Protein 2QLZ (pdb70)

CATH classification: 1.10.10.10 (+2 more: 6.10.250.2960, 1.10.10.10)

Organism: Pyrococcus furiosus (strain ATCC 43587 / DSM 3638 / JCM 8422 / Vc1) (NCBI:txid186497)

Foldseek 3Di:
DQDVCVQVVDPLSVQQVLQLLAVLAPDSHFDVDDDDPVVVVVSQVNVVSQQWDWDADDCGDIDIHGRAQWDKDWDDDPVTDMDIDHADDADDDDFDQDPPPPDPDDDDPVVVVSVVNVVVSVVSVVSVVRRVSNVVSVVCVLNVCCCPVPNHNLSSLVVVCVVPFKDWLVRSCRSRVHDSVVNVVSQVCCPVFVWDDPPNTIIGGPVVVVPD/DQDVCVLVVDVLSVQLVLQLLAVLAPDSHFQPPDDDPVVNVVSQVCVVSQQKDWDDPDDPVDIDIDGRAQKDKDWDDDPVTDMDIAHADADDDDFDQDPPPLDDDDDDPVNVVSVVVNVVSVVSVVVVVSHVSNVVSVVVVLNVCCCVVPNHNLSSVVVCCVVPFKDFLVRSCRSRVHDSVVSVVSQVCVPVFQWDDDPNTMIGGDPVVVVD/DFDVCVQCPDPLSVQQVLQLLAVAAPDSHFQDPDDVVVVVVSQVVVVRVQWDWDPPVDIDIHGRAQKDKDWDDDPVTDMDIDHQDADDDDFDQDDPPQDPDDDDPVVVVSVVVVVVSVVRVVVVVSNVSSVVSVVCVLNVCCCVVPNHLLVSVVVCCVVPQKDWLVRSCRSHVHDSVVSVVSQVCVPVAQWDDDPNTMIGGNPVVD/DADVCVLCVDPFSVLQCLQLVAVLAPDSHFDPDDDDPVVVVVSQVVVVRQQWDWDVVIDIDGRADWDKDWDDDPVTDMDIAHADDQPDDDFDQDDPPQDPDDDDPVNCVSVVVNVVSVVSVVVVVSNVSNVVSVVVVVSVVCCPVPNHNLVSVVVCCVVPFKDWLVRSCRSRVHDSVVSVVSLVCCPVFPWDAPPPTMIGGDVVVVVD

Structure (mmCIF, N/CA/C/O backbone):
data_2QLZ
#
_entry.id   2QLZ
#
_cell.length_a   52.132
_cell.length_b   174.699
_cell.length_c   52.249
_cell.angle_alpha   90.00
_cell.angle_beta   93.11
_cell.angle_gamma   90.00
#
_symmetry.space_group_name_H-M   'P 1 21 1'
#
loop_
_entity.id
_entity.type
_entity.pdbx_description
1 polymer 'Transcription Factor PF0095'
2 water water
#
loop_
_atom_site.group_PDB
_atom_site.id
_atom_site.type_symbol
_atom_site.label_atom_id
_atom_site.label_alt_id
_atom_site.label_comp_id
_atom_site.label_asym_id
_atom_site.label_entity_id
_atom_site.label_seq_id
_atom_site.pdbx_PDB_ins_code
_atom_site.Cartn_x
_atom_site.Cartn_y
_atom_site.Cartn_z
_atom_site.occupancy
_atom_site.B_iso_or_equiv
_atom_site.auth_seq_id
_atom_site.auth_comp_id
_atom_site.auth_asym_id
_atom_site.auth_atom_id
_atom_site.pdbx_PDB_model_num
ATOM 1 N N . GLU A 1 2 ? -19.487 15.820 32.704 1.00 28.48 2 GLU A N 1
ATOM 2 C CA . GLU A 1 2 ? -20.119 17.164 32.820 1.00 27.70 2 GLU A CA 1
ATOM 3 C C . GLU A 1 2 ? -19.125 18.325 32.611 1.00 26.55 2 GLU A C 1
ATOM 4 O O . GLU A 1 2 ? -19.412 19.227 31.826 1.00 26.71 2 GLU A O 1
ATOM 10 N N . PRO A 1 3 ? -17.964 18.314 33.309 1.00 25.17 3 PRO A N 1
ATOM 11 C CA . PRO A 1 3 ? -16.989 19.407 33.141 1.00 23.93 3 PRO A CA 1
ATOM 12 C C . PRO A 1 3 ? -16.326 19.398 31.760 1.00 22.43 3 PRO A C 1
ATOM 13 O O . PRO A 1 3 ? -15.813 18.362 31.324 1.00 22.30 3 PRO A O 1
ATOM 17 N N . ASP A 1 4 ? -16.360 20.543 31.079 1.00 20.53 4 ASP A N 1
ATOM 18 C CA . ASP A 1 4 ? -15.806 20.671 29.738 1.00 18.53 4 ASP A CA 1
ATOM 19 C C . ASP A 1 4 ? -14.326 21.044 29.810 1.00 17.26 4 ASP A C 1
ATOM 20 O O . ASP A 1 4 ? -13.963 22.226 29.836 1.00 16.68 4 ASP A O 1
ATOM 25 N N . LEU A 1 5 ? -13.487 20.011 29.827 1.00 15.79 5 LEU A N 1
ATOM 26 C CA . LEU A 1 5 ? -12.037 20.171 29.874 1.00 14.67 5 LEU A CA 1
ATOM 27 C C . LEU A 1 5 ? -11.443 20.877 28.664 1.00 13.64 5 LEU A C 1
ATOM 28 O O . LEU A 1 5 ? -10.499 21.648 28.834 1.00 13.77 5 LEU A O 1
ATOM 33 N N . PHE A 1 6 ? -11.978 20.631 27.463 1.00 11.93 6 PHE A N 1
ATOM 34 C CA . PHE A 1 6 ? -11.504 21.345 26.270 1.00 10.75 6 PHE A CA 1
ATOM 35 C C . PHE A 1 6 ? -11.579 22.832 26.566 1.00 10.35 6 PHE A C 1
ATOM 36 O O . PHE A 1 6 ? -10.582 23.539 26.502 1.00 9.96 6 PHE A O 1
ATOM 44 N N . TYR A 1 7 ? -12.779 23.292 26.906 1.00 10.24 7 TYR A N 1
ATOM 45 C CA . TYR A 1 7 ? -13.003 24.682 27.238 1.00 9.93 7 TYR A CA 1
ATOM 46 C C . TYR A 1 7 ? -12.044 25.178 28.348 1.00 10.02 7 TYR A C 1
ATOM 47 O O . TYR A 1 7 ? -11.395 26.216 28.177 1.00 9.47 7 TYR A O 1
ATOM 56 N N . ILE A 1 8 ? -11.931 24.425 29.446 1.00 9.68 8 ILE A N 1
ATOM 57 C CA . ILE A 1 8 ? -10.937 24.739 30.476 1.00 9.83 8 ILE A CA 1
ATOM 58 C C . ILE A 1 8 ? -9.515 24.790 29.915 1.00 10.08 8 ILE A C 1
ATOM 59 O O . ILE A 1 8 ? -8.799 25.751 30.155 1.00 10.35 8 ILE A O 1
ATOM 64 N N . LEU A 1 9 ? -9.118 23.778 29.148 1.00 10.31 9 LEU A N 1
ATOM 65 C CA . LEU A 1 9 ? -7.732 23.683 28.679 1.00 10.63 9 LEU A CA 1
ATOM 66 C C . LEU A 1 9 ? -7.387 24.619 27.518 1.00 11.08 9 LEU A C 1
ATOM 67 O O . LEU A 1 9 ? -6.215 24.940 27.302 1.00 10.73 9 LEU A O 1
ATOM 72 N N . GLY A 1 10 ? -8.415 25.080 26.804 1.00 11.64 10 GLY A N 1
ATOM 73 C CA . GLY A 1 10 ? -8.245 25.973 25.665 1.00 12.13 10 GLY A CA 1
ATOM 74 C C . GLY A 1 10 ? -7.758 27.384 25.962 1.00 13.11 10 GLY A C 1
ATOM 75 O O . GLY A 1 10 ? -7.743 28.222 25.069 1.00 13.28 10 GLY A O 1
ATOM 76 N N . ASN A 1 11 ? -7.364 27.662 27.205 1.00 13.57 11 ASN A N 1
ATOM 77 C CA . ASN A 1 11 ? -6.711 28.932 27.523 1.00 14.03 11 ASN A CA 1
ATOM 78 C C . ASN A 1 11 ? -5.333 28.748 28.157 1.00 14.59 11 ASN A C 1
ATOM 79 O O . ASN A 1 11 ? -5.129 27.847 28.986 1.00 13.99 11 ASN A O 1
ATOM 84 N N . LYS A 1 12 ? -4.399 29.617 27.757 1.00 15.03 12 LYS A N 1
ATOM 85 C CA . LYS A 1 12 ? -2.975 29.486 28.099 1.00 15.43 12 LYS A CA 1
ATOM 86 C C . LYS A 1 12 ? -2.659 29.742 29.577 1.00 15.05 12 LYS A C 1
ATOM 87 O O . LYS A 1 12 ? -1.709 29.194 30.115 1.00 14.40 12 LYS A O 1
ATOM 93 N N . VAL A 1 13 ? -3.459 30.583 30.217 1.00 14.94 13 VAL A N 1
ATOM 94 C CA . VAL A 1 13 ? -3.259 30.910 31.617 1.00 14.87 13 VAL A CA 1
ATOM 95 C C . VAL A 1 13 ? -3.836 29.802 32.486 1.00 15.19 13 VAL A C 1
ATOM 96 O O . VAL A 1 13 ? -3.247 29.440 33.510 1.00 15.13 13 VAL A O 1
ATOM 100 N N . ARG A 1 14 ? -4.969 29.246 32.059 1.00 15.24 14 ARG A N 1
ATOM 101 C CA . ARG A 1 14 ? -5.598 28.139 32.790 1.00 15.25 14 ARG A CA 1
ATOM 102 C C . ARG A 1 14 ? -4.687 26.932 32.854 1.00 15.16 14 ARG A C 1
ATOM 103 O O . ARG A 1 14 ? -4.661 26.249 33.869 1.00 15.29 14 ARG A O 1
ATOM 111 N N . ARG A 1 15 ? -3.944 26.689 31.774 1.00 14.96 15 ARG A N 1
ATOM 112 C CA . ARG A 1 15 ? -2.982 25.595 31.711 1.00 15.08 15 ARG A CA 1
ATOM 113 C C . ARG A 1 15 ? -1.809 25.840 32.634 1.00 15.29 15 ARG A C 1
ATOM 114 O O . ARG A 1 15 ? -1.386 24.939 33.366 1.00 15.52 15 ARG A O 1
ATOM 122 N N . ASP A 1 16 ? -1.280 27.061 32.569 1.00 15.21 16 ASP A N 1
ATOM 123 C CA . ASP A 1 16 ? -0.170 27.497 33.395 1.00 15.13 16 ASP A CA 1
ATOM 124 C C . ASP A 1 16 ? -0.558 27.414 34.875 1.00 15.27 16 ASP A C 1
ATOM 125 O O . ASP A 1 16 ? 0.179 26.838 35.670 1.00 15.23 16 ASP A O 1
ATOM 130 N N . LEU A 1 17 ? -1.731 27.952 35.216 1.00 15.19 17 LEU A N 1
ATOM 131 C CA . LEU A 1 17 ? -2.314 27.817 36.550 1.00 15.44 17 LEU A CA 1
ATOM 132 C C . LEU A 1 17 ? -2.437 26.370 37.010 1.00 15.97 17 LEU A C 1
ATOM 133 O O . LEU A 1 17 ? -2.034 26.046 38.125 1.00 16.20 17 LEU A O 1
ATOM 138 N N . LEU A 1 18 ? -2.999 25.511 36.158 1.00 16.29 18 LEU A N 1
ATOM 139 C CA . LEU A 1 18 ? -3.232 24.107 36.514 1.00 16.69 18 LEU A CA 1
ATOM 140 C C . LEU A 1 18 ? -1.959 23.293 36.730 1.00 17.24 18 LEU A C 1
ATOM 141 O O . LEU A 1 18 ? -1.917 22.432 37.614 1.00 16.79 18 LEU A O 1
ATOM 146 N N . SER A 1 19 ? -0.928 23.559 35.928 1.00 17.73 19 SER A N 1
ATOM 147 C CA . SER A 1 19 ? 0.328 22.843 36.097 1.00 18.58 19 SER A CA 1
ATOM 148 C C . SER A 1 19 ? 1.071 23.296 37.351 1.00 18.90 19 SER A C 1
ATOM 149 O O . SER A 1 19 ? 1.880 22.557 37.887 1.00 19.25 19 SER A O 1
ATOM 152 N N . HIS A 1 20 ? 0.780 24.499 37.830 1.00 19.55 20 HIS A N 1
ATOM 153 C CA . HIS A 1 20 ? 1.296 24.918 39.125 1.00 20.21 20 HIS A CA 1
ATOM 154 C C . HIS A 1 20 ? 0.473 24.312 40.266 1.00 21.12 20 HIS A C 1
ATOM 155 O O . HIS A 1 20 ? 1.035 23.924 41.292 1.00 20.85 20 HIS A O 1
ATOM 162 N N . LEU A 1 21 ? -0.845 24.220 40.074 1.00 22.04 21 LEU A N 1
ATOM 163 C CA . LEU A 1 21 ? -1.746 23.619 41.075 1.00 23.54 21 LEU A CA 1
ATOM 164 C C . LEU A 1 21 ? -1.517 22.122 41.298 1.00 24.87 21 LEU A C 1
ATOM 165 O O . LEU A 1 21 ? -1.952 21.580 42.304 1.00 24.97 21 LEU A O 1
ATOM 170 N N . THR A 1 22 ? -0.834 21.469 40.361 1.00 26.82 22 THR A N 1
ATOM 171 C CA . THR A 1 22 ? -0.494 20.046 40.480 1.00 28.80 22 THR A CA 1
ATOM 172 C C . THR A 1 22 ? 0.761 19.761 41.327 1.00 30.36 22 THR A C 1
ATOM 173 O O . THR A 1 22 ? 1.106 18.612 41.540 1.00 30.38 22 THR A O 1
ATOM 177 N N . CYS A 1 23 ? 1.431 20.815 41.788 1.00 32.95 23 CYS A N 1
ATOM 178 C CA . CYS A 1 23 ? 2.544 20.724 42.747 1.00 34.81 23 CYS A CA 1
ATOM 179 C C . CYS A 1 23 ? 2.462 21.956 43.643 1.00 36.25 23 CYS A C 1
ATOM 180 O O . CYS A 1 23 ? 3.357 22.798 43.658 1.00 36.04 23 CYS A O 1
ATOM 191 N N . GLU A 1 25 ? 2.598 22.736 46.864 1.00 41.00 25 GLU A N 1
ATOM 192 C CA . GLU A 1 25 ? 3.612 23.017 47.886 1.00 41.31 25 GLU A CA 1
ATOM 193 C C . GLU A 1 25 ? 4.926 23.459 47.229 1.00 41.19 25 GLU A C 1
ATOM 194 O O . GLU A 1 25 ? 5.698 24.228 47.807 1.00 41.49 25 GLU A O 1
ATOM 200 N N . CYS A 1 26 ? 5.156 22.970 46.014 1.00 40.82 26 CYS A N 1
ATOM 201 C CA . CYS A 1 26 ? 6.414 23.145 45.292 1.00 40.33 26 CYS A CA 1
ATOM 202 C C . CYS A 1 26 ? 6.668 24.566 44.768 1.00 40.57 26 CYS A C 1
ATOM 203 O O . CYS A 1 26 ? 7.819 24.968 44.622 1.00 40.53 26 CYS A O 1
ATOM 206 N N . TYR A 1 27 ? 5.601 25.315 44.492 1.00 40.63 27 TYR A N 1
ATOM 207 C CA . TYR A 1 27 ? 5.715 26.655 43.910 1.00 40.71 27 TYR A CA 1
ATOM 208 C C . TYR A 1 27 ? 5.299 27.743 44.899 1.00 41.13 27 TYR A C 1
ATOM 209 O O . TYR A 1 27 ? 4.507 27.492 45.805 1.00 41.13 27 TYR A O 1
ATOM 218 N N . PHE A 1 28 ? 5.841 28.947 44.720 1.00 41.65 28 PHE A N 1
ATOM 219 C CA . PHE A 1 28 ? 5.480 30.089 45.565 1.00 42.00 28 PHE A CA 1
ATOM 220 C C . PHE A 1 28 ? 4.457 30.981 44.882 1.00 41.79 28 PHE A C 1
ATOM 221 O O . PHE A 1 28 ? 3.993 31.960 45.468 1.00 42.03 28 PHE A O 1
ATOM 229 N N . SER A 1 29 ? 4.122 30.646 43.638 1.00 41.26 29 SER A N 1
ATOM 230 C CA . SER A 1 29 ? 3.067 31.330 42.899 1.00 40.62 29 SER A CA 1
ATOM 231 C C . SER A 1 29 ? 2.451 30.408 41.850 1.00 40.25 29 SER A C 1
ATOM 232 O O . SER A 1 29 ? 3.058 29.419 41.436 1.00 40.38 29 SER A O 1
ATOM 235 N N . LEU A 1 30 ? 1.242 30.746 41.421 1.00 39.51 30 LEU A N 1
ATOM 236 C CA . LEU A 1 30 ? 0.483 29.908 40.501 1.00 38.79 30 LEU A CA 1
ATOM 237 C C . LEU A 1 30 ? 0.852 30.142 39.025 1.00 38.12 30 LEU A C 1
ATOM 238 O O . LEU A 1 30 ? 0.448 29.373 38.155 1.00 37.87 30 LEU A O 1
ATOM 243 N N . LEU A 1 31 ? 1.623 31.195 38.755 1.00 37.22 31 LEU A N 1
ATOM 244 C CA . LEU A 1 31 ? 1.963 31.576 37.384 1.00 36.40 31 LEU A CA 1
ATOM 245 C C . LEU A 1 31 ? 3.457 31.539 37.063 1.00 35.81 31 LEU A C 1
ATOM 246 O O . LEU A 1 31 ? 4.297 31.661 37.949 1.00 35.48 31 LEU A O 1
ATOM 251 N N . SER A 1 32 ? 3.759 31.374 35.777 1.00 35.19 32 SER A N 1
ATOM 252 C CA . SER A 1 32 ? 5.108 31.532 35.237 1.00 34.71 32 SER A CA 1
ATOM 253 C C . SER A 1 32 ? 5.473 33.013 35.085 1.00 34.52 32 SER A C 1
ATOM 254 O O . SER A 1 32 ? 4.598 33.875 35.067 1.00 34.18 32 SER A O 1
ATOM 257 N N . SER A 1 33 ? 6.766 33.295 34.971 1.00 34.55 33 SER A N 1
ATOM 258 C CA . SER A 1 33 ? 7.254 34.673 34.929 1.00 34.83 33 SER A CA 1
ATOM 259 C C . SER A 1 33 ? 7.000 35.384 33.597 1.00 34.69 33 SER A C 1
ATOM 260 O O . SER A 1 33 ? 6.620 36.548 33.592 1.00 34.58 33 SER A O 1
ATOM 263 N N . LYS A 1 34 ? 7.188 34.677 32.485 1.00 34.68 34 LYS A N 1
ATOM 264 C CA . LYS A 1 34 ? 7.051 35.259 31.142 1.00 34.66 34 LYS A CA 1
ATOM 265 C C . LYS A 1 34 ? 5.641 35.743 30.793 1.00 34.63 34 LYS A C 1
ATOM 266 O O . LYS A 1 34 ? 5.439 36.371 29.756 1.00 34.99 34 LYS A O 1
ATOM 272 N N . VAL A 1 35 ? 4.669 35.447 31.647 1.00 34.13 35 VAL A N 1
ATOM 273 C CA . VAL A 1 35 ? 3.287 35.792 31.358 1.00 33.58 35 VAL A CA 1
ATOM 274 C C . VAL A 1 35 ? 2.854 36.978 32.208 1.00 33.17 35 VAL A C 1
ATOM 275 O O . VAL A 1 35 ? 2.997 36.968 33.427 1.00 32.86 35 VAL A O 1
ATOM 279 N N . SER A 1 36 ? 2.347 38.007 31.542 1.00 33.01 36 SER A N 1
ATOM 280 C CA . SER A 1 36 ? 1.841 39.182 32.219 1.00 32.83 36 SER A CA 1
ATOM 281 C C . SER A 1 36 ? 0.323 39.218 32.080 1.00 32.71 36 SER A C 1
ATOM 282 O O . SER A 1 36 ? -0.205 39.555 31.019 1.00 32.73 36 SER A O 1
ATOM 285 N N . VAL A 1 37 ? -0.378 38.851 33.129 1.00 32.38 37 VAL A N 1
ATOM 286 C CA . VAL A 1 37 ? -1.822 38.842 33.157 1.00 31.90 37 VAL A CA 1
ATOM 287 C C . VAL A 1 37 ? -2.257 39.616 34.342 1.00 31.56 37 VAL A C 1
ATOM 288 O O . VAL A 1 37 ? -1.782 39.418 35.382 1.00 31.60 37 VAL A O 1
ATOM 292 N N . SER A 1 38 ? -3.234 40.451 34.203 1.00 31.15 38 SER A N 1
ATOM 293 C CA . SER A 1 38 ? -3.840 41.024 35.357 1.00 30.73 38 SER A CA 1
ATOM 294 C C . SER A 1 38 ? -4.310 40.072 36.407 1.00 30.67 38 SER A C 1
ATOM 295 O O . SER A 1 38 ? -4.567 38.972 36.148 1.00 30.68 38 SER A O 1
ATOM 298 N N . SER A 1 39 ? -4.409 40.547 37.618 1.00 30.53 39 SER A N 1
ATOM 299 C CA . SER A 1 39 ? -4.656 39.718 38.754 1.00 30.21 39 SER A CA 1
ATOM 300 C C . SER A 1 39 ? -6.098 39.236 38.789 1.00 29.58 39 SER A C 1
ATOM 301 O O . SER A 1 39 ? -6.484 38.314 39.427 1.00 30.15 39 SER A O 1
ATOM 304 N N . THR A 1 40 ? -6.851 39.895 37.986 1.00 28.51 40 THR A N 1
ATOM 305 C CA . THR A 1 40 ? -8.225 40.043 38.124 1.00 27.36 40 THR A CA 1
ATOM 306 C C . THR A 1 40 ? -8.781 39.207 37.002 1.00 26.39 40 THR A C 1
ATOM 307 O O . THR A 1 40 ? -9.814 38.688 37.141 1.00 26.24 40 THR A O 1
ATOM 311 N N . ALA A 1 41 ? -8.039 39.052 35.935 1.00 24.90 41 ALA A N 1
ATOM 312 C CA . ALA A 1 41 ? -8.166 37.941 35.043 1.00 24.06 41 ALA A CA 1
ATOM 313 C C . ALA A 1 41 ? -7.832 36.606 35.601 1.00 23.40 41 ALA A C 1
ATOM 314 O O . ALA A 1 41 ? -8.461 35.664 35.280 1.00 23.21 41 ALA A O 1
ATOM 316 N N . VAL A 1 42 ? -6.808 36.548 36.396 1.00 22.26 42 VAL A N 1
ATOM 317 C CA . VAL A 1 42 ? -6.419 35.327 37.104 1.00 21.55 42 VAL A CA 1
ATOM 318 C C . VAL A 1 42 ? -7.572 34.851 37.988 1.00 21.14 42 VAL A C 1
ATOM 319 O O . VAL A 1 42 ? -7.956 33.681 37.933 1.00 20.65 42 VAL A O 1
ATOM 323 N N . ALA A 1 43 ? -8.133 35.771 38.776 1.00 20.39 43 ALA A N 1
ATOM 324 C CA . ALA A 1 43 ? -9.256 35.457 39.651 1.00 19.68 43 ALA A CA 1
ATOM 325 C C . ALA A 1 43 ? -10.485 35.025 38.850 1.00 19.22 43 ALA A C 1
ATOM 326 O O . ALA A 1 43 ? -11.260 34.184 39.308 1.00 19.12 43 ALA A O 1
ATOM 328 N N . LYS A 1 44 ? -10.646 35.588 37.654 1.00 18.53 44 LYS A N 1
ATOM 329 C CA . LYS A 1 44 ? -11.712 35.174 36.741 1.00 18.19 44 LYS A CA 1
ATOM 330 C C . LYS A 1 44 ? -11.512 33.710 36.249 1.00 17.74 44 LYS A C 1
ATOM 331 O O . LYS A 1 44 ? -12.410 32.874 36.397 1.00 17.17 44 LYS A O 1
ATOM 337 N N . HIS A 1 45 ? -10.332 33.412 35.704 1.00 17.22 45 HIS A N 1
ATOM 338 C CA . HIS A 1 45 ? -9.972 32.048 35.293 1.00 16.92 45 HIS A CA 1
ATOM 339 C C . HIS A 1 45 ? -10.177 30.990 36.372 1.00 16.98 45 HIS A C 1
ATOM 340 O O . HIS A 1 45 ? -10.781 29.943 36.110 1.00 16.73 45 HIS A O 1
ATOM 347 N N . LEU A 1 46 ? -9.676 31.263 37.577 1.00 16.91 46 LEU A N 1
ATOM 348 C CA . LEU A 1 46 ? -9.906 30.385 38.721 1.00 16.73 46 LEU A CA 1
ATOM 349 C C . LEU A 1 46 ? -11.400 30.170 38.999 1.00 17.12 46 LEU A C 1
ATOM 350 O O . LEU A 1 46 ? -11.835 29.042 39.231 1.00 17.00 46 LEU A O 1
ATOM 355 N N . LYS A 1 47 ? -12.183 31.240 38.950 1.00 17.60 47 LYS A N 1
ATOM 356 C CA . LYS A 1 47 ? -13.616 31.126 39.181 1.00 18.58 47 LYS A CA 1
ATOM 357 C C . LYS A 1 47 ? -14.313 30.268 38.110 1.00 18.80 47 LYS A C 1
ATOM 358 O O . LYS A 1 47 ? -15.185 29.457 38.444 1.00 18.80 47 LYS A O 1
ATOM 364 N N . ILE A 1 48 ? -13.906 30.427 36.846 1.00 18.77 48 ILE A N 1
ATOM 365 C CA . ILE A 1 48 ? -14.406 29.601 35.737 1.00 19.03 48 ILE A CA 1
ATOM 366 C C . ILE A 1 48 ? -14.156 28.105 35.980 1.00 19.77 48 ILE A C 1
ATOM 367 O O . ILE A 1 48 ? -15.037 27.271 35.773 1.00 19.56 48 ILE A O 1
ATOM 380 N N . GLU A 1 50 ? -13.679 26.713 38.867 1.00 22.06 50 GLU A N 1
ATOM 381 C CA . GLU A 1 50 ? -14.501 26.286 39.989 1.00 22.64 50 GLU A CA 1
ATOM 382 C C . GLU A 1 50 ? -15.963 26.009 39.585 1.00 22.45 50 GLU A C 1
ATOM 383 O O . GLU A 1 50 ? -16.528 24.988 39.981 1.00 21.98 50 GLU A O 1
ATOM 389 N N . ARG A 1 51 ? -16.554 26.907 38.793 1.00 22.55 51 ARG A N 1
ATOM 390 C CA . ARG A 1 51 ? -17.900 26.713 38.234 1.00 23.02 51 ARG A CA 1
ATOM 391 C C . ARG A 1 51 ? -18.035 25.390 37.476 1.00 22.88 51 ARG A C 1
ATOM 392 O O . ARG A 1 51 ? -19.036 24.693 37.594 1.00 22.71 51 ARG A O 1
ATOM 400 N N . GLU A 1 52 ? -16.994 25.049 36.728 1.00 22.96 52 GLU A N 1
ATOM 401 C CA . GLU A 1 52 ? -16.952 23.855 35.906 1.00 23.33 52 GLU A CA 1
ATOM 402 C C . GLU A 1 52 ? -16.786 22.575 36.727 1.00 23.34 52 GLU A C 1
ATOM 403 O O . GLU A 1 52 ? -17.014 21.485 36.215 1.00 23.29 52 GLU A O 1
ATOM 409 N N . GLY A 1 53 ? -16.376 22.712 37.988 1.00 23.16 53 GLY A N 1
ATOM 410 C CA . GLY A 1 53 ? -16.103 21.568 38.847 1.00 23.34 53 GLY A CA 1
ATOM 411 C C . GLY A 1 53 ? -14.746 20.903 38.638 1.00 23.35 53 GLY A C 1
ATOM 412 O O . GLY A 1 53 ? -14.607 19.692 38.837 1.00 23.47 53 GLY A O 1
ATOM 413 N N . VAL A 1 54 ? -13.760 21.699 38.230 1.00 23.20 54 VAL A N 1
ATOM 414 C CA . VAL A 1 54 ? -12.354 21.284 38.128 1.00 23.34 54 VAL A CA 1
ATOM 415 C C . VAL A 1 54 ? -11.618 21.656 39.426 1.00 23.60 54 VAL A C 1
ATOM 416 O O . VAL A 1 54 ? -10.704 20.958 39.871 1.00 22.68 54 VAL A O 1
ATOM 420 N N . LEU A 1 55 ? -12.041 22.770 40.017 1.00 24.41 55 LEU A N 1
ATOM 421 C CA . LEU A 1 55 ? -11.434 23.308 41.221 1.00 25.42 55 LEU A CA 1
ATOM 422 C C . LEU A 1 55 ? -12.434 23.414 42.360 1.00 26.44 55 LEU A C 1
ATOM 423 O O . LEU A 1 55 ? -13.640 23.576 42.140 1.00 26.49 55 LEU A O 1
ATOM 428 N N . GLN A 1 56 ? -11.915 23.290 43.574 1.00 27.63 56 GLN A N 1
ATOM 429 C CA . GLN A 1 56 ? -12.644 23.648 44.774 1.00 29.21 56 GLN A CA 1
ATOM 430 C C . GLN A 1 56 ? -11.760 24.595 45.587 1.00 30.27 56 GLN A C 1
ATOM 431 O O . GLN A 1 56 ? -10.581 24.315 45.810 1.00 30.16 56 GLN A O 1
ATOM 437 N N . SER A 1 57 ? -12.320 25.729 45.997 1.00 31.83 57 SER A N 1
ATOM 438 C CA . SER A 1 57 ? -11.574 26.686 46.814 1.00 33.71 57 SER A CA 1
ATOM 439 C C . SER A 1 57 ? -11.909 26.603 48.311 1.00 35.04 57 SER A C 1
ATOM 440 O O . SER A 1 57 ? -13.018 26.239 48.693 1.00 35.02 57 SER A O 1
ATOM 443 N N . TYR A 1 58 ? -10.916 26.922 49.141 1.00 37.08 58 TYR A N 1
ATOM 444 C CA . TYR A 1 58 ? -11.020 26.843 50.603 1.00 38.80 58 TYR A CA 1
ATOM 445 C C . TYR A 1 58 ? -10.617 28.190 51.184 1.00 39.62 58 TYR A C 1
ATOM 446 O O . TYR A 1 58 ? -9.835 28.918 50.572 1.00 39.72 58 TYR A O 1
ATOM 455 N N . GLU A 1 59 ? -11.128 28.505 52.372 1.00 40.63 59 GLU A N 1
ATOM 456 C CA . GLU A 1 59 ? -10.777 29.753 53.045 1.00 41.38 59 GLU A CA 1
ATOM 457 C C . GLU A 1 59 ? -10.116 29.511 54.406 1.00 41.85 59 GLU A C 1
ATOM 458 O O . GLU A 1 59 ? -10.494 28.587 55.123 1.00 42.14 59 GLU A O 1
ATOM 464 N N . LYS A 1 60 ? -9.113 30.331 54.728 1.00 42.21 60 LYS A N 1
ATOM 465 C CA . LYS A 1 60 ? -8.369 30.255 56.000 1.00 42.57 60 LYS A CA 1
ATOM 466 C C . LYS A 1 60 ? -8.460 31.554 56.805 1.00 42.81 60 LYS A C 1
ATOM 467 O O . LYS A 1 60 ? -8.413 32.646 56.237 1.00 42.53 60 LYS A O 1
ATOM 471 N N . GLU A 1 61 ? -8.565 31.421 58.128 1.00 43.28 61 GLU A N 1
ATOM 472 C CA . GLU A 1 61 ? -8.681 32.575 59.029 1.00 43.60 61 GLU A CA 1
ATOM 473 C C . GLU A 1 61 ? -7.543 32.651 60.056 1.00 43.88 61 GLU A C 1
ATOM 474 O O . GLU A 1 61 ? -6.452 32.128 59.820 1.00 44.01 61 GLU A O 1
ATOM 476 N N . GLU A 1 62 ? -7.807 33.313 61.186 1.00 44.36 62 GLU A N 1
ATOM 477 C CA . GLU A 1 62 ? -6.852 33.455 62.293 1.00 44.48 62 GLU A CA 1
ATOM 478 C C . GLU A 1 62 ? -7.597 33.798 63.588 1.00 44.67 62 GLU A C 1
ATOM 479 O O . GLU A 1 62 ? -6.996 34.030 64.645 1.00 44.66 62 GLU A O 1
ATOM 481 N N . THR A 1 68 ? -8.016 37.075 55.323 1.00 46.64 68 THR A N 1
ATOM 482 C CA . THR A 1 68 ? -8.612 35.805 54.905 1.00 46.73 68 THR A CA 1
ATOM 483 C C . THR A 1 68 ? -8.021 35.291 53.588 1.00 46.71 68 THR A C 1
ATOM 484 O O . THR A 1 68 ? -8.202 35.898 52.528 1.00 46.70 68 THR A O 1
ATOM 488 N N . LYS A 1 69 ? -7.318 34.164 53.672 1.00 46.65 69 LYS A N 1
ATOM 489 C CA . LYS A 1 69 ? -6.592 33.619 52.530 1.00 46.55 69 LYS A CA 1
ATOM 490 C C . LYS A 1 69 ? -7.337 32.485 51.832 1.00 45.94 69 LYS A C 1
ATOM 491 O O . LYS A 1 69 ? -7.968 31.641 52.477 1.00 45.92 69 LYS A O 1
ATOM 497 N N . LYS A 1 70 ? -7.252 32.488 50.504 1.00 45.10 70 LYS A N 1
ATOM 498 C CA . LYS A 1 70 ? -7.938 31.523 49.652 1.00 43.93 70 LYS A CA 1
ATOM 499 C C . LYS A 1 70 ? -6.920 30.683 48.894 1.00 43.12 70 LYS A C 1
ATOM 500 O O . LYS A 1 70 ? -6.038 31.225 48.224 1.00 43.15 70 LYS A O 1
ATOM 506 N N . TYR A 1 71 ? -7.034 29.363 49.024 1.00 41.93 71 TYR A N 1
ATOM 507 C CA . TYR A 1 71 ? -6.268 28.419 48.194 1.00 40.61 71 TYR A CA 1
ATOM 508 C C . TYR A 1 71 ? -7.182 27.477 47.394 1.00 39.23 71 TYR A C 1
ATOM 509 O O . TYR A 1 71 ? -8.401 27.445 47.603 1.00 39.11 71 TYR A O 1
ATOM 518 N N . TYR A 1 72 ? -6.589 26.725 46.473 1.00 37.32 72 TYR A N 1
ATOM 519 C CA . TYR A 1 72 ? -7.357 25.955 45.504 1.00 35.43 72 TYR A CA 1
ATOM 520 C C . TYR A 1 72 ? -6.945 24.500 45.468 1.00 34.51 72 TYR A C 1
ATOM 521 O O . TYR A 1 72 ? -5.768 24.191 45.532 1.00 34.76 72 TYR A O 1
ATOM 530 N N . LYS A 1 73 ? -7.922 23.608 45.366 1.00 33.11 73 LYS A N 1
ATOM 531 C CA . LYS A 1 73 ? -7.645 22.188 45.171 1.00 31.58 73 LYS A CA 1
ATOM 532 C C . LYS A 1 73 ? -8.331 21.652 43.912 1.00 30.06 73 LYS A C 1
ATOM 533 O O . LYS A 1 73 ? -9.437 22.074 43.557 1.00 29.72 73 LYS A O 1
ATOM 539 N N . ILE A 1 74 ? -7.653 20.721 43.249 1.00 28.08 74 ILE A N 1
ATOM 540 C CA . ILE A 1 74 ? -8.164 20.064 42.057 1.00 26.05 74 ILE A CA 1
ATOM 541 C C . ILE A 1 74 ? -9.153 18.963 42.442 1.00 25.28 74 ILE A C 1
ATOM 542 O O . ILE A 1 74 ? -8.825 18.067 43.229 1.00 25.09 74 ILE A O 1
ATOM 547 N N . SER A 1 75 ? -10.359 19.056 41.879 1.00 24.04 75 SER A N 1
ATOM 548 C CA . SER A 1 75 ? -11.489 18.195 42.226 1.00 23.04 75 SER A CA 1
ATOM 549 C C . SER A 1 75 ? -11.666 16.992 41.309 1.00 22.64 75 SER A C 1
ATOM 550 O O . SER A 1 75 ? -12.601 16.207 41.494 1.00 22.73 75 SER A O 1
ATOM 553 N N . ILE A 1 76 ? -10.820 16.855 40.296 1.00 21.67 76 ILE A N 1
ATOM 554 C CA . ILE A 1 76 ? -10.941 15.686 39.426 1.00 21.00 76 ILE A CA 1
ATOM 555 C C . ILE A 1 76 ? -9.681 14.827 39.339 1.00 20.57 76 ILE A C 1
ATOM 556 O O . ILE A 1 76 ? -8.564 15.285 39.600 1.00 20.41 76 ILE A O 1
ATOM 561 N N . ALA A 1 77 ? -9.894 13.567 38.992 1.00 20.16 77 ALA A N 1
ATOM 562 C CA . ALA A 1 77 ? -8.819 12.619 38.749 1.00 19.99 77 ALA A CA 1
ATOM 563 C C . ALA A 1 77 ? -9.196 11.827 37.498 1.00 19.75 77 ALA A C 1
ATOM 564 O O . ALA A 1 77 ? -9.755 10.737 37.576 1.00 19.65 77 ALA A O 1
ATOM 566 N N . LYS A 1 78 ? -8.913 12.405 36.338 1.00 19.65 78 LYS A N 1
ATOM 567 C CA . LYS A 1 78 ? -9.423 11.879 35.073 1.00 19.36 78 LYS A CA 1
ATOM 568 C C . LYS A 1 78 ? -8.399 11.938 33.950 1.00 18.52 78 LYS A C 1
ATOM 569 O O . LYS A 1 78 ? -7.559 12.830 33.906 1.00 18.21 78 LYS A O 1
ATOM 575 N N . SER A 1 79 ? -8.489 10.972 33.045 1.00 17.92 79 SER A N 1
ATOM 576 C CA . SER A 1 79 ? -7.681 10.943 31.846 1.00 17.21 79 SER A CA 1
ATOM 577 C C . SER A 1 79 ? -8.574 10.973 30.615 1.00 17.01 79 SER A C 1
ATOM 578 O O . SER A 1 79 ? -9.718 10.512 30.650 1.00 16.71 79 SER A O 1
ATOM 581 N N . TYR A 1 80 ? -8.058 11.542 29.529 1.00 16.62 80 TYR A N 1
ATOM 582 C CA . TYR A 1 80 ? -8.858 11.705 28.322 1.00 16.17 80 TYR A CA 1
ATOM 583 C C . TYR A 1 80 ? -8.097 11.425 27.044 1.00 15.33 80 TYR A C 1
ATOM 584 O O . TYR A 1 80 ? -6.888 11.600 26.946 1.00 15.03 80 TYR A O 1
ATOM 593 N N . VAL A 1 81 ? -8.871 11.038 26.052 1.00 14.59 81 VAL A N 1
ATOM 594 C CA . VAL A 1 81 ? -8.385 10.630 24.771 1.00 14.14 81 VAL A CA 1
ATOM 595 C C . VAL A 1 81 ? -9.286 11.327 23.757 1.00 13.87 81 VAL A C 1
ATOM 596 O O . VAL A 1 81 ? -10.487 11.449 23.985 1.00 14.23 81 VAL A O 1
ATOM 600 N N . PHE A 1 82 ? -8.709 11.850 22.681 1.00 13.19 82 PHE A N 1
ATOM 601 C CA . PHE A 1 82 ? -9.519 12.270 21.532 1.00 12.24 82 PHE A CA 1
ATOM 602 C C . PHE A 1 82 ? -8.788 12.161 20.198 1.00 11.90 82 PHE A C 1
ATOM 603 O O . PHE A 1 82 ? -7.554 12.104 20.148 1.00 11.64 82 PHE A O 1
ATOM 611 N N . THR A 1 83 ? -9.575 12.110 19.127 1.00 11.39 83 THR A N 1
ATOM 612 C CA . THR A 1 83 ? -9.056 12.009 17.776 1.00 10.99 83 THR A CA 1
ATOM 613 C C . THR A 1 83 ? -9.817 12.936 16.835 1.00 11.22 83 THR A C 1
ATOM 614 O O . THR A 1 83 ? -11.037 13.060 16.923 1.00 11.34 83 THR A O 1
ATOM 618 N N . LEU A 1 84 ? -9.083 13.587 15.940 1.00 11.40 84 LEU A N 1
ATOM 619 C CA . LEU A 1 84 ? -9.673 14.324 14.841 1.00 11.38 84 LEU A CA 1
ATOM 620 C C . LEU A 1 84 ? -8.889 14.076 13.552 1.00 11.99 84 LEU A C 1
ATOM 621 O O . LEU A 1 84 ? -7.697 14.369 13.463 1.00 11.85 84 LEU A O 1
ATOM 626 N N . THR A 1 85 ? -9.576 13.487 12.575 1.00 12.88 85 THR A N 1
ATOM 627 C CA . THR A 1 85 ? -9.095 13.322 11.203 1.00 13.26 85 THR A CA 1
ATOM 628 C C . THR A 1 85 ? -10.273 13.657 10.297 1.00 13.84 85 THR A C 1
ATOM 629 O O . THR A 1 85 ? -11.395 13.780 10.791 1.00 13.61 85 THR A O 1
ATOM 633 N N . PRO A 1 86 ? -10.035 13.814 8.971 1.00 14.68 86 PRO A N 1
ATOM 634 C CA . PRO A 1 86 ? -11.163 14.023 8.055 1.00 15.37 86 PRO A CA 1
ATOM 635 C C . PRO A 1 86 ? -12.276 12.967 8.157 1.00 15.96 86 PRO A C 1
ATOM 636 O O . PRO A 1 86 ? -13.402 13.234 7.747 1.00 15.97 86 PRO A O 1
ATOM 640 N N . GLU A 1 87 ? -11.963 11.797 8.712 1.00 16.84 87 GLU A N 1
ATOM 641 C CA . GLU A 1 87 ? -12.903 10.668 8.730 1.00 17.66 87 GLU A CA 1
ATOM 642 C C . GLU A 1 87 ? -13.610 10.451 10.067 1.00 18.36 87 GLU A C 1
ATOM 643 O O . GLU A 1 87 ? -14.620 9.753 10.120 1.00 18.75 87 GLU A O 1
ATOM 657 N N . PHE A 1 89 ? -14.231 12.162 14.377 1.00 17.40 89 PHE A N 1
ATOM 658 C CA . PHE A 1 89 ? -13.979 12.917 15.578 1.00 16.15 89 PHE A CA 1
ATOM 659 C C . PHE A 1 89 ? -14.735 12.262 16.741 1.00 15.41 89 PHE A C 1
ATOM 660 O O . PHE A 1 89 ? -15.946 12.057 16.672 1.00 15.11 89 PHE A O 1
ATOM 668 N N . TRP A 1 90 ? -13.995 11.927 17.795 1.00 14.39 90 TRP A N 1
ATOM 669 C CA . TRP A 1 90 ? -14.549 11.310 18.993 1.00 13.79 90 TRP A CA 1
ATOM 670 C C . TRP A 1 90 ? -13.650 11.588 20.200 1.00 13.89 90 TRP A C 1
ATOM 671 O O . TRP A 1 90 ? -12.466 11.866 20.050 1.00 13.49 90 TRP A O 1
ATOM 682 N N . TYR A 1 91 ? -14.224 11.484 21.393 1.00 14.51 91 TYR A N 1
ATOM 683 C CA . TYR A 1 91 ? -13.491 11.664 22.644 1.00 15.01 91 TYR A CA 1
ATOM 684 C C . TYR A 1 91 ? -14.040 10.734 23.728 1.00 15.73 91 TYR A C 1
ATOM 685 O O . TYR A 1 91 ? -15.163 10.235 23.614 1.00 15.22 91 TYR A O 1
ATOM 694 N N . LYS A 1 92 ? -13.242 10.531 24.776 1.00 16.83 92 LYS A N 1
ATOM 695 C CA . LYS A 1 92 ? -13.562 9.617 25.873 1.00 18.04 92 LYS A CA 1
ATOM 696 C C . LYS A 1 92 ? -12.881 10.083 27.170 1.00 18.68 92 LYS A C 1
ATOM 697 O O . LYS A 1 92 ? -11.662 10.194 27.238 1.00 18.55 92 LYS A O 1
ATOM 703 N N . GLY A 1 93 ? -13.684 10.366 28.186 1.00 19.68 93 GLY A N 1
ATOM 704 C CA . GLY A 1 93 ? -13.183 10.618 29.528 1.00 20.70 93 GLY A CA 1
ATOM 705 C C . GLY A 1 93 ? -13.101 9.309 30.296 1.00 21.62 93 GLY A C 1
ATOM 706 O O . GLY A 1 93 ? -14.014 8.477 30.227 1.00 21.37 93 GLY A O 1
ATOM 707 N N . LEU A 1 94 ? -11.995 9.129 31.012 1.00 22.49 94 LEU A N 1
ATOM 708 C CA . LEU A 1 94 ? -11.753 7.933 31.805 1.00 23.82 94 LEU A CA 1
ATOM 709 C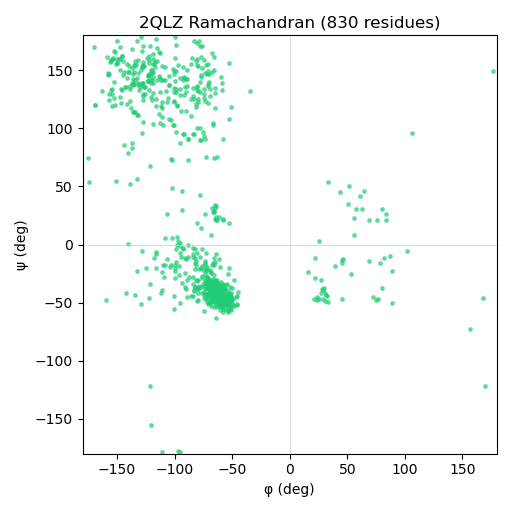 C . LEU A 1 94 ? -11.585 8.313 33.268 1.00 25.03 94 LEU A C 1
ATOM 710 O O . LEU A 1 94 ? -10.741 9.148 33.611 1.00 24.92 94 LEU A O 1
ATOM 715 N N . ASP A 1 95 ? -12.396 7.709 34.131 1.00 26.73 95 ASP A N 1
ATOM 716 C CA . ASP A 1 95 ? -12.274 7.946 35.571 1.00 28.41 95 ASP A CA 1
ATOM 717 C C . ASP A 1 95 ? -11.059 7.211 36.109 1.00 29.23 95 ASP A C 1
ATOM 718 O O . ASP A 1 95 ? -10.837 6.045 35.780 1.00 29.24 95 ASP A O 1
ATOM 723 N N . LEU A 1 96 ? -10.262 7.900 36.918 1.00 30.45 96 LEU A N 1
ATOM 724 C CA . LEU A 1 96 ? -9.118 7.258 37.564 1.00 32.03 96 LEU A CA 1
ATOM 725 C C . LEU A 1 96 ? -9.446 6.873 39.002 1.00 33.38 96 LEU A C 1
ATOM 726 O O . LEU A 1 96 ? -10.392 7.395 39.602 1.00 33.45 96 LEU A O 1
ATOM 731 N N . GLY A 1 97 ? -8.668 5.950 39.551 1.00 34.93 97 GLY A N 1
ATOM 732 C CA . GLY A 1 97 ? -8.881 5.529 40.922 1.00 37.00 97 GLY A CA 1
ATOM 733 C C . GLY A 1 97 ? -8.076 4.313 41.297 1.00 38.21 97 GLY A C 1
ATOM 734 O O . GLY A 1 97 ? -6.845 4.320 41.213 1.00 38.47 97 GLY A O 1
ATOM 735 N N . ASP A 1 98 ? -8.779 3.267 41.717 1.00 39.26 98 ASP A N 1
ATOM 736 C CA . ASP A 1 98 ? -8.117 2.081 42.230 1.00 40.08 98 ASP A CA 1
ATOM 737 C C . ASP A 1 98 ? -7.603 1.272 41.052 1.00 40.15 98 ASP A C 1
ATOM 738 O O . ASP A 1 98 ? -8.365 0.572 40.369 1.00 40.46 98 ASP A O 1
ATOM 743 N N . ALA A 1 99 ? -6.304 1.426 40.802 1.00 39.72 99 ALA A N 1
ATOM 744 C CA . ALA A 1 99 ? -5.611 0.698 39.755 1.00 39.25 99 ALA A CA 1
ATOM 745 C C . ALA A 1 99 ? -5.598 -0.803 40.042 1.00 38.95 99 ALA A C 1
ATOM 746 O O . ALA A 1 99 ? -5.274 -1.233 41.157 1.00 38.96 99 ALA A O 1
ATOM 748 N N . GLU A 1 100 ? -5.979 -1.591 39.041 1.00 38.35 100 GLU A N 1
ATOM 749 C CA . GLU A 1 100 ? -5.742 -3.028 39.076 1.00 37.79 100 GLU A CA 1
ATOM 750 C C . GLU A 1 100 ? -4.733 -3.396 37.997 1.00 37.02 100 GLU A C 1
ATOM 751 O O . GLU A 1 100 ? -5.050 -3.415 36.802 1.00 36.86 100 GLU A O 1
ATOM 757 N N . LEU A 1 101 ? -3.506 -3.664 38.443 1.00 36.15 101 LEU A N 1
ATOM 758 C CA . LEU A 1 101 ? -2.385 -3.955 37.558 1.00 35.26 101 LEU A CA 1
ATOM 759 C C . LEU A 1 101 ? -2.551 -5.308 36.885 1.00 34.79 101 LEU A C 1
ATOM 760 O O . LEU A 1 101 ? -3.003 -6.266 37.508 1.00 34.81 101 LEU A O 1
ATOM 765 N N . ARG A 1 102 ? -2.189 -5.365 35.607 1.00 33.96 102 ARG A N 1
ATOM 766 C CA . ARG A 1 102 ? -2.292 -6.575 34.795 1.00 33.48 102 ARG A CA 1
ATOM 767 C C . ARG A 1 102 ? -1.867 -6.281 33.362 1.00 32.78 102 ARG A C 1
ATOM 768 O O . ARG A 1 102 ? -2.053 -5.173 32.872 1.00 32.67 102 ARG A O 1
ATOM 776 N N . ASP A 1 103 ? -1.303 -7.279 32.693 1.00 32.04 103 ASP A N 1
ATOM 777 C CA . ASP A 1 103 ? -0.763 -7.081 31.357 1.00 31.22 103 ASP A CA 1
ATOM 778 C C . ASP A 1 103 ? -1.845 -7.015 30.289 1.00 30.48 103 ASP A C 1
ATOM 779 O O . ASP A 1 103 ? -2.866 -7.684 30.385 1.00 30.41 103 ASP A O 1
ATOM 784 N N . PHE A 1 104 ? -1.615 -6.178 29.288 1.00 29.67 104 PHE A N 1
ATOM 785 C CA . PHE A 1 104 ? -2.516 -6.046 28.163 1.00 28.91 104 PHE A CA 1
ATOM 786 C C . PHE A 1 104 ? -1.757 -6.430 26.904 1.00 29.01 104 PHE A C 1
ATOM 787 O O . PHE A 1 104 ? -0.580 -6.091 26.753 1.00 29.21 104 PHE A O 1
ATOM 795 N N . GLU A 1 105 ? -2.416 -7.157 26.009 1.00 28.99 105 GLU A N 1
ATOM 796 C CA . GLU A 1 105 ? -1.849 -7.431 24.689 1.00 28.95 105 GLU A CA 1
ATOM 797 C C . GLU A 1 105 ? -2.712 -6.797 23.630 1.00 28.68 105 GLU A C 1
ATOM 798 O O . GLU A 1 105 ? -3.890 -7.131 23.498 1.00 28.83 105 GLU A O 1
ATOM 804 N N . ILE A 1 106 ? -2.119 -5.888 22.870 1.00 28.45 106 ILE A N 1
ATOM 805 C CA . ILE A 1 106 ? -2.831 -5.237 21.796 1.00 28.29 106 ILE A CA 1
ATOM 806 C C . ILE A 1 106 ? -2.463 -5.945 20.490 1.00 28.58 106 ILE A C 1
ATOM 807 O O . ILE A 1 106 ? -1.419 -5.674 19.899 1.00 28.60 10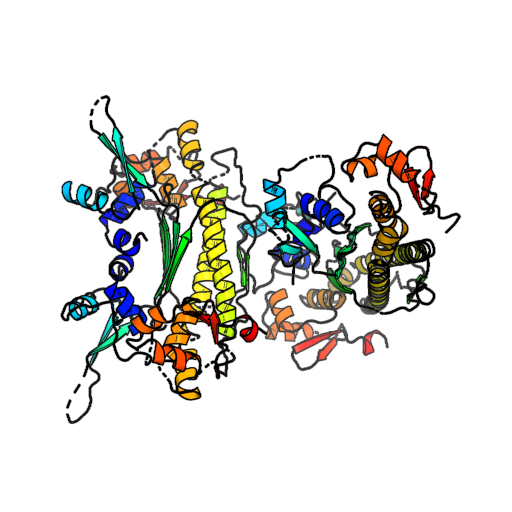6 ILE A O 1
ATOM 812 N N . SER A 1 107 ? -3.327 -6.871 20.075 1.00 28.92 107 SER A N 1
ATOM 813 C CA . SER A 1 107 ? -3.146 -7.646 18.844 1.00 29.42 107 SER A CA 1
ATOM 814 C C . SER A 1 107 ? -3.575 -6.838 17.629 1.00 29.66 107 SER A C 1
ATOM 815 O O . SER A 1 107 ? -4.766 -6.751 17.330 1.00 29.60 107 SER A O 1
ATOM 818 N N . LEU A 1 108 ? -2.608 -6.261 16.922 1.00 30.19 108 LEU A N 1
ATOM 819 C CA . LEU A 1 108 ? -2.918 -5.348 15.821 1.00 30.99 108 LEU A CA 1
ATOM 820 C C . LEU A 1 108 ? -2.581 -5.868 14.427 1.00 31.76 108 LEU A C 1
ATOM 821 O O . LEU A 1 108 ? -3.012 -5.294 13.441 1.00 31.70 108 LEU A O 1
ATOM 826 N N . SER A 1 109 ? -1.660 -6.788 14.324 1.00 33.11 109 SER A N 1
ATOM 827 C CA . SER A 1 109 ? -1.510 -7.566 13.118 1.00 34.35 109 SER A CA 1
ATOM 828 C C . SER A 1 109 ? -2.459 -8.710 13.198 1.00 35.30 109 SER A C 1
ATOM 829 O O . SER A 1 109 ? -2.955 -9.043 14.266 1.00 35.92 109 SER A O 1
ATOM 832 N N . GLY A 1 110 ? -2.745 -9.288 12.058 1.00 36.13 110 GLY A N 1
ATOM 833 C CA . GLY A 1 110 ? -3.529 -8.614 11.065 1.00 37.27 110 GLY A CA 1
ATOM 834 C C . GLY A 1 110 ? -4.992 -8.552 11.362 1.00 38.04 110 GLY A C 1
ATOM 835 O O . GLY A 1 110 ? -5.731 -9.483 11.090 1.00 38.15 110 GLY A O 1
ATOM 836 N N . LEU A 1 111 ? -5.412 -7.433 11.927 1.00 38.83 111 LEU A N 1
ATOM 837 C CA . LEU A 1 111 ? -6.064 -6.414 11.171 1.00 39.37 111 LEU A CA 1
ATOM 838 C C . LEU A 1 111 ? -5.556 -6.283 9.769 1.00 39.91 111 LEU A C 1
ATOM 839 O O . LEU A 1 111 ? -4.376 -6.204 9.493 1.00 39.96 111 LEU A O 1
ATOM 844 N N . ASP A 1 112 ? -6.514 -6.237 8.883 1.00 40.43 112 ASP A N 1
ATOM 845 C CA . ASP A 1 112 ? -6.329 -6.431 7.490 1.00 40.93 112 ASP A CA 1
ATOM 846 C C . ASP A 1 112 ? -6.263 -5.068 6.769 1.00 41.17 112 ASP A C 1
ATOM 847 O O . ASP A 1 112 ? -7.036 -4.182 6.996 1.00 41.11 112 ASP A O 1
ATOM 852 N N . THR A 1 113 ? -5.267 -4.909 5.947 1.00 41.42 113 THR A N 1
ATOM 853 C CA . THR A 1 113 ? -5.009 -3.625 5.312 1.00 41.77 113 THR A CA 1
ATOM 854 C C . THR A 1 113 ? -5.697 -3.560 3.952 1.00 42.03 113 THR A C 1
ATOM 855 O O . THR A 1 113 ? -5.664 -2.523 3.278 1.00 41.95 113 THR A O 1
ATOM 859 N N . GLU A 1 114 ? -6.329 -4.669 3.563 1.00 42.23 114 GLU A N 1
ATOM 860 C CA . GLU A 1 114 ? -6.916 -4.805 2.226 1.00 42.48 114 GLU A CA 1
ATOM 861 C C . GLU A 1 114 ? -8.300 -5.487 2.156 1.00 42.11 114 GLU A C 1
ATOM 862 O O . GLU A 1 114 ? -8.486 -6.414 1.364 1.00 42.24 114 GLU A O 1
ATOM 868 N N . PRO A 1 115 ? -9.283 -5.019 2.959 1.00 41.62 115 PRO A N 1
ATOM 869 C CA . PRO A 1 115 ? -10.602 -5.662 2.910 1.00 41.00 115 PRO A CA 1
ATOM 870 C C . PRO A 1 115 ? -11.385 -5.322 1.632 1.00 40.41 115 PRO A C 1
ATOM 871 O O . PRO A 1 115 ? -11.170 -4.268 1.027 1.00 40.23 115 PRO A O 1
ATOM 875 N N . SER A 1 116 ? -12.294 -6.213 1.247 1.00 39.57 116 SER A N 1
ATOM 876 C CA . SER A 1 116 ? -12.946 -6.148 -0.057 1.00 38.91 116 SER A CA 1
ATOM 877 C C . SER A 1 116 ? -14.420 -5.784 0.021 1.00 38.32 116 SER A C 1
ATOM 878 O O . SER A 1 116 ? -14.929 -5.056 -0.829 1.00 38.37 116 SER A O 1
ATOM 881 N N . THR A 1 117 ? -15.107 -6.316 1.024 1.00 37.71 117 THR A N 1
ATOM 882 C CA . THR A 1 117 ? -16.531 -6.060 1.192 1.00 37.10 117 THR A CA 1
ATOM 883 C C . THR A 1 117 ? -16.782 -5.150 2.387 1.00 36.72 117 THR A C 1
ATOM 884 O O . THR A 1 117 ? -15.997 -5.122 3.339 1.00 36.80 117 THR A O 1
ATOM 888 N N . LEU A 1 118 ? -17.882 -4.408 2.323 1.00 36.02 118 LEU A N 1
ATOM 889 C CA . LEU A 1 118 ? -18.376 -3.638 3.448 1.00 35.23 118 LEU A CA 1
ATOM 890 C C . LEU A 1 118 ? -18.490 -4.510 4.692 1.00 34.92 118 LEU A C 1
ATOM 891 O O . LEU A 1 118 ? -18.121 -4.086 5.784 1.00 34.66 118 LEU A O 1
ATOM 896 N N . LYS A 1 119 ? -18.997 -5.728 4.513 1.00 34.62 119 LYS A N 1
ATOM 897 C CA . LYS A 1 119 ? -19.107 -6.696 5.599 1.00 34.15 119 LYS A CA 1
ATOM 898 C C . LYS A 1 119 ? -17.763 -6.881 6.297 1.00 33.70 119 LYS A C 1
ATOM 899 O O . LYS A 1 119 ? -17.672 -6.738 7.517 1.00 33.72 119 LYS A O 1
ATOM 905 N N . GLU A 1 120 ? -16.728 -7.182 5.512 1.00 33.03 120 GLU A N 1
ATOM 906 C CA . GLU A 1 120 ? -15.367 -7.355 6.029 1.00 32.51 120 GLU A CA 1
ATOM 907 C C . GLU A 1 120 ? -14.870 -6.107 6.757 1.00 31.83 120 GLU A C 1
ATOM 908 O O . GLU A 1 120 ? -14.382 -6.195 7.882 1.00 31.45 120 GLU A O 1
ATOM 922 N N . ILE A 1 122 ? -16.565 -3.600 8.096 1.00 27.93 122 ILE A N 1
ATOM 923 C CA . ILE A 1 122 ? -17.290 -3.454 9.352 1.00 26.49 122 ILE A CA 1
ATOM 924 C C . ILE A 1 122 ? -16.766 -4.447 10.392 1.00 25.99 122 ILE A C 1
ATOM 925 O O . ILE A 1 122 ? -16.482 -4.069 11.529 1.00 26.09 122 ILE A O 1
ATOM 930 N N . THR A 1 123 ? -16.624 -5.708 9.994 1.00 25.12 123 THR A N 1
ATOM 931 C CA . THR A 1 123 ? -16.047 -6.729 10.867 1.00 24.20 123 THR A CA 1
ATOM 932 C C . THR A 1 123 ? -14.685 -6.257 11.368 1.00 23.68 123 THR A C 1
ATOM 933 O O . THR A 1 123 ? -14.425 -6.281 12.570 1.00 23.79 123 THR A O 1
ATOM 937 N N . ASP A 1 124 ? -13.844 -5.801 10.439 1.00 23.02 124 ASP A N 1
ATOM 938 C CA . ASP A 1 124 ? -12.511 -5.290 10.744 1.00 22.37 124 ASP A CA 1
ATOM 939 C C . ASP A 1 124 ? -12.534 -4.105 11.713 1.00 21.74 124 ASP A C 1
ATOM 940 O O . ASP A 1 124 ? -11.675 -4.007 12.590 1.00 21.56 124 ASP A O 1
ATOM 945 N N . PHE A 1 125 ? -13.517 -3.214 11.555 1.00 20.82 125 PHE A N 1
ATOM 946 C CA . PHE A 1 125 ? -13.596 -2.025 12.401 1.00 19.92 125 PHE A CA 1
ATOM 947 C C . PHE A 1 125 ? -13.933 -2.378 13.839 1.00 19.61 125 PHE A C 1
ATOM 948 O O . PHE A 1 125 ? -13.342 -1.820 14.758 1.00 19.60 125 PHE A O 1
ATOM 956 N N . ILE A 1 126 ? -14.860 -3.316 14.025 1.00 19.50 126 ILE A N 1
ATOM 957 C CA . ILE A 1 126 ? -15.212 -3.797 15.367 1.00 19.41 126 ILE A CA 1
ATOM 958 C C . ILE A 1 126 ? -14.067 -4.577 16.015 1.00 19.45 126 ILE A C 1
ATOM 959 O O . ILE A 1 126 ? -13.894 -4.522 17.227 1.00 19.42 126 ILE A O 1
ATOM 964 N N . LYS A 1 127 ? -13.286 -5.299 15.210 1.00 19.79 127 LYS A N 1
ATOM 965 C CA . LYS A 1 127 ? -12.053 -5.901 15.714 1.00 20.05 127 LYS A CA 1
ATOM 966 C C . LYS A 1 127 ? -11.175 -4.787 16.274 1.00 19.50 127 LYS A C 1
ATOM 967 O O . LYS A 1 127 ? -10.851 -4.789 17.460 1.00 19.62 127 LYS A O 1
ATOM 973 N N . ALA A 1 128 ? -10.840 -3.813 15.431 1.00 18.87 128 ALA A N 1
ATOM 974 C CA . ALA A 1 128 ? -10.044 -2.663 15.866 1.00 18.52 128 ALA A CA 1
ATOM 975 C C . ALA A 1 128 ? -10.607 -1.951 17.115 1.00 17.98 128 ALA A C 1
ATOM 976 O O . ALA A 1 128 ? -9.836 -1.502 17.970 1.00 17.68 128 ALA A O 1
ATOM 978 N N . ASN A 1 129 ? -11.937 -1.865 17.226 1.00 17.40 129 ASN A N 1
ATOM 979 C CA . ASN A 1 129 ? -12.575 -1.271 18.416 1.00 17.11 129 ASN A CA 1
ATOM 980 C C . ASN A 1 129 ? -12.326 -2.065 19.695 1.00 16.94 129 ASN A C 1
ATOM 981 O O . ASN A 1 129 ? -12.253 -1.503 20.780 1.00 16.77 129 ASN A O 1
ATOM 986 N N . LYS A 1 130 ? -12.194 -3.377 19.559 1.00 17.10 130 LYS A N 1
ATOM 987 C CA . LYS A 1 130 ? -11.938 -4.226 20.714 1.00 17.46 130 LYS A CA 1
ATOM 988 C C . LYS A 1 130 ? -10.514 -4.084 21.243 1.00 17.54 130 LYS A C 1
ATOM 989 O O . LYS A 1 130 ? -10.294 -4.176 22.445 1.00 17.83 130 LYS A O 1
ATOM 992 N N . GLU A 1 131 ? -9.557 -3.833 20.358 1.00 17.56 131 GLU A N 1
ATOM 993 C CA . GLU A 1 131 ? -8.193 -3.563 20.800 1.00 17.96 131 GLU A CA 1
ATOM 994 C C . GLU A 1 131 ? -8.087 -2.159 21.413 1.00 17.84 131 GLU A C 1
ATOM 995 O O . GLU A 1 131 ? -7.403 -1.973 22.424 1.00 17.57 131 GLU A O 1
ATOM 1001 N N . LEU A 1 132 ? -8.792 -1.194 20.817 1.00 17.68 132 LEU A N 1
ATOM 1002 C CA . LEU A 1 132 ? -8.914 0.158 21.378 1.00 17.56 132 LEU A CA 1
ATOM 1003 C C . LEU A 1 132 ? -9.394 0.174 22.831 1.00 17.82 132 LEU A C 1
ATOM 1004 O O . LEU A 1 132 ? -8.830 0.893 23.655 1.00 17.96 132 LEU A O 1
ATOM 1009 N N . GLU A 1 133 ? -10.426 -0.613 23.135 1.00 17.97 133 GLU A N 1
ATOM 1010 C CA . GLU A 1 133 ? -10.940 -0.749 24.502 1.00 18.73 133 GLU A CA 1
ATOM 1011 C C . GLU A 1 133 ? -9.886 -1.285 25.483 1.00 18.28 133 GLU A C 1
ATOM 1012 O O . GLU A 1 133 ? -9.898 -0.922 26.658 1.00 18.39 133 GLU A O 1
ATOM 1018 N N . LYS A 1 134 ? -8.983 -2.143 25.007 1.00 18.08 134 LYS A N 1
ATOM 1019 C CA . LYS A 1 134 ? -7.860 -2.603 25.837 1.00 17.88 134 LYS A CA 1
ATOM 1020 C C . LYS A 1 134 ? -6.834 -1.483 26.060 1.00 17.25 134 LYS A C 1
ATOM 1021 O O . LYS A 1 134 ? -6.280 -1.367 27.159 1.00 17.19 134 LYS A O 1
ATOM 1027 N N . VAL A 1 135 ? -6.597 -0.668 25.028 1.00 16.26 135 VAL A N 1
ATOM 1028 C CA . VAL A 1 135 ? -5.656 0.450 25.119 1.00 15.91 135 VAL A CA 1
ATOM 1029 C C . VAL A 1 135 ? -6.125 1.497 26.132 1.00 16.00 135 VAL A C 1
ATOM 1030 O O . VAL A 1 135 ? -5.347 1.924 26.995 1.00 15.54 135 VAL A O 1
ATOM 1034 N N . LEU A 1 136 ? -7.397 1.887 26.021 1.00 16.03 136 LEU A N 1
ATOM 1035 C CA . LEU A 1 136 ? -8.004 2.882 26.905 1.00 16.39 136 LEU A CA 1
ATOM 1036 C C . LEU A 1 136 ? -8.031 2.435 28.359 1.00 16.55 136 LEU A C 1
ATOM 1037 O O . LEU A 1 136 ? -7.844 3.243 29.270 1.00 16.45 136 LEU A O 1
ATOM 1042 N N . GLU A 1 137 ? -8.255 1.143 28.566 1.00 16.91 137 GLU A N 1
ATOM 1043 C CA . GLU A 1 137 ? -8.210 0.561 29.897 1.00 17.60 137 GLU A CA 1
ATOM 1044 C C . GLU A 1 137 ? -6.774 0.550 30.456 1.00 17.28 137 GLU A C 1
ATOM 1045 O O . GLU A 1 137 ? -6.561 0.883 31.623 1.00 17.36 137 GLU A O 1
ATOM 1051 N N . ALA A 1 138 ? -5.802 0.187 29.620 1.00 16.92 138 ALA A N 1
ATOM 1052 C CA . ALA A 1 138 ? -4.395 0.263 30.002 1.00 16.76 138 ALA A CA 1
ATOM 1053 C C . ALA A 1 138 ? -3.981 1.702 30.288 1.00 16.73 138 ALA A C 1
ATOM 1054 O O . ALA A 1 138 ? -3.329 1.972 31.288 1.00 16.48 138 ALA A O 1
ATOM 1056 N N . PHE A 1 139 ? -4.369 2.624 29.408 1.00 16.92 139 PHE A N 1
ATOM 1057 C CA . PHE A 1 139 ? -4.202 4.055 29.673 1.00 16.92 139 PHE A CA 1
ATOM 1058 C C . PHE A 1 139 ? -4.741 4.427 31.056 1.00 17.01 139 PHE A C 1
ATOM 1059 O O . PHE A 1 139 ? -4.033 5.033 31.860 1.00 17.12 139 PHE A O 1
ATOM 1067 N N . LYS A 1 140 ? -5.981 4.038 31.335 1.00 17.23 140 LYS A N 1
ATOM 1068 C CA . LYS A 1 140 ? -6.601 4.291 32.645 1.00 17.64 140 LYS A CA 1
ATOM 1069 C C . LYS A 1 140 ? -5.779 3.706 33.802 1.00 17.16 140 LYS A C 1
ATOM 1070 O O . LYS A 1 140 ? -5.674 4.312 34.869 1.00 17.21 140 LYS A O 1
ATOM 1076 N N . THR A 1 141 ? -5.199 2.531 33.578 1.00 16.77 141 THR A N 1
ATOM 1077 C CA . THR A 1 141 ? -4.443 1.826 34.610 1.00 16.32 141 THR A CA 1
ATOM 1078 C C . THR A 1 141 ? -3.097 2.476 34.937 1.00 16.42 141 THR A C 1
ATOM 1079 O O . THR A 1 141 ? -2.805 2.703 36.114 1.00 16.41 141 THR A O 1
ATOM 1083 N N . ILE A 1 142 ? -2.294 2.787 33.914 1.00 16.38 142 ILE A N 1
ATOM 1084 C CA . ILE A 1 142 ? -1.010 3.449 34.146 1.00 16.54 142 ILE A CA 1
ATOM 1085 C C . ILE A 1 142 ? -1.162 4.856 34.733 1.00 16.50 142 ILE A C 1
ATOM 1086 O O . ILE A 1 142 ? -0.306 5.297 35.506 1.00 16.08 142 ILE A O 1
ATOM 1091 N N . GLU A 1 143 ? -2.256 5.542 34.398 1.00 16.43 143 GLU A N 1
ATOM 1092 C CA . GLU A 1 143 ? -2.481 6.887 34.940 1.00 16.50 143 GLU A CA 1
ATOM 1093 C C . GLU A 1 143 ? -2.919 6.903 36.407 1.00 16.40 143 GLU A C 1
ATOM 1094 O O . GLU A 1 143 ? -2.517 7.797 37.157 1.00 16.10 143 GLU A O 1
ATOM 1100 N N . SER A 1 144 ? -3.715 5.915 36.817 1.00 16.26 144 SER A N 1
ATOM 1101 C CA . SER A 1 144 ? -4.050 5.753 38.237 1.00 16.42 144 SER A CA 1
ATOM 1102 C C . SER A 1 144 ? -2.768 5.447 38.986 1.00 16.15 144 SER A C 1
ATOM 1103 O O . SER A 1 144 ? -2.506 6.003 40.049 1.00 15.64 144 SER A O 1
ATOM 1106 N N . TYR A 1 145 ? -1.979 4.544 38.413 1.00 16.24 145 TYR A N 1
ATOM 1107 C CA . TYR A 1 145 ? -0.713 4.153 39.004 1.00 16.40 145 TYR A CA 1
ATOM 1108 C C . TYR A 1 145 ? 0.223 5.356 39.138 1.00 16.04 145 TYR A C 1
ATOM 1109 O O . TYR A 1 145 ? 0.719 5.633 40.222 1.00 16.09 145 TYR A O 1
ATOM 1118 N N . ARG A 1 146 ? 0.435 6.080 38.041 1.00 15.75 146 ARG A N 1
ATOM 1119 C CA . ARG A 1 146 ? 1.353 7.219 38.039 1.00 15.19 146 ARG A CA 1
ATOM 1120 C C . ARG A 1 146 ? 0.909 8.314 39.007 1.00 15.53 146 ARG A C 1
ATOM 1121 O O . ARG A 1 146 ? 1.743 8.917 39.674 1.00 15.42 146 ARG A O 1
ATOM 1129 N N . SER A 1 147 ? -0.400 8.553 39.088 1.00 15.90 147 SER A N 1
ATOM 1130 C CA . SER A 1 147 ? -0.946 9.546 40.001 1.00 16.44 147 SER A CA 1
ATOM 1131 C C . SER A 1 147 ? -0.684 9.231 41.483 1.00 17.15 147 SER A C 1
ATOM 1132 O O . SER A 1 147 ? -0.163 10.076 42.207 1.00 16.95 147 SER A O 1
ATOM 1135 N N . SER A 1 148 ? -1.042 8.018 41.906 1.00 18.07 148 SER A N 1
ATOM 1136 C CA . SER A 1 148 ? -0.737 7.488 43.244 1.00 18.92 148 SER A CA 1
ATOM 1137 C C . SER A 1 148 ? 0.746 7.606 43.604 1.00 19.36 148 SER A C 1
ATOM 1138 O O . SER A 1 148 ? 1.102 8.007 44.718 1.00 18.99 148 SER A O 1
ATOM 1141 N N . LEU A 1 149 ? 1.596 7.231 42.651 1.00 19.99 149 LEU A N 1
ATOM 1142 C CA . LEU A 1 149 ? 3.040 7.262 42.836 1.00 20.85 149 LEU A CA 1
ATOM 1143 C C . LEU A 1 149 ? 3.582 8.691 42.961 1.00 21.57 149 LEU A C 1
ATOM 1144 O O . LEU A 1 149 ? 4.503 8.942 43.732 1.00 21.71 149 LEU A O 1
ATOM 1157 N N . ARG A 1 151 ? 1.895 11.194 44.270 1.00 24.89 151 ARG A N 1
ATOM 1158 C CA . ARG A 1 151 ? 1.480 11.555 45.627 1.00 26.40 151 ARG A CA 1
ATOM 1159 C C . ARG A 1 151 ? 2.544 11.094 46.631 1.00 26.57 151 ARG A C 1
ATOM 1160 O O . ARG A 1 151 ? 2.998 11.889 47.456 1.00 26.69 151 ARG A O 1
ATOM 1168 N N . LYS A 1 152 ? 2.952 9.825 46.517 1.00 26.75 152 LYS A N 1
ATOM 1169 C CA . LYS A 1 152 ? 3.976 9.232 47.373 1.00 27.10 152 LYS A CA 1
ATOM 1170 C C . LYS A 1 152 ? 5.327 9.926 47.231 1.00 27.24 152 LYS A C 1
ATOM 1171 O O . LYS A 1 152 ? 5.968 10.242 48.234 1.00 27.29 152 LYS A O 1
ATOM 1177 N N . ILE A 1 153 ? 5.750 10.159 45.989 1.00 27.23 153 ILE A N 1
ATOM 1178 C CA . ILE A 1 153 ? 7.018 10.830 45.712 1.00 27.16 153 ILE A CA 1
ATOM 1179 C C . ILE A 1 153 ? 7.078 12.238 46.339 1.00 27.71 153 ILE A C 1
ATOM 1180 O O . ILE A 1 153 ? 8.085 12.599 46.942 1.00 27.59 153 ILE A O 1
ATOM 1185 N N . LYS A 1 154 ? 5.996 13.004 46.216 1.00 28.32 154 LYS A N 1
ATOM 1186 C CA . LYS A 1 154 ? 5.888 14.334 46.847 1.00 29.01 154 LYS A CA 1
ATOM 1187 C C . LYS A 1 154 ? 5.991 14.303 48.375 1.00 29.60 154 LYS A C 1
ATOM 1188 O O . LYS A 1 154 ? 6.606 15.181 48.966 1.00 29.56 154 LYS A O 1
ATOM 1194 N N . GLU A 1 155 ? 5.365 13.307 49.001 1.00 30.56 155 GLU A N 1
ATOM 1195 C CA . GLU A 1 155 ? 5.452 13.105 50.452 1.00 31.61 155 GLU A CA 1
ATOM 1196 C C . GLU A 1 155 ? 6.848 12.647 50.875 1.00 31.77 155 GLU A C 1
ATOM 1197 O O . GLU A 1 155 ? 7.445 13.216 51.789 1.00 31.84 155 GLU A O 1
ATOM 1203 N N . ALA A 1 156 ? 7.361 11.621 50.200 1.00 32.04 156 ALA A N 1
ATOM 1204 C CA . ALA A 1 156 ? 8.734 11.175 50.390 1.00 32.34 156 ALA A CA 1
ATOM 1205 C C . ALA A 1 156 ? 9.723 12.339 50.280 1.00 32.53 156 ALA A C 1
ATOM 1206 O O . ALA A 1 156 ? 10.587 12.483 51.134 1.00 32.36 156 ALA A O 1
ATOM 1208 N N . TYR A 1 157 ? 9.580 13.177 49.251 1.00 32.74 157 TYR A N 1
ATOM 1209 C CA . TYR A 1 157 ? 10.496 14.303 49.064 1.00 33.08 157 TYR A CA 1
ATOM 1210 C C . TYR A 1 157 ? 10.348 15.349 50.165 1.00 34.02 157 TYR A C 1
ATOM 1211 O O . TYR A 1 157 ? 11.326 15.960 50.572 1.00 34.19 157 TYR A O 1
ATOM 1220 N N . LEU A 1 158 ? 9.119 15.535 50.638 1.00 35.16 158 LEU A N 1
ATOM 1221 C CA . LEU A 1 158 ? 8.798 16.488 51.698 1.00 36.29 158 LEU A CA 1
ATOM 1222 C C . LEU A 1 158 ? 9.533 16.165 53.009 1.00 36.85 158 LEU A C 1
ATOM 1223 O O . LEU A 1 158 ? 10.267 17.001 53.536 1.00 37.08 158 LEU A O 1
ATOM 1228 N N . LYS A 1 159 ? 9.351 14.948 53.516 1.00 37.39 159 LYS A N 1
ATOM 1229 C CA . LYS A 1 159 ? 9.907 14.564 54.818 1.00 37.85 159 LYS A CA 1
ATOM 1230 C C . LYS A 1 159 ? 11.378 14.141 54.773 1.00 37.96 159 LYS A C 1
ATOM 1231 O O . LYS A 1 159 ? 12.136 14.437 55.701 1.00 37.94 159 LYS A O 1
ATOM 1234 N N . GLU A 1 160 ? 11.766 13.460 53.695 1.00 38.01 160 GLU A N 1
ATOM 1235 C CA . GLU A 1 160 ? 13.130 12.959 53.512 1.00 38.02 160 GLU A CA 1
ATOM 1236 C C . GLU A 1 160 ? 14.156 14.078 53.279 1.00 37.96 160 GLU A C 1
ATOM 1237 O O . GLU A 1 160 ? 15.189 14.112 53.945 1.00 38.13 160 GLU A O 1
ATOM 1243 N N . ILE A 1 161 ? 13.869 14.993 52.352 1.00 37.68 161 ILE A N 1
ATOM 1244 C CA . ILE A 1 161 ? 14.822 16.065 52.004 1.00 37.28 161 ILE A CA 1
ATOM 1245 C C . ILE A 1 161 ? 14.302 17.515 52.195 1.00 37.02 161 ILE A C 1
ATOM 1246 O O . ILE A 1 161 ? 15.073 18.412 52.549 1.00 36.85 161 ILE A O 1
ATOM 1251 N N . GLY A 1 162 ? 13.007 17.732 51.969 1.00 36.86 162 GLY A N 1
ATOM 1252 C CA . GLY A 1 162 ? 12.337 18.995 52.324 1.00 36.24 162 GLY A CA 1
ATOM 1253 C C . GLY A 1 162 ? 12.443 20.191 51.387 1.00 35.78 162 GLY A C 1
ATOM 1254 O O . GLY A 1 162 ? 11.728 21.176 51.556 1.00 35.78 162 GLY A O 1
ATOM 1255 N N . ASP A 1 163 ? 13.331 20.125 50.403 1.00 35.19 163 ASP A N 1
ATOM 1256 C CA . ASP A 1 163 ? 13.515 21.251 49.500 1.00 34.68 163 ASP A CA 1
ATOM 1257 C C . ASP A 1 163 ? 12.442 21.279 48.409 1.00 34.54 163 ASP A C 1
ATOM 1258 O O . ASP A 1 163 ? 12.551 20.595 47.388 1.00 34.22 163 ASP A O 1
ATOM 1271 N N . THR A 1 165 ? 10.860 23.302 45.344 1.00 31.24 165 THR A N 1
ATOM 1272 C CA . THR A 1 165 ? 11.683 23.707 44.177 1.00 29.55 165 THR A CA 1
ATOM 1273 C C . THR A 1 165 ? 12.600 22.594 43.627 1.00 28.54 165 THR A C 1
ATOM 1274 O O . THR A 1 165 ? 12.626 22.380 42.413 1.00 28.16 165 THR A O 1
ATOM 1278 N N . GLN A 1 166 ? 13.322 21.885 44.496 1.00 27.11 166 GLN A N 1
ATOM 1279 C CA . GLN A 1 166 ? 13.952 20.625 44.076 1.00 25.72 166 GLN A CA 1
ATOM 1280 C C . GLN A 1 166 ? 12.863 19.643 43.653 1.00 24.61 166 GLN A C 1
ATOM 1281 O O . GLN A 1 166 ? 12.989 18.962 42.633 1.00 24.55 166 GLN A O 1
ATOM 1287 N N . LEU A 1 167 ? 11.791 19.603 44.441 1.00 23.04 167 LEU A N 1
ATOM 1288 C CA . LEU A 1 167 ? 10.649 18.761 44.150 1.00 21.83 167 LEU A CA 1
ATOM 1289 C C . LEU A 1 167 ? 9.909 19.191 42.870 1.00 20.98 167 LEU A C 1
ATOM 1290 O O . LEU A 1 167 ? 9.485 18.339 42.095 1.00 20.53 167 LEU A O 1
ATOM 1295 N N . ALA A 1 168 ? 9.772 20.498 42.646 1.00 20.15 168 ALA A N 1
ATOM 1296 C CA . ALA A 1 168 ? 9.095 20.995 41.443 1.00 19.61 168 ALA A CA 1
ATOM 1297 C C . ALA A 1 168 ? 9.842 20.572 40.180 1.00 18.94 168 ALA A C 1
ATOM 1298 O O . ALA A 1 168 ? 9.225 20.168 39.189 1.00 18.68 168 ALA A O 1
ATOM 1300 N N . ILE A 1 169 ? 11.169 20.638 40.249 1.00 18.24 169 ILE A N 1
ATOM 1301 C CA . ILE A 1 169 ? 12.037 20.227 39.153 1.00 17.80 169 ILE A CA 1
ATOM 1302 C C . ILE A 1 169 ? 11.869 18.735 38.831 1.00 17.54 169 ILE A C 1
ATOM 1303 O O . ILE A 1 169 ? 11.679 18.373 37.675 1.00 17.32 169 ILE A O 1
ATOM 1308 N N . LEU A 1 170 ? 11.908 17.887 39.856 1.00 17.28 170 LEU A N 1
ATOM 1309 C CA . LEU A 1 170 ? 11.705 16.458 39.671 1.00 16.71 170 LEU A CA 1
ATOM 1310 C C . LEU A 1 170 ? 10.310 16.177 39.108 1.00 16.58 170 LEU A C 1
ATOM 1311 O O . LEU A 1 170 ? 10.164 15.449 38.126 1.00 16.11 170 LEU A O 1
ATOM 1316 N N . HIS A 1 171 ? 9.297 16.758 39.748 1.00 16.21 171 HIS A N 1
ATOM 1317 C CA . HIS A 1 171 ? 7.922 16.652 39.293 1.00 16.03 171 HIS A CA 1
ATOM 1318 C C . HIS A 1 171 ? 7.828 17.008 37.813 1.00 16.29 171 HIS A C 1
ATOM 1319 O O . HIS A 1 171 ? 7.259 16.251 37.024 1.00 16.20 171 HIS A O 1
ATOM 1326 N N . TYR A 1 172 ? 8.406 18.147 37.442 1.00 16.26 172 TYR A N 1
ATOM 1327 C CA . TYR A 1 172 ? 8.412 18.559 36.053 1.00 16.50 172 TYR A CA 1
ATOM 1328 C C . TYR A 1 172 ? 9.049 17.494 35.176 1.00 16.68 172 TYR A C 1
ATOM 1329 O O . TYR A 1 172 ? 8.463 17.075 34.176 1.00 16.73 172 TYR A O 1
ATOM 1338 N N . LEU A 1 173 ? 10.244 17.060 35.570 1.00 16.79 173 LEU A N 1
ATOM 1339 C CA . LEU A 1 173 ? 11.042 16.132 34.772 1.00 16.74 173 LEU A CA 1
ATOM 1340 C C . LEU A 1 173 ? 10.409 14.743 34.596 1.00 16.52 173 LEU A C 1
ATOM 1341 O O . LEU A 1 173 ? 10.592 14.118 33.557 1.00 16.22 173 LEU A O 1
ATOM 1346 N N . LEU A 1 174 ? 9.668 14.277 35.600 1.00 16.31 174 LEU A N 1
ATOM 1347 C CA . LEU A 1 174 ? 9.015 12.968 35.538 1.00 16.57 174 LEU A CA 1
ATOM 1348 C C . LEU A 1 174 ? 7.868 12.945 34.521 1.00 17.02 174 LEU A C 1
ATOM 1349 O O . LEU A 1 174 ? 7.657 11.942 33.842 1.00 16.78 174 LEU A O 1
ATOM 1354 N N . LEU A 1 175 ? 7.147 14.060 34.420 1.00 17.62 175 LEU A N 1
ATOM 1355 C CA . LEU A 1 175 ? 5.991 14.176 33.528 1.00 18.35 175 LEU A CA 1
ATOM 1356 C C . LEU A 1 175 ? 6.366 14.540 32.098 1.00 19.06 175 LEU A C 1
ATOM 1357 O O . LEU A 1 175 ? 5.717 14.111 31.146 1.00 18.92 175 LEU A O 1
ATOM 1362 N N . ASN A 1 176 ? 7.410 15.342 31.967 1.00 20.06 176 ASN A N 1
ATOM 1363 C CA . ASN A 1 176 ? 7.928 15.755 30.681 1.00 21.43 176 ASN A CA 1
ATOM 1364 C C . ASN A 1 176 ? 9.327 15.193 30.601 1.00 22.78 176 ASN A C 1
ATOM 1365 O O . ASN A 1 176 ? 9.917 14.872 31.631 1.00 23.48 176 ASN A O 1
ATOM 1370 N N . GLY A 1 177 ? 9.867 15.001 29.410 1.00 23.61 177 GLY A N 1
ATOM 1371 C CA . GLY A 1 177 ? 11.142 14.290 29.352 1.00 25.09 177 GLY A CA 1
ATOM 1372 C C . GLY A 1 177 ? 12.234 15.109 30.008 1.00 25.94 177 GLY A C 1
ATOM 1373 O O . GLY A 1 177 ? 13.004 14.620 30.842 1.00 26.16 177 GLY A O 1
ATOM 1374 N N . ARG A 1 178 ? 12.251 16.382 29.641 1.00 26.61 178 ARG A N 1
ATOM 1375 C CA . ARG A 1 178 ? 13.355 17.273 29.899 1.00 27.61 178 ARG A CA 1
ATOM 1376 C C . ARG A 1 178 ? 12.851 18.708 30.058 1.00 27.48 178 ARG A C 1
ATOM 1377 O O . ARG A 1 178 ? 11.656 18.995 29.881 1.00 27.49 178 ARG A O 1
ATOM 1385 N N . ALA A 1 179 ? 13.777 19.598 30.395 1.00 27.27 179 ALA A N 1
ATOM 1386 C CA . ALA A 1 179 ? 13.502 21.018 30.490 1.00 27.31 179 ALA A CA 1
ATOM 1387 C C . ALA A 1 179 ? 14.804 21.763 30.327 1.00 27.28 179 ALA A C 1
ATOM 1388 O O . ALA A 1 179 ? 15.860 21.282 30.744 1.00 27.32 179 ALA A O 1
ATOM 1390 N N . THR A 1 180 ? 14.739 22.944 29.730 1.00 27.23 180 THR A N 1
ATOM 1391 C CA . THR A 1 180 ? 15.902 23.814 29.741 1.00 27.36 180 THR A CA 1
ATOM 1392 C C . THR A 1 180 ? 15.951 24.531 31.085 1.00 27.57 180 THR A C 1
ATOM 1393 O O . THR A 1 180 ? 14.947 24.605 31.801 1.00 27.32 180 THR A O 1
ATOM 1397 N N . VAL A 1 181 ? 17.130 25.032 31.431 1.00 27.85 181 VAL A N 1
ATOM 1398 C CA . VAL A 1 181 ? 17.282 25.904 32.580 1.00 28.24 181 VAL A CA 1
ATOM 1399 C C . VAL A 1 181 ? 16.321 27.091 32.460 1.00 28.49 181 VAL A C 1
ATOM 1400 O O . VAL A 1 181 ? 15.625 27.406 33.421 1.00 28.33 181 VAL A O 1
ATOM 1404 N N . GLU A 1 182 ? 16.271 27.712 31.275 1.00 28.87 182 GLU A N 1
ATOM 1405 C CA . GLU A 1 182 ? 15.355 28.826 30.999 1.00 29.36 182 GLU A CA 1
ATOM 1406 C C . GLU A 1 182 ? 13.887 28.452 31.237 1.00 29.10 182 GLU A C 1
ATOM 1407 O O . GLU A 1 182 ? 13.173 29.183 31.920 1.00 28.91 182 GLU A O 1
ATOM 1413 N N . GLU A 1 183 ? 13.448 27.323 30.676 1.00 29.04 183 GLU A N 1
ATOM 1414 C CA . GLU A 1 183 ? 12.079 26.821 30.889 1.00 29.06 183 GLU A CA 1
ATOM 1415 C C . GLU A 1 183 ? 11.740 26.631 32.367 1.00 28.79 183 GLU A C 1
ATOM 1416 O O . GLU A 1 183 ? 10.677 27.056 32.818 1.00 28.74 183 GLU A O 1
ATOM 1422 N N . LEU A 1 184 ? 12.649 26.006 33.113 1.00 28.21 184 LEU A N 1
ATOM 1423 C CA . LEU A 1 184 ? 12.478 25.845 34.549 1.00 27.90 184 LEU A CA 1
ATOM 1424 C C . LEU A 1 184 ? 12.451 27.193 35.272 1.00 27.93 184 LEU A C 1
ATOM 1425 O O . LEU A 1 184 ? 11.593 27.427 36.129 1.00 27.39 184 LEU A O 1
ATOM 1430 N N . SER A 1 185 ? 13.384 28.070 34.906 1.00 27.74 185 SER A N 1
ATOM 1431 C CA . SER A 1 185 ? 13.458 29.424 35.458 1.00 28.05 185 SER A CA 1
ATOM 1432 C C . SER A 1 185 ? 12.118 30.175 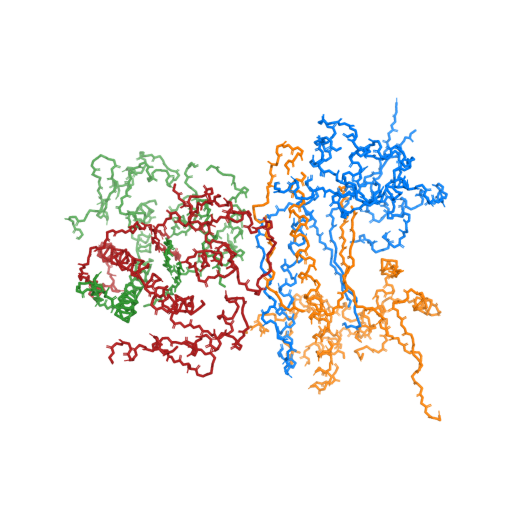35.331 1.00 28.20 185 SER A C 1
ATOM 1433 O O . SER A 1 185 ? 11.651 30.787 36.293 1.00 27.66 185 SER A O 1
ATOM 1436 N N . ASP A 1 186 ? 11.509 30.082 34.149 1.00 28.67 186 ASP A N 1
ATOM 1437 C CA . ASP A 1 186 ? 10.198 30.655 33.848 1.00 29.17 186 ASP A CA 1
ATOM 1438 C C . ASP A 1 186 ? 9.087 30.077 34.740 1.00 29.72 186 ASP A C 1
ATOM 1439 O O . ASP A 1 186 ? 8.298 30.814 35.332 1.00 29.50 186 ASP A O 1
ATOM 1444 N N . ARG A 1 187 ? 9.047 28.755 34.833 1.00 30.24 187 ARG A N 1
ATOM 1445 C CA . ARG A 1 187 ? 8.033 28.039 35.593 1.00 31.01 187 ARG A CA 1
ATOM 1446 C C . ARG A 1 187 ? 8.081 28.349 37.102 1.00 31.01 187 ARG A C 1
ATOM 1447 O O . ARG A 1 187 ? 7.043 28.518 37.745 1.00 30.82 187 ARG A O 1
ATOM 1455 N N . LEU A 1 188 ? 9.292 28.455 37.640 1.00 31.04 188 LEU A N 1
ATOM 1456 C CA . LEU A 1 188 ? 9.515 28.612 39.074 1.00 31.18 188 LEU A CA 1
ATOM 1457 C C . LEU A 1 188 ? 9.560 30.054 39.568 1.00 31.68 188 LEU A C 1
ATOM 1458 O O . LEU A 1 188 ? 9.518 30.282 40.777 1.00 31.73 188 LEU A O 1
ATOM 1463 N N . ASN A 1 189 ? 9.646 31.014 38.642 1.00 32.24 189 ASN A N 1
ATOM 1464 C CA . ASN A 1 189 ? 9.907 32.433 38.951 1.00 32.70 189 ASN A CA 1
ATOM 1465 C C . ASN A 1 189 ? 11.249 32.645 39.641 1.00 33.24 189 ASN A C 1
ATOM 1466 O O . ASN A 1 189 ? 11.350 33.423 40.585 1.00 33.48 189 ASN A O 1
ATOM 1471 N N . LEU A 1 190 ? 12.273 31.944 39.171 1.00 33.81 190 LEU A N 1
ATOM 1472 C CA . LEU A 1 190 ? 13.612 32.072 39.727 1.00 34.47 190 LEU A CA 1
ATOM 1473 C C . LEU A 1 190 ? 14.607 32.482 38.647 1.00 34.71 190 LEU A C 1
ATOM 1474 O O . LEU A 1 190 ? 14.329 32.365 37.454 1.00 34.63 190 LEU A O 1
ATOM 1479 N N . LYS A 1 191 ? 15.759 32.986 39.080 1.00 35.08 191 LYS A N 1
ATOM 1480 C CA . LYS A 1 191 ? 16.877 33.247 38.180 1.00 35.30 191 LYS A CA 1
ATOM 1481 C C . LYS A 1 191 ? 17.475 31.908 37.742 1.00 35.09 191 LYS A C 1
ATOM 1482 O O . LYS A 1 191 ? 17.346 30.909 38.449 1.00 34.94 191 LYS A O 1
ATOM 1488 N N . GLU A 1 192 ? 18.123 31.894 36.581 1.00 34.94 192 GLU A N 1
ATOM 1489 C CA . GLU A 1 192 ? 18.763 30.686 36.056 1.00 35.00 192 GLU A CA 1
ATOM 1490 C C . GLU A 1 192 ? 19.875 30.146 36.981 1.00 35.22 192 GLU A C 1
ATOM 1491 O O . GLU A 1 192 ? 20.070 28.933 37.088 1.00 35.03 192 GLU A O 1
ATOM 1497 N N . ARG A 1 193 ? 20.578 31.062 37.650 1.00 35.48 193 ARG A N 1
ATOM 1498 C CA . ARG A 1 193 ? 21.603 30.739 38.647 1.00 35.56 193 ARG A CA 1
ATOM 1499 C C . ARG A 1 193 ? 21.029 29.925 39.804 1.00 35.55 193 ARG A C 1
ATOM 1500 O O . ARG A 1 193 ? 21.596 28.899 40.189 1.00 35.39 193 ARG A O 1
ATOM 1503 N N . GLU A 1 194 ? 19.910 30.394 40.352 1.00 35.48 194 GLU A N 1
ATOM 1504 C CA . GLU A 1 194 ? 19.228 29.708 41.448 1.00 35.66 194 GLU A CA 1
ATOM 1505 C C . GLU A 1 194 ? 18.746 28.326 41.018 1.00 35.27 194 GLU A C 1
ATOM 1506 O O . GLU A 1 194 ? 18.789 27.380 41.800 1.00 35.06 194 GLU A O 1
ATOM 1512 N N . VAL A 1 195 ? 18.308 28.220 39.765 1.00 35.07 195 VAL A N 1
ATOM 1513 C CA . VAL A 1 195 ? 17.847 26.956 39.199 1.00 34.76 195 VAL A CA 1
ATOM 1514 C C . VAL A 1 195 ? 19.012 25.973 39.062 1.00 34.62 195 VAL A C 1
ATOM 1515 O O . VAL A 1 195 ? 18.868 24.799 39.409 1.00 34.40 195 VAL A O 1
ATOM 1519 N N . ARG A 1 196 ? 20.158 26.461 38.582 1.00 34.31 196 ARG A N 1
ATOM 1520 C CA . ARG A 1 196 ? 21.367 25.634 38.477 1.00 34.41 196 ARG A CA 1
ATOM 1521 C C . ARG A 1 196 ? 21.888 25.147 39.835 1.00 34.61 196 ARG A C 1
ATOM 1522 O O . ARG A 1 196 ? 22.400 24.038 39.941 1.00 34.45 196 ARG A O 1
ATOM 1530 N N . GLU A 1 197 ? 21.731 25.981 40.859 1.00 34.96 197 GLU A N 1
ATOM 1531 C CA . GLU A 1 197 ? 22.071 25.640 42.237 1.00 35.73 197 GLU A CA 1
ATOM 1532 C C . GLU A 1 197 ? 21.189 24.510 42.764 1.00 35.90 197 GLU A C 1
ATOM 1533 O O . GLU A 1 197 ? 21.674 23.573 43.400 1.00 35.82 197 GLU A O 1
ATOM 1539 N N . LYS A 1 198 ? 19.891 24.612 42.495 1.00 36.28 198 LYS A N 1
ATOM 1540 C CA . LYS A 1 198 ? 18.919 23.621 42.952 1.00 36.67 198 LYS A CA 1
ATOM 1541 C C . LYS A 1 198 ? 19.112 22.261 42.283 1.00 36.93 198 LYS A C 1
ATOM 1542 O O . LYS A 1 198 ? 18.901 21.232 42.912 1.00 36.74 198 LYS A O 1
ATOM 1548 N N . ILE A 1 199 ? 19.531 22.270 41.021 1.00 37.39 199 ILE A N 1
ATOM 1549 C CA . ILE A 1 199 ? 19.772 21.036 40.269 1.00 38.18 199 ILE A CA 1
ATOM 1550 C C . ILE A 1 199 ? 20.946 20.217 40.822 1.00 39.03 199 ILE A C 1
ATOM 1551 O O . ILE A 1 199 ? 20.828 19.000 40.978 1.00 39.13 199 ILE A O 1
ATOM 1556 N N . SER A 1 200 ? 22.061 20.878 41.129 1.00 40.02 200 SER A N 1
ATOM 1557 C CA . SER A 1 200 ? 23.223 20.186 41.693 1.00 40.96 200 SER A CA 1
ATOM 1558 C C . SER A 1 200 ? 22.999 19.731 43.140 1.00 41.58 200 SER A C 1
ATOM 1559 O O . SER A 1 200 ? 23.536 18.701 43.550 1.00 41.63 200 SER A O 1
ATOM 1562 N N . GLU A 1 201 ? 22.208 20.488 43.903 1.00 42.30 201 GLU A N 1
ATOM 1563 C CA . GLU A 1 201 ? 21.837 20.081 45.263 1.00 43.17 201 GLU A CA 1
ATOM 1564 C C . GLU A 1 201 ? 20.986 18.823 45.222 1.00 43.94 201 GLU A C 1
ATOM 1565 O O . GLU A 1 201 ? 21.127 17.933 46.059 1.00 44.09 201 GLU A O 1
ATOM 1579 N N . ALA A 1 203 ? 20.968 16.699 42.729 1.00 46.11 203 ALA A N 1
ATOM 1580 C CA . ALA A 1 203 ? 21.753 15.655 42.061 1.00 46.35 203 ALA A CA 1
ATOM 1581 C C . ALA A 1 203 ? 22.237 14.539 42.991 1.00 46.52 203 ALA A C 1
ATOM 1582 O O . ALA A 1 203 ? 22.472 13.410 42.551 1.00 46.67 203 ALA A O 1
ATOM 1584 N N . ARG A 1 204 ? 22.371 14.862 44.273 1.00 46.61 204 ARG A N 1
ATOM 1585 C CA . ARG A 1 204 ? 22.800 13.903 45.278 1.00 46.73 204 ARG A CA 1
ATOM 1586 C C . ARG A 1 204 ? 21.714 12.884 45.629 1.00 46.65 204 ARG A C 1
ATOM 1587 O O . ARG A 1 204 ? 22.019 11.772 46.071 1.00 46.77 204 ARG A O 1
ATOM 1595 N N . PHE A 1 205 ? 20.454 13.263 45.439 1.00 46.39 205 PHE A N 1
ATOM 1596 C CA . PHE A 1 205 ? 19.334 12.394 45.795 1.00 46.10 205 PHE A CA 1
ATOM 1597 C C . PHE A 1 205 ? 18.619 11.828 44.573 1.00 45.88 205 PHE A C 1
ATOM 1598 O O . PHE A 1 205 ? 17.876 10.854 44.677 1.00 45.86 205 PHE A O 1
ATOM 1606 N N . VAL A 1 206 ? 18.845 12.452 43.421 1.00 45.53 206 VAL A N 1
ATOM 1607 C CA . VAL A 1 206 ? 18.186 12.076 42.178 1.00 44.99 206 VAL A CA 1
ATOM 1608 C C . VAL A 1 206 ? 19.208 12.130 41.051 1.00 44.85 206 VAL A C 1
ATOM 1609 O O . VAL A 1 206 ? 19.839 13.170 40.841 1.00 44.67 206 VAL A O 1
ATOM 1613 N N . PRO A 1 207 ? 19.385 11.010 40.324 1.00 44.68 207 PRO A N 1
ATOM 1614 C CA . PRO A 1 207 ? 20.290 11.017 39.177 1.00 44.68 207 PRO A CA 1
ATOM 1615 C C . PRO A 1 207 ? 19.754 11.917 38.064 1.00 44.72 207 PRO A C 1
ATOM 1616 O O . PRO A 1 207 ? 18.809 11.559 37.354 1.00 44.58 207 PRO A O 1
ATOM 1620 N N . VAL A 1 208 ? 20.362 13.090 37.945 1.00 44.86 208 VAL A N 1
ATOM 1621 C CA . VAL A 1 208 ? 19.918 14.115 37.017 1.00 45.03 208 VAL A CA 1
ATOM 1622 C C . VAL A 1 208 ? 21.120 14.680 36.266 1.00 45.08 208 VAL A C 1
ATOM 1623 O O . VAL A 1 208 ? 21.998 15.298 36.869 1.00 45.32 208 VAL A O 1
ATOM 1627 N N . LYS A 1 209 ? 21.168 14.447 34.956 1.00 45.01 209 LYS A N 1
ATOM 1628 C CA . LYS A 1 209 ? 22.261 14.969 34.134 1.00 44.84 209 LYS A CA 1
ATOM 1629 C C . LYS A 1 209 ? 21.857 16.237 33.364 1.00 44.73 209 LYS A C 1
ATOM 1630 O O . LYS A 1 209 ? 20.699 16.404 32.968 1.00 44.55 209 LYS A O 1
ATOM 1636 N N . ILE A 1 210 ? 22.827 17.130 33.185 1.00 44.57 210 ILE A N 1
ATOM 1637 C CA . ILE A 1 210 ? 22.641 18.363 32.427 1.00 44.29 210 ILE A CA 1
ATOM 1638 C C . ILE A 1 210 ? 23.438 18.304 31.117 1.00 43.98 210 ILE A C 1
ATOM 1639 O O . ILE A 1 210 ? 24.669 18.339 31.125 1.00 44.00 210 ILE A O 1
ATOM 1644 N N . ILE A 1 211 ? 22.723 18.198 29.999 1.00 43.55 211 ILE A N 1
ATOM 1645 C CA . ILE A 1 211 ? 23.356 18.036 28.690 1.00 43.21 211 ILE A CA 1
ATOM 1646 C C . ILE A 1 211 ? 23.318 19.321 27.855 1.00 42.89 211 ILE A C 1
ATOM 1647 O O . ILE A 1 211 ? 22.363 20.099 27.930 1.00 42.62 211 ILE A O 1
ATOM 1652 N N . ASN A 1 212 ? 24.379 19.529 27.074 1.00 42.51 212 ASN A N 1
ATOM 1653 C CA . ASN A 1 212 ? 24.514 20.684 26.177 1.00 42.15 212 ASN A CA 1
ATOM 1654 C C . ASN A 1 212 ? 24.423 22.038 26.902 1.00 41.89 212 ASN A C 1
ATOM 1655 O O . ASN A 1 212 ? 23.967 23.038 26.337 1.00 41.64 212 ASN A O 1
ATOM 1660 N N . ASP A 1 213 ? 24.866 22.047 28.160 1.00 41.58 213 ASP A N 1
ATOM 1661 C CA . ASP A 1 213 ? 24.887 23.244 29.015 1.00 41.40 213 ASP A CA 1
ATOM 1662 C C . ASP A 1 213 ? 23.543 23.822 29.477 1.00 41.08 213 ASP A C 1
ATOM 1663 O O . ASP A 1 213 ? 23.516 24.641 30.392 1.00 41.04 213 ASP A O 1
ATOM 1668 N N . ASN A 1 214 ? 22.441 23.406 28.855 1.00 40.70 214 ASN A N 1
ATOM 1669 C CA . ASN A 1 214 ? 21.145 24.004 29.178 1.00 40.33 214 ASN A CA 1
ATOM 1670 C C . ASN A 1 214 ? 19.982 23.038 29.433 1.00 40.00 214 ASN A C 1
ATOM 1671 O O . ASN A 1 214 ? 19.010 23.408 30.091 1.00 40.03 214 ASN A O 1
ATOM 1676 N N . THR A 1 215 ? 20.079 21.814 28.917 1.00 39.49 215 THR A N 1
ATOM 1677 C CA . THR A 1 215 ? 18.977 20.854 29.004 1.00 38.98 215 THR A CA 1
ATOM 1678 C C . THR A 1 215 ? 19.156 19.865 30.151 1.00 38.62 215 THR A C 1
ATOM 1679 O O . THR A 1 215 ? 20.129 19.110 30.191 1.00 38.43 215 THR A O 1
ATOM 1683 N N . VAL A 1 216 ? 18.197 19.877 31.070 1.00 38.20 216 VAL A N 1
ATOM 1684 C CA . VAL A 1 216 ? 18.219 19.009 32.239 1.00 37.89 216 VAL A CA 1
ATOM 1685 C C . VAL A 1 216 ? 17.395 17.761 31.950 1.00 37.84 216 VAL A C 1
ATOM 1686 O O . VAL A 1 216 ? 16.259 17.866 31.505 1.00 37.83 216 VAL A O 1
ATOM 1690 N N . VAL A 1 217 ? 17.979 16.588 32.179 1.00 37.88 217 VAL A N 1
ATOM 1691 C CA . VAL A 1 217 ? 17.268 15.315 32.019 1.00 38.05 217 VAL A CA 1
ATOM 1692 C C . VAL A 1 217 ? 17.563 14.390 33.204 1.00 38.23 217 VAL A C 1
ATOM 1693 O O . VAL A 1 217 ? 18.595 14.517 33.866 1.00 38.28 217 VAL A O 1
ATOM 1697 N N . LEU A 1 218 ? 16.640 13.473 33.475 1.00 38.44 218 LEU A N 1
ATOM 1698 C CA . LEU A 1 218 ? 16.861 12.420 34.451 1.00 38.50 218 LEU A CA 1
ATOM 1699 C C . LEU A 1 218 ? 17.742 11.343 33.837 1.00 38.81 218 LEU A C 1
ATOM 1700 O O . LEU A 1 218 ? 17.496 10.901 32.720 1.00 38.83 218 LEU A O 1
ATOM 1705 N N . ASP A 1 219 ? 18.782 10.952 34.570 1.00 39.29 219 ASP A N 1
ATOM 1706 C CA . ASP A 1 219 ? 19.753 9.954 34.121 1.00 39.82 219 ASP A CA 1
ATOM 1707 C C . ASP A 1 219 ? 19.109 8.568 34.182 1.00 40.36 219 ASP A C 1
ATOM 1708 O O . ASP A 1 219 ? 19.166 7.893 35.203 1.00 40.07 219 ASP A O 1
ATOM 1713 N N . GLU A 1 220 ? 18.486 8.167 33.076 1.00 41.58 220 GLU A N 1
ATOM 1714 C CA . GLU A 1 220 ? 17.729 6.913 33.009 1.00 42.72 220 GLU A CA 1
ATOM 1715 C C . GLU A 1 220 ? 18.574 5.646 33.125 1.00 43.22 220 GLU A C 1
ATOM 1716 O O . GLU A 1 220 ? 18.139 4.677 33.737 1.00 43.41 220 GLU A O 1
ATOM 1722 N N . ASP A 1 221 ? 19.774 5.662 32.548 1.00 43.92 221 ASP A N 1
ATOM 1723 C CA . ASP A 1 221 ? 20.696 4.522 32.626 1.00 44.54 221 ASP A CA 1
ATOM 1724 C C . ASP A 1 221 ? 21.161 4.245 34.057 1.00 44.63 221 ASP A C 1
ATOM 1725 O O . ASP A 1 221 ? 21.362 3.093 34.442 1.00 44.68 221 ASP A O 1
ATOM 1730 N N . GLN A 1 222 ? 21.331 5.316 34.827 1.00 44.62 222 GLN A N 1
ATOM 1731 C CA . GLN A 1 222 ? 21.739 5.233 36.221 1.00 44.45 222 GLN A CA 1
ATOM 1732 C C . GLN A 1 222 ? 20.553 4.865 37.123 1.00 44.37 222 GLN A C 1
ATOM 1733 O O . GLN A 1 222 ? 20.713 4.132 38.104 1.00 44.43 222 GLN A O 1
ATOM 1739 N N . ILE A 1 223 ? 19.369 5.371 36.780 1.00 43.89 223 ILE A N 1
ATOM 1740 C CA . ILE A 1 223 ? 18.147 5.098 37.539 1.00 43.41 223 ILE A CA 1
ATOM 1741 C C . ILE A 1 223 ? 17.644 3.663 37.330 1.00 42.90 223 ILE A C 1
ATOM 1742 O O . ILE A 1 223 ? 17.032 3.081 38.224 1.00 42.91 223 ILE A O 1
ATOM 1747 N N . LEU A 1 224 ? 17.922 3.090 36.163 1.00 41.88 224 LEU A N 1
ATOM 1748 C CA . LEU A 1 224 ? 17.405 1.763 35.833 1.00 41.17 224 LEU A CA 1
ATOM 1749 C C . LEU A 1 224 ? 18.419 0.615 35.945 1.00 40.97 224 LEU A C 1
ATOM 1750 O O . LEU A 1 224 ? 18.026 -0.552 36.028 1.00 40.82 224 LEU A O 1
ATOM 1755 N N . ARG A 1 225 ? 19.711 0.943 35.971 1.00 40.79 225 ARG A N 1
ATOM 1756 C CA . ARG A 1 225 ? 20.764 -0.072 35.844 1.00 40.56 225 ARG A CA 1
ATOM 1757 C C . ARG A 1 225 ? 22.022 0.276 36.643 1.00 40.81 225 ARG A C 1
ATOM 1758 O O . ARG A 1 225 ? 22.758 1.210 36.307 1.00 40.89 225 ARG A O 1
ATOM 1774 N N . GLU B 1 2 ? 1.621 25.823 16.478 1.00 33.99 2 GLU B N 1
ATOM 1775 C CA . GLU B 1 2 ? 0.578 24.836 16.809 1.00 32.08 2 GLU B CA 1
ATOM 1776 C C . GLU B 1 2 ? -0.806 25.468 16.723 1.00 30.01 2 GLU B C 1
ATOM 1777 O O . GLU B 1 2 ? -0.953 26.619 17.035 1.00 29.78 2 GLU B O 1
ATOM 1783 N N . PRO B 1 3 ? -1.804 24.639 16.385 1.00 28.03 3 PRO B N 1
ATOM 1784 C CA . PRO B 1 3 ? -3.251 24.745 16.595 1.00 26.13 3 PRO B CA 1
ATOM 1785 C C . PRO B 1 3 ? -3.691 24.304 17.943 1.00 24.11 3 PRO B C 1
ATOM 1786 O O . PRO B 1 3 ? -3.378 23.218 18.309 1.00 24.08 3 PRO B O 1
ATOM 1790 N N . ASP B 1 4 ? -4.403 25.146 18.668 1.00 21.71 4 ASP B N 1
ATOM 1791 C CA . ASP B 1 4 ? -4.932 24.793 19.981 1.00 19.11 4 ASP B CA 1
ATOM 1792 C C . ASP B 1 4 ? -6.246 24.037 19.818 1.00 17.68 4 ASP B C 1
ATOM 1793 O O . ASP B 1 4 ? -7.309 24.646 19.697 1.00 17.02 4 ASP B O 1
ATOM 1798 N N . LEU B 1 5 ? -6.166 22.709 19.818 1.00 16.11 5 LEU B N 1
ATOM 1799 C CA . LEU B 1 5 ? -7.363 21.880 19.674 1.00 14.94 5 LEU B CA 1
ATOM 1800 C C . LEU B 1 5 ? -8.301 22.006 20.871 1.00 13.89 5 LEU B C 1
ATOM 1801 O O . LEU B 1 5 ? -9.517 21.951 20.694 1.00 13.83 5 LEU B O 1
ATOM 1806 N N . PHE B 1 6 ? -7.742 22.205 22.067 1.00 12.23 6 PHE B N 1
ATOM 1807 C CA . PHE B 1 6 ? -8.560 22.410 23.257 1.00 11.11 6 PHE B CA 1
ATOM 1808 C C . PHE B 1 6 ? -9.538 23.558 23.031 1.00 10.57 6 PHE B C 1
ATOM 1809 O O . PHE B 1 6 ? -10.733 23.399 23.244 1.00 9.77 6 PHE B O 1
ATOM 1817 N N . TYR B 1 7 ? -9.011 24.709 22.602 1.00 10.74 7 TYR B N 1
ATOM 1818 C CA . TYR B 1 7 ? -9.807 25.919 22.435 1.00 10.57 7 TYR B CA 1
ATOM 1819 C C . TYR B 1 7 ? -10.861 25.724 21.370 1.00 10.37 7 TYR B C 1
ATOM 1820 O O . TYR B 1 7 ? -12.005 26.104 21.560 1.00 10.14 7 TYR B O 1
ATOM 1829 N N . ILE B 1 8 ? -10.465 25.104 20.263 1.00 10.45 8 ILE B N 1
ATOM 1830 C CA . ILE B 1 8 ? -11.388 24.771 19.176 1.00 10.42 8 ILE B CA 1
ATOM 1831 C C . ILE B 1 8 ? -12.527 23.910 19.694 1.00 10.52 8 ILE B C 1
ATOM 1832 O O . ILE B 1 8 ? -13.702 24.224 19.485 1.00 10.43 8 ILE B O 1
ATOM 1837 N N . LEU B 1 9 ? -12.170 22.856 20.422 1.00 10.75 9 LEU B N 1
ATOM 1838 C CA . LEU B 1 9 ? -13.148 21.862 20.857 1.00 10.71 9 LEU B CA 1
ATOM 1839 C C . LEU B 1 9 ? -13.947 22.275 22.088 1.00 10.93 9 LEU B C 1
ATOM 1840 O O . LEU B 1 9 ? -14.903 21.608 22.451 1.00 10.65 9 LEU B O 1
ATOM 1845 N N . GLY B 1 10 ? -13.559 23.393 22.701 1.00 11.79 10 GLY B N 1
ATOM 1846 C CA . GLY B 1 10 ? -14.202 23.931 23.905 1.00 12.69 10 GLY B CA 1
ATOM 1847 C C . GLY B 1 10 ? -15.613 24.470 23.735 1.00 13.53 10 GLY B C 1
ATOM 1848 O O . GLY B 1 10 ? -16.387 24.535 24.691 1.00 13.62 10 GLY B O 1
ATOM 1849 N N . ASN B 1 11 ? -15.946 24.871 22.516 1.00 14.26 11 ASN B N 1
ATOM 1850 C CA . ASN B 1 11 ? -17.297 25.304 22.193 1.00 14.91 11 ASN B CA 1
ATOM 1851 C C . ASN B 1 11 ? -18.074 24.179 21.517 1.00 15.22 11 ASN B C 1
ATOM 1852 O O . ASN B 1 11 ? -17.554 23.543 20.595 1.00 15.37 11 ASN B O 1
ATOM 1857 N N . LYS B 1 12 ? -19.317 23.956 21.956 1.00 15.81 12 LYS B N 1
ATOM 1858 C CA . LYS B 1 12 ? -20.104 22.797 21.517 1.00 16.55 12 LYS B CA 1
ATOM 1859 C C . LYS B 1 12 ? -20.677 22.895 20.095 1.00 16.50 12 LYS B C 1
ATOM 1860 O O . LYS B 1 12 ? -20.992 21.880 19.478 1.00 16.63 12 LYS B O 1
ATOM 1866 N N . VAL B 1 13 ? -20.805 24.117 19.590 1.00 16.27 13 VAL B N 1
ATOM 1867 C CA . VAL B 1 13 ? -21.187 24.349 18.208 1.00 15.92 13 VAL B CA 1
ATOM 1868 C C . VAL B 1 13 ? -20.068 23.863 17.273 1.00 15.97 13 VAL B C 1
ATOM 1869 O O . VAL B 1 13 ? -20.344 23.279 16.220 1.00 15.92 13 VAL B O 1
ATOM 1873 N N . ARG B 1 14 ? -18.814 24.088 17.667 1.00 15.74 14 ARG B N 1
ATOM 1874 C CA . ARG B 1 14 ? -17.671 23.631 16.869 1.00 15.71 14 ARG B CA 1
ATOM 1875 C C . ARG B 1 14 ? -17.528 22.119 16.878 1.00 15.74 14 ARG B C 1
ATOM 1876 O O . ARG B 1 14 ? -17.088 21.540 15.886 1.00 16.08 14 ARG B O 1
ATOM 1884 N N . ARG B 1 15 ? -17.893 21.492 17.995 1.00 16.02 15 ARG B N 1
ATOM 1885 C CA . ARG B 1 15 ? -17.901 20.027 18.123 1.00 16.09 15 ARG B CA 1
ATOM 1886 C C . ARG B 1 15 ? -18.913 19.441 17.160 1.00 16.36 15 ARG B C 1
ATOM 1887 O O . ARG B 1 15 ? -18.624 18.513 16.397 1.00 16.21 15 ARG B O 1
ATOM 1895 N N . ASP B 1 16 ? -20.104 20.016 17.199 1.00 16.69 16 ASP B N 1
ATOM 1896 C CA . ASP B 1 16 ? -21.199 19.563 16.381 1.00 17.41 16 ASP B CA 1
ATOM 1897 C C . ASP B 1 16 ? -20.853 19.678 14.894 1.00 17.43 16 ASP B C 1
ATOM 1898 O O . ASP B 1 16 ? -21.016 18.713 14.139 1.00 17.55 16 ASP B O 1
ATOM 1903 N N . LEU B 1 17 ? -20.363 20.853 14.494 1.00 17.33 17 LEU B N 1
ATOM 1904 C CA . LEU B 1 17 ? -19.867 21.090 13.141 1.00 17.49 17 LEU B CA 1
ATOM 1905 C C . LEU B 1 17 ? -18.831 20.056 12.719 1.00 17.49 17 LEU B C 1
ATOM 1906 O O . LEU B 1 17 ? -18.970 19.433 11.670 1.00 17.54 17 LEU B O 1
ATOM 1911 N N . LEU B 1 18 ? -17.805 19.867 13.544 1.00 17.53 18 LEU B N 1
ATOM 1912 C CA . LEU B 1 18 ? -16.778 18.865 13.262 1.00 17.84 18 LEU B CA 1
ATOM 1913 C C . LEU B 1 18 ? -17.338 17.443 13.155 1.00 18.05 18 LEU B C 1
ATOM 1914 O O . LEU B 1 18 ? -16.886 16.669 12.317 1.00 18.02 18 LEU B O 1
ATOM 1919 N N . SER B 1 19 ? -18.319 17.097 13.983 1.00 18.35 19 SER B N 1
ATOM 1920 C CA . SER B 1 19 ? -18.855 15.744 13.926 1.00 19.08 19 SER B CA 1
ATOM 1921 C C . SER B 1 19 ? -19.741 15.527 12.686 1.00 19.91 19 SER B C 1
ATOM 1922 O O . SER B 1 19 ? -19.974 14.388 12.291 1.00 19.60 19 SER B O 1
ATOM 1925 N N . HIS B 1 20 ? -20.196 16.626 12.073 1.00 20.91 20 HIS B N 1
ATOM 1926 C CA . HIS B 1 20 ? -20.884 16.589 10.773 1.00 22.11 20 HIS B CA 1
ATOM 1927 C C . HIS B 1 20 ? -19.930 16.720 9.568 1.00 23.20 20 HIS B C 1
ATOM 1928 O O . HIS B 1 20 ? -20.124 16.062 8.541 1.00 23.22 20 HIS B O 1
ATOM 1935 N N . LEU B 1 21 ? -18.911 17.572 9.702 1.00 24.36 21 LEU B N 1
ATOM 1936 C CA . LEU B 1 21 ? -17.894 17.768 8.666 1.00 25.73 21 LEU B CA 1
ATOM 1937 C C . LEU B 1 21 ? -17.066 16.520 8.425 1.00 26.83 21 LEU B C 1
ATOM 1938 O O . LEU B 1 21 ? -16.351 16.419 7.432 1.00 26.73 21 LEU B O 1
ATOM 1943 N N . THR B 1 22 ? -17.172 15.590 9.363 1.00 28.63 22 THR B N 1
ATOM 1944 C CA . THR B 1 22 ? -16.437 14.340 9.374 1.00 30.41 22 THR B CA 1
ATOM 1945 C C . THR B 1 22 ? -17.130 13.263 8.521 1.00 32.07 22 THR B C 1
ATOM 1946 O O . THR B 1 22 ? -16.473 12.368 7.999 1.00 32.16 22 THR B O 1
ATOM 1950 N N . CYS B 1 23 ? -18.452 13.360 8.388 1.00 34.64 23 CYS B N 1
ATOM 1951 C CA . CYS B 1 23 ? -19.221 12.516 7.470 1.00 36.42 23 CYS B CA 1
ATOM 1952 C C . CYS B 1 23 ? -19.922 13.452 6.500 1.00 37.80 23 CYS B C 1
ATOM 1953 O O . CYS B 1 23 ? -21.143 13.622 6.540 1.00 37.75 23 CYS B O 1
ATOM 1964 N N . GLU B 1 25 ? -20.563 13.515 3.188 1.00 41.80 25 GLU B N 1
ATOM 1965 C CA . GLU B 1 25 ? -21.548 12.934 2.272 1.00 41.83 25 GLU B CA 1
ATOM 1966 C C . GLU B 1 25 ? -22.869 12.646 2.980 1.00 41.64 25 GLU B C 1
ATOM 1967 O O . GLU B 1 25 ? -23.940 12.727 2.384 1.00 41.68 25 GLU B O 1
ATOM 1973 N N . CYS B 1 26 ? -22.764 12.338 4.268 1.00 41.49 26 CYS B N 1
ATOM 1974 C CA . CYS B 1 26 ? -23.817 11.692 5.041 1.00 41.22 26 CYS B CA 1
ATOM 1975 C C . CYS B 1 26 ? -24.905 12.637 5.566 1.00 41.33 26 CYS B C 1
ATOM 1976 O O . CYS B 1 26 ? -26.014 12.195 5.878 1.00 41.31 26 CYS B O 1
ATOM 1979 N N . TYR B 1 27 ? -24.594 13.928 5.661 1.00 41.48 27 TYR B N 1
ATOM 1980 C CA . TYR B 1 27 ? -25.537 14.902 6.223 1.00 41.68 27 TYR B CA 1
ATOM 1981 C C . TYR B 1 27 ? -25.972 15.956 5.205 1.00 42.01 27 TYR B C 1
ATOM 1982 O O . TYR B 1 27 ? -25.236 16.264 4.263 1.00 41.96 27 TYR B O 1
ATOM 1991 N N . PHE B 1 28 ? -27.173 16.499 5.398 1.00 42.41 28 PHE B N 1
ATOM 1992 C CA . PHE B 1 28 ? -27.629 17.645 4.608 1.00 42.69 28 PHE B CA 1
ATOM 1993 C C . PHE B 1 28 ? -27.055 18.952 5.134 1.00 42.48 28 PHE B C 1
ATOM 1994 O O . PHE B 1 28 ? -26.534 19.753 4.359 1.00 42.60 28 PHE B O 1
ATOM 2002 N N . SER B 1 29 ? -27.159 19.163 6.448 1.00 42.21 29 SER B N 1
ATOM 2003 C CA . SER B 1 29 ? -26.573 20.339 7.097 1.00 41.72 29 SER B CA 1
ATOM 2004 C C . SER B 1 29 ? -25.431 19.925 8.010 1.00 41.39 29 SER B C 1
ATOM 2005 O O . SER B 1 29 ? -25.286 18.747 8.353 1.00 41.43 29 SER B O 1
ATOM 2008 N N . LEU B 1 30 ? -24.623 20.899 8.408 1.00 40.77 30 LEU B N 1
ATOM 2009 C CA . LEU B 1 30 ? -23.510 20.637 9.306 1.00 40.19 30 LEU B CA 1
ATOM 2010 C C . LEU B 1 30 ? -23.903 20.738 10.789 1.00 39.69 30 LEU B C 1
ATOM 2011 O O . LEU B 1 30 ? -23.072 20.506 11.673 1.00 39.42 30 LEU B O 1
ATOM 2016 N N . LEU B 1 31 ? -25.175 21.056 11.048 1.00 39.09 31 LEU B N 1
ATOM 2017 C CA . LEU B 1 31 ? -25.663 21.303 12.412 1.00 38.45 31 LEU B CA 1
ATOM 2018 C C . LEU B 1 31 ? -26.820 20.419 12.851 1.00 38.00 31 LEU B C 1
ATOM 2019 O O . LEU B 1 31 ? -27.735 20.142 12.076 1.00 37.83 31 LEU B O 1
ATOM 2024 N N . SER B 1 32 ? -26.768 19.999 14.113 1.00 37.55 32 SER B N 1
ATOM 2025 C CA . SER B 1 32 ? -27.856 19.266 14.749 1.00 37.13 32 SER B CA 1
ATOM 2026 C C . SER B 1 32 ? -29.020 20.213 14.957 1.00 36.93 32 SER B C 1
ATOM 2027 O O . SER B 1 32 ? -28.815 21.401 15.206 1.00 36.81 32 SER B O 1
ATOM 2030 N N . SER B 1 33 ? -30.234 19.676 14.862 1.00 36.91 33 SER B N 1
ATOM 2031 C CA . SER B 1 33 ? -31.462 20.471 14.917 1.00 37.00 33 SER B CA 1
ATOM 2032 C C . SER B 1 33 ? -31.625 21.289 16.203 1.00 36.97 33 SER B C 1
ATOM 2033 O O . SER B 1 33 ? -32.164 22.399 16.161 1.00 36.90 33 SER B O 1
ATOM 2036 N N . LYS B 1 34 ? -31.156 20.744 17.329 1.00 37.11 34 LYS B N 1
ATOM 2037 C CA . LYS B 1 34 ? -31.304 21.398 18.641 1.00 37.16 34 LYS B CA 1
ATOM 2038 C C . LYS B 1 34 ? -30.249 22.472 18.912 1.00 37.30 34 LYS B C 1
ATOM 2039 O O . LYS B 1 34 ? -30.556 23.500 19.524 1.00 37.29 34 LYS B O 1
ATOM 2042 N N . VAL B 1 35 ? -29.015 22.237 18.464 1.00 37.47 35 VAL B N 1
ATOM 2043 C CA . VAL B 1 35 ? -27.960 23.259 18.537 1.00 37.50 35 VAL B CA 1
ATOM 2044 C C . VAL B 1 35 ? -28.384 24.451 17.658 1.00 37.29 35 VAL B C 1
ATOM 2045 O O . VAL B 1 35 ? -27.885 24.645 16.538 1.00 37.40 35 VAL B O 1
ATOM 2049 N N . SER B 1 36 ? -29.335 25.223 18.185 1.00 36.64 36 SER B N 1
ATOM 2050 C CA . SER B 1 36 ? -29.971 26.323 17.469 1.00 36.08 36 SER B CA 1
ATOM 2051 C C . SER B 1 36 ? -29.141 27.588 17.624 1.00 35.70 36 SER B C 1
ATOM 2052 O O . SER B 1 36 ? -29.056 28.169 18.714 1.00 35.79 36 SER B O 1
ATOM 2055 N N . VAL B 1 37 ? -28.536 28.011 16.519 1.00 35.06 37 VAL B N 1
ATOM 2056 C CA . VAL B 1 37 ? -27.523 29.059 16.535 1.00 34.43 37 VAL B CA 1
ATOM 2057 C C . VAL B 1 37 ? -27.520 29.774 15.182 1.00 33.92 37 VAL B C 1
ATOM 2058 O O . VAL B 1 37 ? -27.672 29.139 14.136 1.00 33.75 37 VAL B O 1
ATOM 2062 N N . SER B 1 38 ? -27.366 31.095 15.206 1.00 33.29 38 SER B N 1
ATOM 2063 C CA . SER B 1 38 ? -27.486 31.883 13.990 1.00 32.90 38 SER B CA 1
ATOM 2064 C C . SER B 1 38 ? -26.250 31.752 13.108 1.00 32.72 38 SER B C 1
ATOM 2065 O O . SER B 1 38 ? -25.248 31.151 13.505 1.00 32.85 38 SER B O 1
ATOM 2068 N N . SER B 1 39 ? -26.357 32.279 11.893 1.00 32.20 39 SER B N 1
ATOM 2069 C CA . SER B 1 39 ? -25.201 32.776 11.159 1.00 31.73 39 SER B CA 1
ATOM 2070 C C . SER B 1 39 ? -25.343 34.309 11.179 1.00 31.49 39 SER B C 1
ATOM 2071 O O . SER B 1 39 ? -26.465 34.822 11.058 1.00 31.70 39 SER B O 1
ATOM 2074 N N . THR B 1 40 ? -24.245 35.056 11.325 1.00 30.69 40 THR B N 1
ATOM 2075 C CA . THR B 1 40 ? -22.878 34.539 11.216 1.00 29.88 40 THR B CA 1
ATOM 2076 C C . THR B 1 40 ? -22.227 34.114 12.551 1.00 28.88 40 THR B C 1
ATOM 2077 O O . THR B 1 40 ? -21.073 34.454 12.822 1.00 28.95 40 THR B O 1
ATOM 2081 N N . ALA B 1 41 ? -22.969 33.375 13.376 1.00 27.60 41 ALA B N 1
ATOM 2082 C CA . ALA B 1 41 ? -22.385 32.728 14.555 1.00 26.49 41 ALA B CA 1
ATOM 2083 C C . ALA B 1 41 ? -21.746 31.403 14.153 1.00 25.66 41 ALA B C 1
ATOM 2084 O O . ALA B 1 41 ? -20.680 31.052 14.652 1.00 25.63 41 ALA B O 1
ATOM 2086 N N . VAL B 1 42 ? -22.403 30.678 13.248 1.00 24.54 42 VAL B N 1
ATOM 2087 C CA . VAL B 1 42 ? -21.856 29.458 12.668 1.00 23.45 42 VAL B CA 1
ATOM 2088 C C . VAL B 1 42 ? -20.651 29.810 11.800 1.00 23.09 42 VAL B C 1
ATOM 2089 O O . VAL B 1 42 ? -19.606 29.153 11.881 1.00 22.98 42 VAL B O 1
ATOM 2093 N N . ALA B 1 43 ? -20.801 30.852 10.978 1.00 22.25 43 ALA B N 1
ATOM 2094 C CA . ALA B 1 43 ? -19.718 31.348 10.131 1.00 21.35 43 ALA B CA 1
ATOM 2095 C C . ALA B 1 43 ? -18.546 31.912 10.948 1.00 20.68 43 ALA B C 1
ATOM 2096 O O . ALA B 1 43 ? -17.389 31.681 10.611 1.00 20.29 43 ALA B O 1
ATOM 2098 N N . LYS B 1 44 ? -18.857 32.642 12.019 1.00 20.03 44 LYS B N 1
ATOM 2099 C CA . LYS B 1 44 ? -17.859 33.007 13.038 1.00 19.78 44 LYS B CA 1
ATOM 2100 C C . LYS B 1 44 ? -16.977 31.822 13.446 1.00 19.22 44 LYS B C 1
ATOM 2101 O O . LYS B 1 44 ? -15.754 31.925 13.413 1.00 19.03 44 LYS B O 1
ATOM 2104 N N . HIS B 1 45 ? -17.612 30.707 13.813 1.00 18.76 45 HIS B N 1
ATOM 2105 C CA . HIS B 1 45 ? -16.910 29.486 14.228 1.00 18.75 45 HIS B CA 1
ATOM 2106 C C . HIS B 1 45 ? -16.056 28.850 13.132 1.00 18.72 45 HIS B C 1
ATOM 2107 O O . HIS B 1 45 ? -14.891 28.497 13.371 1.00 18.52 45 HIS B O 1
ATOM 2114 N N . LEU B 1 46 ? -16.624 28.716 11.935 1.00 18.88 46 LEU B N 1
ATOM 2115 C CA . LEU B 1 46 ? -15.889 28.151 10.799 1.00 18.91 46 LEU B CA 1
ATOM 2116 C C . LEU B 1 46 ? -14.626 28.961 10.542 1.00 19.00 46 LEU B C 1
ATOM 2117 O O . LEU B 1 46 ? -13.543 28.388 10.356 1.00 18.68 46 LEU B O 1
ATOM 2122 N N . LYS B 1 47 ? -14.776 30.290 10.545 1.00 19.13 47 LYS B N 1
ATOM 2123 C CA . LYS B 1 47 ? -13.653 31.205 10.348 1.00 19.58 47 LYS B CA 1
ATOM 2124 C C . LYS B 1 47 ? -12.583 31.036 11.434 1.00 19.90 47 LYS B C 1
ATOM 2125 O O . LYS B 1 47 ? -11.386 30.959 11.121 1.00 19.90 47 LYS B O 1
ATOM 2131 N N . ILE B 1 48 ? -13.015 30.953 12.695 1.00 20.00 48 ILE B N 1
ATOM 2132 C CA . ILE B 1 48 ? -12.114 30.626 13.812 1.00 20.36 48 ILE B CA 1
ATOM 2133 C C . ILE B 1 48 ? -11.316 29.337 13.552 1.00 20.93 48 ILE B C 1
ATOM 2134 O O . ILE B 1 48 ? -10.110 29.291 13.792 1.00 20.80 48 ILE B O 1
ATOM 2147 N N . GLU B 1 50 ? -10.782 27.825 10.530 1.00 23.50 50 GLU B N 1
ATOM 2148 C CA . GLU B 1 50 ? -9.900 28.090 9.390 1.00 23.90 50 GLU B CA 1
ATOM 2149 C C . GLU B 1 50 ? -8.612 28.757 9.850 1.00 23.87 50 GLU B C 1
ATOM 2150 O O . GLU B 1 50 ? -7.518 28.312 9.483 1.00 23.50 50 GLU B O 1
ATOM 2156 N N . ARG B 1 51 ? -8.757 29.804 10.674 1.00 24.05 51 ARG B N 1
ATOM 2157 C CA . ARG B 1 51 ? -7.620 30.583 11.194 1.00 24.27 51 ARG B CA 1
ATOM 2158 C C . ARG B 1 51 ? -6.643 29.729 11.991 1.00 24.11 51 ARG B C 1
ATOM 2159 O O . ARG B 1 51 ? -5.432 29.925 11.887 1.00 24.13 51 ARG B O 1
ATOM 2167 N N . GLU B 1 52 ? -7.164 28.786 12.779 1.00 24.24 52 GLU B N 1
ATOM 2168 C CA . GLU B 1 52 ? -6.320 27.875 13.574 1.00 24.46 52 GLU B CA 1
ATOM 2169 C C . GLU B 1 52 ? -5.665 26.773 12.753 1.00 24.23 52 GLU B C 1
ATOM 2170 O O . GLU B 1 52 ? -4.892 25.988 13.288 1.00 24.34 52 GLU B O 1
ATOM 2176 N N . GLY B 1 53 ? -5.977 26.709 11.461 1.00 24.02 53 GLY B N 1
ATOM 2177 C CA . GLY B 1 53 ? -5.439 25.672 10.595 1.00 23.69 53 GLY B CA 1
ATOM 2178 C C . GLY B 1 53 ? -6.109 24.329 10.812 1.00 23.68 53 GLY B C 1
ATOM 2179 O O . GLY B 1 53 ? -5.543 23.287 10.475 1.00 23.77 53 GLY B O 1
ATOM 2180 N N . VAL B 1 54 ? -7.316 24.351 11.375 1.00 23.59 54 VAL B N 1
ATOM 2181 C CA . VAL B 1 54 ? -8.090 23.130 11.616 1.00 23.63 54 VAL B CA 1
ATOM 2182 C C . VAL B 1 54 ? -8.888 22.757 10.371 1.00 24.17 54 VAL B C 1
ATOM 2183 O O . VAL B 1 54 ? -8.921 21.597 9.965 1.00 23.67 54 VAL B O 1
ATOM 2187 N N . LEU B 1 55 ? -9.514 23.769 9.775 1.00 25.04 55 LEU B N 1
ATOM 2188 C CA . LEU B 1 55 ? -10.307 23.612 8.574 1.00 25.88 55 LEU B CA 1
ATOM 2189 C C . LEU B 1 55 ? -9.739 24.422 7.413 1.00 26.86 55 LEU B C 1
ATOM 2190 O O . LEU B 1 55 ? -9.052 25.422 7.610 1.00 26.62 55 LEU B O 1
ATOM 2195 N N . GLN B 1 56 ? -10.061 23.974 6.205 1.00 28.39 56 GLN B N 1
ATOM 2196 C CA . GLN B 1 56 ? -9.666 24.622 4.960 1.00 30.07 56 GLN B CA 1
ATOM 2197 C C . GLN B 1 56 ? -10.905 24.767 4.082 1.00 30.85 56 GLN B C 1
ATOM 2198 O O . GLN B 1 56 ? -11.661 23.818 3.923 1.00 30.66 56 GLN B O 1
ATOM 2204 N N . SER B 1 57 ? -11.116 25.953 3.518 1.00 32.60 57 SER B N 1
ATOM 2205 C CA . SER B 1 57 ? -12.280 26.181 2.654 1.00 34.26 57 SER B CA 1
ATOM 2206 C C . SER B 1 57 ? -11.988 26.049 1.150 1.00 35.78 57 SER B C 1
ATOM 2207 O O . SER B 1 57 ? -10.852 26.230 0.699 1.00 35.79 57 SER B O 1
ATOM 2210 N N . TYR B 1 58 ? -13.041 25.723 0.399 1.00 37.74 58 TYR B N 1
ATOM 2211 C CA . TYR B 1 58 ? -13.015 25.609 -1.052 1.00 39.51 58 TYR B CA 1
ATOM 2212 C C . TYR B 1 58 ? -14.247 26.282 -1.625 1.00 40.65 58 TYR B C 1
ATOM 2213 O O . TYR B 1 58 ? -15.322 26.243 -1.019 1.00 40.79 58 TYR B O 1
ATOM 2222 N N . GLU B 1 59 ? -14.096 26.869 -2.809 1.00 41.94 59 GLU B N 1
ATOM 2223 C CA . GLU B 1 59 ? -15.236 27.268 -3.630 1.00 43.10 59 GLU B CA 1
ATOM 2224 C C . GLU B 1 59 ? -15.468 26.170 -4.672 1.00 43.92 59 GLU B C 1
ATOM 2225 O O . GLU B 1 59 ? -14.575 25.887 -5.475 1.00 44.10 59 GLU B O 1
ATOM 2227 N N . LYS B 1 60 ? -16.649 25.544 -4.649 1.00 44.91 60 LYS B N 1
ATOM 2228 C CA . LYS B 1 60 ? -16.956 24.410 -5.547 1.00 45.93 60 LYS B CA 1
ATOM 2229 C C . LYS B 1 60 ? -17.545 24.860 -6.891 1.00 46.53 60 LYS B C 1
ATOM 2230 O O . LYS B 1 60 ? -18.734 24.652 -7.153 1.00 46.77 60 LYS B O 1
ATOM 2232 N N . GLU B 1 61 ? -16.696 25.430 -7.747 1.00 47.21 61 GLU B N 1
ATOM 2233 C CA . GLU B 1 61 ? -17.139 26.257 -8.883 1.00 48.15 61 GLU B CA 1
ATOM 2234 C C . GLU B 1 61 ? -17.397 25.544 -10.221 1.00 48.44 61 GLU B C 1
ATOM 2235 O O . GLU B 1 61 ? -16.666 24.624 -10.598 1.00 48.56 61 GLU B O 1
ATOM 2241 N N . GLU B 1 62 ? -18.433 26.006 -10.931 1.00 48.81 62 GLU B N 1
ATOM 2242 C CA . GLU B 1 62 ? -18.863 25.431 -12.214 1.00 49.07 62 GLU B CA 1
ATOM 2243 C C . GLU B 1 62 ? -19.007 26.488 -13.321 1.00 49.27 62 GLU B C 1
ATOM 2244 O O . GLU B 1 62 ? -19.025 27.694 -13.049 1.00 49.29 62 GLU B O 1
ATOM 2247 N N . ARG B 1 63 ? -19.114 26.019 -14.567 1.00 49.43 63 ARG B N 1
ATOM 2248 C CA . ARG B 1 63 ? -19.295 26.894 -15.734 1.00 49.52 63 ARG B CA 1
ATOM 2249 C C . ARG B 1 63 ? -20.731 27.411 -15.870 1.00 49.51 63 ARG B C 1
ATOM 2250 O O . ARG B 1 63 ? -21.688 26.700 -15.537 1.00 49.47 63 ARG B O 1
ATOM 2253 N N . PHE B 1 64 ? -20.857 28.650 -16.362 1.00 49.52 64 PHE B N 1
ATOM 2254 C CA . PHE B 1 64 ? -22.150 29.337 -16.590 1.00 49.52 64 PHE B CA 1
ATOM 2255 C C . PHE B 1 64 ? -23.047 29.437 -15.350 1.00 49.36 64 PHE B C 1
ATOM 2256 O O . PHE B 1 64 ? -22.570 29.543 -14.220 1.00 49.24 64 PHE B O 1
ATOM 2259 N N . LYS B 1 69 ? -20.877 26.764 -3.384 1.00 47.26 69 LYS B N 1
ATOM 2260 C CA . LYS B 1 69 ? -20.823 27.095 -1.973 1.00 47.14 69 LYS B CA 1
ATOM 2261 C C . LYS B 1 69 ? -19.392 27.414 -1.588 1.00 46.71 69 LYS B C 1
ATOM 2262 O O . LYS B 1 69 ? -18.497 27.335 -2.407 1.00 47.00 69 LYS B O 1
ATOM 2268 N N . LYS B 1 70 ? -19.184 27.763 -0.327 1.00 45.85 70 LYS B N 1
ATOM 2269 C CA . LYS B 1 70 ? -18.035 27.307 0.419 1.00 44.89 70 LYS B CA 1
ATOM 2270 C C . LYS B 1 70 ? -18.195 25.857 0.802 1.00 43.97 70 LYS B C 1
ATOM 2271 O O . LYS B 1 70 ? -19.173 25.479 1.430 1.00 43.96 70 LYS B O 1
ATOM 2274 N N . TYR B 1 71 ? -17.216 25.045 0.453 1.00 42.47 71 TYR B N 1
ATOM 2275 C CA . TYR B 1 71 ? -16.895 23.910 1.296 1.00 41.10 71 TYR B CA 1
ATOM 2276 C C . TYR B 1 71 ? -15.729 23.900 2.314 1.00 39.68 71 TYR B C 1
ATOM 2277 O O . TYR B 1 71 ? -14.954 24.793 2.389 1.00 39.33 71 TYR B O 1
ATOM 2286 N N . TYR B 1 72 ? -15.655 22.877 3.136 1.00 38.07 72 TYR B N 1
ATOM 2287 C CA . TYR B 1 72 ? -14.588 22.817 4.094 1.00 36.10 72 TYR B CA 1
ATOM 2288 C C . TYR B 1 72 ? -14.005 21.458 4.156 1.00 34.94 72 TYR B C 1
ATOM 2289 O O . TYR B 1 72 ? -14.699 20.563 4.041 1.00 35.28 72 TYR B O 1
ATOM 2298 N N . LYS B 1 73 ? -12.700 21.358 4.324 1.00 33.39 73 LYS B N 1
ATOM 2299 C CA . LYS B 1 73 ? -11.986 20.142 4.678 1.00 31.82 73 LYS B CA 1
ATOM 2300 C C . LYS B 1 73 ? -11.208 20.160 6.000 1.00 30.42 73 LYS B C 1
ATOM 2301 O O . LYS B 1 73 ? -10.729 21.151 6.399 1.00 30.12 73 LYS B O 1
ATOM 2304 N N . ILE B 1 74 ? -11.090 19.032 6.665 1.00 28.80 74 ILE B N 1
ATOM 2305 C CA . ILE B 1 74 ? -10.312 18.937 7.904 1.00 27.05 74 ILE B CA 1
ATOM 2306 C C . ILE B 1 74 ? -8.819 18.781 7.583 1.00 26.17 74 ILE B C 1
ATOM 2307 O O . ILE B 1 74 ? -8.395 17.817 6.940 1.00 25.74 74 ILE B O 1
ATOM 2312 N N . SER B 1 75 ? -8.039 19.758 8.040 1.00 25.21 75 SER B N 1
ATOM 2313 C CA . SER B 1 75 ? -6.643 19.927 7.644 1.00 24.35 75 SER B CA 1
ATOM 2314 C C . SER B 1 75 ? -5.694 19.075 8.455 1.00 23.74 75 SER B C 1
ATOM 2315 O O . SER B 1 75 ? -4.508 19.002 8.140 1.00 23.69 75 SER B O 1
ATOM 2318 N N . ILE B 1 76 ? -6.207 18.438 9.504 1.00 23.08 76 ILE B N 1
ATOM 2319 C CA . ILE B 1 76 ? -5.360 17.660 10.403 1.00 22.27 76 ILE B CA 1
ATOM 2320 C C . ILE B 1 76 ? -5.818 16.220 10.639 1.00 21.75 76 ILE B C 1
ATOM 2321 O O . ILE B 1 76 ? -6.995 15.882 10.460 1.00 21.59 76 ILE B O 1
ATOM 2326 N N . ALA B 1 77 ? -4.854 15.388 11.032 1.00 20.87 77 ALA B N 1
ATOM 2327 C CA . ALA B 1 77 ? -5.073 13.986 11.348 1.00 20.26 77 ALA B CA 1
ATOM 2328 C C . ALA B 1 77 ? -4.286 13.669 12.620 1.00 19.76 77 ALA B C 1
ATOM 2329 O O . ALA B 1 77 ? -3.131 13.251 12.566 1.00 19.47 77 ALA B O 1
ATOM 2331 N N . LYS B 1 78 ? -4.912 13.895 13.770 1.00 19.23 78 LYS B N 1
ATOM 2332 C CA . LYS B 1 78 ? -4.197 13.831 15.042 1.00 18.51 78 LYS B CA 1
ATOM 2333 C C . LYS B 1 78 ? -4.982 13.216 16.193 1.00 17.90 78 LYS B C 1
ATOM 2334 O O . LYS B 1 78 ? -6.199 13.385 16.329 1.00 17.64 78 LYS B O 1
ATOM 2340 N N . SER B 1 79 ? -4.251 12.489 17.017 1.00 17.14 79 SER B N 1
ATOM 2341 C CA . SER B 1 79 ? -4.782 11.973 18.252 1.00 16.69 79 SER B CA 1
ATOM 2342 C C . SER B 1 79 ? -4.088 12.659 19.411 1.00 16.34 79 SER B C 1
ATOM 2343 O O . SER B 1 79 ? -2.905 12.977 19.343 1.00 15.77 79 SER B O 1
ATOM 2346 N N . TYR B 1 80 ? -4.861 12.910 20.459 1.00 15.99 80 TYR B N 1
ATOM 2347 C CA . TYR B 1 80 ? -4.380 13.590 21.636 1.00 15.61 80 TYR B CA 1
ATOM 2348 C C . TYR B 1 80 ? -4.737 12.815 22.892 1.00 15.10 80 TYR B C 1
ATOM 2349 O O . TYR B 1 80 ? -5.767 12.126 22.966 1.00 14.67 80 TYR B O 1
ATOM 2358 N N . VAL B 1 81 ? -3.874 12.970 23.886 1.00 14.53 81 VAL B N 1
ATOM 2359 C CA . VAL B 1 81 ? -4.018 12.334 25.174 1.00 13.89 81 VAL B CA 1
ATOM 2360 C C . VAL B 1 81 ? -3.698 13.356 26.254 1.00 13.54 81 VAL B C 1
ATOM 2361 O O . VAL B 1 81 ? -2.766 14.148 26.111 1.00 13.83 81 VAL B O 1
ATOM 2365 N N . PHE B 1 82 ? -4.492 13.353 27.320 1.00 12.66 82 PHE B N 1
ATOM 2366 C CA . PHE B 1 82 ? -4.213 14.184 28.455 1.00 11.88 82 PHE B CA 1
ATOM 2367 C C . PHE B 1 82 ? -4.796 13.663 29.754 1.00 11.95 82 PHE B C 1
ATOM 2368 O O . PHE B 1 82 ? -5.752 12.879 29.745 1.00 12.15 82 PHE B O 1
ATOM 2376 N N . THR B 1 83 ? -4.199 14.113 30.856 1.00 11.08 83 THR B N 1
ATOM 2377 C CA . THR B 1 83 ? -4.560 13.706 32.201 1.00 10.83 83 THR B CA 1
ATOM 2378 C C . THR B 1 83 ? -4.617 14.925 33.129 1.00 10.89 83 THR B C 1
ATOM 2379 O O . THR B 1 83 ? -3.748 15.815 33.103 1.00 10.29 83 THR B O 1
ATOM 2383 N N . LEU B 1 84 ? -5.650 14.940 33.957 1.00 11.05 84 LEU B N 1
ATOM 2384 C CA . LEU B 1 84 ? -5.741 15.882 35.040 1.00 11.46 84 LEU B CA 1
ATOM 2385 C C . LEU B 1 84 ? -6.100 15.201 36.352 1.00 11.84 84 LEU B C 1
ATOM 2386 O O . LEU B 1 84 ? -7.212 14.686 36.515 1.00 12.08 84 LEU B O 1
ATOM 2391 N N . THR B 1 85 ? -5.141 15.187 37.273 1.00 12.12 85 THR B N 1
ATOM 2392 C CA . THR B 1 85 ? -5.392 14.846 38.672 1.00 12.19 85 THR B CA 1
ATOM 2393 C C . THR B 1 85 ? -4.801 15.941 39.581 1.00 12.70 85 THR B C 1
ATOM 2394 O O . THR B 1 85 ? -4.214 16.900 39.081 1.00 12.07 85 THR B O 1
ATOM 2398 N N . PRO B 1 86 ? -4.968 15.809 40.917 1.00 13.43 86 PRO B N 1
ATOM 2399 C CA . PRO B 1 86 ? -4.281 16.733 41.813 1.00 14.26 86 PRO B CA 1
ATOM 2400 C C . PRO B 1 86 ? -2.744 16.579 41.817 1.00 15.09 86 PRO B C 1
ATOM 2401 O O . PRO B 1 86 ? -2.045 17.501 42.245 1.00 14.93 86 PRO B O 1
ATOM 2405 N N . GLU B 1 87 ? -2.230 15.449 41.327 1.00 15.90 87 GLU B N 1
ATOM 2406 C CA . GLU B 1 87 ? -0.779 15.236 41.303 1.00 16.95 87 GLU B CA 1
ATOM 2407 C C . GLU B 1 87 ? -0.091 15.535 39.968 1.00 17.38 87 GLU B C 1
ATOM 2408 O O . GLU B 1 87 ? 1.134 15.569 39.920 1.00 17.23 87 GLU B O 1
ATOM 2422 N N . PHE B 1 89 ? -0.592 17.253 35.576 1.00 16.33 89 PHE B N 1
ATOM 2423 C CA . PHE B 1 89 ? -1.267 17.667 34.360 1.00 15.33 89 PHE B CA 1
ATOM 2424 C C . PHE B 1 89 ? -0.283 17.584 33.198 1.00 14.91 89 PHE B C 1
ATOM 2425 O O . PHE B 1 89 ? 0.760 18.228 33.219 1.00 15.15 89 PHE B O 1
ATOM 2433 N N . TRP B 1 90 ? -0.603 16.757 32.208 1.00 14.35 90 TRP B N 1
ATOM 2434 C CA . TRP B 1 90 ? 0.210 16.650 30.991 1.00 13.92 90 TRP B CA 1
ATOM 2435 C C . TRP B 1 90 ? -0.657 16.307 29.783 1.00 14.05 90 TRP B C 1
ATOM 2436 O O . TRP B 1 90 ? -1.759 15.785 29.925 1.00 13.57 90 TRP B O 1
ATOM 2447 N N . TYR B 1 91 ? -0.141 16.594 28.595 1.00 14.83 91 TYR B N 1
ATOM 2448 C CA . TYR B 1 91 ? -0.825 16.253 27.350 1.00 15.38 91 TYR B CA 1
ATOM 2449 C C . TYR B 1 91 ? 0.205 15.942 26.276 1.00 16.23 91 TYR B C 1
ATOM 2450 O O . TYR B 1 91 ? 1.359 16.338 26.392 1.00 15.88 91 TYR B O 1
ATOM 2459 N N . LYS B 1 92 ? -0.226 15.228 25.238 1.00 17.54 92 LYS B N 1
ATOM 2460 C CA . LYS B 1 92 ? 0.638 14.855 24.122 1.00 18.67 92 LYS B CA 1
ATOM 2461 C C . LYS B 1 92 ? -0.188 14.622 22.875 1.00 19.30 92 LYS B C 1
ATOM 2462 O O . LYS B 1 92 ? -1.225 13.962 22.926 1.00 19.52 92 LYS B O 1
ATOM 2468 N N . GLY B 1 93 ? 0.271 15.178 21.759 1.00 20.00 93 GLY B N 1
ATOM 2469 C CA . GLY B 1 93 ? -0.373 14.975 20.474 1.00 20.72 93 GLY B CA 1
ATOM 2470 C C . GLY B 1 93 ? 0.359 13.899 19.710 1.00 21.51 93 GLY B C 1
ATOM 2471 O O . GLY B 1 93 ? 1.559 13.726 19.874 1.00 21.38 93 GLY B O 1
ATOM 2472 N N . LEU B 1 94 ? -0.372 13.164 18.881 1.00 22.63 94 LEU B N 1
ATOM 2473 C CA . LEU B 1 94 ? 0.204 12.074 18.104 1.00 23.80 94 LEU B CA 1
ATOM 2474 C C . LEU B 1 94 ? -0.151 12.244 16.632 1.00 25.00 94 LEU B C 1
ATOM 2475 O O . LEU B 1 94 ? -1.324 12.369 16.274 1.00 24.97 94 LEU B O 1
ATOM 2480 N N . ASP B 1 95 ? 0.872 12.274 15.783 1.00 26.62 95 ASP B N 1
ATOM 2481 C CA . ASP B 1 95 ? 0.672 12.326 14.338 1.00 28.30 95 ASP B CA 1
ATOM 2482 C C . ASP B 1 95 ? 0.210 10.977 13.823 1.00 29.27 95 ASP B C 1
ATOM 2483 O O . ASP B 1 95 ? 0.862 9.961 14.040 1.00 29.43 95 ASP B O 1
ATOM 2488 N N . LEU B 1 96 ? -0.928 10.972 13.149 1.00 30.75 96 LEU B N 1
ATOM 2489 C CA . LEU B 1 96 ? -1.441 9.746 12.578 1.00 32.30 96 LEU B CA 1
ATOM 2490 C C . LEU B 1 96 ? -0.891 9.554 11.158 1.00 33.76 96 LEU B C 1
ATOM 2491 O O . LEU B 1 96 ? -0.580 10.533 10.464 1.00 33.95 96 LEU B O 1
ATOM 2496 N N . GLY B 1 97 ? -0.749 8.297 10.742 1.00 35.19 97 GLY B N 1
ATOM 2497 C CA . GLY B 1 97 ? -0.231 7.973 9.408 1.00 37.04 97 GLY B CA 1
ATOM 2498 C C . GLY B 1 97 ? 0.125 6.505 9.263 1.00 38.23 97 GLY B C 1
ATOM 2499 O O . GLY B 1 97 ? -0.217 5.862 8.259 1.00 38.24 97 GLY B O 1
ATOM 2500 N N . ASP B 1 98 ? 0.824 5.983 10.272 1.00 39.25 98 ASP B N 1
ATOM 2501 C CA . ASP B 1 98 ? 1.208 4.572 10.340 1.00 40.08 98 ASP B CA 1
ATOM 2502 C C . ASP B 1 98 ? 1.771 4.233 11.717 1.00 40.38 98 ASP B C 1
ATOM 2503 O O . ASP B 1 98 ? 1.941 3.061 12.065 1.00 40.68 98 ASP B O 1
ATOM 2508 N N . GLU B 1 100 ? 1.635 1.073 10.816 1.00 36.15 100 GLU B N 1
ATOM 2509 C CA . GLU B 1 100 ? 2.566 -0.026 11.065 1.00 36.41 100 GLU B CA 1
ATOM 2510 C C . GLU B 1 100 ? 1.999 -0.980 12.116 1.00 35.89 100 GLU B C 1
ATOM 2511 O O . GLU B 1 100 ? 2.128 -0.751 13.323 1.00 35.71 100 GLU B O 1
ATOM 2517 N N . LEU B 1 101 ? 1.365 -2.049 11.647 1.00 35.43 101 LEU B N 1
ATOM 2518 C CA . LEU B 1 101 ? 0.710 -2.986 12.547 1.00 34.97 101 LEU B CA 1
ATOM 2519 C C . LEU B 1 101 ? 1.723 -3.800 13.348 1.00 34.62 101 LEU B C 1
ATOM 2520 O O . LEU B 1 101 ? 2.730 -4.282 12.817 1.00 34.76 101 LEU B O 1
ATOM 2525 N N . ARG B 1 102 ? 1.437 -3.932 14.638 1.00 33.99 102 ARG B N 1
ATOM 2526 C CA . ARG B 1 102 ? 2.405 -4.369 15.622 1.00 33.11 102 ARG B CA 1
ATOM 2527 C C . ARG B 1 102 ? 1.629 -4.927 16.814 1.00 32.50 102 ARG B C 1
ATOM 2528 O O . ARG B 1 102 ? 0.531 -4.467 17.107 1.00 32.39 102 ARG B O 1
ATOM 2536 N N . ASP B 1 103 ? 2.182 -5.921 17.497 1.00 31.91 103 ASP B N 1
ATOM 2537 C CA . ASP B 1 103 ? 1.453 -6.594 18.579 1.00 31.29 103 ASP B CA 1
ATOM 2538 C C . ASP B 1 103 ? 1.899 -6.154 19.972 1.00 30.65 103 ASP B C 1
ATOM 2539 O O . ASP B 1 103 ? 2.549 -6.903 20.707 1.00 30.97 103 ASP B O 1
ATOM 2544 N N . PHE B 1 104 ? 1.513 -4.938 20.331 1.00 29.69 104 PHE B N 1
ATOM 2545 C CA . PHE B 1 104 ? 2.008 -4.278 21.531 1.00 28.66 104 PHE B CA 1
ATOM 2546 C C . PHE B 1 104 ? 1.698 -5.066 22.780 1.00 28.41 104 PHE B C 1
ATOM 2547 O O . PHE B 1 104 ? 0.661 -5.706 22.874 1.00 28.65 104 PHE B O 1
ATOM 2555 N N . GLU B 1 105 ? 2.616 -5.038 23.732 1.00 28.08 105 GLU B N 1
ATOM 2556 C CA . GLU B 1 105 ? 2.328 -5.555 25.052 1.00 27.76 105 GLU B CA 1
ATOM 2557 C C . GLU B 1 105 ? 2.516 -4.429 26.051 1.00 27.60 105 GLU B C 1
ATOM 2558 O O . GLU B 1 105 ? 3.562 -3.786 26.065 1.00 27.37 105 GLU B O 1
ATOM 2564 N N . ILE B 1 106 ? 1.495 -4.188 26.868 1.00 27.49 106 ILE B N 1
ATOM 2565 C CA . ILE B 1 106 ? 1.584 -3.213 27.943 1.00 27.53 106 ILE B CA 1
ATOM 2566 C C . ILE B 1 106 ? 1.763 -3.984 29.241 1.00 27.94 106 ILE B C 1
ATOM 2567 O O . ILE B 1 106 ? 0.826 -4.603 29.746 1.00 27.91 106 ILE B O 1
ATOM 2572 N N . SER B 1 107 ? 2.975 -3.929 29.779 1.00 28.46 107 SER B N 1
ATOM 2573 C CA . SER B 1 107 ? 3.349 -4.768 30.900 1.00 29.02 107 SER B CA 1
ATOM 2574 C C . SER B 1 107 ? 3.194 -4.074 32.239 1.00 29.38 107 SER B C 1
ATOM 2575 O O . SER B 1 107 ? 4.139 -3.494 32.770 1.00 29.46 107 SER B O 1
ATOM 2578 N N . LEU B 1 108 ? 1.991 -4.163 32.790 1.00 30.06 108 LEU B N 1
ATOM 2579 C CA . LEU B 1 108 ? 1.665 -3.480 34.033 1.00 30.72 108 LEU B CA 1
ATOM 2580 C C . LEU B 1 108 ? 1.789 -4.356 35.262 1.00 31.46 108 LEU B C 1
ATOM 2581 O O . LEU B 1 108 ? 2.018 -3.847 36.364 1.00 31.34 108 LEU B O 1
ATOM 2586 N N . SER B 1 109 ? 1.633 -5.666 35.068 1.00 32.41 109 SER B N 1
ATOM 2587 C CA . SER B 1 109 ? 1.802 -6.630 36.149 1.00 33.79 109 SER B CA 1
ATOM 2588 C C . SER B 1 109 ? 3.251 -6.599 36.607 1.00 34.60 109 SER B C 1
ATOM 2589 O O . SER B 1 109 ? 4.172 -6.571 35.787 1.00 34.67 109 SER B O 1
ATOM 2592 N N . GLY B 1 110 ? 3.449 -6.573 37.917 1.00 35.47 110 GLY B N 1
ATOM 2593 C CA . GLY B 1 110 ? 4.789 -6.439 38.453 1.00 37.00 110 GLY B CA 1
ATOM 2594 C C . GLY B 1 110 ? 5.412 -5.100 38.097 1.00 37.93 110 GLY B C 1
ATOM 2595 O O . GLY B 1 110 ? 6.547 -5.040 37.609 1.00 38.02 110 GLY B O 1
ATOM 2596 N N . LEU B 1 111 ? 4.631 -4.037 38.277 1.00 38.76 111 LEU B N 1
ATOM 2597 C CA . LEU B 1 111 ? 5.170 -2.717 38.567 1.00 39.24 111 LEU B CA 1
ATOM 2598 C C . LEU B 1 111 ? 4.978 -2.623 40.060 1.00 39.74 111 LEU B C 1
ATOM 2599 O O . LEU B 1 111 ? 3.903 -2.943 40.571 1.00 39.87 111 LEU B O 1
ATOM 2604 N N . ASP B 1 112 ? 6.031 -2.222 40.757 1.00 40.46 112 ASP B N 1
ATOM 2605 C CA . ASP B 1 112 ? 6.053 -2.224 42.211 1.00 41.12 112 ASP B CA 1
ATOM 2606 C C . ASP B 1 112 ? 4.932 -1.355 42.784 1.00 41.36 112 ASP B C 1
ATOM 2607 O O . ASP B 1 112 ? 4.718 -0.226 42.341 1.00 41.26 112 ASP B O 1
ATOM 2612 N N . THR B 1 113 ? 4.223 -1.915 43.764 1.00 41.76 113 THR B N 1
ATOM 2613 C CA . THR B 1 113 ? 3.043 -1.294 44.366 1.00 42.10 113 THR B CA 1
ATOM 2614 C C . THR B 1 113 ? 3.343 -0.601 45.697 1.00 42.37 113 THR B C 1
ATOM 2615 O O . THR B 1 113 ? 2.572 0.252 46.140 1.00 42.55 113 THR B O 1
ATOM 2619 N N . GLU B 1 114 ? 4.451 -0.975 46.333 1.00 42.67 114 GLU B N 1
ATOM 2620 C CA . GLU B 1 114 ? 4.821 -0.422 47.642 1.00 43.05 114 GLU B CA 1
ATOM 2621 C C . GLU B 1 114 ? 6.330 -0.152 47.765 1.00 42.64 114 GLU B C 1
ATOM 2622 O O . GLU B 1 114 ? 7.060 -0.946 48.381 1.00 42.71 114 GLU B O 1
ATOM 2628 N N . PRO B 1 115 ? 6.804 0.970 47.184 1.00 42.04 115 PRO B N 1
ATOM 2629 C CA . PRO B 1 115 ? 8.214 1.326 47.306 1.00 41.48 115 PRO B CA 1
ATOM 2630 C C . PRO B 1 115 ? 8.543 1.948 48.668 1.00 40.89 115 PRO B C 1
ATOM 2631 O O . PRO B 1 115 ? 7.762 2.737 49.201 1.00 40.88 115 PRO B O 1
ATOM 2635 N N . SER B 1 116 ? 9.697 1.580 49.218 1.00 40.13 116 SER B N 1
ATOM 2636 C CA . SER B 1 116 ? 10.104 2.013 50.551 1.00 39.18 116 SER B CA 1
ATOM 2637 C C . SER B 1 116 ? 10.754 3.389 50.494 1.00 38.57 116 SER B C 1
ATOM 2638 O O . SER B 1 116 ? 10.477 4.259 51.321 1.00 38.48 116 SER B O 1
ATOM 2641 N N . THR B 1 117 ? 11.623 3.564 49.502 1.00 37.77 117 THR B N 1
ATOM 2642 C CA . THR B 1 117 ? 12.505 4.711 49.419 1.00 36.96 117 THR B CA 1
ATOM 2643 C C . THR B 1 117 ? 12.201 5.578 48.200 1.00 36.52 117 THR B C 1
ATOM 2644 O O . THR B 1 117 ? 11.613 5.110 47.217 1.00 36.31 117 THR B O 1
ATOM 2648 N N . LEU B 1 118 ? 12.617 6.841 48.286 1.00 35.66 118 LEU B N 1
ATOM 2649 C CA . LEU B 1 118 ? 12.529 7.798 47.193 1.00 34.95 118 LEU B CA 1
ATOM 2650 C C . LEU B 1 118 ? 13.185 7.263 45.921 1.00 34.33 118 LEU B C 1
ATOM 2651 O O . LEU B 1 118 ? 12.611 7.361 44.843 1.00 34.09 118 LEU B O 1
ATOM 2656 N N . LYS B 1 119 ? 14.378 6.691 46.074 1.00 33.72 119 LYS B N 1
ATOM 2657 C CA . LYS B 1 119 ? 15.121 6.055 44.988 1.00 33.05 119 LYS B CA 1
ATOM 2658 C C . LYS B 1 119 ? 14.276 5.030 44.223 1.00 32.74 119 LYS B C 1
ATOM 2659 O O . LYS B 1 119 ? 14.269 5.027 42.990 1.00 32.68 119 LYS B O 1
ATOM 2662 N N . GLU B 1 120 ? 13.569 4.174 44.963 1.00 32.12 120 GLU B N 1
ATOM 2663 C CA . GLU B 1 120 ? 12.706 3.140 44.381 1.00 31.59 120 GLU B CA 1
ATOM 2664 C C . GLU B 1 120 ? 11.543 3.738 43.583 1.00 30.59 120 GLU B C 1
ATOM 2665 O O . GLU B 1 120 ? 11.291 3.349 42.447 1.00 30.28 120 GLU B O 1
ATOM 2679 N N . ILE B 1 122 ? 11.178 6.708 42.208 1.00 26.52 122 ILE B N 1
ATOM 2680 C CA . ILE B 1 122 ? 11.658 7.363 40.994 1.00 25.25 122 ILE B CA 1
ATOM 2681 C C . ILE B 1 122 ? 11.946 6.339 39.894 1.00 24.68 122 ILE B C 1
ATOM 2682 O O . ILE B 1 122 ? 11.610 6.558 38.724 1.00 24.58 122 ILE B O 1
ATOM 2687 N N . THR B 1 123 ? 12.556 5.223 40.283 1.00 23.72 123 THR B N 1
ATOM 2688 C CA . THR B 1 123 ? 12.771 4.093 39.388 1.00 22.89 123 THR B CA 1
ATOM 2689 C C . THR B 1 123 ? 11.435 3.566 38.901 1.00 22.30 123 THR B C 1
ATOM 2690 O O . THR B 1 123 ? 11.249 3.308 37.715 1.00 21.78 123 THR B O 1
ATOM 2694 N N . ASP B 1 124 ? 10.504 3.417 39.835 1.00 21.82 124 ASP B N 1
ATOM 2695 C CA . ASP B 1 124 ? 9.202 2.863 39.518 1.00 21.52 124 ASP B CA 1
ATOM 2696 C C . ASP B 1 124 ? 8.415 3.785 38.601 1.00 21.00 124 ASP B C 1
ATOM 2697 O O . ASP B 1 124 ? 7.718 3.305 37.703 1.00 21.15 124 ASP B O 1
ATOM 2702 N N . PHE B 1 125 ? 8.567 5.097 38.803 1.00 20.14 125 PHE B N 1
ATOM 2703 C CA . PHE B 1 125 ? 7.869 6.085 37.988 1.00 19.31 125 PHE B CA 1
ATOM 2704 C C . PHE B 1 125 ? 8.310 6.039 36.533 1.00 19.13 125 PHE B C 1
ATOM 2705 O O . PHE B 1 125 ? 7.477 6.112 35.626 1.00 19.13 125 PHE B O 1
ATOM 2713 N N . ILE B 1 126 ? 9.617 5.894 36.334 1.00 18.72 126 ILE B N 1
ATOM 2714 C CA . ILE B 1 126 ? 10.223 5.842 35.009 1.00 18.42 126 ILE B CA 1
ATOM 2715 C C . ILE B 1 126 ? 9.896 4.556 34.254 1.00 18.23 126 ILE B C 1
ATOM 2716 O O . ILE B 1 126 ? 9.731 4.588 33.034 1.00 18.22 126 ILE B O 1
ATOM 2721 N N . LYS B 1 127 ? 9.781 3.443 34.978 1.00 17.90 127 LYS B N 1
ATOM 2722 C CA . LYS B 1 127 ? 9.294 2.177 34.398 1.00 17.59 127 LYS B CA 1
ATOM 2723 C C . LYS B 1 127 ? 7.847 2.314 33.903 1.00 17.16 127 LYS B C 1
ATOM 2724 O O . LYS B 1 127 ? 7.512 1.854 32.815 1.00 16.80 127 LYS B O 1
ATOM 2730 N N . ALA B 1 128 ? 7.012 2.984 34.695 1.00 16.57 128 ALA B N 1
ATOM 2731 C CA . ALA B 1 128 ? 5.636 3.296 34.284 1.00 15.94 128 ALA B CA 1
ATOM 2732 C C . ALA B 1 128 ? 5.606 4.188 33.039 1.00 15.45 128 ALA B C 1
ATOM 2733 O O . ALA B 1 128 ? 4.816 3.936 32.129 1.00 14.94 128 ALA B O 1
ATOM 2735 N N . ASN B 1 129 ? 6.480 5.200 32.991 1.00 15.28 129 ASN B N 1
ATOM 2736 C CA . ASN B 1 129 ? 6.601 6.060 31.804 1.00 15.51 129 ASN B CA 1
ATOM 2737 C C . ASN B 1 129 ? 6.874 5.274 30.517 1.00 15.79 129 ASN B C 1
ATOM 2738 O O . ASN B 1 129 ? 6.405 5.641 29.452 1.00 16.12 129 ASN B O 1
ATOM 2743 N N . LYS B 1 130 ? 7.637 4.193 30.642 1.00 16.27 130 LYS B N 1
ATOM 2744 C CA . LYS B 1 130 ? 7.994 3.324 29.528 1.00 16.59 130 LYS B CA 1
ATOM 2745 C C . LYS B 1 130 ? 6.819 2.505 29.023 1.00 16.76 130 LYS B C 1
ATOM 2746 O O . LYS B 1 130 ? 6.699 2.281 27.823 1.00 16.78 130 LYS B O 1
ATOM 2752 N N . GLU B 1 131 ? 5.967 2.046 29.938 1.00 17.04 131 GLU B N 1
ATOM 2753 C CA . GLU B 1 131 ? 4.737 1.354 29.552 1.00 17.39 131 GLU B CA 1
ATOM 2754 C C . GLU B 1 131 ? 3.718 2.338 28.959 1.00 17.40 131 GLU B C 1
ATOM 2755 O O . GLU B 1 131 ? 2.999 1.990 28.022 1.00 17.62 131 GLU B O 1
ATOM 2761 N N . LEU B 1 132 ? 3.685 3.560 29.497 1.00 16.99 132 LEU B N 1
ATOM 2762 C CA . LEU B 1 132 ? 2.903 4.664 28.929 1.00 16.94 132 LEU B CA 1
ATOM 2763 C C . LEU B 1 132 ? 3.252 4.965 27.464 1.00 17.10 132 LEU B C 1
ATOM 2764 O O . LEU B 1 132 ? 2.363 5.146 26.643 1.00 17.06 132 LEU B O 1
ATOM 2769 N N . GLU B 1 133 ? 4.541 5.019 27.141 1.00 17.41 133 GLU B N 1
ATOM 2770 C CA . GLU B 1 133 ? 4.982 5.144 25.753 1.00 18.15 133 GLU B CA 1
ATOM 2771 C C . GLU B 1 133 ? 4.368 4.062 24.825 1.00 17.92 133 GLU B C 1
ATOM 2772 O O . GLU B 1 133 ? 3.951 4.355 23.701 1.00 17.88 133 GLU B O 1
ATOM 2778 N N . LYS B 1 134 ? 4.315 2.819 25.307 1.00 17.61 134 LYS B N 1
ATOM 2779 C CA . LYS B 1 134 ? 3.740 1.703 24.547 1.00 16.97 134 LYS B CA 1
ATOM 2780 C C . LYS B 1 134 ? 2.226 1.877 24.300 1.00 16.62 134 LYS B C 1
ATOM 2781 O O . LYS B 1 134 ? 1.736 1.612 23.203 1.00 16.37 134 LYS B O 1
ATOM 2787 N N . VAL B 1 135 ? 1.508 2.312 25.337 1.00 16.18 135 VAL B N 1
ATOM 2788 C CA . VAL B 1 135 ? 0.087 2.679 25.256 1.00 15.89 135 VAL B CA 1
ATOM 2789 C C . VAL B 1 135 ? -0.139 3.712 24.159 1.00 15.75 135 VAL B C 1
ATOM 2790 O O . VAL B 1 135 ? -0.944 3.500 23.253 1.00 15.25 135 VAL B O 1
ATOM 2794 N N . LEU B 1 136 ? 0.600 4.818 24.242 1.00 15.73 136 LEU B N 1
ATOM 2795 C CA . LEU B 1 136 ? 0.516 5.884 23.254 1.00 15.85 136 LEU B CA 1
ATOM 2796 C C . LEU B 1 136 ? 0.871 5.399 21.848 1.00 16.08 136 LEU B C 1
ATOM 2797 O O . LEU B 1 136 ? 0.248 5.815 20.868 1.00 15.85 136 LEU B O 1
ATOM 2802 N N . GLU B 1 137 ? 1.863 4.519 21.755 1.00 16.62 137 GLU B N 1
ATOM 2803 C CA . GLU B 1 137 ? 2.257 3.958 20.464 1.00 17.28 137 GLU B CA 1
ATOM 2804 C C . GLU B 1 137 ? 1.151 3.062 19.877 1.00 16.85 137 GLU B C 1
ATOM 2805 O O . GLU B 1 137 ? 0.851 3.147 18.691 1.00 16.59 137 GLU B O 1
ATOM 2811 N N . ALA B 1 138 ? 0.530 2.240 20.722 1.00 16.81 138 ALA B N 1
ATOM 2812 C CA . ALA B 1 138 ? -0.589 1.392 20.311 1.00 16.90 138 ALA B CA 1
ATOM 2813 C C . ALA B 1 138 ? -1.835 2.215 19.991 1.00 17.21 138 ALA B C 1
ATOM 2814 O O . ALA B 1 138 ? -2.623 1.838 19.122 1.00 17.59 138 ALA B O 1
ATOM 2816 N N . PHE B 1 139 ? -2.005 3.340 20.679 1.00 17.05 139 PHE B N 1
ATOM 2817 C CA . PHE B 1 139 ? -3.149 4.210 20.431 1.00 17.16 139 PHE B CA 1
ATOM 2818 C C . PHE B 1 139 ? -2.996 4.926 19.085 1.00 17.33 139 PHE B C 1
ATOM 2819 O O . PHE B 1 139 ? -3.942 4.996 18.295 1.00 17.31 139 PHE B O 1
ATOM 2827 N N . LYS B 1 140 ? -1.792 5.431 18.831 1.00 17.65 140 LYS B N 1
ATOM 2828 C CA . LYS B 1 140 ? -1.398 5.983 17.529 1.00 17.85 140 LYS B CA 1
ATOM 2829 C C . LYS B 1 140 ? -1.689 5.012 16.361 1.00 17.50 140 LYS B C 1
ATOM 2830 O O . LYS B 1 140 ? -2.230 5.412 15.330 1.00 17.12 140 LYS B O 1
ATOM 2836 N N . THR B 1 141 ? -1.331 3.740 16.547 1.00 17.44 141 THR B N 1
ATOM 2837 C CA . THR B 1 141 ? -1.487 2.711 15.520 1.00 17.28 141 THR B CA 1
ATOM 2838 C C . THR B 1 141 ? -2.956 2.385 15.221 1.00 17.23 141 THR B C 1
ATOM 2839 O O . THR B 1 141 ? -3.349 2.347 14.053 1.00 17.28 141 THR B O 1
ATOM 2843 N N . ILE B 1 142 ? -3.750 2.158 16.272 1.00 17.02 142 ILE B N 1
ATOM 2844 C CA . ILE B 1 142 ? -5.163 1.816 16.121 1.00 17.08 142 ILE B CA 1
ATOM 2845 C C . ILE B 1 142 ? -5.960 2.938 15.474 1.00 17.16 142 ILE B C 1
ATOM 2846 O O . ILE B 1 142 ? -6.831 2.675 14.657 1.00 17.46 142 ILE B O 1
ATOM 2851 N N . GLU B 1 143 ? -5.645 4.178 15.833 1.00 17.09 143 GLU B N 1
ATOM 2852 C CA . GLU B 1 143 ? -6.314 5.355 15.274 1.00 17.05 143 GLU B CA 1
ATOM 2853 C C . GLU B 1 143 ? -5.940 5.655 13.823 1.00 16.99 143 GLU B C 1
ATOM 2854 O O . GLU B 1 143 ? -6.763 6.144 13.052 1.00 17.07 143 GLU B O 1
ATOM 2860 N N . SER B 1 144 ? -4.698 5.375 13.451 1.00 17.29 144 SER B N 1
ATOM 2861 C CA . SER B 1 144 ? -4.297 5.467 12.042 1.00 17.49 144 SER B CA 1
ATOM 2862 C C . SER B 1 144 ? -5.048 4.410 11.220 1.00 17.21 144 SER B C 1
ATOM 2863 O O . SER B 1 144 ? -5.504 4.683 10.118 1.00 17.01 144 SER B O 1
ATOM 2866 N N . TYR B 1 145 ? -5.190 3.217 11.789 1.00 17.20 145 TYR B N 1
ATOM 2867 C CA . TYR B 1 145 ? -5.909 2.133 11.142 1.00 17.35 145 TYR B CA 1
ATOM 2868 C C . TYR B 1 145 ? -7.406 2.451 10.996 1.00 16.97 145 TYR B C 1
ATOM 2869 O O . TYR B 1 145 ? -7.973 2.305 9.915 1.00 16.80 145 TYR B O 1
ATOM 2878 N N . ARG B 1 146 ? -8.033 2.900 12.079 1.00 16.39 146 ARG B N 1
ATOM 2879 C CA . ARG B 1 146 ? -9.471 3.179 12.061 1.00 16.14 146 ARG B CA 1
ATOM 2880 C C . ARG B 1 146 ? -9.872 4.282 11.084 1.00 16.14 146 ARG B C 1
ATOM 2881 O O . ARG B 1 146 ? -10.915 4.187 10.452 1.00 15.69 146 ARG B O 1
ATOM 2889 N N . SER B 1 147 ? -9.037 5.311 10.961 1.00 16.57 147 SER B N 1
ATOM 2890 C CA . SER B 1 147 ? -9.334 6.437 10.085 1.00 17.03 147 SER B CA 1
ATOM 2891 C C . SER B 1 147 ? -9.249 6.058 8.605 1.00 17.71 147 SER B C 1
ATOM 2892 O O . SER B 1 147 ? -10.119 6.441 7.816 1.00 17.83 147 SER B O 1
ATOM 2895 N N . SER B 1 148 ? -8.195 5.324 8.242 1.00 18.46 148 SER B N 1
ATOM 2896 C CA . SER B 1 148 ? -8.059 4.725 6.908 1.00 19.12 148 SER B CA 1
ATOM 2897 C C . SER B 1 148 ? -9.280 3.879 6.573 1.00 19.30 148 SER B C 1
ATOM 2898 O O . SER B 1 148 ? -9.881 4.027 5.511 1.00 19.18 148 SER B O 1
ATOM 2901 N N . LEU B 1 149 ? -9.637 3.000 7.500 1.00 20.04 149 LEU B N 1
ATOM 2902 C CA . LEU B 1 149 ? -10.732 2.075 7.303 1.00 21.07 149 LEU B CA 1
ATOM 2903 C C . LEU B 1 149 ? -12.084 2.785 7.165 1.00 22.03 149 LEU B C 1
ATOM 2904 O O . LEU B 1 149 ? -12.910 2.391 6.334 1.00 22.28 149 LEU B O 1
ATOM 2917 N N . ARG B 1 151 ? -12.751 5.695 5.906 1.00 25.20 151 ARG B N 1
ATOM 2918 C CA . ARG B 1 151 ? -12.840 6.263 4.566 1.00 26.29 151 ARG B CA 1
ATOM 2919 C C . ARG B 1 151 ? -13.299 5.185 3.584 1.00 26.58 151 ARG B C 1
ATOM 2920 O O . ARG B 1 151 ? -14.145 5.442 2.729 1.00 26.60 151 ARG B O 1
ATOM 2928 N N . LYS B 1 152 ? -12.752 3.980 3.741 1.00 27.00 152 LYS B N 1
ATOM 2929 C CA . LYS B 1 152 ? -13.135 2.834 2.923 1.00 27.43 152 LYS B CA 1
ATOM 2930 C C . LYS B 1 152 ? -14.591 2.470 3.158 1.00 27.57 152 LYS B C 1
ATOM 2931 O O . LYS B 1 152 ? -15.332 2.251 2.203 1.00 27.99 152 LYS B O 1
ATOM 2937 N N . ILE B 1 153 ? -14.989 2.414 4.427 1.00 27.72 153 ILE B N 1
ATOM 2938 C CA . ILE B 1 153 ? -16.379 2.167 4.820 1.00 27.76 153 ILE B CA 1
ATOM 2939 C C . ILE B 1 153 ? -17.356 3.182 4.186 1.00 28.26 153 ILE B C 1
ATOM 2940 O O . ILE B 1 153 ? -18.376 2.788 3.632 1.00 28.14 153 ILE B O 1
ATOM 2945 N N . LYS B 1 154 ? -17.020 4.470 4.246 1.00 28.96 154 LYS B N 1
ATOM 2946 C CA . LYS B 1 154 ? -17.812 5.542 3.624 1.00 29.78 154 LYS B CA 1
ATOM 2947 C C . LYS B 1 154 ? -18.022 5.359 2.108 1.00 30.63 154 LYS B C 1
ATOM 2948 O O . LYS B 1 154 ? -19.127 5.583 1.595 1.00 30.36 154 LYS B O 1
ATOM 2954 N N . GLU B 1 155 ? -16.958 4.970 1.400 1.00 31.57 155 GLU B N 1
ATOM 2955 C CA . GLU B 1 155 ? -17.029 4.707 -0.038 1.00 32.61 155 GLU B CA 1
ATOM 2956 C C . GLU B 1 155 ? -17.795 3.417 -0.322 1.00 32.70 155 GLU B C 1
ATOM 2957 O O . GLU B 1 155 ? -18.614 3.364 -1.243 1.00 32.67 155 GLU B O 1
ATOM 2963 N N . ALA B 1 156 ? -17.519 2.388 0.477 1.00 32.86 156 ALA B N 1
ATOM 2964 C CA . ALA B 1 156 ? -18.154 1.083 0.328 1.00 33.25 156 ALA B CA 1
ATOM 2965 C C . ALA B 1 156 ? -19.650 1.102 0.637 1.00 33.73 156 ALA B C 1
ATOM 2966 O O . ALA B 1 156 ? -20.403 0.327 0.054 1.00 33.82 156 ALA B O 1
ATOM 2968 N N . TYR B 1 157 ? -20.077 1.966 1.558 1.00 34.15 157 TYR B N 1
ATOM 2969 C CA . TYR B 1 157 ? -21.496 2.099 1.860 1.00 34.55 157 TYR B CA 1
ATOM 2970 C C . TYR B 1 157 ? -22.189 2.839 0.724 1.00 35.06 157 TYR B C 1
ATOM 2971 O O . TYR B 1 157 ? -23.277 2.455 0.296 1.00 35.01 157 TYR B O 1
ATOM 2980 N N . LEU B 1 158 ? -21.537 3.892 0.239 1.00 35.87 158 LEU B N 1
ATOM 2981 C CA . LEU B 1 158 ? -22.045 4.696 -0.862 1.00 36.57 158 LEU B CA 1
ATOM 2982 C C . LEU B 1 158 ? -22.312 3.840 -2.105 1.00 37.06 158 LEU B C 1
ATOM 2983 O O . LEU B 1 158 ? -23.429 3.827 -2.618 1.00 37.33 158 LEU B O 1
ATOM 2988 N N . LYS B 1 159 ? -21.303 3.108 -2.569 1.00 37.49 159 LYS B N 1
ATOM 2989 C CA . LYS B 1 159 ? -21.445 2.309 -3.784 1.00 38.05 159 LYS B CA 1
ATOM 2990 C C . LYS B 1 159 ? -22.344 1.093 -3.563 1.00 38.30 159 LYS B C 1
ATOM 2991 O O . LYS B 1 159 ? -23.246 0.819 -4.361 1.00 38.33 159 LYS B O 1
ATOM 2993 N N . GLU B 1 160 ? -22.097 0.382 -2.465 1.00 38.39 160 GLU B N 1
ATOM 2994 C CA . GLU B 1 160 ? -22.760 -0.887 -2.178 1.00 38.39 160 GLU B CA 1
ATOM 2995 C C . GLU B 1 160 ? -24.240 -0.727 -1.805 1.00 38.38 160 GLU B C 1
ATOM 2996 O O . GLU B 1 160 ? -25.041 -1.621 -2.083 1.00 38.55 160 GLU B O 1
ATOM 3002 N N . ILE B 1 161 ? -24.600 0.404 -1.192 1.00 38.23 161 ILE B N 1
ATOM 3003 C CA . ILE B 1 161 ? -25.970 0.622 -0.686 1.00 38.01 161 ILE B CA 1
ATOM 3004 C C . ILE B 1 161 ? -26.613 1.942 -1.130 1.00 37.76 161 ILE B C 1
ATOM 3005 O O . ILE B 1 161 ? -27.737 1.938 -1.620 1.00 37.93 161 ILE B O 1
ATOM 3010 N N . GLY B 1 162 ? -25.922 3.064 -0.943 1.00 37.50 162 GLY B N 1
ATOM 3011 C CA . GLY B 1 162 ? -26.369 4.342 -1.518 1.00 37.11 162 GLY B CA 1
ATOM 3012 C C . GLY B 1 162 ? -27.064 5.356 -0.622 1.00 36.66 162 GLY B C 1
ATOM 3013 O O . GLY B 1 162 ? -27.346 6.477 -1.049 1.00 36.73 162 GLY B O 1
ATOM 3014 N N . ASP B 1 163 ? -27.329 4.975 0.620 1.00 36.26 163 ASP B N 1
ATOM 3015 C CA . ASP B 1 163 ? -28.105 5.806 1.531 1.00 35.90 163 ASP B CA 1
ATOM 3016 C C . ASP B 1 163 ? -27.203 6.634 2.467 1.00 35.64 163 ASP B C 1
ATOM 3017 O O . ASP B 1 163 ? -26.605 6.094 3.406 1.00 35.39 163 ASP B O 1
ATOM 3030 N N . THR B 1 165 ? -27.864 8.663 4.853 1.00 32.31 165 THR B N 1
ATOM 3031 C CA . THR B 1 165 ? -28.292 8.766 6.247 1.00 30.71 165 THR B CA 1
ATOM 3032 C C . THR B 1 165 ? -28.200 7.479 7.059 1.00 29.60 165 THR B C 1
ATOM 3033 O O . THR B 1 165 ? -28.091 7.524 8.282 1.00 29.27 165 THR B O 1
ATOM 3037 N N . GLN B 1 166 ? -28.226 6.336 6.378 1.00 28.46 166 GLN B N 1
ATOM 3038 C CA . GLN B 1 166 ? -27.899 5.061 7.016 1.00 27.44 166 GLN B CA 1
ATOM 3039 C C . GLN B 1 166 ? -26.409 5.036 7.344 1.00 26.29 166 GLN B C 1
ATOM 3040 O O . GLN B 1 166 ? -26.014 4.563 8.408 1.00 26.27 166 GLN B O 1
ATOM 3046 N N . LEU B 1 167 ? -25.590 5.552 6.428 1.00 24.71 167 LEU B N 1
ATOM 3047 C CA . LEU B 1 167 ? -24.153 5.665 6.662 1.00 23.46 167 LEU B CA 1
ATOM 3048 C C . LEU B 1 167 ? -23.838 6.567 7.870 1.00 22.69 167 LEU B C 1
ATOM 3049 O O . LEU B 1 167 ? -23.002 6.212 8.702 1.00 22.42 167 LEU B O 1
ATOM 3054 N N . ALA B 1 168 ? -24.513 7.716 7.952 1.00 21.53 168 ALA B N 1
ATOM 3055 C CA . ALA B 1 168 ? -24.398 8.632 9.093 1.00 20.79 168 ALA B CA 1
ATOM 3056 C C . ALA B 1 168 ? -24.593 7.950 10.455 1.00 20.04 168 ALA B C 1
ATOM 3057 O O . ALA B 1 168 ? -23.831 8.194 11.384 1.00 20.14 168 ALA B O 1
ATOM 3059 N N . ILE B 1 169 ? -25.615 7.104 10.561 1.00 19.25 169 ILE B N 1
ATOM 3060 C CA . ILE B 1 169 ? -25.893 6.342 11.779 1.00 18.43 169 ILE B CA 1
ATOM 3061 C C . ILE B 1 169 ? -24.779 5.329 12.090 1.00 18.25 169 ILE B C 1
ATOM 3062 O O . ILE B 1 169 ? -24.273 5.278 13.215 1.00 18.06 169 ILE B O 1
ATOM 3067 N N . LEU B 1 170 ? -24.404 4.539 11.086 1.00 18.04 170 LEU B N 1
ATOM 3068 C CA . LEU B 1 170 ? -23.308 3.580 11.200 1.00 17.80 170 LEU B CA 1
ATOM 3069 C C . LEU B 1 170 ? -22.038 4.265 11.684 1.00 17.57 170 LEU B C 1
ATOM 3070 O O . LEU B 1 170 ? -21.386 3.814 12.633 1.00 17.40 170 LEU B O 1
ATOM 3075 N N . HIS B 1 171 ? -21.707 5.358 11.009 1.00 17.11 171 HIS B N 1
ATOM 3076 C CA . HIS B 1 171 ? -20.571 6.180 11.346 1.00 17.22 171 HIS B CA 1
ATOM 3077 C C . HIS B 1 171 ? -20.532 6.508 12.843 1.00 17.19 171 HIS B C 1
ATOM 3078 O O . HIS B 1 171 ? -19.523 6.271 13.509 1.00 16.83 171 HIS B O 1
ATOM 3085 N N . TYR B 1 172 ? -21.641 7.032 13.358 1.00 17.29 172 TYR B N 1
ATOM 3086 C CA . TYR B 1 172 ? -21.751 7.399 14.759 1.00 17.69 172 TYR B CA 1
ATOM 3087 C C . TYR B 1 172 ? -21.584 6.233 15.728 1.00 17.88 172 TYR B C 1
ATOM 3088 O O . TYR B 1 172 ? -20.850 6.359 16.708 1.00 17.90 172 TYR B O 1
ATOM 3097 N N . LEU B 1 173 ? -22.262 5.113 15.452 1.00 17.90 173 LEU B N 1
ATOM 3098 C CA . LEU B 1 173 ? -22.198 3.917 16.306 1.00 17.88 173 LEU B CA 1
ATOM 3099 C C . LEU B 1 173 ? -20.818 3.270 16.320 1.00 17.92 173 LEU B C 1
ATOM 3100 O O . LEU B 1 173 ? -20.366 2.789 17.358 1.00 17.99 173 LEU B O 1
ATOM 3105 N N . LEU B 1 174 ? -20.153 3.256 15.171 1.00 17.81 174 LEU B N 1
ATOM 3106 C CA . LEU B 1 174 ? -18.804 2.716 15.089 1.00 18.07 174 LEU B CA 1
ATOM 3107 C C . LEU B 1 174 ? -17.845 3.525 15.960 1.00 18.28 174 LEU B C 1
ATOM 3108 O O . LEU B 1 174 ? -16.946 2.966 16.597 1.00 18.17 174 LEU B O 1
ATOM 3113 N N . LEU B 1 175 ? -18.050 4.839 15.992 1.00 18.50 175 LEU B N 1
ATOM 3114 C CA . LEU B 1 175 ? -17.246 5.709 16.838 1.00 19.00 175 LEU B CA 1
ATOM 3115 C C . LEU B 1 175 ? -17.644 5.734 18.313 1.00 19.64 175 LEU B C 1
ATOM 3116 O O . LEU B 1 175 ? -16.781 5.906 19.171 1.00 19.74 175 LEU B O 1
ATOM 3121 N N . ASN B 1 176 ? -18.929 5.538 18.608 1.00 20.66 176 ASN B N 1
ATOM 3122 C CA . ASN B 1 176 ? -19.443 5.742 19.972 1.00 21.89 176 ASN B CA 1
ATOM 3123 C C . ASN B 1 176 ? -20.260 4.610 20.595 1.00 22.71 176 ASN B C 1
ATOM 3124 O O . ASN B 1 176 ? -20.635 4.687 21.759 1.00 22.97 176 ASN B O 1
ATOM 3129 N N . GLY B 1 177 ? -20.543 3.566 19.825 1.00 23.62 177 GLY B N 1
ATOM 3130 C CA . GLY B 1 177 ? -21.222 2.384 20.357 1.00 24.69 177 GLY B CA 1
ATOM 3131 C C . GLY B 1 177 ? -22.711 2.529 20.633 1.00 25.44 177 GLY B C 1
ATOM 3132 O O . GLY B 1 177 ? -23.493 1.666 20.239 1.00 25.45 177 GLY B O 1
ATOM 3133 N N . ARG B 1 178 ? -23.094 3.618 21.304 1.00 26.09 178 ARG B N 1
ATOM 3134 C CA . ARG B 1 178 ? -24.466 3.820 21.794 1.00 26.77 178 ARG B CA 1
ATOM 3135 C C . ARG B 1 178 ? -25.110 5.102 21.261 1.00 27.15 178 ARG B C 1
ATOM 3136 O O . ARG B 1 178 ? -24.447 6.127 21.089 1.00 27.24 178 ARG B O 1
ATOM 3139 N N . ALA B 1 179 ? -26.413 5.041 21.025 1.00 27.44 179 ALA B N 1
ATOM 3140 C CA . ALA B 1 179 ? -27.172 6.203 20.586 1.00 27.82 179 ALA B CA 1
ATOM 3141 C C . ALA B 1 179 ? -28.659 5.983 20.798 1.00 27.94 179 ALA B C 1
ATOM 3142 O O . ALA B 1 179 ? -29.197 4.939 20.420 1.00 28.07 179 ALA B O 1
ATOM 3144 N N . THR B 1 180 ? -29.324 6.966 21.396 1.00 27.87 180 THR B N 1
ATOM 3145 C CA . THR B 1 180 ? -30.772 6.921 21.483 1.00 27.88 180 THR B CA 1
ATOM 3146 C C . THR B 1 180 ? -31.338 7.389 20.159 1.00 28.19 180 THR B C 1
ATOM 3147 O O . THR B 1 180 ? -30.685 8.140 19.425 1.00 28.04 180 THR B O 1
ATOM 3151 N N . VAL B 1 181 ? -32.553 6.936 19.861 1.00 28.50 181 VAL B N 1
ATOM 3152 C CA . VAL B 1 181 ? -33.327 7.422 18.724 1.00 28.85 181 VAL B CA 1
ATOM 3153 C C . VAL B 1 181 ? -33.399 8.960 18.728 1.00 29.29 181 VAL B C 1
ATOM 3154 O O . VAL B 1 181 ? -33.250 9.591 17.684 1.00 29.44 181 VAL B O 1
ATOM 3158 N N . GLU B 1 182 ? -33.593 9.538 19.913 1.00 29.84 182 GLU B N 1
ATOM 3159 C CA . GLU B 1 182 ? -33.713 10.989 20.123 1.00 30.40 182 GLU B CA 1
ATOM 3160 C C . GLU B 1 182 ? -32.431 11.736 19.757 1.00 30.19 182 GLU B C 1
ATOM 3161 O O . GLU B 1 182 ? -32.487 12.820 19.171 1.00 30.08 182 GLU B O 1
ATOM 3167 N N . GLU B 1 183 ? -31.286 11.154 20.118 1.00 30.07 183 GLU B N 1
ATOM 3168 C CA . GLU B 1 183 ? -29.972 11.743 19.833 1.00 30.05 183 GLU B CA 1
ATOM 3169 C C . GLU B 1 183 ? -29.650 11.683 18.347 1.00 29.60 183 GLU B C 1
ATOM 3170 O O . GLU B 1 183 ? -29.112 12.641 17.787 1.00 29.47 183 GLU B O 1
ATOM 3176 N N . LEU B 1 184 ? -29.975 10.554 17.719 1.00 29.24 184 LEU B N 1
ATOM 3177 C CA . LEU B 1 184 ? -29.843 10.413 16.272 1.00 29.03 184 LEU B CA 1
ATOM 3178 C C . LEU B 1 184 ? -30.786 11.372 15.537 1.00 29.23 184 LEU B C 1
ATOM 3179 O O . LEU B 1 184 ? -30.379 12.022 14.570 1.00 28.79 184 LEU B O 1
ATOM 3184 N N . SER B 1 185 ? -32.031 11.465 16.016 1.00 29.26 185 SER B N 1
ATOM 3185 C CA . SER B 1 185 ? -33.017 12.413 15.498 1.00 29.48 185 SER B CA 1
ATOM 3186 C C . SER B 1 185 ? -32.492 13.845 15.527 1.00 29.80 185 SER B C 1
ATOM 3187 O O . SER B 1 185 ? -32.593 14.588 14.540 1.00 29.62 185 SER B O 1
ATOM 3190 N N . ASP B 1 186 ? -31.930 14.219 16.669 1.00 30.26 186 ASP B N 1
ATOM 3191 C CA . ASP B 1 186 ? -31.355 15.537 16.849 1.00 30.83 186 ASP B CA 1
ATOM 3192 C C . ASP B 1 186 ? -30.232 15.826 15.848 1.00 30.90 186 ASP B C 1
ATOM 3193 O O . ASP B 1 186 ? -30.274 16.840 15.155 1.00 31.01 186 ASP B O 1
ATOM 3198 N N . ARG B 1 187 ? -29.241 14.947 15.757 1.00 31.09 187 ARG B N 1
ATOM 3199 C CA . ARG B 1 187 ? -28.071 15.266 14.941 1.00 31.43 187 ARG B CA 1
ATOM 3200 C C . ARG B 1 187 ? -28.283 15.143 13.432 1.00 31.68 187 ARG B C 1
ATOM 3201 O O . ARG B 1 187 ? -27.613 15.823 12.653 1.00 31.72 187 ARG B O 1
ATOM 3209 N N . LEU B 1 188 ? -29.215 14.277 13.037 1.00 31.92 188 LEU B N 1
ATOM 3210 C CA . LEU B 1 188 ? -29.565 14.071 11.637 1.00 32.35 188 LEU B CA 1
ATOM 3211 C C . LEU B 1 188 ? -30.576 15.093 11.112 1.00 32.86 188 LEU B C 1
ATOM 3212 O O . LEU B 1 188 ? -30.889 15.083 9.925 1.00 32.75 188 LEU B O 1
ATOM 3217 N N . ASN B 1 189 ? -31.050 15.983 11.990 1.00 33.52 189 ASN B N 1
ATOM 3218 C CA . ASN B 1 189 ? -32.296 16.758 11.793 1.00 34.32 189 ASN B CA 1
ATOM 3219 C C . ASN B 1 189 ? -33.390 16.016 11.019 1.00 34.54 189 ASN B C 1
ATOM 3220 O O . ASN B 1 189 ? -33.909 16.499 10.008 1.00 34.55 189 ASN B O 1
ATOM 3225 N N . LEU B 1 190 ? -33.701 14.821 11.516 1.00 34.76 190 LEU B N 1
ATOM 3226 C CA . LEU B 1 190 ? -34.822 14.027 11.054 1.00 34.92 190 LEU B CA 1
ATOM 3227 C C . LEU B 1 190 ? -35.727 13.760 12.247 1.00 35.15 190 LEU B C 1
ATOM 3228 O O . LEU B 1 190 ? -35.293 13.862 13.395 1.00 35.04 190 LEU B O 1
ATOM 3233 N N . LYS B 1 191 ? -36.987 13.432 11.978 1.00 35.49 191 LYS B N 1
ATOM 3234 C CA . LYS B 1 191 ? -37.918 13.062 13.045 1.00 35.91 191 LYS B CA 1
ATOM 3235 C C . LYS B 1 191 ? -37.708 11.605 13.480 1.00 35.80 191 LYS B C 1
ATOM 3236 O O . LYS B 1 191 ? -37.225 10.780 12.703 1.00 35.64 191 LYS B O 1
ATOM 3242 N N . GLU B 1 192 ? -38.051 11.304 14.731 1.00 36.06 192 GLU B N 1
ATOM 3243 C CA . GLU B 1 192 ? -37.807 9.977 15.326 1.00 36.31 192 GLU B CA 1
ATOM 3244 C C . GLU B 1 192 ? -38.392 8.811 14.520 1.00 36.34 192 GLU B C 1
ATOM 3245 O O . GLU B 1 192 ? -37.801 7.728 14.477 1.00 36.29 192 GLU B O 1
ATOM 3251 N N . ARG B 1 193 ? -39.540 9.048 13.885 1.00 36.33 193 ARG B N 1
ATOM 3252 C CA . ARG B 1 193 ? -40.216 8.045 13.062 1.00 36.40 193 ARG B CA 1
ATOM 3253 C C . ARG B 1 193 ? -39.352 7.603 11.875 1.00 36.29 193 ARG B C 1
ATOM 3254 O O . ARG B 1 193 ? -39.274 6.411 11.570 1.00 35.95 193 ARG B O 1
ATOM 3257 N N . GLU B 1 194 ? -38.705 8.568 11.219 1.00 36.44 194 GLU B N 1
ATOM 3258 C CA . GLU B 1 194 ? -37.827 8.288 10.075 1.00 36.51 194 GLU B CA 1
ATOM 3259 C C . GLU B 1 194 ? -36.516 7.605 10.474 1.00 36.01 194 GLU B C 1
ATOM 3260 O O . GLU B 1 194 ? -36.081 6.670 9.806 1.00 35.95 194 GLU B O 1
ATOM 3266 N N . VAL B 1 195 ? -35.897 8.067 11.559 1.00 35.56 195 VAL B N 1
ATOM 3267 C CA . VAL B 1 195 ? -34.688 7.425 12.094 1.00 35.26 195 VAL B CA 1
ATOM 3268 C C . VAL B 1 195 ? -34.917 5.926 12.331 1.00 35.22 195 VAL B C 1
ATOM 3269 O O . VAL B 1 195 ? -34.123 5.096 11.885 1.00 35.22 195 VAL B O 1
ATOM 3273 N N . ARG B 1 196 ? -36.016 5.594 13.006 1.00 35.23 196 ARG B N 1
ATOM 3274 C CA . ARG B 1 196 ? -36.350 4.204 13.329 1.00 35.26 196 ARG B CA 1
ATOM 3275 C C . ARG B 1 196 ? -36.536 3.323 12.088 1.00 35.59 196 ARG B C 1
ATOM 3276 O O . ARG B 1 196 ? -36.126 2.163 12.090 1.00 35.65 196 ARG B O 1
ATOM 3284 N N . GLU B 1 197 ? -37.131 3.872 11.032 1.00 36.02 197 GLU B N 1
ATOM 3285 C CA . GLU B 1 197 ? -37.290 3.120 9.787 1.00 36.86 197 GLU B CA 1
ATOM 3286 C C . GLU B 1 197 ? -35.945 2.951 9.067 1.00 36.98 197 GLU B C 1
ATOM 3287 O O . GLU B 1 197 ? -35.684 1.902 8.477 1.00 37.00 197 GLU B O 1
ATOM 3293 N N . LYS B 1 198 ? -35.096 3.979 9.142 1.00 37.38 198 LYS B N 1
ATOM 3294 C CA . LYS B 1 198 ? -33.742 3.934 8.579 1.00 37.64 198 LYS B CA 1
ATOM 3295 C C . LYS B 1 198 ? -32.916 2.832 9.232 1.00 37.97 198 LYS B C 1
ATOM 3296 O O . LYS B 1 198 ? -32.167 2.135 8.558 1.00 37.75 198 LYS B O 1
ATOM 3302 N N . ILE B 1 199 ? -33.071 2.680 10.545 1.00 38.60 199 ILE B N 1
ATOM 3303 C CA . ILE B 1 199 ? -32.431 1.603 11.300 1.00 39.30 199 ILE B CA 1
ATOM 3304 C C . ILE B 1 199 ? -32.903 0.219 10.840 1.00 40.02 199 ILE B C 1
ATOM 3305 O O . ILE B 1 199 ? -32.083 -0.687 10.673 1.00 40.13 199 ILE B O 1
ATOM 3310 N N . SER B 1 200 ? -34.212 0.060 10.631 1.00 40.94 200 SER B N 1
ATOM 3311 C CA . SER B 1 200 ? -34.765 -1.220 10.168 1.00 41.84 200 SER B CA 1
ATOM 3312 C C . SER B 1 200 ? -34.363 -1.539 8.717 1.00 42.41 200 SER B C 1
ATOM 3313 O O . SER B 1 200 ? -34.096 -2.694 8.392 1.00 42.56 200 SER B O 1
ATOM 3316 N N . GLU B 1 201 ? -34.307 -0.512 7.867 1.00 43.30 201 GLU B N 1
ATOM 3317 C CA . GLU B 1 201 ? -33.777 -0.630 6.496 1.00 44.34 201 GLU B CA 1
ATOM 3318 C C . GLU B 1 201 ? -32.294 -1.007 6.481 1.00 45.06 201 GLU B C 1
ATOM 3319 O O . GLU B 1 201 ? -31.823 -1.722 5.592 1.00 45.17 201 GLU B O 1
ATOM 3333 N N . ALA B 1 203 ? -30.633 -2.514 9.075 1.00 47.06 203 ALA B N 1
ATOM 3334 C CA . ALA B 1 203 ? -30.462 -3.823 9.702 1.00 47.21 203 ALA B CA 1
ATOM 3335 C C . ALA B 1 203 ? -30.374 -4.962 8.686 1.00 47.42 203 ALA B C 1
ATOM 3336 O O . ALA B 1 203 ? -29.888 -6.047 9.010 1.00 47.46 203 ALA B O 1
ATOM 3338 N N . ARG B 1 204 ? -30.838 -4.704 7.463 1.00 47.70 204 ARG B N 1
ATOM 3339 C CA . ARG B 1 204 ? -30.769 -5.674 6.361 1.00 48.02 204 ARG B CA 1
ATOM 3340 C C . ARG B 1 204 ? -29.343 -5.833 5.823 1.00 47.79 204 ARG B C 1
ATOM 3341 O O . ARG B 1 204 ? -29.024 -6.840 5.187 1.00 47.89 204 ARG B O 1
ATOM 3349 N N . PHE B 1 205 ? -28.499 -4.835 6.080 1.00 47.60 205 PHE B N 1
ATOM 3350 C CA . PHE B 1 205 ? -27.111 -4.839 5.622 1.00 47.38 205 PHE B CA 1
ATOM 3351 C C . PHE B 1 205 ? -26.129 -4.976 6.783 1.00 46.96 205 PHE B C 1
ATOM 3352 O O . PHE B 1 205 ? -25.136 -5.696 6.687 1.00 46.98 205 PHE B O 1
ATOM 3360 N N . VAL B 1 206 ? -26.410 -4.260 7.868 1.00 46.48 206 VAL B N 1
ATOM 3361 C CA . VAL B 1 206 ? -25.543 -4.223 9.039 1.00 45.94 206 VAL B CA 1
ATOM 3362 C C . VAL B 1 206 ? -26.303 -4.763 10.241 1.00 45.62 206 VAL B C 1
ATOM 3363 O O . VAL B 1 206 ? -27.432 -4.344 10.490 1.00 45.46 206 VAL B O 1
ATOM 3367 N N . PRO B 1 207 ? -25.699 -5.708 10.982 1.00 45.37 207 PRO B N 1
ATOM 3368 C CA . PRO B 1 207 ? -26.286 -6.174 12.239 1.00 45.36 207 PRO B CA 1
ATOM 3369 C C . PRO B 1 207 ? -26.494 -5.044 13.254 1.00 45.23 207 PRO B C 1
ATOM 3370 O O . PRO B 1 207 ? -25.596 -4.737 14.038 1.00 45.17 207 PRO B O 1
ATOM 3374 N N . VAL B 1 208 ? -27.676 -4.429 13.209 1.00 45.26 208 VAL B N 1
ATOM 3375 C CA . VAL B 1 208 ? -28.069 -3.357 14.135 1.00 45.30 208 VAL B CA 1
ATOM 3376 C C . VAL B 1 208 ? -29.347 -3.737 14.886 1.00 45.15 208 VAL B C 1
ATOM 3377 O O . VAL B 1 208 ? -30.323 -4.185 14.277 1.00 45.26 208 VAL B O 1
ATOM 3381 N N . LYS B 1 209 ? -29.344 -3.537 16.201 1.00 44.95 209 LYS B N 1
ATOM 3382 C CA . LYS B 1 209 ? -30.512 -3.843 17.028 1.00 44.78 209 LYS B CA 1
ATOM 3383 C C . LYS B 1 209 ? -30.875 -2.704 17.984 1.00 44.58 209 LYS B C 1
ATOM 3384 O O . LYS B 1 209 ? -30.038 -1.854 18.292 1.00 44.73 209 LYS B O 1
ATOM 3390 N N . ILE B 1 210 ? -32.122 -2.688 18.450 1.00 44.28 210 ILE B N 1
ATOM 3391 C CA . ILE B 1 210 ? -32.556 -1.699 19.440 1.00 43.84 210 ILE B CA 1
ATOM 3392 C C . ILE B 1 210 ? -32.754 -2.330 20.817 1.00 43.66 210 ILE B C 1
ATOM 3393 O O . ILE B 1 210 ? -33.388 -3.381 20.944 1.00 43.87 210 ILE B O 1
ATOM 3398 N N . ILE B 1 211 ? -32.192 -1.684 21.834 1.00 43.20 211 ILE B N 1
ATOM 3399 C CA . ILE B 1 211 ? -32.304 -2.130 23.224 1.00 42.78 211 ILE B CA 1
ATOM 3400 C C . ILE B 1 211 ? -32.987 -1.057 24.088 1.00 42.41 211 ILE B C 1
ATOM 3401 O O . ILE B 1 211 ? -32.845 0.138 23.824 1.00 42.02 211 ILE B O 1
ATOM 3406 N N . ASN B 1 212 ? -33.728 -1.502 25.107 1.00 42.07 212 ASN B N 1
ATOM 3407 C CA . ASN B 1 212 ? -34.547 -0.634 25.987 1.00 41.57 212 ASN B CA 1
ATOM 3408 C C . ASN B 1 212 ? -35.576 0.246 25.263 1.00 41.30 212 ASN B C 1
ATOM 3409 O O . ASN B 1 212 ? -36.009 1.271 25.798 1.00 41.30 212 ASN B O 1
ATOM 3414 N N . ASP B 1 213 ? -35.957 -0.171 24.054 1.00 40.95 213 ASP B N 1
ATOM 3415 C CA . ASP B 1 213 ? -36.981 0.491 23.229 1.00 40.61 213 ASP B CA 1
ATOM 3416 C C . ASP B 1 213 ? -36.520 1.746 22.488 1.00 40.35 213 ASP B C 1
ATOM 3417 O O . ASP B 1 213 ? -37.186 2.181 21.557 1.00 40.58 213 ASP B O 1
ATOM 3422 N N . ASN B 1 214 ? -35.389 2.319 22.886 1.00 39.99 214 ASN B N 1
ATOM 3423 C CA . ASN B 1 214 ? -34.944 3.589 22.317 1.00 39.72 214 ASN B CA 1
ATOM 3424 C C . ASN B 1 214 ? -33.436 3.712 22.047 1.00 39.53 214 ASN B C 1
ATOM 3425 O O . ASN B 1 214 ? -32.975 4.754 21.583 1.00 39.39 214 ASN B O 1
ATOM 3430 N N . THR B 1 215 ? -32.672 2.663 22.350 1.00 39.25 215 THR B N 1
ATOM 3431 C CA . THR B 1 215 ? -31.209 2.733 22.271 1.00 38.76 215 THR B CA 1
ATOM 3432 C C . THR B 1 215 ? -30.664 1.857 21.146 1.00 38.56 215 THR B C 1
ATOM 3433 O O . THR B 1 215 ? -30.852 0.644 21.136 1.00 38.45 215 THR B O 1
ATOM 3437 N N . VAL B 1 216 ? -29.995 2.493 20.195 1.00 38.36 216 VAL B N 1
ATOM 3438 C CA . VAL B 1 216 ? -29.474 1.805 19.022 1.00 38.43 216 VAL B CA 1
ATOM 3439 C C . VAL B 1 216 ? -28.039 1.350 19.297 1.00 38.56 216 VAL B C 1
ATOM 3440 O O . VAL B 1 216 ? -27.196 2.139 19.732 1.00 38.49 216 VAL B O 1
ATOM 3444 N N . VAL B 1 217 ? -27.782 0.068 19.057 1.00 38.74 217 VAL B N 1
ATOM 3445 C CA . VAL B 1 217 ? -26.473 -0.525 19.303 1.00 38.92 217 VAL B CA 1
ATOM 3446 C C . VAL B 1 217 ? -26.126 -1.493 18.163 1.00 39.08 217 VAL B C 1
ATOM 3447 O O . VAL B 1 217 ? -27.017 -2.097 17.559 1.00 39.08 217 VAL B O 1
ATOM 3451 N N . LEU B 1 218 ? -24.841 -1.616 17.845 1.00 39.41 218 LEU B N 1
ATOM 3452 C CA . LEU B 1 218 ? -24.413 -2.595 16.842 1.00 39.67 218 LEU B CA 1
ATOM 3453 C C . LEU B 1 218 ? -24.318 -3.972 17.473 1.00 40.04 218 LEU B C 1
ATOM 3454 O O . LEU B 1 218 ? -23.765 -4.130 18.569 1.00 39.84 218 LEU B O 1
ATOM 3459 N N . ASP B 1 219 ? -24.834 -4.946 16.769 1.00 20.00 219 ASP B N 1
ATOM 3460 C CA . ASP B 1 219 ? -24.833 -6.293 17.216 1.00 20.00 219 ASP B CA 1
ATOM 3461 C C . ASP B 1 219 ? -23.498 -6.892 17.045 1.00 20.00 219 ASP B C 1
ATOM 3462 O O . ASP B 1 219 ? -23.247 -7.458 16.056 1.00 42.11 219 ASP B O 1
ATOM 3467 N N . GLU B 1 220 ? -22.654 -6.780 18.041 1.00 42.99 220 GLU B N 1
ATOM 3468 C CA . GLU B 1 220 ? -21.265 -7.245 17.995 1.00 43.95 220 GLU B CA 1
ATOM 3469 C C . GLU B 1 220 ? -21.123 -8.769 18.036 1.00 44.48 220 GLU B C 1
ATOM 3470 O O . GLU B 1 220 ? -20.095 -9.303 17.622 1.00 44.65 220 GLU B O 1
ATOM 3476 N N . ASP B 1 221 ? -22.143 -9.458 18.549 1.00 45.19 221 ASP B N 1
ATOM 3477 C CA . ASP B 1 221 ? -22.174 -10.922 18.547 1.00 45.87 221 ASP B CA 1
ATOM 3478 C C . ASP B 1 221 ? -22.195 -11.460 17.115 1.00 46.16 221 ASP B C 1
ATOM 3479 O O . ASP B 1 221 ? -21.464 -12.398 16.789 1.00 46.35 221 ASP B O 1
ATOM 3484 N N . GLN B 1 222 ? -23.026 -10.849 16.270 1.00 46.40 222 GLN B N 1
ATOM 3485 C CA . GLN B 1 222 ? -23.186 -11.267 14.876 1.00 46.80 222 GLN B CA 1
ATOM 3486 C C . GLN B 1 222 ? -22.075 -10.783 13.946 1.00 46.72 222 GLN B C 1
ATOM 3487 O O . GLN B 1 222 ? -21.874 -11.343 12.869 1.00 46.99 222 GLN B O 1
ATOM 3493 N N . ILE B 1 223 ? -21.369 -9.735 14.346 1.00 46.75 223 ILE B N 1
ATOM 3494 C CA . ILE B 1 223 ? -20.322 -9.166 13.498 1.00 46.85 223 ILE B CA 1
ATOM 3495 C C . ILE B 1 223 ? -19.013 -9.979 13.562 1.00 47.02 223 ILE B C 1
ATOM 3496 O O . ILE B 1 223 ? -18.373 -10.211 12.528 1.00 46.90 223 ILE B O 1
ATOM 3501 N N . LEU B 1 224 ? -18.634 -10.414 14.764 1.00 47.30 224 LEU B N 1
ATOM 3502 C CA . LEU B 1 224 ? -17.451 -11.262 14.945 1.00 47.64 224 LEU B CA 1
ATOM 3503 C C . LEU B 1 224 ? -17.710 -12.706 14.477 1.00 47.79 224 LEU B C 1
ATOM 3504 O O . LEU B 1 224 ? -16.998 -13.214 13.602 1.00 47.85 224 LEU B O 1
ATOM 3509 N N . ARG B 1 225 ? -18.733 -13.348 15.047 1.00 47.85 225 ARG B N 1
ATOM 3510 C CA . ARG B 1 225 ? -19.159 -14.687 14.627 1.00 47.87 225 ARG B CA 1
ATOM 3511 C C . ARG B 1 225 ? -20.613 -14.669 14.132 1.00 47.93 225 ARG B C 1
ATOM 3512 O O . ARG B 1 225 ? -21.411 -15.569 14.416 1.00 47.90 225 ARG B O 1
ATOM 3514 N N . GLU C 1 2 ? -9.819 -17.582 24.073 1.00 30.03 2 GLU C N 1
ATOM 3515 C CA . GLU C 1 2 ? -9.126 -18.652 24.853 1.00 29.62 2 GLU C CA 1
ATOM 3516 C C . GLU C 1 2 ? -8.579 -18.096 26.172 1.00 28.40 2 GLU C C 1
ATOM 3517 O O . GLU C 1 2 ? -7.644 -17.293 26.164 1.00 28.86 2 GLU C O 1
ATOM 3523 N N . PRO C 1 3 ? -9.187 -18.493 27.309 1.00 26.92 3 PRO C N 1
ATOM 3524 C CA . PRO C 1 3 ? -8.677 -18.106 28.627 1.00 25.44 3 PRO C CA 1
ATOM 3525 C C . PRO C 1 3 ? -7.237 -18.566 28.859 1.00 23.77 3 PRO C C 1
ATOM 3526 O O . PRO C 1 3 ? -6.870 -19.679 28.468 1.00 23.70 3 PRO C O 1
ATOM 3530 N N . ASP C 1 4 ? -6.435 -17.699 29.474 1.00 21.72 4 ASP C N 1
ATOM 3531 C CA . ASP C 1 4 ? -5.061 -18.034 29.847 1.00 19.56 4 ASP C CA 1
ATOM 3532 C C . ASP C 1 4 ? -5.069 -18.769 31.200 1.00 18.10 4 ASP C C 1
ATOM 3533 O O . ASP C 1 4 ? -5.086 -18.147 32.265 1.00 17.38 4 ASP C O 1
ATOM 3538 N N . LEU C 1 5 ? -5.061 -20.101 31.132 1.00 16.64 5 LEU C N 1
ATOM 3539 C CA . LEU C 1 5 ? -5.195 -20.943 32.321 1.00 15.31 5 LEU C CA 1
ATOM 3540 C C . LEU C 1 5 ? -3.975 -20.960 33.219 1.00 14.35 5 LEU C C 1
ATOM 3541 O O . LEU C 1 5 ? -4.115 -21.107 34.421 1.00 14.33 5 LEU C O 1
ATOM 3546 N N . PHE C 1 6 ? -2.790 -20.804 32.632 1.00 13.04 6 PHE C N 1
ATOM 3547 C CA . PHE C 1 6 ? -1.565 -20.632 33.391 1.00 11.71 6 PHE C CA 1
ATOM 3548 C C . PHE C 1 6 ? -1.717 -19.440 34.327 1.00 11.26 6 PHE C C 1
ATOM 3549 O O . PHE C 1 6 ? -1.434 -19.521 35.522 1.00 10.84 6 PHE C O 1
ATOM 3557 N N . TYR C 1 7 ? -2.163 -18.332 33.747 1.00 11.24 7 TYR C N 1
ATOM 3558 C CA . TYR C 1 7 ? -2.341 -17.064 34.448 1.00 11.12 7 TYR C CA 1
ATOM 3559 C C . TYR C 1 7 ? -3.371 -17.175 35.568 1.00 10.81 7 TYR C C 1
ATOM 3560 O O . TYR C 1 7 ? -3.142 -16.697 36.675 1.00 10.47 7 TYR C O 1
ATOM 3569 N N . ILE C 1 8 ? -4.497 -17.817 35.262 1.00 10.79 8 ILE C N 1
ATOM 3570 C CA . ILE C 1 8 ? -5.522 -18.126 36.254 1.00 11.01 8 ILE C CA 1
ATOM 3571 C C . ILE C 1 8 ? -4.968 -19.020 37.366 1.00 11.19 8 ILE C C 1
ATOM 3572 O O . ILE C 1 8 ? -5.134 -18.727 38.538 1.00 11.78 8 ILE C O 1
ATOM 3577 N N . LEU C 1 9 ? -4.281 -20.090 36.997 1.00 11.28 9 LEU C N 1
ATOM 3578 C CA . LEU C 1 9 ? -3.817 -21.052 37.977 1.00 11.82 9 LEU C CA 1
ATOM 3579 C C . LEU C 1 9 ? -2.598 -20.579 38.780 1.00 12.11 9 LEU C C 1
ATOM 3580 O O . LEU C 1 9 ? -2.320 -21.100 39.861 1.00 11.86 9 LEU C O 1
ATOM 3585 N N . GLY C 1 10 ? -1.905 -19.574 38.252 1.00 12.49 10 GLY C N 1
ATOM 3586 C CA . GLY C 1 10 ? -0.726 -19.001 38.889 1.00 13.41 10 GLY C CA 1
ATOM 3587 C C . GLY C 1 10 ? -0.946 -18.038 40.045 1.00 13.97 10 GLY C C 1
ATOM 3588 O O . GLY C 1 10 ? -0.275 -17.013 40.129 1.00 14.61 10 GLY C O 1
ATOM 3589 N N . ASN C 1 11 ? -1.881 -18.369 40.927 1.00 14.27 11 ASN C N 1
ATOM 3590 C CA . ASN C 1 11 ? -2.136 -17.626 42.162 1.00 14.76 11 ASN C CA 1
ATOM 3591 C C . ASN C 1 11 ? -2.759 -18.592 43.167 1.00 15.13 11 ASN C C 1
ATOM 3592 O O . ASN C 1 11 ? -3.724 -19.283 42.841 1.00 14.93 11 ASN C O 1
ATOM 3597 N N . LYS C 1 12 ? -2.212 -18.642 44.379 1.00 15.82 12 LYS C N 1
ATOM 3598 C CA . LYS C 1 12 ? -2.666 -19.620 45.380 1.00 16.69 12 LYS C CA 1
ATOM 3599 C C . LYS C 1 12 ? -4.140 -19.509 45.778 1.00 16.33 12 LYS C C 1
ATOM 3600 O O . LYS C 1 12 ? -4.798 -20.516 46.016 1.00 16.67 12 LYS C O 1
ATOM 3606 N N . VAL C 1 13 ? -4.658 -18.292 45.821 1.00 16.32 13 VAL C N 1
ATOM 3607 C CA . VAL C 1 13 ? -6.040 -18.070 46.235 1.00 16.23 13 VAL C CA 1
ATOM 3608 C C . VAL C 1 13 ? -7.013 -18.511 45.145 1.00 16.60 13 VAL C C 1
ATOM 3609 O O . VAL C 1 13 ? -8.113 -18.976 45.447 1.00 17.02 13 VAL C O 1
ATOM 3613 N N . ARG C 1 14 ? -6.602 -18.393 43.883 1.00 16.50 14 ARG C N 1
ATOM 3614 C CA . ARG C 1 14 ? -7.417 -18.877 42.778 1.00 16.43 14 ARG C CA 1
ATOM 3615 C C . ARG C 1 14 ? -7.490 -20.393 42.754 1.00 16.45 14 ARG C C 1
ATOM 3616 O O . ARG C 1 14 ? -8.536 -20.955 42.450 1.00 16.61 14 ARG C O 1
ATOM 3624 N N . ARG C 1 15 ? -6.377 -21.050 43.066 1.00 16.55 15 ARG C N 1
ATOM 3625 C CA . ARG C 1 15 ? -6.340 -22.519 43.127 1.00 16.68 15 ARG C CA 1
ATOM 3626 C C . ARG C 1 15 ? -7.229 -23.071 44.234 1.00 16.85 15 ARG C C 1
ATOM 3627 O O . ARG C 1 15 ? -7.918 -24.071 44.039 1.00 17.05 15 ARG C O 1
ATOM 3635 N N . ASP C 1 16 ? -7.177 -22.438 45.402 1.00 17.11 16 ASP C N 1
ATOM 3636 C CA . ASP C 1 16 ? -7.940 -22.898 46.548 1.00 17.75 16 ASP C CA 1
ATOM 3637 C C . ASP C 1 16 ? -9.421 -22.715 46.227 1.00 17.73 16 ASP C C 1
ATOM 3638 O O . ASP C 1 16 ? -10.222 -23.634 46.407 1.00 18.18 16 ASP C O 1
ATOM 3643 N N . LEU C 1 17 ? -9.770 -21.546 45.699 1.00 17.67 17 LEU C N 1
ATOM 3644 C CA . LEU C 1 17 ? -11.138 -21.283 45.275 1.00 17.66 17 LEU C CA 1
ATOM 3645 C C . LEU C 1 17 ? -11.622 -22.339 44.287 1.00 17.75 17 LEU C C 1
ATOM 3646 O O . LEU C 1 17 ? -12.715 -22.879 44.462 1.00 18.09 17 LEU C O 1
ATOM 3651 N N . LEU C 1 18 ? -10.810 -22.630 43.267 1.00 17.55 18 LEU C N 1
ATOM 3652 C CA . LEU C 1 18 ? -11.181 -23.590 42.219 1.00 17.81 18 LEU C CA 1
ATOM 3653 C C . LEU C 1 18 ? -11.387 -25.020 42.715 1.00 18.10 18 LEU C C 1
ATOM 3654 O O . LEU C 1 18 ? -12.289 -25.708 42.247 1.00 17.46 18 LEU C O 1
ATOM 3659 N N . SER C 1 19 ? -10.556 -25.461 43.657 1.00 18.86 19 SER C N 1
ATOM 3660 C CA . SER C 1 19 ? -10.730 -26.787 44.246 1.00 19.93 19 SER C CA 1
ATOM 3661 C C . SER C 1 19 ? -11.945 -26.851 45.192 1.00 20.29 19 SER C C 1
ATOM 3662 O O . SER C 1 19 ? -12.309 -27.924 45.653 1.00 20.43 19 SER C O 1
ATOM 3665 N N . HIS C 1 20 ? -12.561 -25.699 45.463 1.00 21.22 20 HIS C N 1
ATOM 3666 C CA . HIS C 1 20 ? -13.842 -25.624 46.188 1.00 22.27 20 HIS C CA 1
ATOM 3667 C C . HIS C 1 20 ? -15.037 -25.543 45.225 1.00 22.95 20 HIS C C 1
ATOM 3668 O O . HIS C 1 20 ? -16.001 -26.303 45.356 1.00 22.72 20 HIS C O 1
ATOM 3675 N N . LEU C 1 21 ? -14.967 -24.620 44.266 1.00 23.88 21 LEU C N 1
ATOM 3676 C CA . LEU C 1 21 ? -16.007 -24.469 43.244 1.00 25.48 21 LEU C CA 1
ATOM 3677 C C . LEU C 1 21 ? -16.292 -25.784 42.519 1.00 26.71 21 LEU C C 1
ATOM 3678 O O . LEU C 1 21 ? -17.387 -26.005 42.000 1.00 26.92 21 LEU C O 1
ATOM 3683 N N . THR C 1 22 ? -15.281 -26.645 42.512 1.00 28.30 22 THR C N 1
ATOM 3684 C CA . THR C 1 22 ? -15.326 -27.981 41.944 1.00 30.03 22 THR C CA 1
ATOM 3685 C C . THR C 1 22 ? -16.224 -28.965 42.743 1.00 31.76 22 THR C C 1
ATOM 3686 O O . THR C 1 22 ? -16.680 -29.970 42.198 1.00 31.63 22 THR C O 1
ATOM 3690 N N . CYS C 1 23 ? -16.473 -28.670 44.021 1.00 34.27 23 CYS C N 1
ATOM 3691 C CA . CYS C 1 23 ? -17.491 -29.382 44.808 1.00 36.02 23 CYS C CA 1
ATOM 3692 C C . CYS C 1 23 ? -18.428 -28.344 45.415 1.00 37.30 23 CYS C C 1
ATOM 3693 O O . CYS C 1 23 ? -18.530 -28.219 46.639 1.00 37.39 23 CYS C O 1
ATOM 3704 N N . GLU C 1 25 ? -21.667 -27.953 45.810 1.00 41.29 25 GLU C N 1
ATOM 3705 C CA . GLU C 1 25 ? -22.707 -28.414 46.725 1.00 41.71 25 GLU C CA 1
ATOM 3706 C C . GLU C 1 25 ? -22.162 -28.871 48.087 1.00 41.83 25 GLU C C 1
ATOM 3707 O O . GLU C 1 25 ? -22.937 -29.066 49.025 1.00 41.94 25 GLU C O 1
ATOM 3713 N N . CYS C 1 26 ? -20.839 -29.018 48.190 1.00 41.85 26 CYS C N 1
ATOM 3714 C CA . CYS C 1 26 ? -20.193 -29.755 49.289 1.00 41.67 26 CYS C CA 1
ATOM 3715 C C . CYS C 1 26 ? -19.617 -28.914 50.434 1.00 41.98 26 CYS C C 1
ATOM 3716 O O . CYS C 1 26 ? -19.442 -29.421 51.546 1.00 42.03 26 CYS C O 1
ATOM 3719 N N . TYR C 1 27 ? -19.323 -27.642 50.169 1.00 42.32 27 TYR C N 1
ATOM 3720 C CA . TYR C 1 27 ? -18.628 -26.792 51.145 1.00 42.50 27 TYR C CA 1
ATOM 3721 C C . TYR C 1 27 ? -19.474 -25.639 51.696 1.00 42.73 27 TYR C C 1
ATOM 3722 O O . TYR C 1 27 ? -20.291 -25.061 50.978 1.00 42.71 27 TYR C O 1
ATOM 3731 N N . PHE C 1 28 ? -19.255 -25.326 52.978 1.00 43.12 28 PHE C N 1
ATOM 3732 C CA . PHE C 1 28 ? -19.865 -24.186 53.688 1.00 43.30 28 PHE C CA 1
ATOM 3733 C C . PHE C 1 28 ? -19.403 -22.864 53.057 1.00 43.01 28 PHE C C 1
ATOM 3734 O O . PHE C 1 28 ? -20.216 -22.097 52.543 1.00 43.07 28 PHE C O 1
ATOM 3742 N N . SER C 1 29 ? -18.098 -22.602 53.118 1.00 42.71 29 SER C N 1
ATOM 3743 C CA . SER C 1 29 ? -17.497 -21.440 52.456 1.00 42.30 29 SER C CA 1
ATOM 3744 C C . SER C 1 29 ? -16.623 -21.902 51.284 1.00 41.82 29 SER C C 1
ATOM 3745 O O . SER C 1 29 ? -16.529 -23.104 51.015 1.00 41.73 29 SER C O 1
ATOM 3748 N N . LEU C 1 30 ? -15.987 -20.953 50.595 1.00 41.25 30 LEU C N 1
ATOM 3749 C CA . LEU C 1 30 ? -15.168 -21.269 49.416 1.00 40.62 30 LEU C CA 1
ATOM 3750 C C . LEU C 1 30 ? -13.673 -21.386 49.713 1.00 40.12 30 LEU C C 1
ATOM 3751 O O . LEU C 1 30 ? -12.868 -21.590 48.795 1.00 40.05 30 LEU C O 1
ATOM 3756 N N . LEU C 1 31 ? -13.302 -21.257 50.987 1.00 39.39 31 LEU C N 1
ATOM 3757 C CA . LEU C 1 31 ? -11.891 -21.203 51.366 1.00 38.63 31 LEU C CA 1
ATOM 3758 C C . LEU C 1 31 ? -11.501 -22.197 52.452 1.00 38.18 31 LEU C C 1
ATOM 3759 O O . LEU C 1 31 ? -12.334 -22.611 53.260 1.00 38.18 31 LEU C O 1
ATOM 3764 N N . SER C 1 32 ? -10.226 -22.575 52.462 1.00 37.66 32 SER C N 1
ATOM 3765 C CA . SER C 1 32 ? -9.665 -23.364 53.559 1.00 37.36 32 SER C CA 1
ATOM 3766 C C . SER C 1 32 ? -9.485 -22.476 54.796 1.00 37.09 32 SER C C 1
ATOM 3767 O O . SER C 1 32 ? -9.206 -21.279 54.672 1.00 36.80 32 SER C O 1
ATOM 3770 N N . SER C 1 33 ? -9.638 -23.077 55.977 1.00 36.92 33 SER C N 1
ATOM 3771 C CA . SER C 1 33 ? -9.686 -22.346 57.255 1.00 36.97 33 SER C CA 1
ATOM 3772 C C . SER C 1 33 ? -8.597 -21.280 57.427 1.00 36.79 33 SER C C 1
ATOM 3773 O O . SER C 1 33 ? -8.883 -20.167 57.871 1.00 36.77 33 SER C O 1
ATOM 3776 N N . LYS C 1 34 ? -7.361 -21.620 57.070 1.00 36.55 34 LYS C N 1
ATOM 3777 C CA . LYS C 1 34 ? -6.247 -20.685 57.201 1.00 36.43 34 LYS C CA 1
ATOM 3778 C C . LYS C 1 34 ? -5.904 -20.036 55.861 1.00 36.35 34 LYS C C 1
ATOM 3779 O O . LYS C 1 34 ? -5.192 -19.035 55.812 1.00 36.10 34 LYS C O 1
ATOM 3782 N N . SER C 1 36 ? -5.613 -16.986 54.298 1.00 34.69 36 SER C N 1
ATOM 3783 C CA . SER C 1 36 ? -5.525 -15.787 55.117 1.00 34.76 36 SER C CA 1
ATOM 3784 C C . SER C 1 36 ? -5.526 -14.550 54.220 1.00 34.75 36 SER C C 1
ATOM 3785 O O . SER C 1 36 ? -4.497 -13.880 54.037 1.00 34.95 36 SER C O 1
ATOM 3788 N N . VAL C 1 37 ? -6.695 -14.228 53.690 1.00 34.38 37 VAL C N 1
ATOM 3789 C CA . VAL C 1 37 ? -6.879 -13.196 52.692 1.00 33.86 37 VAL C CA 1
ATOM 3790 C C . VAL C 1 37 ? -8.208 -12.576 53.026 1.00 33.40 37 VAL C C 1
ATOM 3791 O O . VAL C 1 37 ? -9.070 -13.228 53.557 1.00 33.19 37 VAL C O 1
ATOM 3795 N N . SER C 1 38 ? -8.342 -11.298 52.745 1.00 32.98 38 SER C N 1
ATOM 3796 C CA . SER C 1 38 ? -9.625 -10.646 52.712 1.00 32.55 38 SER C CA 1
ATOM 3797 C C . SER C 1 38 ? -10.473 -11.169 51.605 1.00 32.19 38 SER C C 1
ATOM 3798 O O . SER C 1 38 ? -9.978 -11.736 50.716 1.00 32.09 38 SER C O 1
ATOM 3801 N N . SER C 1 39 ? -11.763 -10.961 51.658 1.00 32.11 39 SER C N 1
ATOM 3802 C CA . SER C 1 39 ? -12.556 -11.012 50.455 1.00 31.56 39 SER C CA 1
ATOM 3803 C C . SER C 1 39 ? -13.015 -9.703 49.967 1.00 30.94 39 SER C C 1
ATOM 3804 O O . SER C 1 39 ? -13.946 -9.638 49.281 1.00 31.50 39 SER C O 1
ATOM 3807 N N . THR C 1 40 ? -12.305 -8.649 50.266 1.00 30.25 40 THR C N 1
ATOM 3808 C CA . THR C 1 40 ? -11.772 -7.844 49.192 1.00 29.15 40 THR C CA 1
ATOM 3809 C C . THR C 1 40 ? -10.978 -8.599 48.110 1.00 28.29 40 THR C C 1
ATOM 3810 O O . THR C 1 40 ? -11.310 -8.527 46.979 1.00 28.25 40 THR C O 1
ATOM 3814 N N . ALA C 1 41 ? -9.961 -9.331 48.490 1.00 27.32 41 ALA C N 1
ATOM 3815 C CA . ALA C 1 41 ? -9.222 -10.196 47.616 1.00 26.34 41 ALA C CA 1
ATOM 3816 C C . ALA C 1 41 ? -9.987 -11.236 46.862 1.00 25.81 41 ALA C C 1
ATOM 3817 O O . ALA C 1 41 ? -9.859 -11.343 45.690 1.00 26.08 41 ALA C O 1
ATOM 3819 N N . VAL C 1 42 ? -10.803 -11.992 47.552 1.00 24.88 42 VAL C N 1
ATOM 3820 C CA . VAL C 1 42 ? -11.526 -13.043 46.964 1.00 23.90 42 VAL C CA 1
ATOM 3821 C C . VAL C 1 42 ? -12.330 -12.509 45.867 1.00 23.42 42 VAL C C 1
ATOM 3822 O O . VAL C 1 42 ? -12.298 -13.036 44.830 1.00 23.52 42 VAL C O 1
ATOM 3826 N N . ALA C 1 43 ? -13.055 -11.434 46.096 1.00 22.91 43 ALA C N 1
ATOM 3827 C CA . ALA C 1 43 ? -13.908 -10.812 45.083 1.00 22.20 43 ALA C CA 1
ATOM 3828 C C . ALA C 1 43 ? -13.103 -10.404 43.851 1.00 21.90 43 ALA C C 1
ATOM 3829 O O . ALA C 1 43 ? -13.486 -10.702 42.718 1.00 22.01 43 ALA C O 1
ATOM 3831 N N . LYS C 1 44 ? -11.980 -9.731 44.083 1.00 21.45 44 LYS C N 1
ATOM 3832 C CA . LYS C 1 44 ? -11.055 -9.374 43.013 1.00 21.16 44 LYS C CA 1
ATOM 3833 C C . LYS C 1 44 ? -10.636 -10.609 42.204 1.00 20.72 44 LYS C C 1
ATOM 3834 O O . LYS C 1 44 ? -10.608 -10.559 40.980 1.00 20.70 44 LYS C O 1
ATOM 3837 N N . HIS C 1 45 ? -10.325 -11.712 42.889 1.00 20.30 45 HIS C N 1
ATOM 3838 C CA . HIS C 1 45 ? -9.979 -12.974 42.215 1.00 20.03 45 HIS C CA 1
ATOM 3839 C C . HIS C 1 45 ? -11.144 -13.617 41.473 1.00 19.65 45 HIS C C 1
ATOM 3840 O O . HIS C 1 45 ? -10.978 -14.054 40.341 1.00 19.36 45 HIS C O 1
ATOM 3847 N N . LEU C 1 46 ? -12.310 -13.669 42.111 1.00 19.79 46 LEU C N 1
ATOM 3848 C CA . LEU C 1 46 ? -13.519 -14.203 41.480 1.00 20.02 46 LEU C CA 1
ATOM 3849 C C . LEU C 1 46 ? -13.870 -13.406 40.228 1.00 20.15 46 LEU C C 1
ATOM 3850 O O . LEU C 1 46 ? -14.203 -13.985 39.192 1.00 20.06 46 LEU C O 1
ATOM 3855 N N . LYS C 1 47 ? -13.772 -12.080 40.343 1.00 20.53 47 LYS C N 1
ATOM 3856 C CA . LYS C 1 47 ? -13.956 -11.147 39.229 1.00 21.23 47 LYS C CA 1
ATOM 3857 C C . LYS C 1 47 ? -12.977 -11.406 38.070 1.00 21.17 47 LYS C C 1
ATOM 3858 O O . LYS C 1 47 ? -13.378 -11.376 36.898 1.00 21.45 47 LYS C O 1
ATOM 3864 N N . ILE C 1 48 ? -11.705 -11.648 38.397 1.00 20.88 48 ILE C N 1
ATOM 3865 C CA . ILE C 1 48 ? -10.674 -11.945 37.391 1.00 20.92 48 ILE C CA 1
ATOM 3866 C C . ILE C 1 48 ? -10.984 -13.227 36.595 1.00 21.82 48 ILE C C 1
ATOM 3867 O O . ILE C 1 48 ? -10.891 -13.248 35.367 1.00 21.63 48 ILE C O 1
ATOM 3880 N N . GLU C 1 50 ? -13.883 -14.615 36.102 1.00 23.95 50 GLU C N 1
ATOM 3881 C CA . GLU C 1 50 ? -15.060 -14.403 35.271 1.00 24.29 50 GLU C CA 1
ATOM 3882 C C . GLU C 1 50 ? -14.736 -13.543 34.041 1.00 23.89 50 GLU C C 1
ATOM 3883 O O . GLU C 1 50 ? -15.129 -13.882 32.925 1.00 23.37 50 GLU C O 1
ATOM 3889 N N . ARG C 1 51 ? -14.021 -12.439 34.269 1.00 23.98 51 ARG C N 1
ATOM 3890 C CA . ARG C 1 51 ? -13.430 -11.610 33.202 1.00 24.27 51 ARG C CA 1
ATOM 3891 C C . ARG C 1 51 ? -12.734 -12.471 32.134 1.00 24.12 51 ARG C C 1
ATOM 3892 O O . ARG C 1 51 ? -12.865 -12.211 30.943 1.00 24.23 51 ARG C O 1
ATOM 3896 N N . GLU C 1 52 ? -12.024 -13.509 32.580 1.00 23.99 52 GLU C N 1
ATOM 3897 C CA . GLU C 1 52 ? -11.236 -14.392 31.717 1.00 24.13 52 GLU C CA 1
ATOM 3898 C C . GLU C 1 52 ? -12.063 -15.501 31.038 1.00 23.93 52 GLU C C 1
ATOM 3899 O O . GLU C 1 52 ? -11.577 -16.179 30.135 1.00 23.76 52 GLU C O 1
ATOM 3905 N N . GLY C 1 53 ? -13.305 -15.686 31.474 1.00 23.82 53 GLY C N 1
ATOM 3906 C CA . GLY C 1 53 ? -14.179 -16.707 30.897 1.00 23.88 53 GLY C CA 1
ATOM 3907 C C . GLY C 1 53 ? -14.008 -18.113 31.457 1.00 23.88 53 GLY C C 1
ATOM 3908 O O . GLY C 1 53 ? -14.380 -19.091 30.809 1.00 23.88 53 GLY C O 1
ATOM 3909 N N . VAL C 1 54 ? -13.444 -18.209 32.658 1.00 23.95 54 VAL C N 1
ATOM 3910 C CA . VAL C 1 54 ? -13.307 -19.471 33.382 1.00 24.21 54 VAL C CA 1
ATOM 3911 C C . VAL C 1 54 ? -14.525 -19.706 34.276 1.00 24.67 54 VAL C C 1
ATOM 3912 O O . VAL C 1 54 ? -14.983 -20.842 34.448 1.00 24.44 54 VAL C O 1
ATOM 3916 N N . LEU C 1 55 ? -15.037 -18.620 34.842 1.00 25.34 55 LEU C N 1
ATOM 3917 C CA . LEU C 1 55 ? -16.190 -18.678 35.716 1.00 26.45 55 LEU C CA 1
ATOM 3918 C C . LEU C 1 55 ? -17.398 -17.979 35.110 1.00 27.46 55 LEU C C 1
ATOM 3919 O O . LEU C 1 55 ? -17.278 -17.232 34.145 1.00 27.59 55 LEU C O 1
ATOM 3924 N N . GLN C 1 56 ? -18.558 -18.240 35.701 1.00 28.92 56 GLN C N 1
ATOM 3925 C CA . GLN C 1 56 ? -19.831 -17.724 35.238 1.00 30.45 56 GLN C CA 1
ATOM 3926 C C . GLN C 1 56 ? -20.693 -17.504 36.474 1.00 31.47 56 GLN C C 1
ATOM 3927 O O . GLN C 1 56 ? -20.922 -18.438 37.244 1.00 31.47 56 GLN C O 1
ATOM 3933 N N . SER C 1 57 ? -21.141 -16.270 36.684 1.00 33.06 57 SER C N 1
ATOM 3934 C CA . SER C 1 57 ? -21.870 -15.931 37.908 1.00 34.93 57 SER C CA 1
ATOM 3935 C C . SER C 1 57 ? -23.384 -16.069 37.764 1.00 36.40 57 SER C C 1
ATOM 3936 O O . SER C 1 57 ? -23.963 -15.755 36.726 1.00 36.65 57 SER C O 1
ATOM 3939 N N . TYR C 1 58 ? -24.011 -16.555 38.826 1.00 38.45 58 TYR C N 1
ATOM 3940 C CA . TYR C 1 58 ? -25.438 -16.805 38.833 1.00 40.46 58 TYR C CA 1
ATOM 3941 C C . TYR C 1 58 ? -26.116 -15.816 39.753 1.00 41.39 58 TYR C C 1
ATOM 3942 O O . TYR C 1 58 ? -25.850 -15.784 40.961 1.00 41.54 58 TYR C O 1
ATOM 3951 N N . GLU C 1 59 ? -26.981 -14.996 39.170 1.00 42.49 59 GLU C N 1
ATOM 3952 C CA . GLU C 1 59 ? -27.787 -14.075 39.938 1.00 43.54 59 GLU C CA 1
ATOM 3953 C C . GLU C 1 59 ? -28.872 -14.917 40.611 1.00 44.14 59 GLU C C 1
ATOM 3954 O O . GLU C 1 59 ? -29.905 -15.206 40.006 1.00 44.32 59 GLU C O 1
ATOM 3960 N N . LYS C 1 60 ? -28.605 -15.347 41.847 1.00 44.92 60 LYS C N 1
ATOM 3961 C CA . LYS C 1 60 ? -29.547 -16.177 42.612 1.00 45.55 60 LYS C CA 1
ATOM 3962 C C . LYS C 1 60 ? -29.394 -15.954 44.114 1.00 45.69 60 LYS C C 1
ATOM 3963 O O . LYS C 1 60 ? -30.334 -16.167 44.881 1.00 46.11 60 LYS C O 1
ATOM 3969 N N . THR C 1 68 ? -29.666 -11.837 45.814 1.00 48.27 68 THR C N 1
ATOM 3970 C CA . THR C 1 68 ? -29.602 -11.759 47.276 1.00 48.28 68 THR C CA 1
ATOM 3971 C C . THR C 1 68 ? -28.474 -12.636 47.863 1.00 48.09 68 THR C C 1
ATOM 3972 O O . THR C 1 68 ? -28.126 -12.511 49.044 1.00 48.10 68 THR C O 1
ATOM 3976 N N . LYS C 1 69 ? -27.927 -13.521 47.022 1.00 47.68 69 LYS C N 1
ATOM 3977 C CA . LYS C 1 69 ? -26.736 -14.335 47.324 1.00 47.17 69 LYS C CA 1
ATOM 3978 C C . LYS C 1 69 ? -26.093 -14.754 45.999 1.00 46.69 69 LYS C C 1
ATOM 3979 O O . LYS C 1 69 ? -26.778 -15.275 45.116 1.00 46.91 69 LYS C O 1
ATOM 3981 N N . LYS C 1 70 ? -24.787 -14.533 45.859 1.00 45.86 70 LYS C N 1
ATOM 3982 C CA . LYS C 1 70 ? -24.131 -14.623 44.548 1.00 44.83 70 LYS C CA 1
ATOM 3983 C C . LYS C 1 70 ? -23.121 -15.772 44.434 1.00 43.96 70 LYS C C 1
ATOM 3984 O O . LYS C 1 70 ? -22.069 -15.747 45.086 1.00 43.88 70 LYS C O 1
ATOM 3990 N N . TYR C 1 71 ? -23.445 -16.765 43.595 1.00 42.65 71 TYR C N 1
ATOM 3991 C CA . TYR C 1 71 ? -22.586 -17.945 43.402 1.00 41.25 71 TYR C CA 1
ATOM 3992 C C . TYR C 1 71 ? -22.004 -18.103 41.977 1.00 39.92 71 TYR C C 1
ATOM 3993 O O . TYR C 1 71 ? -22.304 -17.305 41.086 1.00 39.83 71 TYR C O 1
ATOM 4002 N N . TYR C 1 72 ? -21.161 -19.122 41.783 1.00 38.12 72 TYR C N 1
ATOM 4003 C CA . TYR C 1 72 ? -20.365 -19.274 40.557 1.00 36.26 72 TYR C CA 1
ATOM 4004 C C . TYR C 1 72 ? -20.314 -20.704 40.013 1.00 35.24 72 TYR C C 1
ATOM 4005 O O . TYR C 1 72 ? -20.437 -21.668 40.767 1.00 35.33 72 TYR C O 1
ATOM 4014 N N . LYS C 1 73 ? -20.136 -20.831 38.699 1.00 33.75 73 LYS C N 1
ATOM 4015 C CA . LYS C 1 73 ? -19.886 -22.133 38.071 1.00 32.42 73 LYS C CA 1
ATOM 4016 C C . LYS C 1 73 ? -18.738 -22.107 37.056 1.00 30.98 73 LYS C C 1
ATOM 4017 O O . LYS C 1 73 ? -18.446 -21.066 36.455 1.00 30.52 73 LYS C O 1
ATOM 4023 N N . ILE C 1 74 ? -18.104 -23.267 36.876 1.00 29.17 74 ILE C N 1
ATOM 4024 C CA . ILE C 1 74 ? -16.938 -23.420 36.008 1.00 27.71 74 ILE C CA 1
ATOM 4025 C C . ILE C 1 74 ? -17.360 -23.665 34.555 1.00 26.91 74 ILE C C 1
ATOM 4026 O O . ILE C 1 74 ? -18.116 -24.595 34.266 1.00 26.81 74 ILE C O 1
ATOM 4031 N N . SER C 1 75 ? -16.850 -22.830 33.650 1.00 25.83 75 SER C N 1
ATOM 4032 C CA . SER C 1 75 ? -17.307 -22.786 32.253 1.00 24.95 75 SER C CA 1
ATOM 4033 C C . SER C 1 75 ? -16.478 -23.622 31.281 1.00 24.03 75 SER C C 1
ATOM 4034 O O . SER C 1 75 ? -16.828 -23.745 30.109 1.00 24.03 75 SER C O 1
ATOM 4037 N N . ILE C 1 76 ? -15.371 -24.174 31.753 1.00 23.06 76 ILE C N 1
ATOM 4038 C CA . ILE C 1 76 ? -14.499 -24.964 30.888 1.00 22.23 76 ILE C CA 1
ATOM 4039 C C . ILE C 1 76 ? -14.358 -26.402 31.354 1.00 21.61 76 ILE C C 1
ATOM 4040 O O . ILE C 1 76 ? -14.673 -26.745 32.490 1.00 21.10 76 ILE C O 1
ATOM 4045 N N . ALA C 1 77 ? -13.871 -27.228 30.440 1.00 21.21 77 ALA C N 1
ATOM 4046 C CA . ALA C 1 77 ? -13.549 -28.609 30.711 1.00 20.81 77 ALA C CA 1
ATOM 4047 C C . ALA C 1 77 ? -12.301 -28.931 29.889 1.00 20.39 77 ALA C C 1
ATOM 4048 O O . ALA C 1 77 ? -12.391 -29.422 28.771 1.00 20.18 77 ALA C O 1
ATOM 4050 N N . LYS C 1 78 ? -11.133 -28.627 30.449 1.00 20.27 78 LYS C N 1
ATOM 4051 C CA . LYS C 1 78 ? -9.871 -28.746 29.713 1.00 19.87 78 LYS C CA 1
ATOM 4052 C C . LYS C 1 78 ? -8.801 -29.466 30.496 1.00 19.40 78 LYS C C 1
ATOM 4053 O O . LYS C 1 78 ? -8.700 -29.321 31.709 1.00 19.60 78 LYS C O 1
ATOM 4059 N N . SER C 1 79 ? -8.007 -30.245 29.777 1.00 18.74 79 SER C N 1
ATOM 4060 C CA . SER C 1 79 ? -6.779 -30.801 30.294 1.00 18.01 79 SER C CA 1
ATOM 4061 C C . SER C 1 79 ? -5.623 -30.215 29.509 1.00 17.56 79 SER C C 1
ATOM 4062 O O . SER C 1 79 ? -5.723 -30.012 28.295 1.00 17.32 79 SER C O 1
ATOM 4065 N N . TYR C 1 80 ? -4.534 -29.930 30.215 1.00 16.79 80 TYR C N 1
ATOM 4066 C CA . TYR C 1 80 ? -3.327 -29.430 29.592 1.00 16.19 80 TYR C CA 1
ATOM 4067 C C . TYR C 1 80 ? -2.113 -30.240 30.010 1.00 15.64 80 TYR C C 1
ATOM 4068 O O . TYR C 1 80 ? -2.051 -30.820 31.100 1.00 15.09 80 TYR C O 1
ATOM 4077 N N . VAL C 1 81 ? -1.144 -30.247 29.109 1.00 15.23 81 VAL C N 1
ATOM 4078 C CA . VAL C 1 81 ? 0.126 -30.903 29.304 1.00 14.77 81 VAL C CA 1
ATOM 4079 C C . VAL C 1 81 ? 1.185 -29.867 28.945 1.00 14.27 81 VAL C C 1
ATOM 4080 O O . VAL C 1 81 ? 1.017 -29.137 27.970 1.00 14.45 81 VAL C O 1
ATOM 4084 N N . PHE C 1 82 ? 2.234 -29.757 29.760 1.00 13.36 82 PHE C N 1
ATOM 4085 C CA . PHE C 1 82 ? 3.376 -28.936 29.388 1.00 12.63 82 PHE C CA 1
ATOM 4086 C C . PHE C 1 82 ? 4.710 -29.454 29.912 1.00 12.61 82 PHE C C 1
ATOM 4087 O O . PHE C 1 82 ? 4.788 -30.088 30.973 1.00 12.49 82 PHE C O 1
ATOM 4095 N N . THR C 1 83 ? 5.752 -29.161 29.141 1.00 12.08 83 THR C N 1
ATOM 4096 C CA . THR C 1 83 ? 7.109 -29.511 29.490 1.00 12.15 83 THR C CA 1
ATOM 4097 C C . THR C 1 83 ? 8.008 -28.283 29.454 1.00 12.08 83 THR C C 1
ATOM 4098 O O . THR C 1 83 ? 7.942 -27.488 28.510 1.00 11.91 83 THR C O 1
ATOM 4102 N N . LEU C 1 84 ? 8.847 -28.141 30.478 1.00 11.96 84 LEU C N 1
ATOM 4103 C CA . LEU C 1 84 ? 9.944 -27.176 30.437 1.00 12.04 84 LEU C CA 1
ATOM 4104 C C . LEU C 1 84 ? 11.261 -27.793 30.901 1.00 12.52 84 LEU C C 1
ATOM 4105 O O . LEU C 1 84 ? 11.432 -28.143 32.079 1.00 12.59 84 LEU C O 1
ATOM 4110 N N . THR C 1 85 ? 12.178 -27.944 29.952 1.00 13.21 85 THR C N 1
ATOM 4111 C CA . THR C 1 85 ? 13.558 -28.351 30.236 1.00 13.76 85 THR C CA 1
ATOM 4112 C C . THR C 1 85 ? 14.500 -27.334 29.589 1.00 14.30 85 THR C C 1
ATOM 4113 O O . THR C 1 85 ? 14.038 -26.478 28.832 1.00 14.18 85 THR C O 1
ATOM 4117 N N . PRO C 1 86 ? 15.819 -27.406 29.892 1.00 15.05 86 PRO C N 1
ATOM 4118 C CA . PRO C 1 86 ? 16.761 -26.546 29.174 1.00 15.67 86 PRO C CA 1
ATOM 4119 C C . PRO C 1 86 ? 16.771 -26.788 27.658 1.00 16.29 86 PRO C C 1
ATOM 4120 O O . PRO C 1 86 ? 17.214 -25.927 26.913 1.00 16.54 86 PRO C O 1
ATOM 4124 N N . GLU C 1 87 ? 16.271 -27.940 27.213 1.00 17.26 87 GLU C N 1
ATOM 4125 C CA . GLU C 1 87 ? 16.270 -28.292 25.788 1.00 18.14 87 GLU C CA 1
ATOM 4126 C C . GLU C 1 87 ? 14.946 -28.021 25.067 1.00 18.67 87 GLU C C 1
ATOM 4127 O O . GLU C 1 87 ? 14.912 -27.966 23.835 1.00 18.58 87 GLU C O 1
ATOM 4141 N N . PHE C 1 89 ? 10.506 -26.436 25.391 1.00 18.29 89 PHE C N 1
ATOM 4142 C CA . PHE C 1 89 ? 9.317 -25.912 26.029 1.00 17.21 89 PHE C CA 1
ATOM 4143 C C . PHE C 1 89 ? 8.132 -25.965 25.080 1.00 16.62 89 PHE C C 1
ATOM 4144 O O . PHE C 1 89 ? 8.149 -25.365 24.012 1.00 16.60 89 PHE C O 1
ATOM 4152 N N . TRP C 1 90 ? 7.099 -26.684 25.487 1.00 16.21 90 TRP C N 1
ATOM 4153 C CA . TRP C 1 90 ? 5.864 -26.753 24.728 1.00 15.97 90 TRP C CA 1
ATOM 4154 C C . TRP C 1 90 ? 4.707 -27.038 25.680 1.00 16.25 90 TRP C C 1
ATOM 4155 O O . TRP C 1 90 ? 4.911 -27.406 26.848 1.00 15.94 90 TRP C O 1
ATOM 4166 N N . TYR C 1 91 ? 3.492 -26.859 25.175 1.00 16.70 91 TYR C N 1
ATOM 4167 C CA . TYR C 1 91 ? 2.281 -27.139 25.940 1.00 17.44 91 TYR C CA 1
ATOM 4168 C C . TYR C 1 91 ? 1.181 -27.561 24.979 1.00 17.77 91 TYR C C 1
ATOM 4169 O O . TYR C 1 91 ? 1.210 -27.217 23.791 1.00 17.49 91 TYR C O 1
ATOM 4178 N N . LYS C 1 92 ? 0.209 -28.304 25.486 1.00 18.47 92 LYS C N 1
ATOM 4179 C CA . LYS C 1 92 ? -0.864 -28.771 24.633 1.00 19.56 92 LYS C CA 1
ATOM 4180 C C . LYS C 1 92 ? -2.151 -28.861 25.406 1.00 19.93 92 LYS C C 1
ATOM 4181 O O . LYS C 1 92 ? -2.201 -29.473 26.469 1.00 20.20 92 LYS C O 1
ATOM 4187 N N . GLY C 1 93 ? -3.184 -28.226 24.866 1.00 20.78 93 GLY C N 1
ATOM 4188 C CA . GLY C 1 93 ? -4.539 -28.336 25.391 1.00 21.63 93 GLY C CA 1
ATOM 4189 C C . GLY C 1 93 ? -5.337 -29.443 24.730 1.00 22.42 93 GLY C C 1
ATOM 4190 O O . GLY C 1 93 ? -5.196 -29.711 23.534 1.00 22.13 93 GLY C O 1
ATOM 4191 N N . LEU C 1 94 ? -6.181 -30.086 25.527 1.00 23.41 94 LEU C N 1
ATOM 4192 C CA . LEU C 1 94 ? -7.034 -31.164 25.061 1.00 24.35 94 LEU C CA 1
ATOM 4193 C C . LEU C 1 94 ? -8.470 -30.889 25.485 1.00 25.48 94 LEU C C 1
ATOM 4194 O O . LEU C 1 94 ? -8.728 -30.456 26.608 1.00 25.67 94 LEU C O 1
ATOM 4199 N N . ASP C 1 95 ? -9.402 -31.140 24.580 1.00 26.99 95 ASP C N 1
ATOM 4200 C CA . ASP C 1 95 ? -10.809 -30.974 24.888 1.00 28.55 95 ASP C CA 1
ATOM 4201 C C . ASP C 1 95 ? -11.365 -32.278 25.438 1.00 29.40 95 ASP C C 1
ATOM 4202 O O . ASP C 1 95 ? -11.143 -33.353 24.878 1.00 29.20 95 ASP C O 1
ATOM 4207 N N . LEU C 1 96 ? -12.069 -32.174 26.556 1.00 30.72 96 LEU C N 1
ATOM 4208 C CA . LEU C 1 96 ? -12.700 -33.333 27.151 1.00 32.24 96 LEU C CA 1
ATOM 4209 C C . LEU C 1 96 ? -14.145 -33.398 26.660 1.00 33.58 96 LEU C C 1
ATOM 4210 O O . LEU C 1 96 ? -14.944 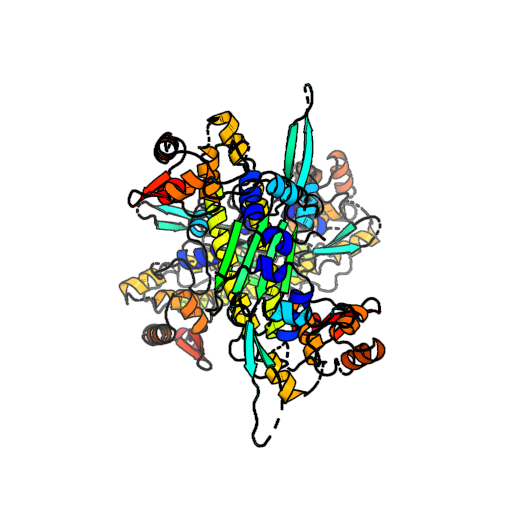-32.495 26.921 1.00 33.77 96 LEU C O 1
ATOM 4215 N N . GLY C 1 97 ? -14.449 -34.450 25.903 1.00 35.10 97 GLY C N 1
ATOM 4216 C CA . GLY C 1 97 ? -15.784 -34.675 25.355 1.00 36.88 97 GLY C CA 1
ATOM 4217 C C . GLY C 1 97 ? -16.335 -36.006 25.826 1.00 38.05 97 GLY C C 1
ATOM 4218 O O . GLY C 1 97 ? -16.457 -36.245 27.031 1.00 38.19 97 GLY C O 1
ATOM 4219 N N . ASP C 1 98 ? -16.674 -36.871 24.875 1.00 39.09 98 ASP C N 1
ATOM 4220 C CA . ASP C 1 98 ? -17.125 -38.225 25.191 1.00 40.03 98 ASP C CA 1
ATOM 4221 C C . ASP C 1 98 ? -16.107 -39.253 24.716 1.00 40.40 98 ASP C C 1
ATOM 4222 O O . ASP C 1 98 ? -14.961 -38.910 24.406 1.00 40.96 98 ASP C O 1
ATOM 4227 N N . GLU C 1 100 ? -14.064 -41.781 24.618 1.00 35.98 100 GLU C N 1
ATOM 4228 C CA . GLU C 1 100 ? -13.396 -42.411 23.481 1.00 36.16 100 GLU C CA 1
ATOM 4229 C C . GLU C 1 100 ? -12.648 -43.665 23.937 1.00 35.65 100 GLU C C 1
ATOM 4230 O O . GLU C 1 100 ? -11.446 -43.812 23.682 1.00 35.49 100 GLU C O 1
ATOM 4236 N N . LEU C 1 101 ? -13.369 -44.568 24.602 1.00 35.20 101 LEU C N 1
ATOM 4237 C CA . LEU C 1 101 ? -12.748 -45.696 25.297 1.00 34.70 101 LEU C CA 1
ATOM 4238 C C . LEU C 1 101 ? -12.043 -46.713 24.403 1.00 34.22 101 LEU C C 1
ATOM 4239 O O . LEU C 1 101 ? -12.670 -47.371 23.561 1.00 34.23 101 LEU C O 1
ATOM 4244 N N . ARG C 1 102 ? -10.734 -46.825 24.615 1.00 33.41 102 ARG C N 1
ATOM 4245 C CA . ARG C 1 102 ? -9.885 -47.785 23.923 1.00 32.84 102 ARG C CA 1
ATOM 4246 C C . ARG C 1 102 ? -8.685 -48.157 24.815 1.00 32.37 102 ARG C C 1
ATOM 4247 O O . ARG C 1 102 ? -8.433 -47.487 25.815 1.00 32.31 102 ARG C O 1
ATOM 4255 N N . ASP C 1 103 ? -7.973 -49.235 24.478 1.00 31.58 103 ASP C N 1
ATOM 4256 C CA . ASP C 1 103 ? -6.800 -49.667 25.250 1.00 30.78 103 ASP C CA 1
ATOM 4257 C C . ASP C 1 103 ? -5.495 -49.263 24.574 1.00 30.24 103 ASP C C 1
ATOM 4258 O O . ASP C 1 103 ? -5.051 -49.897 23.619 1.00 30.43 103 ASP C O 1
ATOM 4263 N N . PHE C 1 104 ? -4.866 -48.220 25.089 1.00 29.49 104 PHE C N 1
ATOM 4264 C CA . PHE C 1 104 ? -3.660 -47.679 24.475 1.00 28.94 104 PHE C CA 1
ATOM 4265 C C . PHE C 1 104 ? -2.413 -48.483 24.834 1.00 28.63 104 PHE C C 1
ATOM 4266 O O . PHE C 1 104 ? -2.244 -48.879 25.977 1.00 28.77 104 PHE C O 1
ATOM 4274 N N . GLU C 1 105 ? -1.562 -48.756 23.852 1.00 28.35 105 GLU C N 1
ATOM 4275 C CA . GLU C 1 105 ? -0.199 -49.182 24.153 1.00 28.20 105 GLU C CA 1
ATOM 4276 C C . GLU C 1 105 ? 0.754 -48.028 23.877 1.00 27.89 105 GLU C C 1
ATOM 4277 O O . GLU C 1 105 ? 0.636 -47.329 22.869 1.00 27.43 105 GLU C O 1
ATOM 4283 N N . ILE C 1 106 ? 1.695 -47.842 24.797 1.00 27.94 106 ILE C N 1
ATOM 4284 C CA . ILE C 1 106 ? 2.754 -46.859 24.664 1.00 27.76 106 ILE C CA 1
ATOM 4285 C C . ILE C 1 106 ? 4.079 -47.619 24.678 1.00 28.18 106 ILE C C 1
ATOM 4286 O O . ILE C 1 106 ? 4.541 -48.092 25.728 1.00 28.20 106 ILE C O 1
ATOM 4291 N N . SER C 1 107 ? 4.656 -47.756 23.483 1.00 28.58 107 SER C N 1
ATOM 4292 C CA . SER C 1 107 ? 5.821 -48.597 23.240 1.00 28.78 107 SER C CA 1
ATOM 4293 C C . SER C 1 107 ? 7.120 -47.840 23.386 1.00 28.99 107 SER C C 1
ATOM 4294 O O . SER C 1 107 ? 7.597 -47.226 22.436 1.00 28.74 107 SER C O 1
ATOM 4297 N N . LEU C 1 108 ? 7.711 -47.916 24.570 1.00 29.64 108 LEU C N 1
ATOM 4298 C CA . LEU C 1 108 ? 8.946 -47.189 24.833 1.00 30.44 108 LEU C CA 1
ATOM 4299 C C . LEU C 1 108 ? 10.179 -48.078 24.903 1.00 31.04 108 LEU C C 1
ATOM 4300 O O . LEU C 1 108 ? 11.296 -47.581 24.868 1.00 31.08 108 LEU C O 1
ATOM 4305 N N . SER C 1 109 ? 9.981 -49.389 24.983 1.00 32.28 109 SER C N 1
ATOM 4306 C CA . SER C 1 109 ? 11.112 -50.315 24.964 1.00 33.49 109 SER C CA 1
ATOM 4307 C C . SER C 1 109 ? 11.720 -50.368 23.570 1.00 34.42 109 SER C C 1
ATOM 4308 O O . SER C 1 109 ? 11.021 -50.198 22.565 1.00 34.48 109 SER C O 1
ATOM 4311 N N . GLY C 1 110 ? 13.033 -50.564 23.521 1.00 35.46 110 GLY C N 1
ATOM 4312 C CA . GLY C 1 110 ? 13.750 -50.637 22.258 1.00 36.91 110 GLY C CA 1
ATOM 4313 C C . GLY C 1 110 ? 13.813 -49.318 21.510 1.00 37.95 110 GLY C C 1
ATOM 4314 O O . GLY C 1 110 ? 14.018 -49.306 20.287 1.00 38.28 110 GLY C O 1
ATOM 4315 N N . LEU C 1 111 ? 13.620 -48.214 22.233 1.00 38.46 111 LEU C N 1
ATOM 4316 C CA . LEU C 1 111 ? 13.886 -46.893 21.684 1.00 39.17 111 LEU C CA 1
ATOM 4317 C C . LEU C 1 111 ? 15.378 -46.600 21.784 1.00 39.77 111 LEU C C 1
ATOM 4318 O O . LEU C 1 111 ? 15.966 -46.601 22.874 1.00 39.72 111 LEU C O 1
ATOM 4323 N N . ASP C 1 112 ? 15.975 -46.362 20.622 1.00 40.39 112 ASP C N 1
ATOM 4324 C CA . ASP C 1 112 ? 17.405 -46.133 20.484 1.00 40.87 112 ASP C CA 1
ATOM 4325 C C . ASP C 1 112 ? 17.917 -45.050 21.442 1.00 41.21 112 ASP C C 1
ATOM 4326 O O . ASP C 1 112 ? 17.491 -43.897 21.382 1.00 41.23 112 ASP C O 1
ATOM 4331 N N . THR C 1 113 ? 18.819 -45.446 22.335 1.00 41.64 113 THR C N 1
ATOM 4332 C CA . THR C 1 113 ? 19.468 -44.515 23.256 1.00 41.99 113 THR C CA 1
ATOM 4333 C C . THR C 1 113 ? 20.854 -44.128 22.754 1.00 42.23 113 THR C C 1
ATOM 4334 O O . THR C 1 113 ? 21.432 -43.131 23.193 1.00 42.22 113 THR C O 1
ATOM 4338 N N . GLU C 1 114 ? 21.381 -44.919 21.824 1.00 42.49 114 GLU C N 1
ATOM 4339 C CA . GLU C 1 114 ? 22.737 -44.719 21.330 1.00 42.66 114 GLU C CA 1
ATOM 4340 C C . GLU C 1 114 ? 22.767 -44.488 19.812 1.00 42.37 114 GLU C C 1
ATOM 4341 O O . GLU C 1 114 ? 23.267 -45.338 19.067 1.00 42.47 114 GLU C O 1
ATOM 4347 N N . PRO C 1 115 ? 22.214 -43.342 19.347 1.00 41.95 115 PRO C N 1
ATOM 4348 C CA . PRO C 1 115 ? 22.223 -43.009 17.921 1.00 41.41 115 PRO C CA 1
ATOM 4349 C C . PRO C 1 115 ? 23.476 -42.230 17.520 1.00 40.92 115 PRO C C 1
ATOM 4350 O O . PRO C 1 115 ? 23.950 -41.376 18.277 1.00 40.77 115 PRO C O 1
ATOM 4354 N N . SER C 1 116 ? 23.998 -42.524 16.331 1.00 40.42 116 SER C N 1
ATOM 4355 C CA . SER C 1 116 ? 25.304 -42.013 15.908 1.00 39.87 116 SER C CA 1
ATOM 4356 C C . SER C 1 116 ? 25.182 -40.823 14.965 1.00 39.42 116 SER C C 1
ATOM 4357 O O . SER C 1 116 ? 25.742 -39.759 15.226 1.00 39.45 116 SER C O 1
ATOM 4360 N N . THR C 1 117 ? 24.449 -41.010 13.872 1.00 38.88 117 THR C N 1
ATOM 4361 C CA . THR C 1 117 ? 24.210 -39.939 12.911 1.00 38.23 117 THR C CA 1
ATOM 4362 C C . THR C 1 117 ? 23.083 -39.023 13.381 1.00 37.60 117 THR C C 1
ATOM 4363 O O . THR C 1 117 ? 22.254 -39.419 14.205 1.00 37.59 117 THR C O 1
ATOM 4367 N N . LEU C 1 118 ? 23.073 -37.797 12.860 1.00 36.79 118 LEU C N 1
ATOM 4368 C CA . LEU C 1 118 ? 21.988 -36.852 13.094 1.00 35.99 118 LEU C CA 1
ATOM 4369 C C . LEU C 1 118 ? 20.685 -37.391 12.501 1.00 35.54 118 LEU C C 1
ATOM 4370 O O . LEU C 1 118 ? 19.598 -37.116 13.016 1.00 35.43 118 LEU C O 1
ATOM 4375 N N . LYS C 1 119 ? 20.818 -38.166 11.424 1.00 34.88 119 LYS C N 1
ATOM 4376 C CA . LYS C 1 119 ? 19.688 -38.737 10.697 1.00 34.19 119 LYS C CA 1
ATOM 4377 C C . LYS C 1 119 ? 18.896 -39.699 11.589 1.00 33.53 119 LYS C C 1
ATOM 4378 O O . LYS C 1 119 ? 17.666 -39.635 11.642 1.00 33.31 119 LYS C O 1
ATOM 4381 N N . GLU C 1 120 ? 19.616 -40.560 12.308 1.00 32.90 120 GLU C N 1
ATOM 4382 C CA . GLU C 1 120 ? 19.013 -41.521 13.233 1.00 32.37 120 GLU C CA 1
ATOM 4383 C C . GLU C 1 120 ? 18.327 -40.826 14.410 1.00 31.66 120 GLU C C 1
ATOM 4384 O O . GLU C 1 120 ? 17.264 -41.259 14.847 1.00 31.43 120 GLU C O 1
ATOM 4398 N N . ILE C 1 122 ? 16.980 -37.828 14.366 1.00 27.39 122 ILE C N 1
ATOM 4399 C CA . ILE C 1 122 ? 15.765 -37.230 13.840 1.00 26.02 122 ILE C CA 1
ATOM 4400 C C . ILE C 1 122 ? 14.682 -38.310 13.719 1.00 25.17 122 ILE C C 1
ATOM 4401 O O . ILE C 1 122 ? 13.554 -38.114 14.177 1.00 24.85 122 ILE C O 1
ATOM 4406 N N . THR C 1 123 ? 15.059 -39.459 13.153 1.00 24.12 123 THR C N 1
ATOM 4407 C CA . THR C 1 123 ? 14.208 -40.649 13.107 1.00 22.83 123 THR C CA 1
ATOM 4408 C C . THR C 1 123 ? 13.712 -41.017 14.502 1.00 22.28 123 THR C C 1
ATOM 4409 O O . THR C 1 123 ? 12.523 -41.231 14.708 1.00 22.11 123 THR C O 1
ATOM 4413 N N . ASP C 1 124 ? 14.630 -41.061 15.460 1.00 21.80 124 ASP C N 1
ATOM 4414 C CA . ASP C 1 124 ? 14.306 -41.483 16.818 1.00 21.34 124 ASP C CA 1
ATOM 4415 C C . ASP C 1 124 ? 13.414 -40.502 17.569 1.00 20.86 124 ASP C C 1
ATOM 4416 O O . ASP C 1 124 ? 12.718 -40.897 18.506 1.00 20.68 124 ASP C O 1
ATOM 4421 N N . PHE C 1 125 ? 13.431 -39.235 17.147 1.00 20.00 125 PHE C N 1
ATOM 4422 C CA . PHE C 1 125 ? 12.606 -38.210 17.767 1.00 18.92 125 PHE C CA 1
ATOM 4423 C C . PHE C 1 125 ? 11.179 -38.305 17.247 1.00 19.03 125 PHE C C 1
ATOM 4424 O O . PHE C 1 125 ? 10.225 -38.266 18.028 1.00 18.64 125 PHE C O 1
ATOM 4432 N N . ILE C 1 126 ? 11.024 -38.398 15.957 1.00 19.06 126 ILE C N 1
ATOM 4433 C CA . ILE C 1 126 ? 9.760 -38.690 15.383 1.00 19.29 126 ILE C CA 1
ATOM 4434 C C . ILE C 1 126 ? 9.097 -39.890 15.988 1.00 19.40 126 ILE C C 1
ATOM 4435 O O . ILE C 1 126 ? 7.946 -39.843 16.287 1.00 19.56 126 ILE C O 1
ATOM 4440 N N . LYS C 1 127 ? 9.857 -40.953 16.179 1.00 19.55 127 LYS C N 1
ATOM 4441 C CA . LYS C 1 127 ? 9.446 -42.110 16.908 1.00 19.80 127 LYS C CA 1
ATOM 4442 C C . LYS C 1 127 ? 8.891 -41.834 18.265 1.00 19.68 127 LYS C C 1
ATOM 4443 O O . LYS C 1 127 ? 7.889 -42.334 18.603 1.00 19.49 127 LYS C O 1
ATOM 4446 N N . ALA C 1 128 ? 9.582 -41.034 19.039 1.00 20.00 128 ALA C N 1
ATOM 4447 C CA . ALA C 1 128 ? 9.113 -40.581 20.334 1.00 20.00 128 ALA C CA 1
ATOM 4448 C C . ALA C 1 128 ? 7.875 -39.723 20.350 1.00 20.00 128 ALA C C 1
ATOM 4449 O O . ALA C 1 128 ? 7.031 -39.910 21.126 1.00 18.90 128 ALA C O 1
ATOM 4451 N N . ASN C 1 129 ? 7.789 -38.809 19.429 1.00 18.44 129 ASN C N 1
ATOM 4452 C CA . ASN C 1 129 ? 6.592 -38.077 19.110 1.00 17.76 129 ASN C CA 1
ATOM 4453 C C . ASN C 1 129 ? 5.360 -38.888 18.886 1.00 17.65 129 ASN C C 1
ATOM 4454 O O . ASN C 1 129 ? 4.349 -38.482 19.265 1.00 17.56 129 ASN C O 1
ATOM 4459 N N . LYS C 1 130 ? 5.461 -40.031 18.271 1.00 17.22 130 LYS C N 1
ATOM 4460 C CA . LYS C 1 130 ? 4.312 -40.907 18.034 1.00 17.56 130 LYS C CA 1
ATOM 4461 C C . LYS C 1 130 ? 3.789 -41.555 19.315 1.00 17.23 130 LYS C C 1
ATOM 4462 O O . LYS C 1 130 ? 2.585 -41.775 19.454 1.00 16.82 130 LYS C O 1
ATOM 4468 N N . GLU C 1 131 ? 4.688 -41.857 20.245 1.00 16.99 131 GLU C N 1
ATOM 4469 C CA . GLU C 1 131 ? 4.262 -42.463 21.499 1.00 17.07 131 GLU C CA 1
ATOM 4470 C C . GLU C 1 131 ? 3.738 -41.383 22.431 1.00 16.90 131 GLU C C 1
ATOM 4471 O O . GLU C 1 131 ? 2.826 -41.620 23.222 1.00 16.73 131 GLU C O 1
ATOM 4477 N N . LEU C 1 132 ? 4.300 -40.185 22.299 1.00 16.77 132 LEU C N 1
ATOM 4478 C CA . LEU C 1 132 ? 3.788 -39.015 22.991 1.00 16.43 132 LEU C CA 1
ATOM 4479 C C . LEU C 1 132 ? 2.336 -38.708 22.610 1.00 16.50 132 LEU C C 1
ATOM 4480 O O . LEU C 1 132 ? 1.511 -38.446 23.485 1.00 16.07 132 LEU C O 1
ATOM 4485 N N . GLU C 1 133 ? 2.038 -38.747 21.309 1.00 16.87 133 GLU C N 1
ATOM 4486 C CA . GLU C 1 133 ? 0.675 -38.589 20.799 1.00 17.50 133 GLU C CA 1
ATOM 4487 C C . GLU C 1 133 ? -0.261 -39.573 21.479 1.00 16.90 133 GLU C C 1
ATOM 4488 O O . GLU C 1 133 ? -1.387 -39.232 21.829 1.00 17.20 133 GLU C O 1
ATOM 4494 N N . LYS C 1 134 ? 0.224 -40.797 21.651 1.00 16.42 134 LYS C N 1
ATOM 4495 C CA . LYS C 1 134 ? -0.512 -41.860 22.314 1.00 15.99 134 LYS C CA 1
ATOM 4496 C C . LYS C 1 134 ? -0.741 -41.630 23.814 1.00 15.49 134 LYS C C 1
ATOM 4497 O O . LYS C 1 134 ? -1.829 -41.914 24.305 1.00 15.31 134 LYS C O 1
ATOM 4503 N N . VAL C 1 135 ? 0.262 -41.133 24.543 1.00 15.11 135 VAL C N 1
ATOM 4504 C CA . VAL C 1 135 ? 0.030 -40.776 25.955 1.00 15.14 135 VAL C CA 1
ATOM 4505 C C . VAL C 1 135 ? -0.994 -39.650 26.066 1.00 14.87 135 VAL C C 1
ATOM 4506 O O . VAL C 1 135 ? -1.886 -39.705 26.911 1.00 14.65 135 VAL C O 1
ATOM 4510 N N . LEU C 1 136 ? -0.889 -38.667 25.174 1.00 15.07 136 LEU C N 1
ATOM 4511 C CA . LEU C 1 136 ? -1.849 -37.560 25.109 1.00 15.16 136 LEU C CA 1
ATOM 4512 C C . LEU C 1 136 ? -3.277 -38.017 24.843 1.00 15.70 136 LEU C C 1
ATOM 4513 O O . LEU C 1 136 ? -4.192 -37.571 25.537 1.00 15.39 136 LEU C O 1
ATOM 4518 N N . GLU C 1 137 ? -3.454 -38.913 23.861 1.00 16.32 137 GLU C N 1
ATOM 4519 C CA . GLU C 1 137 ? -4.757 -39.543 23.581 1.00 17.56 137 GLU C CA 1
ATOM 4520 C C . GLU C 1 137 ? -5.298 -40.371 24.758 1.00 17.14 137 GLU C C 1
ATOM 4521 O O . GLU C 1 137 ? -6.485 -40.280 25.071 1.00 17.03 137 GLU C O 1
ATOM 4527 N N . ALA C 1 138 ? -4.437 -41.171 25.393 1.00 16.81 138 ALA C N 1
ATOM 4528 C CA . ALA C 1 138 ? -4.820 -41.926 26.595 1.00 17.06 138 ALA C CA 1
ATOM 4529 C C . ALA C 1 138 ? -5.237 -40.972 27.705 1.00 17.22 138 ALA C C 1
ATOM 4530 O O . ALA C 1 138 ? -6.281 -41.146 28.324 1.00 17.67 138 ALA C O 1
ATOM 4532 N N . PHE C 1 139 ? -4.427 -39.942 27.920 1.00 17.12 139 PHE C N 1
ATOM 4533 C CA . PHE C 1 139 ? -4.688 -38.967 28.956 1.00 16.91 139 PHE C CA 1
ATOM 4534 C C . PHE C 1 139 ? -6.026 -38.245 28.785 1.00 17.06 139 PHE C C 1
ATOM 4535 O O . PHE C 1 139 ? -6.772 -38.103 29.762 1.00 17.13 139 PHE C O 1
ATOM 4543 N N . LYS C 1 140 ? -6.350 -37.798 27.569 1.00 17.32 140 LYS C N 1
ATOM 4544 C CA . LYS C 1 140 ? -7.629 -37.090 27.380 1.00 17.79 140 LYS C CA 1
ATOM 4545 C C . LYS C 1 140 ? -8.829 -38.029 27.500 1.00 17.35 140 LYS C C 1
ATOM 4546 O O . LYS C 1 140 ? -9.882 -37.620 27.978 1.00 17.63 140 LYS C O 1
ATOM 4552 N N . THR C 1 141 ? -8.645 -39.285 27.106 1.00 17.15 141 THR C N 1
ATOM 4553 C CA . THR C 1 141 ? -9.656 -40.322 27.296 1.00 17.22 141 THR C CA 1
ATOM 4554 C C . THR C 1 141 ? -9.941 -40.572 28.774 1.00 17.17 141 THR C C 1
ATOM 4555 O O . THR C 1 141 ? -11.096 -40.735 29.160 1.00 17.14 141 THR C O 1
ATOM 4559 N N . ILE C 1 142 ? -8.886 -40.590 29.593 1.00 17.02 142 ILE C N 1
ATOM 4560 C CA . ILE C 1 142 ? -9.012 -40.875 31.022 1.00 16.91 142 ILE C CA 1
ATOM 4561 C C . ILE C 1 142 ? -9.650 -39.720 31.787 1.00 16.90 142 ILE C C 1
ATOM 4562 O O . ILE C 1 142 ? -10.514 -39.940 32.642 1.00 17.01 142 ILE C O 1
ATOM 4567 N N . GLU C 1 143 ? -9.239 -38.498 31.465 1.00 16.62 143 GLU C N 1
ATOM 4568 C CA . GLU C 1 143 ? -9.807 -37.313 32.105 1.00 16.49 143 GLU C CA 1
ATOM 4569 C C . GLU C 1 143 ? -11.249 -37.010 31.695 1.00 16.59 143 GLU C C 1
ATOM 4570 O O . GLU C 1 143 ? -11.996 -36.436 32.483 1.00 16.42 143 GLU C O 1
ATOM 4576 N N . SER C 1 144 ? -11.634 -37.383 30.472 1.00 16.71 144 SER C N 1
ATOM 4577 C CA . SER C 1 144 ? -13.026 -37.233 30.040 1.00 17.03 144 SER C CA 1
ATOM 4578 C C . SER C 1 144 ? -13.900 -38.193 30.825 1.00 16.92 144 SER C C 1
ATOM 4579 O O . SER C 1 144 ? -14.974 -37.824 31.284 1.00 16.91 144 SER C O 1
ATOM 4582 N N . TYR C 1 145 ? -13.411 -39.418 30.980 1.00 16.96 145 TYR C N 1
ATOM 4583 C CA . TYR C 1 145 ? -14.093 -40.452 31.740 1.00 17.00 145 TYR C CA 1
ATOM 4584 C C . TYR C 1 145 ? -14.238 -40.063 33.217 1.00 16.90 145 TYR C C 1
ATOM 4585 O O . TYR C 1 145 ? -15.349 -40.053 33.751 1.00 16.68 145 TYR C O 1
ATOM 4594 N N . ARG C 1 146 ? -13.122 -39.724 33.863 1.00 16.71 146 ARG C N 1
ATOM 4595 C CA . ARG C 1 146 ? -13.121 -39.396 35.291 1.00 16.62 146 ARG C CA 1
ATOM 4596 C C . ARG C 1 146 ? -14.032 -38.220 35.612 1.00 16.79 146 ARG C C 1
ATOM 4597 O O . ARG C 1 146 ? -14.785 -38.263 36.584 1.00 16.41 146 ARG C O 1
ATOM 4605 N N . SER C 1 147 ? -13.966 -37.183 34.779 1.00 17.07 147 SER C N 1
ATOM 4606 C CA . SER C 1 147 ? -14.807 -36.003 34.928 1.00 17.52 147 SER C CA 1
ATOM 4607 C C . SER C 1 147 ? -16.284 -36.361 34.863 1.00 18.27 147 SER C C 1
ATOM 4608 O O . SER C 1 147 ? -17.052 -35.979 35.740 1.00 18.69 147 SER C O 1
ATOM 4611 N N . SER C 1 148 ? -16.681 -37.099 33.830 1.00 19.21 148 SER C N 1
ATOM 4612 C CA . SER C 1 148 ? -18.062 -37.568 33.708 1.00 19.93 148 SER C CA 1
ATOM 4613 C C . SER C 1 148 ? -18.472 -38.392 34.922 1.00 19.96 148 SER C C 1
ATOM 4614 O O . SER C 1 148 ? -19.543 -38.186 35.478 1.00 20.12 148 SER C O 1
ATOM 4617 N N . LEU C 1 149 ? -17.614 -39.324 35.319 1.00 20.30 149 LEU C N 1
ATOM 4618 C CA . LEU C 1 149 ? -17.930 -40.228 36.408 1.00 21.02 149 LEU C CA 1
ATOM 4619 C C . LEU C 1 149 ? -18.094 -39.471 37.720 1.00 22.01 149 LEU C C 1
ATOM 4620 O O . LEU C 1 149 ? -19.014 -39.750 38.484 1.00 22.54 149 LEU C O 1
ATOM 4633 N N . ARG C 1 151 ? -19.234 -36.565 38.033 1.00 25.04 151 ARG C N 1
ATOM 4634 C CA . ARG C 1 151 ? -20.566 -35.965 37.948 1.00 25.87 151 ARG C CA 1
ATOM 4635 C C . ARG C 1 151 ? -21.650 -36.966 38.337 1.00 26.15 151 ARG C C 1
ATOM 4636 O O . ARG C 1 151 ? -22.617 -36.598 39.009 1.00 26.12 151 ARG C O 1
ATOM 4644 N N . LYS C 1 152 ? -21.479 -38.223 37.920 1.00 26.52 152 LYS C N 1
ATOM 4645 C CA . LYS C 1 152 ? -22.394 -39.297 38.318 1.00 27.05 152 LYS C CA 1
ATOM 4646 C C . LYS C 1 152 ? -22.281 -39.558 39.825 1.00 27.28 152 LYS C C 1
ATOM 4647 O O . LYS C 1 152 ? -23.296 -39.712 40.507 1.00 27.26 152 LYS C O 1
ATOM 4653 N N . ILE C 1 153 ? -21.045 -39.579 40.332 1.00 27.51 153 ILE C N 1
ATOM 4654 C CA . ILE C 1 153 ? -20.763 -39.783 41.763 1.00 27.71 153 ILE C CA 1
ATOM 4655 C C . ILE C 1 153 ? -21.353 -38.690 42.668 1.00 28.14 153 ILE C C 1
ATOM 4656 O O . ILE C 1 153 ? -21.992 -38.998 43.670 1.00 27.96 153 ILE C O 1
ATOM 4661 N N . LYS C 1 154 ? -21.143 -37.425 42.304 1.00 28.68 154 LYS C N 1
ATOM 4662 C CA . LYS C 1 154 ? -21.708 -36.293 43.046 1.00 29.41 154 LYS C CA 1
ATOM 4663 C C . LYS C 1 154 ? -23.246 -36.347 43.159 1.00 30.20 154 LYS C C 1
ATOM 4664 O O . LYS C 1 154 ? -23.806 -36.047 44.214 1.00 30.26 154 LYS C O 1
ATOM 4670 N N . GLU C 1 155 ? -23.914 -36.753 42.081 1.00 31.18 155 GLU C N 1
ATOM 4671 C CA . GLU C 1 155 ? -25.378 -36.866 42.054 1.00 32.18 155 GLU C CA 1
ATOM 4672 C C . GLU C 1 155 ? -25.896 -38.084 42.839 1.00 32.31 155 GLU C C 1
ATOM 4673 O O . GLU C 1 155 ? -26.865 -37.97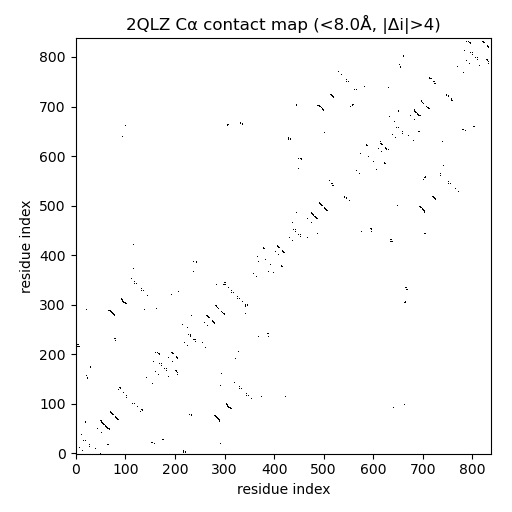9 43.594 1.00 32.32 155 GLU C O 1
ATOM 4679 N N . ALA C 1 156 ? -25.239 -39.227 42.669 1.00 32.57 156 ALA C N 1
ATOM 4680 C CA . ALA C 1 156 ? -25.516 -40.402 43.484 1.00 32.86 156 ALA C CA 1
ATOM 4681 C C . ALA C 1 156 ? -25.494 -40.049 44.973 1.00 33.31 156 ALA C C 1
ATOM 4682 O O . ALA C 1 156 ? -26.484 -40.248 45.679 1.00 33.47 156 ALA C O 1
ATOM 4684 N N . TYR C 1 157 ? -24.379 -39.492 45.439 1.00 33.59 157 TYR C N 1
ATOM 4685 C CA . TYR C 1 157 ? -24.217 -39.177 46.853 1.00 34.05 157 TYR C CA 1
ATOM 4686 C C . TYR C 1 157 ? -25.321 -38.269 47.415 1.00 34.75 157 TYR C C 1
ATOM 4687 O O . TYR C 1 157 ? -25.811 -38.499 48.522 1.00 34.82 157 TYR C O 1
ATOM 4696 N N . LEU C 1 158 ? -25.698 -37.244 46.653 1.00 35.63 158 LEU C N 1
ATOM 4697 C CA . LEU C 1 158 ? -26.713 -36.286 47.076 1.00 36.57 158 LEU C CA 1
ATOM 4698 C C . LEU C 1 158 ? -28.074 -36.942 47.330 1.00 37.13 158 LEU C C 1
ATOM 4699 O O . LEU C 1 158 ? -28.657 -36.763 48.401 1.00 37.27 158 LEU C O 1
ATOM 4704 N N . LYS C 1 159 ? -28.572 -37.693 46.349 1.00 37.63 159 LYS C N 1
ATOM 4705 C CA . LYS C 1 159 ? -29.862 -38.368 46.481 1.00 38.17 159 LYS C CA 1
ATOM 4706 C C . LYS C 1 159 ? -29.824 -39.490 47.521 1.00 38.35 159 LYS C C 1
ATOM 4707 O O . LYS C 1 159 ? -30.645 -39.505 48.441 1.00 38.62 159 LYS C O 1
ATOM 4710 N N . GLU C 1 160 ? -28.863 -40.405 47.379 1.00 38.34 160 GLU C N 1
ATOM 4711 C CA . GLU C 1 160 ? -28.778 -41.613 48.210 1.00 38.36 160 GLU C CA 1
ATOM 4712 C C . GLU C 1 160 ? -28.394 -41.372 49.682 1.00 38.36 160 GLU C C 1
ATOM 4713 O O . GLU C 1 160 ? -28.841 -42.105 50.573 1.00 38.47 160 GLU C O 1
ATOM 4719 N N . ILE C 1 161 ? -27.555 -40.366 49.934 1.00 38.10 161 ILE C N 1
ATOM 4720 C CA . ILE C 1 161 ? -27.042 -40.110 51.289 1.00 37.87 161 ILE C CA 1
ATOM 4721 C C . ILE C 1 161 ? -27.361 -38.700 51.800 1.00 37.73 161 ILE C C 1
ATOM 4722 O O . ILE C 1 161 ? -27.789 -38.538 52.945 1.00 37.90 161 ILE C O 1
ATOM 4727 N N . GLY C 1 162 ? -27.143 -37.689 50.959 1.00 37.38 162 GLY C N 1
ATOM 4728 C CA . GLY C 1 162 ? -27.501 -36.306 51.296 1.00 36.73 162 GLY C CA 1
ATOM 4729 C C . GLY C 1 162 ? -26.461 -35.475 52.030 1.00 36.24 162 GLY C C 1
ATOM 4730 O O . GLY C 1 162 ? -26.510 -34.244 51.989 1.00 36.08 162 GLY C O 1
ATOM 4731 N N . ASP C 1 163 ? -25.523 -36.131 52.709 1.00 35.81 163 ASP C N 1
ATOM 4732 C CA . ASP C 1 163 ? -24.487 -35.407 53.438 1.00 35.44 163 ASP C CA 1
ATOM 4733 C C . ASP C 1 163 ? -23.379 -34.891 52.521 1.00 35.20 163 ASP C C 1
ATOM 4734 O O . ASP C 1 163 ? -22.692 -35.659 51.839 1.00 35.21 163 ASP C O 1
ATOM 4747 N N . THR C 1 165 ? -20.669 -32.898 53.372 1.00 31.65 165 THR C N 1
ATOM 4748 C CA . THR C 1 165 ? -19.343 -32.948 53.967 1.00 30.08 165 THR C CA 1
ATOM 4749 C C . THR C 1 165 ? -18.664 -34.290 53.712 1.00 29.02 165 THR C C 1
ATOM 4750 O O . THR C 1 165 ? -17.450 -34.351 53.491 1.00 28.75 165 THR C O 1
ATOM 4754 N N . GLN C 1 166 ? -19.451 -35.359 53.740 1.00 27.65 166 GLN C N 1
ATOM 4755 C CA . GLN C 1 166 ? -18.937 -36.687 53.438 1.00 26.43 166 GLN C CA 1
ATOM 4756 C C . GLN C 1 166 ? -18.544 -36.772 51.961 1.00 25.45 166 GLN C C 1
ATOM 4757 O O . GLN C 1 166 ? -17.525 -37.367 51.625 1.00 25.35 166 GLN C O 1
ATOM 4763 N N . LEU C 1 167 ? -19.349 -36.156 51.095 1.00 24.19 167 LEU C N 1
ATOM 4764 C CA . LEU C 1 167 ? -19.044 -36.071 49.666 1.00 23.31 167 LEU C CA 1
ATOM 4765 C C . LEU C 1 167 ? -17.751 -35.300 49.403 1.00 22.52 167 LEU C C 1
ATOM 4766 O O . LEU C 1 167 ? -16.963 -35.698 48.549 1.00 22.39 167 LEU C O 1
ATOM 4771 N N . ALA C 1 168 ? -17.535 -34.211 50.141 1.00 21.52 168 ALA C N 1
ATOM 4772 C CA . ALA C 1 168 ? -16.321 -33.403 50.002 1.00 20.71 168 ALA C CA 1
ATOM 4773 C C . ALA C 1 168 ? -15.083 -34.231 50.304 1.00 20.15 168 ALA C C 1
ATOM 4774 O O . ALA C 1 168 ? -14.085 -34.165 49.577 1.00 19.92 168 ALA C O 1
ATOM 4776 N N . ILE C 1 169 ? -15.167 -35.008 51.381 1.00 19.55 169 ILE C N 1
ATOM 4777 C CA . ILE C 1 169 ? -14.116 -35.934 51.779 1.00 19.08 169 ILE C CA 1
ATOM 4778 C C . ILE C 1 169 ? -13.852 -36.960 50.673 1.00 18.76 169 ILE C C 1
ATOM 4779 O O . ILE C 1 169 ? -12.712 -37.120 50.226 1.00 18.37 169 ILE C O 1
ATOM 4784 N N . LEU C 1 170 ? -14.911 -37.630 50.222 1.00 18.44 170 LEU C N 1
ATOM 4785 C CA . LEU C 1 170 ? -14.812 -38.595 49.127 1.00 18.19 170 LEU C CA 1
ATOM 4786 C C . LEU C 1 170 ? -14.232 -37.946 47.872 1.00 17.88 170 LEU C C 1
ATOM 4787 O O . LEU C 1 170 ? -13.346 -38.505 47.219 1.00 17.76 170 LEU C O 1
ATOM 4792 N N . HIS C 1 171 ? -14.741 -36.758 47.556 1.00 17.69 171 HIS C N 1
ATOM 4793 C CA . HIS C 1 171 ? -14.295 -35.994 46.403 1.00 17.71 171 HIS C CA 1
ATOM 4794 C C . HIS C 1 171 ? -12.786 -35.761 46.464 1.00 17.82 171 HIS C C 1
ATOM 4795 O O . HIS C 1 171 ? -12.072 -36.064 45.502 1.00 17.97 171 HIS C O 1
ATOM 4802 N N . TYR C 1 172 ? -12.318 -35.241 47.601 1.00 17.82 172 TYR C N 1
ATOM 4803 C CA . TYR C 1 172 ? -10.899 -35.002 47.839 1.00 18.09 172 TYR C CA 1
ATOM 4804 C C . TYR C 1 172 ? -10.073 -36.278 47.710 1.00 17.86 172 TYR C C 1
ATOM 4805 O O . TYR C 1 172 ? -8.995 -36.265 47.111 1.00 17.73 172 TYR C O 1
ATOM 4814 N N . LEU C 1 173 ? -10.583 -37.369 48.282 1.00 17.72 173 LEU C N 1
ATOM 4815 C CA . LEU C 1 173 ? -9.865 -38.647 48.303 1.00 17.67 173 LEU C CA 1
ATOM 4816 C C . LEU C 1 173 ? -9.686 -39.245 46.917 1.00 17.51 173 LEU C C 1
ATOM 4817 O O . LEU C 1 173 ? -8.637 -39.804 46.614 1.00 17.25 173 LEU C O 1
ATOM 4822 N N . LEU C 1 174 ? -10.717 -39.123 46.088 1.00 17.39 174 LEU C N 1
ATOM 4823 C CA . LEU C 1 174 ? -10.676 -39.635 44.728 1.00 17.64 174 LEU C CA 1
ATOM 4824 C C . LEU C 1 174 ? -9.624 -38.919 43.878 1.00 18.18 174 LEU C C 1
ATOM 4825 O O . LEU C 1 174 ? -8.977 -39.537 43.021 1.00 17.96 174 LEU C O 1
ATOM 4830 N N . LEU C 1 175 ? -9.448 -37.622 44.124 1.00 18.69 175 LEU C N 1
ATOM 4831 C CA . LEU C 1 175 ? -8.507 -36.819 43.342 1.00 19.53 175 LEU C CA 1
ATOM 4832 C C . LEU C 1 175 ? -7.078 -36.823 43.872 1.00 20.42 175 LEU C C 1
ATOM 4833 O O . LEU C 1 175 ? -6.137 -36.643 43.096 1.00 20.74 175 LEU C O 1
ATOM 4838 N N . ASN C 1 176 ? -6.919 -37.015 45.180 1.00 21.67 176 ASN C N 1
ATOM 4839 C CA . ASN C 1 176 ? -5.605 -36.908 45.835 1.00 22.99 176 ASN C CA 1
ATOM 4840 C C . ASN C 1 176 ? -5.028 -38.231 46.338 1.00 23.67 176 ASN C C 1
ATOM 4841 O O . ASN C 1 176 ? -3.825 -38.329 46.592 1.00 23.90 176 ASN C O 1
ATOM 4846 N N . GLY C 1 177 ? -5.884 -39.240 46.472 1.00 24.43 177 GLY C N 1
ATOM 4847 C CA . GLY C 1 177 ? -5.472 -40.545 46.969 1.00 25.58 177 GLY C CA 1
ATOM 4848 C C . GLY C 1 177 ? -5.551 -40.642 48.478 1.00 26.41 177 GLY C C 1
ATOM 4849 O O . GLY C 1 177 ? -6.131 -41.585 49.020 1.00 26.69 177 GLY C O 1
ATOM 4850 N N . ARG C 1 178 ? -4.965 -39.660 49.156 1.00 27.24 178 ARG C N 1
ATOM 4851 C CA . ARG C 1 178 ? -4.872 -39.667 50.615 1.00 28.06 178 ARG C CA 1
ATOM 4852 C C . ARG C 1 178 ? -4.999 -38.273 51.204 1.00 28.02 178 ARG C C 1
ATOM 4853 O O . ARG C 1 178 ? -4.771 -37.270 50.518 1.00 28.38 178 ARG C O 1
ATOM 4861 N N . ALA C 1 179 ? -5.374 -38.233 52.479 1.00 27.87 179 ALA C N 1
ATOM 4862 C CA . ALA C 1 179 ? -5.412 -37.011 53.267 1.00 27.94 179 ALA C CA 1
ATOM 4863 C C . ALA C 1 179 ? -5.347 -37.359 54.758 1.00 27.88 179 ALA C C 1
ATOM 4864 O O . ALA C 1 179 ? -5.856 -38.392 55.187 1.00 28.01 179 ALA C O 1
ATOM 4866 N N . THR C 1 180 ? -4.710 -36.509 55.548 1.00 27.92 180 THR C N 1
ATOM 4867 C CA . THR C 1 180 ? -4.760 -36.682 56.994 1.00 28.19 180 THR C CA 1
ATOM 4868 C C . THR C 1 180 ? -6.023 -36.000 57.488 1.00 28.45 180 THR C C 1
ATOM 4869 O O . THR C 1 180 ? -6.531 -35.087 56.835 1.00 28.54 180 THR C O 1
ATOM 4873 N N . VAL C 1 181 ? -6.532 -36.443 58.634 1.00 28.84 181 VAL C N 1
ATOM 4874 C CA . VAL C 1 181 ? -7.680 -35.793 59.261 1.00 29.22 181 VAL C CA 1
ATOM 4875 C C . VAL C 1 181 ? -7.457 -34.281 59.324 1.00 29.59 181 VAL C C 1
ATOM 4876 O O . VAL C 1 181 ? -8.406 -33.503 59.252 1.00 29.43 181 VAL C O 1
ATOM 4880 N N . GLU C 1 182 ? -6.186 -33.891 59.434 1.00 30.25 182 GLU C N 1
ATOM 4881 C CA . GLU C 1 182 ? -5.779 -32.494 59.527 1.00 30.78 182 GLU C CA 1
ATOM 4882 C C . GLU C 1 182 ? -5.957 -31.743 58.206 1.00 30.69 182 GLU C C 1
ATOM 4883 O O . GLU C 1 182 ? -6.557 -30.666 58.189 1.00 30.75 182 GLU C O 1
ATOM 4889 N N . GLU C 1 183 ? -5.431 -32.313 57.116 1.00 30.70 183 GLU C N 1
ATOM 4890 C CA . GLU C 1 183 ? -5.659 -31.798 55.757 1.00 30.79 183 GLU C CA 1
ATOM 4891 C C . GLU C 1 183 ? -7.148 -31.608 55.498 1.00 30.64 183 GLU C C 1
ATOM 4892 O O . GLU C 1 183 ? -7.572 -30.575 54.964 1.00 30.74 183 GLU C O 1
ATOM 4898 N N . LEU C 1 184 ? -7.938 -32.605 55.888 1.00 30.27 184 LEU C N 1
ATOM 4899 C CA . LEU C 1 184 ? -9.376 -32.558 55.674 1.00 30.07 184 LEU C CA 1
ATOM 4900 C C . LEU C 1 184 ? -10.045 -31.484 56.517 1.00 30.04 184 LEU C C 1
ATOM 4901 O O . LEU C 1 184 ? -10.814 -30.678 55.993 1.00 29.92 184 LEU C O 1
ATOM 4906 N N . SER C 1 185 ? -9.728 -31.460 57.811 1.00 30.30 185 SER C N 1
ATOM 4907 C CA . SER C 1 185 ? -10.265 -30.451 58.721 1.00 30.63 185 SER C CA 1
ATOM 4908 C C . SER C 1 185 ? -9.927 -29.036 58.263 1.00 30.67 185 SER C C 1
ATOM 4909 O O . SER C 1 185 ? -10.719 -28.116 58.449 1.00 30.46 185 SER C O 1
ATOM 4912 N N . ASP C 1 186 ? -8.756 -28.874 57.658 1.00 31.01 186 ASP C N 1
ATOM 4913 C CA . ASP C 1 186 ? -8.332 -27.567 57.185 1.00 31.69 186 ASP C CA 1
ATOM 4914 C C . ASP C 1 186 ? -9.038 -27.143 55.899 1.00 32.00 186 ASP C C 1
ATOM 4915 O O . ASP C 1 186 ? -9.413 -25.977 55.756 1.00 32.19 186 ASP C O 1
ATOM 4920 N N . ARG C 1 187 ? -9.204 -28.084 54.969 1.00 32.35 187 ARG C N 1
ATOM 4921 C CA . ARG C 1 187 ? -9.873 -27.821 53.693 1.00 32.81 187 ARG C CA 1
ATOM 4922 C C . ARG C 1 187 ? -11.346 -27.493 53.935 1.00 33.00 187 ARG C C 1
ATOM 4923 O O . ARG C 1 187 ? -11.905 -26.581 53.325 1.00 33.08 187 ARG C O 1
ATOM 4931 N N . LEU C 1 188 ? -11.967 -28.236 54.841 1.00 33.45 188 LEU C N 1
ATOM 4932 C CA . LEU C 1 188 ? -13.318 -27.920 55.282 1.00 33.95 188 LEU C CA 1
ATOM 4933 C C . LEU C 1 188 ? -13.195 -26.755 56.270 1.00 34.39 188 LEU C C 1
ATOM 4934 O O . LEU C 1 188 ? -12.090 -26.374 56.660 1.00 34.59 188 LEU C O 1
ATOM 4939 N N . ASN C 1 189 ? -14.303 -26.159 56.671 1.00 34.86 189 ASN C N 1
ATOM 4940 C CA . ASN C 1 189 ? -14.207 -25.125 57.698 1.00 35.46 189 ASN C CA 1
ATOM 4941 C C . ASN C 1 189 ? -14.639 -25.723 59.038 1.00 35.61 189 ASN C C 1
ATOM 4942 O O . ASN C 1 189 ? -15.443 -25.134 59.769 1.00 35.58 189 ASN C O 1
ATOM 4947 N N . LEU C 1 190 ? -14.079 -26.896 59.349 1.00 35.78 190 LEU C N 1
ATOM 4948 C CA . LEU C 1 190 ? -14.641 -27.805 60.363 1.00 36.13 190 LEU C CA 1
ATOM 4949 C C . LEU C 1 190 ? -13.604 -28.401 61.317 1.00 36.12 190 LEU C C 1
ATOM 4950 O O . LEU C 1 190 ? -12.457 -28.641 60.930 1.00 36.11 190 LEU C O 1
ATOM 4955 N N . LYS C 1 191 ? -14.032 -28.661 62.552 1.00 36.21 191 LYS C N 1
ATOM 4956 C CA . LYS C 1 191 ? -13.175 -29.245 63.583 1.00 36.41 191 LYS C CA 1
ATOM 4957 C C . LYS C 1 191 ? -12.862 -30.715 63.303 1.00 36.40 191 LYS C C 1
ATOM 4958 O O . LYS C 1 191 ? -13.679 -31.427 62.711 1.00 36.61 191 LYS C O 1
ATOM 4964 N N . GLU C 1 192 ? -11.681 -31.159 63.743 1.00 36.29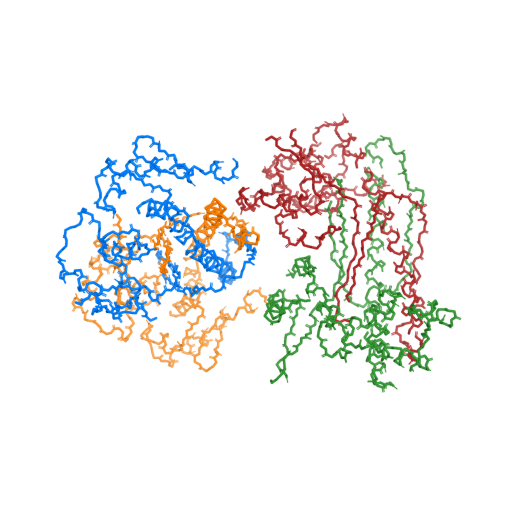 192 GLU C N 1
ATOM 4965 C CA . GLU C 1 192 ? -11.205 -32.536 63.542 1.00 36.32 192 GLU C CA 1
ATOM 4966 C C . GLU C 1 192 ? -12.132 -33.614 64.100 1.00 36.28 192 GLU C C 1
ATOM 4967 O O . GLU C 1 192 ? -12.277 -34.684 63.504 1.00 36.08 192 GLU C O 1
ATOM 4973 N N . ARG C 1 193 ? -12.725 -33.332 65.259 1.00 36.44 193 ARG C N 1
ATOM 4974 C CA . ARG C 1 193 ? -13.705 -34.213 65.884 1.00 36.53 193 ARG C CA 1
ATOM 4975 C C . ARG C 1 193 ? -14.828 -34.521 64.901 1.00 36.48 193 ARG C C 1
ATOM 4976 O O . ARG C 1 193 ? -15.196 -35.679 64.726 1.00 36.57 193 ARG C O 1
ATOM 4980 N N . GLU C 1 194 ? -15.358 -33.478 64.260 1.00 36.44 194 GLU C N 1
ATOM 4981 C CA . GLU C 1 194 ? -16.451 -33.622 63.303 1.00 36.43 194 GLU C CA 1
ATOM 4982 C C . GLU C 1 194 ? -16.025 -34.395 62.049 1.00 36.06 194 GLU C C 1
ATOM 4983 O O . GLU C 1 194 ? -16.782 -35.219 61.538 1.00 36.12 194 GLU C O 1
ATOM 4989 N N . VAL C 1 195 ? -14.816 -34.133 61.563 1.00 35.81 195 VAL C N 1
ATOM 4990 C CA . VAL C 1 195 ? -14.299 -34.833 60.388 1.00 35.54 195 VAL C CA 1
ATOM 4991 C C . VAL C 1 195 ? -14.249 -36.337 60.663 1.00 35.59 195 VAL C C 1
ATOM 4992 O O . VAL C 1 195 ? -14.647 -37.142 59.813 1.00 35.42 195 VAL C O 1
ATOM 4996 N N . ARG C 1 196 ? -13.805 -36.697 61.868 1.00 35.51 196 ARG C N 1
ATOM 4997 C CA . ARG C 1 196 ? -13.773 -38.089 62.315 1.00 35.61 196 ARG C CA 1
ATOM 4998 C C . ARG C 1 196 ? -15.160 -38.727 62.402 1.00 35.92 196 ARG C C 1
ATOM 4999 O O . ARG C 1 196 ? -15.310 -39.912 62.106 1.00 35.84 196 ARG C O 1
ATOM 5007 N N . GLU C 1 197 ? -16.162 -37.941 62.798 1.00 36.40 197 GLU C N 1
ATOM 5008 C CA . GLU C 1 197 ? -17.553 -38.412 62.863 1.00 37.14 197 GLU C CA 1
ATOM 5009 C C . GLU C 1 197 ? -18.101 -38.669 61.456 1.00 37.28 197 GLU C C 1
ATOM 5010 O O . GLU C 1 197 ? -18.813 -39.655 61.221 1.00 37.24 197 GLU C O 1
ATOM 5016 N N . LYS C 1 198 ? -17.743 -37.789 60.523 1.00 37.53 198 LYS C N 1
ATOM 5017 C CA . LYS C 1 198 ? -18.125 -37.948 59.120 1.00 37.72 198 LYS C CA 1
ATOM 5018 C C . LYS C 1 198 ? -17.435 -39.149 58.472 1.00 37.74 198 LYS C C 1
ATOM 5019 O O . LYS C 1 198 ? -18.089 -39.938 57.798 1.00 37.45 198 LYS C O 1
ATOM 5025 N N . ILE C 1 199 ? -16.127 -39.290 58.692 1.00 38.14 199 ILE C N 1
ATOM 5026 C CA . ILE C 1 199 ? -15.378 -40.438 58.174 1.00 38.57 199 ILE C CA 1
ATOM 5027 C C . ILE C 1 199 ? -16.020 -41.735 58.664 1.00 39.37 199 ILE C C 1
ATOM 5028 O O . ILE C 1 199 ? -16.279 -42.639 57.871 1.00 39.42 199 ILE C O 1
ATOM 5033 N N . SER C 1 200 ? -16.293 -41.804 59.966 1.00 40.29 200 SER C N 1
ATOM 5034 C CA . SER C 1 200 ? -17.001 -42.937 60.563 1.00 41.21 200 SER C CA 1
ATOM 5035 C C . SER C 1 200 ? -18.404 -43.162 59.967 1.00 41.86 200 SER C C 1
ATOM 5036 O O . SER C 1 200 ? -18.810 -44.306 59.763 1.00 41.94 200 SER C O 1
ATOM 5039 N N . GLU C 1 201 ? -19.131 -42.080 59.688 1.00 42.78 201 GLU C N 1
ATOM 5040 C CA . GLU C 1 201 ? -20.455 -42.167 59.054 1.00 43.71 201 GLU C CA 1
ATOM 5041 C C . GLU C 1 201 ? -20.403 -42.698 57.619 1.00 44.27 201 GLU C C 1
ATOM 5042 O O . GLU C 1 201 ? -21.266 -43.477 57.212 1.00 44.42 201 GLU C O 1
ATOM 5056 N N . ALA C 1 203 ? -18.227 -44.727 56.247 1.00 46.19 203 ALA C N 1
ATOM 5057 C CA . ALA C 1 203 ? -17.747 -46.106 56.164 1.00 46.49 203 ALA C CA 1
ATOM 5058 C C . ALA C 1 203 ? -18.878 -47.119 56.033 1.00 46.65 203 ALA C C 1
ATOM 5059 O O . ALA C 1 203 ? -18.649 -48.267 55.658 1.00 46.81 203 ALA C O 1
ATOM 5061 N N . ARG C 1 204 ? -20.097 -46.678 56.333 1.00 46.94 204 ARG C N 1
ATOM 5062 C CA . ARG C 1 204 ? -21.297 -47.489 56.148 1.00 47.26 204 ARG C CA 1
ATOM 5063 C C . ARG C 1 204 ? -21.734 -47.563 54.685 1.00 47.13 204 ARG C C 1
ATOM 5064 O O . ARG C 1 204 ? -22.205 -48.605 54.236 1.00 47.34 204 ARG C O 1
ATOM 5072 N N . PHE C 1 205 ? -21.569 -46.463 53.950 1.00 46.96 205 PHE C N 1
ATOM 5073 C CA . PHE C 1 205 ? -21.965 -46.392 52.536 1.00 46.81 205 PHE C CA 1
ATOM 5074 C C . PHE C 1 205 ? -20.792 -46.471 51.538 1.00 46.50 205 PHE C C 1
ATOM 5075 O O . PHE C 1 205 ? -20.992 -46.772 50.359 1.00 46.43 205 PHE C O 1
ATOM 5083 N N . VAL C 1 206 ? -19.579 -46.190 52.013 1.00 46.01 206 VAL C N 1
ATOM 5084 C CA . VAL C 1 206 ? -18.426 -45.992 51.139 1.00 45.56 206 VAL C CA 1
ATOM 5085 C C . VAL C 1 206 ? -17.188 -46.673 51.720 1.00 45.33 206 VAL C C 1
ATOM 5086 O O . VAL C 1 206 ? -16.922 -46.544 52.918 1.00 45.20 206 VAL C O 1
ATOM 5090 N N . PRO C 1 207 ? -16.435 -47.412 50.875 1.00 45.12 207 PRO C N 1
ATOM 5091 C CA . PRO C 1 207 ? -15.200 -48.077 51.307 1.00 44.91 207 PRO C CA 1
ATOM 5092 C C . PRO C 1 207 ? -14.111 -47.080 51.707 1.00 44.73 207 PRO C C 1
ATOM 5093 O O . PRO C 1 207 ? -13.157 -46.861 50.965 1.00 44.71 207 PRO C O 1
ATOM 5097 N N . VAL C 1 208 ? -14.275 -46.477 52.878 1.00 44.66 208 VAL C N 1
ATOM 5098 C CA . VAL C 1 208 ? -13.289 -45.557 53.421 1.00 44.67 208 VAL C CA 1
ATOM 5099 C C . VAL C 1 208 ? -12.816 -46.095 54.769 1.00 44.68 208 VAL C C 1
ATOM 5100 O O . VAL C 1 208 ? -13.576 -46.759 55.477 1.00 44.95 208 VAL C O 1
ATOM 5104 N N . LYS C 1 209 ? -11.552 -45.845 55.099 1.00 44.64 209 LYS C N 1
ATOM 5105 C CA . LYS C 1 209 ? -10.961 -46.343 56.339 1.00 44.47 209 LYS C CA 1
ATOM 5106 C C . LYS C 1 209 ? -9.777 -45.495 56.796 1.00 44.44 209 LYS C C 1
ATOM 5107 O O . LYS C 1 209 ? -9.149 -44.795 55.994 1.00 44.38 209 LYS C O 1
ATOM 5113 N N . ILE C 1 210 ? -9.488 -45.564 58.093 1.00 44.33 210 ILE C N 1
ATOM 5114 C CA . ILE C 1 210 ? -8.354 -44.860 58.676 1.00 43.98 210 ILE C CA 1
ATOM 5115 C C . ILE C 1 210 ? -7.166 -45.802 58.883 1.00 43.67 210 ILE C C 1
ATOM 5116 O O . ILE C 1 210 ? -7.280 -46.841 59.529 1.00 43.55 210 ILE C O 1
ATOM 5121 N N . ILE C 1 211 ? -6.034 -45.432 58.298 1.00 43.29 211 ILE C N 1
ATOM 5122 C CA . ILE C 1 211 ? -4.788 -46.142 58.516 1.00 43.01 211 ILE C CA 1
ATOM 5123 C C . ILE C 1 211 ? -3.849 -45.243 59.303 1.00 42.63 211 ILE C C 1
ATOM 5124 O O . ILE C 1 211 ? -3.840 -44.024 59.111 1.00 42.42 211 ILE C O 1
ATOM 5129 N N . ASN C 1 212 ? -3.098 -45.851 60.220 1.00 42.34 212 ASN C N 1
ATOM 5130 C CA . ASN C 1 212 ? -2.088 -45.144 61.002 1.00 42.04 212 ASN C CA 1
ATOM 5131 C C . ASN C 1 212 ? -2.669 -44.052 61.898 1.00 41.59 212 ASN C C 1
ATOM 5132 O O . ASN C 1 212 ? -2.022 -43.035 62.154 1.00 41.65 212 ASN C O 1
ATOM 5137 N N . ASP C 1 213 ? -3.902 -44.270 62.348 1.00 41.01 213 ASP C N 1
ATOM 5138 C CA . ASP C 1 213 ? -4.601 -43.380 63.280 1.00 40.64 213 ASP C CA 1
ATOM 5139 C C . ASP C 1 213 ? -5.103 -42.147 62.521 1.00 40.45 213 ASP C C 1
ATOM 5140 O O . ASP C 1 213 ? -6.258 -41.763 62.687 1.00 40.61 213 ASP C O 1
ATOM 5145 N N . ASN C 1 214 ? -4.262 -41.525 61.698 1.00 40.14 214 ASN C N 1
ATOM 5146 C CA . ASN C 1 214 ? -4.515 -40.170 61.197 1.00 39.67 214 ASN C CA 1
ATOM 5147 C C . ASN C 1 214 ? -4.726 -40.004 59.685 1.00 39.27 214 ASN C C 1
ATOM 5148 O O . ASN C 1 214 ? -5.089 -38.921 59.230 1.00 39.41 214 ASN C O 1
ATOM 5153 N N . THR C 1 215 ? -4.535 -41.074 58.918 1.00 38.79 215 THR C N 1
ATOM 5154 C CA . THR C 1 215 ? -4.594 -40.983 57.456 1.00 38.22 215 THR C CA 1
ATOM 5155 C C . THR C 1 215 ? -5.863 -41.599 56.863 1.00 38.06 215 THR C C 1
ATOM 5156 O O . THR C 1 215 ? -6.162 -42.777 57.069 1.00 37.62 215 THR C O 1
ATOM 5160 N N . VAL C 1 216 ? -6.600 -40.781 56.118 1.00 37.92 216 VAL C N 1
ATOM 5161 C CA . VAL C 1 216 ? -7.805 -41.226 55.442 1.00 37.76 216 VAL C CA 1
ATOM 5162 C C . VAL C 1 216 ? -7.430 -41.708 54.049 1.00 37.90 216 VAL C C 1
ATOM 5163 O O . VAL C 1 216 ? -6.647 -41.071 53.351 1.00 37.84 216 VAL C O 1
ATOM 5167 N N . VAL C 1 217 ? -7.986 -42.852 53.670 1.00 38.21 217 VAL C N 1
ATOM 5168 C CA . VAL C 1 217 ? -7.715 -43.486 52.389 1.00 38.45 217 VAL C CA 1
ATOM 5169 C C . VAL C 1 217 ? -8.964 -44.266 51.982 1.00 38.77 217 VAL C C 1
ATOM 5170 O O . VAL C 1 217 ? -9.788 -44.610 52.833 1.00 38.61 217 VAL C O 1
ATOM 5174 N N . LEU C 1 218 ? -9.124 -44.513 50.686 1.00 39.39 218 LEU C N 1
ATOM 5175 C CA . LEU C 1 218 ? -10.219 -45.353 50.200 1.00 40.02 218 LEU C CA 1
ATOM 5176 C C . LEU C 1 218 ? -9.820 -46.825 50.277 1.00 40.70 218 LEU C C 1
ATOM 5177 O O . LEU C 1 218 ? -8.706 -47.193 49.894 1.00 40.79 218 LEU C O 1
ATOM 5182 N N . ASP C 1 219 ? -10.739 -47.653 50.776 1.00 41.73 219 ASP C N 1
ATOM 5183 C CA . ASP C 1 219 ? -10.466 -49.049 51.152 1.00 42.71 219 ASP C CA 1
ATOM 5184 C C . ASP C 1 219 ? -10.279 -49.964 49.942 1.00 43.27 219 ASP C C 1
ATOM 5185 O O . ASP C 1 219 ? -11.160 -50.767 49.622 1.00 43.51 219 ASP C O 1
ATOM 5190 N N . GLU C 1 220 ? -9.117 -49.854 49.297 1.00 43.87 220 GLU C N 1
ATOM 5191 C CA . GLU C 1 220 ? -8.823 -50.571 48.047 1.00 44.67 220 GLU C CA 1
ATOM 5192 C C . GLU C 1 220 ? -8.712 -52.104 48.146 1.00 45.12 220 GLU C C 1
ATOM 5193 O O . GLU C 1 220 ? -8.777 -52.799 47.123 1.00 45.16 220 GLU C O 1
ATOM 5199 N N . ASP C 1 221 ? -8.556 -52.624 49.365 1.00 45.66 221 ASP C N 1
ATOM 5200 C CA . ASP C 1 221 ? -8.606 -54.071 49.611 1.00 46.11 221 ASP C CA 1
ATOM 5201 C C . ASP C 1 221 ? -10.044 -54.608 49.608 1.00 46.33 221 ASP C C 1
ATOM 5202 O O . ASP C 1 221 ? -10.295 -55.732 50.054 1.00 46.40 221 ASP C O 1
ATOM 5207 N N . GLN C 1 222 ? -10.983 -53.804 49.115 1.00 46.51 222 GLN C N 1
ATOM 5208 C CA . GLN C 1 222 ? -12.399 -54.176 49.093 1.00 46.78 222 GLN C CA 1
ATOM 5209 C C . GLN C 1 222 ? -12.991 -53.844 47.726 1.00 46.78 222 GLN C C 1
ATOM 5210 O O . GLN C 1 222 ? -13.741 -54.638 47.143 1.00 46.70 222 GLN C O 1
ATOM 5216 N N . ILE C 1 223 ? -12.628 -52.661 47.234 1.00 46.77 223 ILE C N 1
ATOM 5217 C CA . ILE C 1 223 ? -12.970 -52.173 45.901 1.00 46.73 223 ILE C CA 1
ATOM 5218 C C . ILE C 1 223 ? -12.520 -53.146 44.808 1.00 46.71 223 ILE C C 1
ATOM 5219 O O . ILE C 1 223 ? -11.353 -53.537 44.745 1.00 46.65 223 ILE C O 1
ATOM 5232 N N . GLU D 1 2 ? 9.938 -24.175 45.758 1.00 33.49 2 GLU D N 1
ATOM 5233 C CA . GLU D 1 2 ? 9.263 -24.798 44.608 1.00 31.50 2 GLU D CA 1
ATOM 5234 C C . GLU D 1 2 ? 8.612 -23.784 43.654 1.00 29.58 2 GLU D C 1
ATOM 5235 O O . GLU D 1 2 ? 7.734 -23.019 44.061 1.00 29.47 2 GLU D O 1
ATOM 5241 N N . PRO D 1 3 ? 9.042 -23.791 42.374 1.00 27.53 3 PRO D N 1
ATOM 5242 C CA . PRO D 1 3 ? 8.659 -22.755 41.415 1.00 25.80 3 PRO D CA 1
ATOM 5243 C C . PRO D 1 3 ? 7.197 -22.867 41.005 1.00 24.10 3 PRO D C 1
ATOM 5244 O O . PRO D 1 3 ? 6.696 -23.976 40.796 1.00 23.82 3 PRO D O 1
ATOM 5248 N N . ASP D 1 4 ? 6.526 -21.722 40.909 1.00 21.89 4 ASP D N 1
ATOM 5249 C CA . ASP D 1 4 ? 5.148 -21.682 40.458 1.00 19.82 4 ASP D CA 1
ATOM 5250 C C . ASP D 1 4 ? 5.111 -21.453 38.944 1.00 18.18 4 ASP D C 1
ATOM 5251 O O . ASP D 1 4 ? 5.145 -20.325 38.461 1.00 17.74 4 ASP D O 1
ATOM 5256 N N . LEU D 1 5 ? 5.023 -22.555 38.213 1.00 16.52 5 LEU D N 1
ATOM 5257 C CA . LEU D 1 5 ? 5.136 -22.554 36.766 1.00 15.11 5 LEU D CA 1
ATOM 5258 C C . LEU D 1 5 ? 3.877 -22.043 36.101 1.00 14.24 5 LEU D C 1
ATOM 5259 O O . LEU D 1 5 ? 3.938 -21.481 35.010 1.00 14.03 5 LEU D O 1
ATOM 5264 N N . PHE D 1 6 ? 2.736 -22.238 36.753 1.00 13.06 6 PHE D N 1
ATOM 5265 C CA . PHE D 1 6 ? 1.519 -21.601 36.290 1.00 12.42 6 PHE D CA 1
ATOM 5266 C C . PHE D 1 6 ? 1.768 -20.090 36.160 1.00 12.00 6 PHE D C 1
ATOM 5267 O O . PHE D 1 6 ? 1.643 -19.520 35.085 1.00 11.66 6 PHE D O 1
ATOM 5275 N N . TYR D 1 7 ? 2.154 -19.470 37.269 1.00 11.76 7 TYR D N 1
ATOM 5276 C CA . TYR D 1 7 ? 2.496 -18.056 37.317 1.00 11.77 7 TYR D CA 1
ATOM 5277 C C . TYR D 1 7 ? 3.485 -17.599 36.230 1.00 11.62 7 TYR D C 1
ATOM 5278 O O . TYR D 1 7 ? 3.258 -16.578 35.572 1.00 11.28 7 TYR D O 1
ATOM 5287 N N . ILE D 1 8 ? 4.564 -18.356 36.042 1.00 11.10 8 ILE D N 1
ATOM 5288 C CA . ILE D 1 8 ? 5.602 -17.951 35.105 1.00 11.21 8 ILE D CA 1
ATOM 5289 C C . ILE D 1 8 ? 5.140 -18.044 33.655 1.00 11.25 8 ILE D C 1
ATOM 5290 O O . ILE D 1 8 ? 5.414 -17.162 32.852 1.00 11.12 8 ILE D O 1
ATOM 5295 N N . LEU D 1 9 ? 4.424 -19.114 33.338 1.00 11.57 9 LEU D N 1
ATOM 5296 C CA . LEU D 1 9 ? 3.934 -19.350 31.988 1.00 11.73 9 LEU D CA 1
ATOM 5297 C C . LEU D 1 9 ? 2.709 -18.516 31.638 1.00 12.10 9 LEU D C 1
ATOM 5298 O O . LEU D 1 9 ? 2.319 -18.450 30.474 1.00 12.23 9 LEU D O 1
ATOM 5303 N N . GLY D 1 10 ? 2.121 -17.870 32.643 1.00 12.66 10 GLY D N 1
ATOM 5304 C CA . GLY D 1 10 ? 0.900 -17.077 32.475 1.00 13.46 10 GLY D CA 1
ATOM 5305 C C . GLY D 1 10 ? 1.070 -15.675 31.911 1.00 14.33 10 GLY D C 1
ATOM 5306 O O . GLY D 1 10 ? 0.188 -14.837 32.064 1.00 14.60 10 GLY D O 1
ATOM 5307 N N . ASN D 1 11 ? 2.209 -15.412 31.275 1.00 14.91 11 ASN D N 1
ATOM 5308 C CA . ASN D 1 11 ? 2.430 -14.166 30.554 1.00 15.53 11 ASN D CA 1
ATOM 5309 C C . ASN D 1 11 ? 2.912 -14.498 29.149 1.00 15.79 11 ASN D C 1
ATOM 5310 O O . ASN D 1 11 ? 3.711 -15.411 28.973 1.00 15.70 11 ASN D O 1
ATOM 5315 N N . LYS D 1 12 ? 2.416 -13.772 28.150 1.00 16.18 12 LYS D N 1
ATOM 5316 C CA . LYS D 1 12 ? 2.708 -14.112 26.756 1.00 16.59 12 LYS D CA 1
ATOM 5317 C C . LYS D 1 12 ? 4.187 -13.939 26.430 1.00 16.47 12 LYS D C 1
ATOM 5318 O O . LYS D 1 12 ? 4.774 -14.752 25.714 1.00 16.33 12 LYS D O 1
ATOM 5324 N N . VAL D 1 13 ? 4.780 -12.874 26.964 1.00 16.26 13 VAL D N 1
ATOM 5325 C CA . VAL D 1 13 ? 6.161 -12.531 26.657 1.00 16.10 13 VAL D CA 1
ATOM 5326 C C . VAL D 1 13 ? 7.132 -13.540 27.277 1.00 15.88 13 VAL D C 1
ATOM 5327 O O . VAL D 1 13 ? 8.139 -13.893 26.655 1.00 15.62 13 VAL D O 1
ATOM 5331 N N . ARG D 1 14 ? 6.816 -14.014 28.483 1.00 15.82 14 ARG D N 1
ATOM 5332 C CA . ARG D 1 14 ? 7.652 -15.024 29.153 1.00 15.72 14 ARG D CA 1
ATOM 5333 C C . ARG D 1 14 ? 7.643 -16.320 28.367 1.00 15.48 14 ARG D C 1
ATOM 5334 O O . ARG D 1 14 ? 8.658 -16.992 28.290 1.00 15.43 14 ARG D O 1
ATOM 5342 N N . ARG D 1 15 ? 6.493 -16.665 27.794 1.00 15.45 15 ARG D N 1
ATOM 5343 C CA . ARG D 1 15 ? 6.396 -17.821 26.905 1.00 15.77 15 ARG D CA 1
ATOM 5344 C C . ARG D 1 15 ? 7.304 -17.657 25.708 1.00 15.82 15 ARG D C 1
ATOM 5345 O O . ARG D 1 15 ? 8.091 -18.546 25.398 1.00 16.06 15 ARG D O 1
ATOM 5353 N N . ASP D 1 16 ? 7.181 -16.509 25.047 1.00 16.00 16 ASP D N 1
ATOM 5354 C CA . ASP D 1 16 ? 8.009 -16.164 23.908 1.00 16.23 16 ASP D CA 1
ATOM 5355 C C . ASP D 1 16 ? 9.490 -16.243 24.280 1.00 16.39 16 ASP D C 1
ATOM 5356 O O . ASP D 1 16 ? 10.276 -16.831 23.542 1.00 16.17 16 ASP D O 1
ATOM 5361 N N . LEU D 1 17 ? 9.851 -15.676 25.436 1.00 16.73 17 LEU D N 1
ATOM 5362 C CA . LEU D 1 17 ? 11.226 -15.745 25.966 1.00 16.86 17 LEU D CA 1
ATOM 5363 C C . LEU D 1 17 ? 11.699 -17.185 26.178 1.00 17.02 17 LEU D C 1
ATOM 5364 O O . LEU D 1 17 ? 12.743 -17.588 25.652 1.00 16.80 17 LEU D O 1
ATOM 5369 N N . LEU D 1 18 ? 10.914 -17.954 26.929 1.00 17.30 18 LEU D N 1
ATOM 5370 C CA . LEU D 1 18 ? 11.242 -19.346 27.204 1.00 17.89 18 LEU D CA 1
ATOM 5371 C C . LEU D 1 18 ? 11.400 -20.162 25.936 1.00 18.32 18 LEU D C 1
ATOM 5372 O O . LEU D 1 18 ? 12.299 -20.993 25.858 1.00 18.24 18 LEU D O 1
ATOM 5377 N N . SER D 1 19 ? 10.554 -19.908 24.938 1.00 18.85 19 SER D N 1
ATOM 5378 C CA . SER D 1 19 ? 10.613 -20.682 23.699 1.00 19.74 19 SER D CA 1
ATOM 5379 C C . SER D 1 19 ? 11.854 -20.330 22.859 1.00 20.17 19 SER D C 1
ATOM 5380 O O . SER D 1 19 ? 12.272 -21.105 22.000 1.00 20.22 19 SER D O 1
ATOM 5383 N N . HIS D 1 20 ? 12.436 -19.165 23.126 1.00 20.74 20 HIS D N 1
ATOM 5384 C CA . HIS D 1 20 ? 13.686 -18.765 22.496 1.00 21.54 20 HIS D CA 1
ATOM 5385 C C . HIS D 1 20 ? 14.902 -19.238 23.308 1.00 22.59 20 HIS D C 1
ATOM 5386 O O . HIS D 1 20 ? 15.855 -19.759 22.740 1.00 22.42 20 HIS D O 1
ATOM 5393 N N . LEU D 1 21 ? 14.848 -19.050 24.629 1.00 23.96 21 LEU D N 1
ATOM 5394 C CA . LEU D 1 21 ? 15.906 -19.458 25.561 1.00 25.34 21 LEU D CA 1
ATOM 5395 C C . LEU D 1 21 ? 16.138 -20.961 25.544 1.00 26.58 21 LEU D C 1
ATOM 5396 O O . LEU D 1 21 ? 17.118 -21.462 26.089 1.00 26.51 21 LEU D O 1
ATOM 5401 N N . THR D 1 22 ? 15.213 -21.666 24.913 1.00 28.43 22 THR D N 1
ATOM 5402 C CA . THR D 1 22 ? 15.186 -23.112 24.903 1.00 30.31 22 THR D CA 1
ATOM 5403 C C . THR D 1 22 ? 16.032 -23.665 23.725 1.00 31.84 22 THR D C 1
ATOM 5404 O O . THR D 1 22 ? 16.316 -24.862 23.655 1.00 31.87 22 THR D O 1
ATOM 5408 N N . CYS D 1 23 ? 16.430 -22.764 22.822 1.00 33.93 23 CYS D N 1
ATOM 5409 C CA . CYS D 1 23 ? 17.385 -23.028 21.741 1.00 35.50 23 CYS D CA 1
ATOM 5410 C C . CYS D 1 23 ? 18.249 -21.777 21.591 1.00 36.68 23 CYS D C 1
ATOM 5411 O O . CYS D 1 23 ? 18.282 -21.169 20.522 1.00 36.73 23 CYS D O 1
ATOM 5422 N N . GLU D 1 25 ? 21.345 -21.140 21.212 1.00 40.83 25 GLU D N 1
ATOM 5423 C CA . GLU D 1 25 ? 22.394 -21.212 20.196 1.00 41.32 25 GLU D CA 1
ATOM 5424 C C . GLU D 1 25 ? 21.819 -21.149 18.781 1.00 41.22 25 GLU D C 1
ATOM 5425 O O . GLU D 1 25 ? 22.558 -21.261 17.802 1.00 41.42 25 GLU D O 1
ATOM 5431 N N . CYS D 1 26 ? 20.503 -20.975 18.681 1.00 41.02 26 CYS D N 1
ATOM 5432 C CA . CYS D 1 26 ? 19.790 -21.065 17.409 1.00 40.68 26 CYS D CA 1
ATOM 5433 C C . CYS D 1 26 ? 19.118 -19.741 17.044 1.00 40.87 26 CYS D C 1
ATOM 5434 O O . CYS D 1 26 ? 18.657 -19.560 15.916 1.00 40.72 26 CYS D O 1
ATOM 5437 N N . TYR D 1 27 ? 19.077 -18.820 18.006 1.00 41.13 27 TYR D N 1
ATOM 5438 C CA . TYR D 1 27 ? 18.405 -17.534 17.832 1.00 41.22 27 TYR D CA 1
ATOM 5439 C C . TYR D 1 27 ? 19.339 -16.353 18.063 1.00 41.62 27 TYR D C 1
ATOM 5440 O O . TYR D 1 27 ? 20.230 -16.407 18.911 1.00 41.67 27 TYR D O 1
ATOM 5449 N N . PHE D 1 28 ? 19.108 -15.280 17.313 1.00 42.14 28 PHE D N 1
ATOM 5450 C CA . PHE D 1 28 ? 19.869 -14.041 17.452 1.00 42.45 28 PHE D CA 1
ATOM 5451 C C . PHE D 1 28 ? 19.143 -13.040 18.355 1.00 42.39 28 PHE D C 1
ATOM 5452 O O . PHE D 1 28 ? 19.751 -12.093 18.866 1.00 42.55 28 PHE D O 1
ATOM 5460 N N . SER D 1 29 ? 17.842 -13.254 18.535 1.00 42.04 29 SER D N 1
ATOM 5461 C CA . SER D 1 29 ? 17.043 -12.481 19.485 1.00 41.79 29 SER D CA 1
ATOM 5462 C C . SER D 1 29 ? 16.336 -13.401 20.486 1.00 41.46 29 SER D C 1
ATOM 5463 O O . SER D 1 29 ? 16.170 -14.595 20.241 1.00 41.53 29 SER D O 1
ATOM 5466 N N . LEU D 1 30 ? 15.920 -12.837 21.614 1.00 40.93 30 LEU D N 1
ATOM 5467 C CA . LEU D 1 30 ? 15.167 -13.596 22.608 1.00 40.21 30 LEU D CA 1
ATOM 5468 C C . LEU D 1 30 ? 13.646 -13.478 22.420 1.00 39.46 30 LEU D C 1
ATOM 5469 O O . LEU D 1 30 ? 12.883 -14.136 23.124 1.00 39.48 30 LEU D O 1
ATOM 5474 N N . LEU D 1 31 ? 13.225 -12.656 21.456 1.00 38.51 31 LEU D N 1
ATOM 5475 C CA . LEU D 1 31 ? 11.810 -12.361 21.203 1.00 37.56 31 LEU D CA 1
ATOM 5476 C C . LEU D 1 31 ? 11.421 -12.443 19.724 1.00 37.08 31 LEU D C 1
ATOM 5477 O O . LEU D 1 31 ? 12.258 -12.274 18.841 1.00 37.08 31 LEU D O 1
ATOM 5482 N N . SER D 1 32 ? 10.139 -12.694 19.466 1.00 36.51 32 SER D N 1
ATOM 5483 C CA . SER D 1 32 ? 9.570 -12.598 18.122 1.00 35.93 32 SER D CA 1
ATOM 5484 C C . SER D 1 32 ? 9.561 -11.143 17.654 1.00 35.62 32 SER D C 1
ATOM 5485 O O . SER D 1 32 ? 9.707 -10.228 18.467 1.00 35.41 32 SER D O 1
ATOM 5488 N N . SER D 1 33 ? 9.374 -10.934 16.351 1.00 35.31 33 SER D N 1
ATOM 5489 C CA . SER D 1 33 ? 9.440 -9.586 15.776 1.00 35.21 33 SER D CA 1
ATOM 5490 C C . SER D 1 33 ? 8.148 -8.765 15.896 1.00 35.07 33 SER D C 1
ATOM 5491 O O . SER D 1 33 ? 8.211 -7.570 16.176 1.00 35.13 33 SER D O 1
ATOM 5494 N N . LYS D 1 34 ? 6.995 -9.405 15.697 1.00 34.89 34 LYS D N 1
ATOM 5495 C CA . LYS D 1 34 ? 5.687 -8.729 15.731 1.00 34.74 34 LYS D CA 1
ATOM 5496 C C . LYS D 1 34 ? 5.368 -8.030 17.064 1.00 34.59 34 LYS D C 1
ATOM 5497 O O . LYS D 1 34 ? 4.855 -6.911 17.084 1.00 34.57 34 LYS D O 1
ATOM 5503 N N . VAL D 1 35 ? 5.693 -8.687 18.169 1.00 34.01 35 VAL D N 1
ATOM 5504 C CA . VAL D 1 35 ? 5.392 -8.170 19.495 1.00 33.67 35 VAL D CA 1
ATOM 5505 C C . VAL D 1 35 ? 6.307 -7.012 19.921 1.00 33.39 35 VAL D C 1
ATOM 5506 O O . VAL D 1 35 ? 7.530 -7.106 19.841 1.00 33.31 35 VAL D O 1
ATOM 5510 N N . SER D 1 36 ? 5.696 -5.926 20.382 1.00 33.16 36 SER D N 1
ATOM 5511 C CA . SER D 1 36 ? 6.436 -4.765 20.870 1.00 32.82 36 SER D CA 1
ATOM 5512 C C . SER D 1 36 ? 6.400 -4.706 22.399 1.00 32.61 36 SER D C 1
ATOM 5513 O O . SER D 1 36 ? 5.360 -4.427 22.991 1.00 32.72 36 SER D O 1
ATOM 5516 N N . VAL D 1 37 ? 7.539 -4.999 23.023 1.00 32.25 37 VAL D N 1
ATOM 5517 C CA . VAL D 1 37 ? 7.686 -4.971 24.478 1.00 31.70 37 VAL D CA 1
ATOM 5518 C C . VAL D 1 37 ? 8.819 -4.019 24.840 1.00 31.37 37 VAL D C 1
ATOM 5519 O O . VAL D 1 37 ? 9.848 -4.004 24.168 1.00 31.45 37 VAL D O 1
ATOM 5523 N N . SER D 1 38 ? 8.648 -3.245 25.909 1.00 30.83 38 SER D N 1
ATOM 5524 C CA . SER D 1 38 ? 9.746 -2.417 26.410 1.00 30.39 38 SER D CA 1
ATOM 5525 C C . SER D 1 38 ? 10.863 -3.296 26.966 1.00 30.06 38 SER D C 1
ATOM 5526 O O . SER D 1 38 ? 10.602 -4.388 27.478 1.00 29.93 38 SER D O 1
ATOM 5529 N N . SER D 1 39 ? 12.101 -2.817 26.852 1.00 29.49 39 SER D N 1
ATOM 5530 C CA . SER D 1 39 ? 13.280 -3.580 27.268 1.00 28.97 39 SER D CA 1
ATOM 5531 C C . SER D 1 39 ? 13.357 -3.656 28.783 1.00 28.46 39 SER D C 1
ATOM 5532 O O . SER D 1 39 ? 13.915 -4.595 29.345 1.00 28.28 39 SER D O 1
ATOM 5535 N N . THR D 1 40 ? 12.793 -2.641 29.425 1.00 27.94 40 THR D N 1
ATOM 5536 C CA . THR D 1 40 ? 12.678 -2.579 30.868 1.00 27.50 40 THR D CA 1
ATOM 5537 C C . THR D 1 40 ? 11.703 -3.640 31.392 1.00 26.85 40 THR D C 1
ATOM 5538 O O . THR D 1 40 ? 11.887 -4.175 32.477 1.00 26.70 40 THR D O 1
ATOM 5542 N N . ALA D 1 41 ? 10.680 -3.948 30.600 1.00 25.98 41 ALA D N 1
ATOM 5543 C CA . ALA D 1 41 ? 9.716 -4.969 30.958 1.00 24.98 41 ALA D CA 1
ATOM 5544 C C . ALA D 1 41 ? 10.243 -6.366 30.631 1.00 24.17 41 ALA D C 1
ATOM 5545 O O . ALA D 1 41 ? 9.901 -7.333 31.310 1.00 23.71 41 ALA D O 1
ATOM 5547 N N . VAL D 1 42 ? 11.072 -6.473 29.595 1.00 23.23 42 VAL D N 1
ATOM 5548 C CA . VAL D 1 42 ? 11.772 -7.732 29.319 1.00 22.34 42 VAL D CA 1
ATOM 5549 C C . VAL D 1 42 ? 12.711 -8.049 30.488 1.00 21.77 42 VAL D C 1
ATOM 5550 O O . VAL D 1 42 ? 12.686 -9.158 31.016 1.00 21.54 42 VAL D O 1
ATOM 5554 N N . ALA D 1 43 ? 13.498 -7.054 30.904 1.00 21.01 43 ALA D N 1
ATOM 5555 C CA . ALA D 1 43 ? 14.371 -7.173 32.069 1.00 20.52 43 ALA D CA 1
ATOM 5556 C C . ALA D 1 43 ? 13.645 -7.658 33.324 1.00 20.22 43 ALA D C 1
ATOM 5557 O O . ALA D 1 43 ? 14.166 -8.514 34.035 1.00 20.46 43 ALA D O 1
ATOM 5559 N N . LYS D 1 44 ? 12.455 -7.126 33.602 1.00 19.64 44 LYS D N 1
ATOM 5560 C CA . LYS D 1 44 ? 11.723 -7.558 34.796 1.00 19.18 44 LYS D CA 1
ATOM 5561 C C . LYS D 1 44 ? 11.175 -8.972 34.665 1.00 18.73 44 LYS D C 1
ATOM 5562 O O . LYS D 1 44 ? 11.200 -9.718 35.639 1.00 18.45 44 LYS D O 1
ATOM 5565 N N . HIS D 1 45 ? 10.726 -9.343 33.461 1.00 18.36 45 HIS D N 1
ATOM 5566 C CA . HIS D 1 45 ? 10.279 -10.705 33.178 1.00 17.96 45 HIS D CA 1
ATOM 5567 C C . HIS D 1 45 ? 11.382 -11.702 33.478 1.00 18.16 45 HIS D C 1
ATOM 5568 O O . HIS D 1 45 ? 11.139 -12.731 34.112 1.00 18.16 45 HIS D O 1
ATOM 5575 N N . LEU D 1 46 ? 12.593 -11.379 33.031 1.00 18.32 46 LEU D N 1
ATOM 5576 C CA . LEU D 1 46 ? 13.752 -12.235 33.236 1.00 18.75 46 LEU D CA 1
ATOM 5577 C C . LEU D 1 46 ? 14.107 -12.346 34.716 1.00 19.02 46 LEU D C 1
ATOM 5578 O O . LEU D 1 46 ? 14.346 -13.454 35.215 1.00 18.75 46 LEU D O 1
ATOM 5583 N N . LYS D 1 47 ? 14.124 -11.205 35.412 1.00 19.33 47 LYS D N 1
ATOM 5584 C CA . LYS D 1 47 ? 14.323 -11.186 36.868 1.00 20.00 47 LYS D CA 1
ATOM 5585 C C . LYS D 1 47 ? 13.294 -12.037 37.604 1.00 19.81 47 LYS D C 1
ATOM 5586 O O . LYS D 1 47 ? 13.622 -12.707 38.570 1.00 19.73 47 LYS D O 1
ATOM 5592 N N . ILE D 1 48 ? 12.052 -12.011 37.131 1.00 19.96 48 ILE D N 1
ATOM 5593 C CA . ILE D 1 48 ? 10.981 -12.757 37.767 1.00 20.02 48 ILE D CA 1
ATOM 5594 C C . ILE D 1 48 ? 11.244 -14.264 37.677 1.00 20.96 48 ILE D C 1
ATOM 5595 O O . ILE D 1 48 ? 11.085 -14.980 38.663 1.00 20.65 48 ILE D O 1
ATOM 5608 N N . GLU D 1 50 ? 14.148 -15.695 37.310 1.00 24.07 50 GLU D N 1
ATOM 5609 C CA . GLU D 1 50 ? 15.338 -15.897 38.125 1.00 24.67 50 GLU D CA 1
ATOM 5610 C C . GLU D 1 50 ? 15.018 -16.044 39.626 1.00 24.50 50 GLU D C 1
ATOM 5611 O O . GLU D 1 50 ? 15.576 -16.904 40.312 1.00 24.15 50 GLU D O 1
ATOM 5617 N N . ARG D 1 51 ? 14.133 -15.188 40.132 1.00 24.73 51 ARG D N 1
ATOM 5618 C CA . ARG D 1 51 ? 13.713 -15.245 41.534 1.00 25.09 51 ARG D CA 1
ATOM 5619 C C . ARG D 1 51 ? 12.922 -16.510 41.818 1.00 24.76 51 ARG D C 1
ATOM 5620 O O . ARG D 1 51 ? 12.949 -17.034 42.933 1.00 24.66 51 ARG D O 1
ATOM 5628 N N . GLU D 1 52 ? 12.227 -16.987 40.787 1.00 24.36 52 GLU D N 1
ATOM 5629 C CA . GLU D 1 52 ? 11.341 -18.130 40.888 1.00 24.08 52 GLU D CA 1
ATOM 5630 C C . GLU D 1 52 ? 12.138 -19.431 40.810 1.00 23.99 52 GLU D C 1
ATOM 5631 O O . GLU D 1 52 ? 11.620 -20.508 41.141 1.00 23.87 52 GLU D O 1
ATOM 5637 N N . GLY D 1 53 ? 13.398 -19.317 40.381 1.00 23.71 53 GLY D N 1
ATOM 5638 C CA . GLY D 1 53 ? 14.309 -20.454 40.288 1.00 23.67 53 GLY D CA 1
ATOM 5639 C C . GLY D 1 53 ? 14.163 -21.259 39.010 1.00 23.67 53 GLY D C 1
ATOM 5640 O O . GLY D 1 53 ? 14.478 -22.444 38.979 1.00 23.47 53 GLY D O 1
ATOM 5641 N N . VAL D 1 54 ? 13.684 -20.603 37.956 1.00 23.73 54 VAL D N 1
ATOM 5642 C CA . VAL D 1 54 ? 13.434 -21.236 36.662 1.00 23.81 54 VAL D CA 1
ATOM 5643 C C . VAL D 1 54 ? 14.603 -20.918 35.735 1.00 24.24 54 VAL D C 1
ATOM 5644 O O . VAL D 1 54 ? 14.956 -21.691 34.843 1.00 23.85 54 VAL D O 1
ATOM 5648 N N . LEU D 1 55 ? 15.209 -19.768 35.986 1.00 24.89 55 LEU D N 1
ATOM 5649 C CA . LEU D 1 55 ? 16.278 -19.254 35.170 1.00 25.85 55 LEU D CA 1
ATOM 5650 C C . LEU D 1 55 ? 17.460 -18.910 36.064 1.00 26.81 55 LEU D C 1
ATOM 5651 O O . LEU D 1 55 ? 17.281 -18.621 37.247 1.00 27.03 55 LEU D O 1
ATOM 5656 N N . GLN D 1 56 ? 18.659 -18.972 35.496 1.00 28.29 56 GLN D N 1
ATOM 5657 C CA . GLN D 1 56 ? 19.883 -18.506 36.145 1.00 30.16 56 GLN D CA 1
ATOM 5658 C C . GLN D 1 56 ? 20.672 -17.625 35.164 1.00 31.09 56 GLN D C 1
ATOM 5659 O O . GLN D 1 56 ? 20.784 -17.954 33.979 1.00 30.95 56 GLN D O 1
ATOM 5665 N N . SER D 1 57 ? 21.204 -16.507 35.656 1.00 32.68 57 SER D N 1
ATOM 5666 C CA . SER D 1 57 ? 21.963 -15.572 34.816 1.00 34.40 57 SER D CA 1
ATOM 5667 C C . SER D 1 57 ? 23.488 -15.691 34.972 1.00 35.71 57 SER D C 1
ATOM 5668 O O . SER D 1 57 ? 23.992 -16.053 36.040 1.00 35.62 57 SER D O 1
ATOM 5671 N N . TYR D 1 58 ? 24.201 -15.368 33.893 1.00 37.49 58 TYR D N 1
ATOM 5672 C CA . TYR D 1 58 ? 25.661 -15.430 33.842 1.00 39.33 58 TYR D CA 1
ATOM 5673 C C . TYR D 1 58 ? 26.276 -14.104 33.485 1.00 40.10 58 TYR D C 1
ATOM 5674 O O . TYR D 1 58 ? 25.712 -13.354 32.696 1.00 40.45 58 TYR D O 1
ATOM 5683 N N . GLU D 1 59 ? 27.451 -13.830 34.041 1.00 41.09 59 GLU D N 1
ATOM 5684 C CA . GLU D 1 59 ? 28.173 -12.597 33.738 1.00 42.00 59 GLU D CA 1
ATOM 5685 C C . GLU D 1 59 ? 29.651 -12.854 33.471 1.00 42.15 59 GLU D C 1
ATOM 5686 O O . GLU D 1 59 ? 30.021 -13.885 32.914 1.00 42.54 59 GLU D O 1
ATOM 5692 N N . LYS D 1 69 ? 26.179 -7.672 29.315 1.00 46.92 69 LYS D N 1
ATOM 5693 C CA . LYS D 1 69 ? 26.974 -8.894 29.175 1.00 46.77 69 LYS D CA 1
ATOM 5694 C C . LYS D 1 69 ? 26.438 -10.056 30.032 1.00 46.41 69 LYS D C 1
ATOM 5695 O O . LYS D 1 69 ? 27.208 -10.870 30.555 1.00 46.58 69 LYS D O 1
ATOM 5699 N N . LYS D 1 70 ? 25.114 -10.117 30.168 1.00 45.65 70 LYS D N 1
ATOM 5700 C CA . LYS D 1 70 ? 24.440 -11.228 30.843 1.00 44.77 70 LYS D CA 1
ATOM 5701 C C . LYS D 1 70 ? 23.987 -12.263 29.823 1.00 44.00 70 LYS D C 1
ATOM 5702 O O . LYS D 1 70 ? 23.590 -11.912 28.712 1.00 44.00 70 LYS D O 1
ATOM 5706 N N . TYR D 1 71 ? 24.064 -13.537 30.200 1.00 42.90 71 TYR D N 1
ATOM 5707 C CA . TYR D 1 71 ? 23.381 -14.592 29.455 1.00 41.75 71 TYR D CA 1
ATOM 5708 C C . TYR D 1 71 ? 22.648 -15.530 30.421 1.00 40.40 71 TYR D C 1
ATOM 5709 O O . TYR D 1 71 ? 22.969 -15.582 31.609 1.00 40.21 71 TYR D O 1
ATOM 5718 N N . TYR D 1 72 ? 21.643 -16.238 29.916 1.00 38.74 72 TYR D N 1
ATOM 5719 C CA . TYR D 1 72 ? 20.699 -16.946 30.780 1.00 37.00 72 TYR D CA 1
ATOM 5720 C C . TYR D 1 72 ? 20.683 -18.455 30.560 1.00 35.81 72 TYR D C 1
ATOM 5721 O O . TYR D 1 72 ? 21.106 -18.943 29.521 1.00 35.78 72 TYR D O 1
ATOM 5730 N N . LYS D 1 73 ? 20.198 -19.185 31.559 1.00 34.16 73 LYS D N 1
ATOM 5731 C CA . LYS D 1 73 ? 20.244 -20.642 31.556 1.00 32.44 73 LYS D CA 1
ATOM 5732 C C . LYS D 1 73 ? 19.012 -21.200 32.268 1.00 30.79 73 LYS D C 1
ATOM 5733 O O . LYS D 1 73 ? 18.656 -20.734 33.354 1.00 30.29 73 LYS D O 1
ATOM 5739 N N . ILE D 1 74 ? 18.369 -22.197 31.668 1.00 28.76 74 ILE D N 1
ATOM 5740 C CA . ILE D 1 74 ? 17.186 -22.787 32.286 1.00 27.02 74 ILE D CA 1
ATOM 5741 C C . ILE D 1 74 ? 17.552 -23.779 33.404 1.00 26.06 74 ILE D C 1
ATOM 5742 O O . ILE D 1 74 ? 18.279 -24.743 33.194 1.00 25.68 74 ILE D O 1
ATOM 5747 N N . SER D 1 75 ? 17.034 -23.500 34.595 1.00 24.98 75 SER D N 1
ATOM 5748 C CA . SER D 1 75 ? 17.377 -24.223 35.813 1.00 23.98 75 SER D CA 1
ATOM 5749 C C . SER D 1 75 ? 16.637 -25.542 36.034 1.00 23.34 75 SER D C 1
ATOM 5750 O O . SER D 1 75 ? 17.071 -26.332 36.869 1.00 23.26 75 SER D O 1
ATOM 5753 N N . ILE D 1 76 ? 15.539 -25.784 35.312 1.00 22.46 76 ILE D N 1
ATOM 5754 C CA . ILE D 1 76 ? 14.678 -26.958 35.599 1.00 21.91 76 ILE D CA 1
ATOM 5755 C C . ILE D 1 76 ? 14.329 -27.896 34.429 1.00 21.41 76 ILE D C 1
ATOM 5756 O O . ILE D 1 76 ? 14.310 -27.493 33.264 1.00 21.34 76 ILE D O 1
ATOM 5761 N N . ALA D 1 77 ? 14.055 -29.151 34.775 1.00 20.68 77 ALA D N 1
ATOM 5762 C CA . ALA D 1 77 ? 13.600 -30.162 33.827 1.00 20.55 77 ALA D CA 1
ATOM 5763 C C . ALA D 1 77 ? 12.342 -30.813 34.391 1.00 20.29 77 ALA D C 1
ATOM 5764 O O . ALA D 1 77 ? 12.417 -31.729 35.220 1.00 20.39 77 ALA D O 1
ATOM 5766 N N . LYS D 1 78 ? 11.183 -30.326 33.960 1.00 19.90 78 LYS D N 1
ATOM 5767 C CA . LYS D 1 78 ? 9.923 -30.735 34.582 1.00 19.56 78 LYS D CA 1
ATOM 5768 C C . LYS D 1 78 ? 8.783 -30.834 33.594 1.00 19.17 78 LYS D C 1
ATOM 5769 O O . LYS D 1 78 ? 8.709 -30.071 32.622 1.00 19.30 78 LYS D O 1
ATOM 5775 N N . SER D 1 79 ? 7.899 -31.791 33.850 1.00 18.59 79 SER D N 1
ATOM 5776 C CA . SER D 1 79 ? 6.676 -31.941 33.081 1.00 17.92 79 SER D CA 1
ATOM 5777 C C . SER D 1 79 ? 5.483 -31.780 33.995 1.00 17.51 79 SER D C 1
ATOM 5778 O O . SER D 1 79 ? 5.519 -32.173 35.158 1.00 17.33 79 SER D O 1
ATOM 5781 N N . TYR D 1 80 ? 4.431 -31.177 33.460 1.00 17.12 80 TYR D N 1
ATOM 5782 C CA . TYR D 1 80 ? 3.213 -30.967 34.211 1.00 16.31 80 TYR D CA 1
ATOM 5783 C C . TYR D 1 80 ? 1.966 -31.384 33.447 1.00 15.74 80 TYR D C 1
ATOM 5784 O O . TYR D 1 80 ? 1.876 -31.290 32.217 1.00 15.44 80 TYR D O 1
ATOM 5793 N N . VAL D 1 81 ? 1.002 -31.842 34.220 1.00 14.99 81 VAL D N 1
ATOM 5794 C CA . VAL D 1 81 ? -0.282 -32.253 33.726 1.00 14.29 81 VAL D CA 1
ATOM 5795 C C . VAL D 1 81 ? -1.305 -31.573 34.626 1.00 13.83 81 VAL D C 1
ATOM 5796 O O . VAL D 1 81 ? -1.091 -31.470 35.836 1.00 13.39 81 VAL D O 1
ATOM 5800 N N . PHE D 1 82 ? -2.383 -31.064 34.033 1.00 13.52 82 PHE D N 1
ATOM 5801 C CA . PHE D 1 82 ? -3.527 -30.593 34.817 1.00 13.15 82 PHE D CA 1
ATOM 5802 C C . PHE D 1 82 ? -4.855 -30.636 34.100 1.00 12.86 82 PHE D C 1
ATOM 5803 O O . PHE D 1 82 ? -4.933 -30.681 32.870 1.00 12.57 82 PHE D O 1
ATOM 5811 N N . THR D 1 83 ? -5.900 -30.605 34.912 1.00 12.40 83 THR D N 1
ATOM 5812 C CA . THR D 1 83 ? -7.250 -30.699 34.441 1.00 12.05 83 THR D CA 1
ATOM 5813 C C . THR D 1 83 ? -8.111 -29.722 35.209 1.00 12.17 83 THR D C 1
ATOM 5814 O O . THR D 1 83 ? -7.990 -29.604 36.440 1.00 11.93 83 THR D O 1
ATOM 5818 N N . LEU D 1 84 ? -8.970 -29.018 34.476 1.00 12.09 84 LEU D N 1
ATOM 5819 C CA . LEU D 1 84 ? -10.017 -28.210 35.085 1.00 12.16 84 LEU D CA 1
ATOM 5820 C C . LEU D 1 84 ? -11.366 -28.397 34.388 1.00 12.77 84 LEU D C 1
ATOM 5821 O O . LEU D 1 84 ? -11.543 -28.040 33.218 1.00 12.98 84 LEU D O 1
ATOM 5826 N N . THR D 1 85 ? -12.308 -28.971 35.126 1.00 13.49 85 THR D N 1
ATOM 5827 C CA . THR D 1 85 ? -13.681 -29.137 34.673 1.00 13.96 85 THR D CA 1
ATOM 5828 C C . THR D 1 85 ? -14.606 -28.674 35.799 1.00 14.50 85 THR D C 1
ATOM 5829 O O . THR D 1 85 ? -14.127 -28.319 36.879 1.00 14.25 85 THR D O 1
ATOM 5833 N N . PRO D 1 86 ? -15.931 -28.642 35.558 1.00 15.21 86 PRO D N 1
ATOM 5834 C CA . PRO D 1 86 ? -16.799 -28.239 36.679 1.00 15.81 86 PRO D CA 1
ATOM 5835 C C . PRO D 1 86 ? -16.797 -29.231 37.853 1.00 16.52 86 PRO D C 1
ATOM 5836 O O . PRO D 1 86 ? -17.278 -28.899 38.939 1.00 16.31 86 PRO D O 1
ATOM 5840 N N . GLU D 1 87 ? -16.234 -30.422 37.633 1.00 17.38 87 GLU D N 1
ATOM 5841 C CA . GLU D 1 87 ? -16.282 -31.513 38.607 1.00 18.19 87 GLU D CA 1
ATOM 5842 C C . GLU D 1 87 ? -14.942 -31.785 39.287 1.00 18.56 87 GLU D C 1
ATOM 5843 O O . GLU D 1 87 ? -14.861 -32.624 40.185 1.00 18.29 87 GLU D O 1
ATOM 5857 N N . PHE D 1 89 ? -10.587 -30.353 39.733 1.00 17.15 89 PHE D N 1
ATOM 5858 C CA . PHE D 1 89 ? -9.365 -29.599 39.514 1.00 16.22 89 PHE D CA 1
ATOM 5859 C C . PHE D 1 89 ? -8.181 -30.223 40.237 1.00 15.60 89 PHE D C 1
ATOM 5860 O O . PHE D 1 89 ? -8.184 -30.340 41.460 1.00 15.67 89 PHE D O 1
ATOM 5868 N N . TRP D 1 90 ? -7.169 -30.611 39.468 1.00 15.13 90 TRP D N 1
ATOM 5869 C CA . TRP D 1 90 ? -5.932 -31.168 40.010 1.00 14.85 90 TRP D CA 1
ATOM 5870 C C . TRP D 1 90 ? -4.789 -30.954 39.025 1.00 15.09 90 TRP D C 1
ATOM 5871 O O . TRP D 1 90 ? -5.020 -30.756 37.841 1.00 14.79 90 TRP D O 1
ATOM 5882 N N . TYR D 1 91 ? -3.558 -30.999 39.529 1.00 16.14 91 TYR D N 1
ATOM 5883 C CA . TYR D 1 91 ? -2.340 -30.843 38.715 1.00 16.90 91 TYR D CA 1
ATOM 5884 C C . TYR D 1 91 ? -1.215 -31.728 39.278 1.00 17.70 91 TYR D C 1
ATOM 5885 O O . TYR D 1 91 ? -1.280 -32.164 40.426 1.00 17.37 91 TYR D O 1
ATOM 5894 N N . LYS D 1 92 ? -0.183 -31.986 38.476 1.00 18.85 92 LYS D N 1
ATOM 5895 C CA . LYS D 1 92 ? 0.907 -32.857 38.909 1.00 19.95 92 LYS D CA 1
ATOM 5896 C C . LYS D 1 92 ? 2.212 -32.503 38.216 1.00 20.49 92 LYS D C 1
ATOM 5897 O O . LYS D 1 92 ? 2.274 -32.451 36.985 1.00 20.56 92 LYS D O 1
ATOM 5903 N N . GLY D 1 93 ? 3.248 -32.260 39.016 1.00 21.12 93 GLY D N 1
ATOM 5904 C CA . GLY D 1 93 ? 4.603 -32.061 38.507 1.00 21.97 93 GLY D CA 1
ATOM 5905 C C . GLY D 1 93 ? 5.416 -33.345 38.443 1.00 22.55 93 GLY D C 1
ATOM 5906 O O . GLY D 1 93 ? 5.304 -34.211 39.305 1.00 22.23 93 GLY D O 1
ATOM 5907 N N . LEU D 1 94 ? 6.234 -33.464 37.406 1.00 23.54 94 LEU D N 1
ATOM 5908 C CA . LEU D 1 94 ? 7.075 -34.640 37.206 1.00 24.66 94 LEU D CA 1
ATOM 5909 C C . LEU D 1 94 ? 8.502 -34.183 37.005 1.00 25.78 94 LEU D C 1
ATOM 5910 O O . LEU D 1 94 ? 8.765 -33.314 36.175 1.00 25.64 94 LEU D O 1
ATOM 5915 N N . ASP D 1 95 ? 9.414 -34.750 37.789 1.00 27.55 95 ASP D N 1
ATOM 5916 C CA . ASP D 1 95 ? 10.843 -34.511 37.616 1.00 29.34 95 ASP D CA 1
ATOM 5917 C C . ASP D 1 95 ? 11.380 -35.453 36.548 1.00 30.29 95 ASP D C 1
ATOM 5918 O O . ASP D 1 95 ? 11.159 -36.665 36.608 1.00 30.42 95 ASP D O 1
ATOM 5923 N N . LEU D 1 96 ? 12.070 -34.884 35.563 1.00 31.74 96 LEU D N 1
ATOM 5924 C CA . LEU D 1 96 ? 12.645 -35.660 34.466 1.00 33.23 96 LEU D CA 1
ATOM 5925 C C . LEU D 1 96 ? 14.079 -36.062 34.786 1.00 34.38 96 LEU D C 1
ATOM 5926 O O . LEU D 1 96 ? 14.764 -35.371 35.543 1.00 34.63 96 LEU D O 1
ATOM 5931 N N . GLY D 1 97 ? 14.516 -37.180 34.209 1.00 35.69 97 GLY D N 1
ATOM 5932 C CA . GLY D 1 97 ? 15.859 -37.723 34.431 1.00 37.44 97 GLY D CA 1
ATOM 5933 C C . GLY D 1 97 ? 15.898 -39.216 34.155 1.00 38.60 97 GLY D C 1
ATOM 5934 O O . GLY D 1 97 ? 16.465 -39.657 33.152 1.00 38.78 97 GLY D O 1
ATOM 5935 N N . ASP D 1 98 ? 15.294 -39.986 35.061 1.00 39.72 98 ASP D N 1
ATOM 5936 C CA . ASP D 1 98 ? 15.103 -41.431 34.902 1.00 40.61 98 ASP D CA 1
ATOM 5937 C C . ASP D 1 98 ? 14.424 -41.717 33.578 1.00 40.82 98 ASP D C 1
ATOM 5938 O O . ASP D 1 98 ? 13.224 -41.425 33.423 1.00 41.77 98 ASP D O 1
ATOM 5943 N N . ALA D 1 99 ? 15.155 -42.271 32.617 1.00 40.16 99 ALA D N 1
ATOM 5944 C CA . ALA D 1 99 ? 14.486 -42.776 31.417 1.00 39.46 99 ALA D CA 1
ATOM 5945 C C . ALA D 1 99 ? 14.386 -44.305 31.470 1.00 38.87 99 ALA D C 1
ATOM 5946 O O . ALA D 1 99 ? 15.108 -45.018 30.772 1.00 38.75 99 ALA D O 1
ATOM 5948 N N . GLU D 1 100 ? 13.510 -44.787 32.313 1.00 20.00 100 GLU D N 1
ATOM 5949 C CA . GLU D 1 100 ? 13.221 -46.181 32.355 1.00 20.00 100 GLU D CA 1
ATOM 5950 C C . GLU D 1 100 ? 12.306 -46.670 31.251 1.00 20.00 100 GLU D C 1
ATOM 5951 O O . GLU D 1 100 ? 11.109 -46.702 31.358 1.00 36.82 100 GLU D O 1
ATOM 5957 N N . LEU D 1 101 ? 12.930 -47.063 30.171 1.00 36.39 101 LEU D N 1
ATOM 5958 C CA . LEU D 1 101 ? 12.189 -47.456 28.970 1.00 35.72 101 LEU D CA 1
ATOM 5959 C C . LEU D 1 101 ? 11.472 -48.781 29.159 1.00 35.22 101 LEU D C 1
ATOM 5960 O O . LEU D 1 101 ? 12.101 -49.796 29.458 1.00 35.15 101 LEU D O 1
ATOM 5965 N N . ARG D 1 102 ? 10.153 -48.755 28.980 1.00 34.48 102 ARG D N 1
ATOM 5966 C CA . ARG D 1 102 ? 9.318 -49.953 29.072 1.00 34.03 102 ARG D CA 1
ATOM 5967 C C . ARG D 1 102 ? 8.002 -49.744 28.332 1.00 33.11 102 ARG D C 1
ATOM 5968 O O . ARG D 1 102 ? 7.620 -48.609 28.054 1.00 32.97 102 ARG D O 1
ATOM 5976 N N . ASP D 1 103 ? 7.327 -50.842 28.007 1.00 32.22 103 ASP D N 1
ATOM 5977 C CA . ASP D 1 103 ? 6.006 -50.778 27.401 1.00 31.57 103 ASP D CA 1
ATOM 5978 C C . ASP D 1 103 ? 4.951 -50.511 28.469 1.00 30.76 103 ASP D C 1
ATOM 5979 O O . ASP D 1 103 ? 4.943 -51.149 29.514 1.00 30.54 103 ASP D O 1
ATOM 5984 N N . PHE D 1 104 ? 4.077 -49.550 28.196 1.00 29.84 104 PHE D N 1
ATOM 5985 C CA . PHE D 1 104 ? 2.938 -49.274 29.053 1.00 29.02 104 PHE D CA 1
ATOM 5986 C C . PHE D 1 104 ? 1.671 -49.701 28.337 1.00 29.02 104 PHE D C 1
ATOM 5987 O O . PHE D 1 104 ? 1.547 -49.537 27.123 1.00 28.99 104 PHE D O 1
ATOM 5995 N N . GLU D 1 105 ? 0.739 -50.258 29.097 1.00 29.03 105 GLU D N 1
ATOM 5996 C CA . GLU D 1 105 ? -0.504 -50.760 28.549 1.00 29.11 105 GLU D CA 1
ATOM 5997 C C . GLU D 1 105 ? -1.640 -50.145 29.339 1.00 28.74 105 GLU D C 1
ATOM 5998 O O . GLU D 1 105 ? -1.881 -50.516 30.478 1.00 28.77 105 GLU D O 1
ATOM 6004 N N . ILE D 1 106 ? -2.313 -49.177 28.727 1.00 28.65 106 ILE D N 1
ATOM 6005 C CA . ILE D 1 106 ? -3.421 -48.466 29.352 1.00 28.33 106 ILE D CA 1
ATOM 6006 C C . ILE D 1 106 ? -4.715 -49.223 29.024 1.00 28.44 106 ILE D C 1
ATOM 6007 O O . ILE D 1 106 ? -5.103 -49.321 27.864 1.00 28.05 106 ILE D O 1
ATOM 6012 N N . SER D 1 107 ? -5.351 -49.779 30.057 1.00 28.62 107 SER D N 1
ATOM 6013 C CA . SER D 1 107 ? -6.554 -50.602 29.906 1.00 28.90 107 SER D CA 1
ATOM 6014 C C . SER D 1 107 ? -7.812 -49.810 30.234 1.00 29.03 107 SER D C 1
ATOM 6015 O O . SER D 1 107 ? -8.133 -49.600 31.399 1.00 29.00 107 SER D O 1
ATOM 6018 N N . LEU D 1 108 ? -8.534 -49.384 29.207 1.00 29.48 108 LEU D N 1
ATOM 6019 C CA . LEU D 1 108 ? -9.694 -48.531 29.423 1.00 30.04 108 LEU D CA 1
ATOM 6020 C C . LEU D 1 108 ? -10.994 -49.053 28.812 1.00 30.98 108 LEU D C 1
ATOM 6021 O O . LEU D 1 108 ? -12.086 -48.649 29.237 1.00 30.52 108 LEU D O 1
ATOM 6026 N N . SER D 1 109 ? -10.873 -49.954 27.833 1.00 32.15 109 SER D N 1
ATOM 6027 C CA . SER D 1 109 ? -12.035 -50.458 27.077 1.00 33.29 109 SER D CA 1
ATOM 6028 C C . SER D 1 109 ? -13.114 -51.144 27.928 1.00 34.20 109 SER D C 1
ATOM 6029 O O . SER D 1 109 ? -14.301 -51.008 27.632 1.00 34.19 109 SER D O 1
ATOM 6032 N N . GLY D 1 110 ? -12.700 -51.863 28.974 1.00 35.10 110 GLY D N 1
ATOM 6033 C CA . GLY D 1 110 ? -13.634 -52.559 29.864 1.00 36.50 110 GLY D CA 1
ATOM 6034 C C . GLY D 1 110 ? -14.050 -51.764 31.091 1.00 37.47 110 GLY D C 1
ATOM 6035 O O . GLY D 1 110 ? -14.344 -52.333 32.143 1.00 37.70 110 GLY D O 1
ATOM 6036 N N . LEU D 1 111 ? -14.071 -50.444 30.950 1.00 38.25 111 LEU D N 1
ATOM 6037 C CA . LEU D 1 111 ? -14.418 -49.539 32.036 1.00 39.07 111 LEU D CA 1
ATOM 6038 C C . LEU D 1 111 ? -15.860 -49.117 31.806 1.00 39.75 111 LEU D C 1
ATOM 6039 O O . LEU D 1 111 ? -16.236 -48.786 30.681 1.00 39.93 111 LEU D O 1
ATOM 6044 N N . ASP D 1 112 ? -16.679 -49.136 32.852 1.00 40.47 112 ASP D N 1
ATOM 6045 C CA . ASP D 1 112 ? -18.110 -48.963 32.629 1.00 41.14 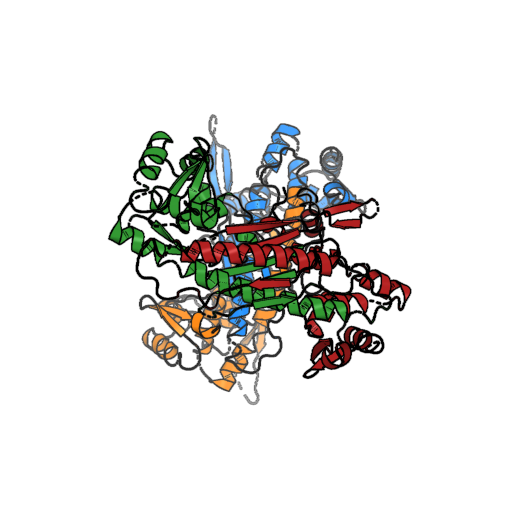112 ASP D CA 1
ATOM 6046 C C . ASP D 1 112 ? -18.569 -47.522 32.447 1.00 41.39 112 ASP D C 1
ATOM 6047 O O . ASP D 1 112 ? -18.205 -46.631 33.219 1.00 41.33 112 ASP D O 1
ATOM 6052 N N . THR D 1 113 ? -19.379 -47.325 31.409 1.00 41.69 113 THR D N 1
ATOM 6053 C CA . THR D 1 113 ? -19.943 -46.024 31.070 1.00 42.10 113 THR D CA 1
ATOM 6054 C C . THR D 1 113 ? -21.333 -45.842 31.671 1.00 42.26 113 THR D C 1
ATOM 6055 O O . THR D 1 113 ? -21.874 -44.737 31.664 1.00 42.12 113 THR D O 1
ATOM 6059 N N . GLU D 1 114 ? -21.901 -46.931 32.196 1.00 42.60 114 GLU D N 1
ATOM 6060 C CA . GLU D 1 114 ? -23.248 -46.914 32.786 1.00 42.80 114 GLU D CA 1
ATOM 6061 C C . GLU D 1 114 ? -23.300 -47.617 34.156 1.00 42.45 114 GLU D C 1
ATOM 6062 O O . GLU D 1 114 ? -24.094 -48.547 34.335 1.00 42.70 114 GLU D O 1
ATOM 6068 N N . PRO D 1 115 ? -22.464 -47.183 35.127 1.00 41.97 115 PRO D N 1
ATOM 6069 C CA . PRO D 1 115 ? -22.444 -47.881 36.423 1.00 41.51 115 PRO D CA 1
ATOM 6070 C C . PRO D 1 115 ? -23.757 -47.737 37.200 1.00 40.95 115 PRO D C 1
ATOM 6071 O O . PRO D 1 115 ? -24.461 -46.734 37.050 1.00 40.83 115 PRO D O 1
ATOM 6075 N N . SER D 1 116 ? -24.095 -48.726 37.999 1.00 20.00 116 SER D N 1
ATOM 6076 C CA . SER D 1 116 ? -25.371 -48.735 38.694 1.00 20.00 116 SER D CA 1
ATOM 6077 C C . SER D 1 116 ? -25.452 -48.331 40.131 1.00 20.00 116 SER D C 1
ATOM 6078 O O . SER D 1 116 ? -26.315 -47.607 40.463 1.00 39.38 116 SER D O 1
ATOM 6081 N N . THR D 1 117 ? -24.561 -48.778 40.983 1.00 38.57 117 THR D N 1
ATOM 6082 C CA . THR D 1 117 ? -24.527 -48.304 42.378 1.00 37.88 117 THR D CA 1
ATOM 6083 C C . THR D 1 117 ? -23.532 -47.159 42.584 1.00 37.30 117 THR D C 1
ATOM 6084 O O . THR D 1 117 ? -22.883 -46.712 41.643 1.00 37.19 117 THR D O 1
ATOM 6088 N N . LEU D 1 118 ? -23.421 -46.697 43.826 1.00 36.66 118 LEU D N 1
ATOM 6089 C CA . LEU D 1 118 ? -22.396 -45.736 44.223 1.00 35.88 118 LEU D CA 1
ATOM 6090 C C . LEU D 1 118 ? -21.063 -46.455 44.436 1.00 35.35 118 LEU D C 1
ATOM 6091 O O . LEU D 1 118 ? -20.009 -45.933 44.075 1.00 35.25 118 LEU D O 1
ATOM 6096 N N . LYS D 1 119 ? -21.119 -47.655 45.010 1.00 34.66 119 LYS D N 1
ATOM 6097 C CA . LYS D 1 119 ? -19.919 -48.469 45.223 1.00 34.08 119 LYS D CA 1
ATOM 6098 C C . LYS D 1 119 ? -19.263 -48.949 43.921 1.00 33.49 119 LYS D C 1
ATOM 6099 O O . LYS D 1 119 ? -18.056 -49.190 43.890 1.00 33.38 119 LYS D O 1
ATOM 6102 N N . GLU D 1 120 ? -20.051 -49.079 42.855 1.00 32.68 120 GLU D N 1
ATOM 6103 C CA . GLU D 1 120 ? -19.505 -49.398 41.533 1.00 32.10 120 GLU D CA 1
ATOM 6104 C C . GLU D 1 120 ? -18.782 -48.202 40.916 1.00 31.20 120 GLU D C 1
ATOM 6105 O O . GLU D 1 120 ? -17.670 -48.339 40.400 1.00 30.95 120 GLU D O 1
ATOM 6119 N N . ILE D 1 122 ? -17.396 -45.795 42.427 1.00 27.12 122 ILE D N 1
ATOM 6120 C CA . ILE D 1 122 ? -16.163 -45.632 43.186 1.00 25.93 122 ILE D CA 1
ATOM 6121 C C . ILE D 1 122 ? -15.098 -46.619 42.692 1.00 25.28 122 ILE D C 1
ATOM 6122 O O . ILE D 1 122 ? -13.961 -46.221 42.415 1.00 25.20 122 ILE D O 1
ATOM 6127 N N . THR D 1 123 ? -15.492 -47.882 42.536 1.00 24.38 123 THR D N 1
ATOM 6128 C CA . THR D 1 123 ? -14.633 -48.923 41.959 1.00 23.54 123 THR D CA 1
ATOM 6129 C C . THR D 1 123 ? -14.093 -48.545 40.562 1.00 23.05 123 THR D C 1
ATOM 6130 O O . THR D 1 123 ? -12.903 -48.722 40.278 1.00 22.88 123 THR D O 1
ATOM 6134 N N . ASP D 1 124 ? -14.960 -48.013 39.705 1.00 22.30 124 ASP D N 1
ATOM 6135 C CA . ASP D 1 124 ? -14.543 -47.589 38.367 1.00 21.75 124 ASP D CA 1
ATOM 6136 C C . ASP D 1 124 ? -13.577 -46.393 38.386 1.00 21.18 124 ASP D C 1
ATOM 6137 O O . ASP D 1 124 ? -12.623 -46.346 37.603 1.00 20.90 124 ASP D O 1
ATOM 6142 N N . PHE D 1 125 ? -13.808 -45.450 39.297 1.00 20.29 125 PHE D N 1
ATOM 6143 C CA . PHE D 1 125 ? -12.946 -44.275 39.414 1.00 19.59 125 PHE D CA 1
ATOM 6144 C C . PHE D 1 125 ? -11.531 -44.642 39.870 1.00 19.44 125 PHE D C 1
ATOM 6145 O O . PHE D 1 125 ? -10.547 -44.119 39.349 1.00 19.29 125 PHE D O 1
ATOM 6153 N N . ILE D 1 126 ? -11.437 -45.549 40.831 1.00 19.06 126 ILE D N 1
ATOM 6154 C CA . ILE D 1 126 ? -10.144 -46.018 41.299 1.00 19.27 126 ILE D CA 1
ATOM 6155 C C . ILE D 1 126 ? -9.429 -46.824 40.215 1.00 19.15 126 ILE D C 1
ATOM 6156 O O . ILE D 1 126 ? -8.231 -46.633 39.998 1.00 19.33 126 ILE D O 1
ATOM 6161 N N . LYS D 1 127 ? -10.166 -47.716 39.552 1.00 18.94 127 LYS D N 1
ATOM 6162 C CA . LYS D 1 127 ? -9.692 -48.395 38.348 1.00 18.77 127 LYS D CA 1
ATOM 6163 C C . LYS D 1 127 ? -9.038 -47.390 37.398 1.00 18.55 127 LYS D C 1
ATOM 6164 O O . LYS D 1 127 ? -7.904 -47.590 36.958 1.00 18.62 127 LYS D O 1
ATOM 6167 N N . ALA D 1 128 ? -9.754 -46.303 37.112 1.00 17.98 128 ALA D N 1
ATOM 6168 C CA . ALA D 1 128 ? -9.259 -45.248 36.232 1.00 17.58 128 ALA D CA 1
ATOM 6169 C C . ALA D 1 128 ? -8.057 -44.493 36.800 1.00 17.24 128 ALA D C 1
ATOM 6170 O O . ALA D 1 128 ? -7.193 -44.060 36.036 1.00 16.97 128 ALA D O 1
ATOM 6172 N N . ASN D 1 129 ? -8.007 -44.327 38.123 1.00 17.09 129 ASN D N 1
ATOM 6173 C CA . ASN D 1 129 ? -6.864 -43.672 38.773 1.00 17.08 129 ASN D CA 1
ATOM 6174 C C . ASN D 1 129 ? -5.579 -44.439 38.542 1.00 17.35 129 ASN D C 1
ATOM 6175 O O . ASN D 1 129 ? -4.535 -43.835 38.306 1.00 17.47 129 ASN D O 1
ATOM 6180 N N . LYS D 1 130 ? -5.664 -45.768 38.619 1.00 17.60 130 LYS D N 1
ATOM 6181 C CA . LYS D 1 130 ? -4.498 -46.632 38.445 1.00 18.08 130 LYS D CA 1
ATOM 6182 C C . LYS D 1 130 ? -3.959 -46.557 37.010 1.00 17.96 130 LYS D C 1
ATOM 6183 O O . LYS D 1 130 ? -2.745 -46.585 36.801 1.00 17.44 130 LYS D O 1
ATOM 6189 N N . GLU D 1 131 ? -4.863 -46.463 36.031 1.00 17.84 131 GLU D N 1
ATOM 6190 C CA . GLU D 1 131 ? -4.449 -46.321 34.636 1.00 18.04 131 GLU D CA 1
ATOM 6191 C C . GLU D 1 131 ? -3.845 -44.933 34.384 1.00 17.76 131 GLU D C 1
ATOM 6192 O O . GLU D 1 131 ? -2.915 -44.796 33.587 1.00 17.28 131 GLU D O 1
ATOM 6198 N N . LEU D 1 132 ? -4.362 -43.923 35.095 1.00 17.53 132 LEU D N 1
ATOM 6199 C CA . LEU D 1 132 ? -3.813 -42.561 35.066 1.00 17.04 132 LEU D CA 1
ATOM 6200 C C . LEU D 1 132 ? -2.358 -42.496 35.540 1.00 17.18 132 LEU D C 1
ATOM 6201 O O . LEU D 1 132 ? -1.544 -41.759 34.975 1.00 17.00 132 LEU D O 1
ATOM 6206 N N . GLU D 1 133 ? -2.044 -43.278 36.570 1.00 17.42 133 GLU D N 1
ATOM 6207 C CA . GLU D 1 133 ? -0.687 -43.370 37.107 1.00 17.94 133 GLU D CA 1
ATOM 6208 C C . GLU D 1 133 ? 0.293 -43.935 36.083 1.00 17.67 133 GLU D C 1
ATOM 6209 O O . GLU D 1 133 ? 1.444 -43.503 36.013 1.00 17.93 133 GLU D O 1
ATOM 6215 N N . LYS D 1 134 ? -0.162 -44.873 35.266 1.00 17.31 134 LYS D N 1
ATOM 6216 C CA . LYS D 1 134 ? 0.712 -45.407 34.223 1.00 17.35 134 LYS D CA 1
ATOM 6217 C C . LYS D 1 134 ? 0.936 -44.397 33.088 1.00 16.72 134 LYS D C 1
ATOM 6218 O O . LYS D 1 134 ? 2.053 -44.287 32.575 1.00 17.03 134 LYS D O 1
ATOM 6224 N N . VAL D 1 135 ? -0.108 -43.643 32.739 1.00 16.07 135 VAL D N 1
ATOM 6225 C CA . VAL D 1 135 ? -0.018 -42.559 31.748 1.00 15.42 135 VAL D CA 1
ATOM 6226 C C . VAL D 1 135 ? 0.974 -41.461 32.191 1.00 15.35 135 VAL D C 1
ATOM 6227 O O . VAL D 1 135 ? 1.803 -41.003 31.400 1.00 14.75 135 VAL D O 1
ATOM 6231 N N . LEU D 1 136 ? 0.880 -41.060 33.457 1.00 15.34 136 LEU D N 1
ATOM 6232 C CA . LEU D 1 136 ? 1.785 -40.068 34.045 1.00 15.34 136 LEU D CA 1
ATOM 6233 C C . LEU D 1 136 ? 3.246 -40.511 34.043 1.00 15.23 136 LEU D C 1
ATOM 6234 O O . LEU D 1 136 ? 4.128 -39.729 33.704 1.00 14.82 136 LEU D O 1
ATOM 6239 N N . GLU D 1 137 ? 3.488 -41.765 34.412 1.00 15.68 137 GLU D N 1
ATOM 6240 C CA . GLU D 1 137 ? 4.823 -42.355 34.347 1.00 16.20 137 GLU D CA 1
ATOM 6241 C C . GLU D 1 137 ? 5.311 -42.481 32.891 1.00 16.10 137 GLU D C 1
ATOM 6242 O O . GLU D 1 137 ? 6.476 -42.201 32.594 1.00 15.98 137 GLU D O 1
ATOM 6248 N N . ALA D 1 138 ? 4.421 -42.887 31.988 1.00 15.97 138 ALA D N 1
ATOM 6249 C CA . ALA D 1 138 ? 4.751 -42.944 30.558 1.00 15.90 138 ALA D CA 1
ATOM 6250 C C . ALA D 1 138 ? 5.113 -41.561 30.004 1.00 15.88 138 ALA D C 1
ATOM 6251 O O . ALA D 1 138 ? 6.092 -41.425 29.271 1.00 15.69 138 ALA D O 1
ATOM 6253 N N . PHE D 1 139 ? 4.323 -40.547 30.366 1.00 15.83 139 PHE D N 1
ATOM 6254 C CA . PHE D 1 139 ? 4.585 -39.158 29.982 1.00 16.00 139 PHE D CA 1
ATOM 6255 C C . PHE D 1 139 ? 5.966 -38.698 30.460 1.00 16.19 139 PHE D C 1
ATOM 6256 O O . PHE D 1 139 ? 6.792 -38.245 29.672 1.00 15.87 139 PHE D O 1
ATOM 6264 N N . LYS D 1 140 ? 6.189 -38.835 31.764 1.00 16.73 140 LYS D N 1
ATOM 6265 C CA . LYS D 1 140 ? 7.479 -38.611 32.413 1.00 17.11 140 LYS D CA 1
ATOM 6266 C C . LYS D 1 140 ? 8.636 -39.287 31.673 1.00 16.83 140 LYS D C 1
ATOM 6267 O O . LYS D 1 140 ? 9.677 -38.672 31.455 1.00 16.93 140 LYS D O 1
ATOM 6273 N N . THR D 1 141 ? 8.446 -40.543 31.277 1.00 16.53 141 THR D N 1
ATOM 6274 C CA . THR D 1 141 ? 9.490 -41.301 30.586 1.00 16.30 141 THR D CA 1
ATOM 6275 C C . THR D 1 141 ? 9.766 -40.761 29.175 1.00 16.51 141 THR D C 1
ATOM 6276 O O . THR D 1 141 ? 10.922 -40.535 28.816 1.00 16.51 141 THR D O 1
ATOM 6280 N N . ILE D 1 142 ? 8.707 -40.549 28.390 1.00 16.55 142 ILE D N 1
ATOM 6281 C CA . ILE D 1 142 ? 8.833 -39.998 27.028 1.00 16.49 142 ILE D CA 1
ATOM 6282 C C . ILE D 1 142 ? 9.490 -38.610 26.967 1.00 16.36 142 ILE D C 1
ATOM 6283 O O . ILE D 1 142 ? 10.273 -38.329 26.065 1.00 16.43 142 ILE D O 1
ATOM 6288 N N . GLU D 1 143 ? 9.191 -37.753 27.935 1.00 16.51 143 GLU D N 1
ATOM 6289 C CA . GLU D 1 143 ? 9.771 -36.406 27.952 1.00 16.62 143 GLU D CA 1
ATOM 6290 C C . GLU D 1 143 ? 11.232 -36.385 28.391 1.00 16.71 143 GLU D C 1
ATOM 6291 O O . GLU D 1 143 ? 12.011 -35.571 27.901 1.00 16.43 143 GLU D O 1
ATOM 6297 N N . SER D 1 144 ? 11.606 -37.280 29.306 1.00 16.94 144 SER D N 1
ATOM 6298 C CA . SER D 1 144 ? 13.022 -37.438 29.651 1.00 17.42 144 SER D CA 1
ATOM 6299 C C . SER D 1 144 ? 13.798 -37.862 28.416 1.00 17.38 144 SER D C 1
ATOM 6300 O O . SER D 1 144 ? 14.791 -37.232 28.048 1.00 17.57 144 SER D O 1
ATOM 6303 N N . TYR D 1 145 ? 13.321 -38.916 27.765 1.00 17.37 145 TYR D N 1
ATOM 6304 C CA . TYR D 1 145 ? 13.924 -39.387 26.530 1.00 17.34 145 TYR D CA 1
ATOM 6305 C C . TYR D 1 145 ? 14.008 -38.276 25.464 1.00 17.47 145 TYR D C 1
ATOM 6306 O O . TYR D 1 145 ? 15.063 -38.086 24.852 1.00 17.66 145 TYR D O 1
ATOM 6315 N N . ARG D 1 146 ? 12.915 -37.537 25.255 1.00 17.51 146 ARG D N 1
ATOM 6316 C CA . ARG D 1 146 ? 12.878 -36.492 24.216 1.00 17.27 146 ARG D CA 1
ATOM 6317 C C . ARG D 1 146 ? 13.852 -35.349 24.499 1.00 17.66 146 ARG D C 1
ATOM 6318 O O . ARG D 1 146 ? 14.513 -34.850 23.587 1.00 17.48 146 ARG D O 1
ATOM 6326 N N . SER D 1 147 ? 13.946 -34.954 25.767 1.00 18.12 147 SER D N 1
ATOM 6327 C CA . SER D 1 147 ? 14.840 -33.875 26.173 1.00 18.83 147 SER D CA 1
ATOM 6328 C C . SER D 1 147 ? 16.314 -34.221 25.948 1.00 19.42 147 SER D C 1
ATOM 6329 O O . SER D 1 147 ? 17.066 -33.404 25.400 1.00 19.49 147 SER D O 1
ATOM 6332 N N . SER D 1 148 ? 16.715 -35.423 26.373 1.00 20.10 148 SER D N 1
ATOM 6333 C CA . SER D 1 148 ? 18.069 -35.937 26.128 1.00 20.57 148 SER D CA 1
ATOM 6334 C C . SER D 1 148 ? 18.386 -35.926 24.646 1.00 20.86 148 SER D C 1
ATOM 6335 O O . SER D 1 148 ? 19.419 -35.407 24.229 1.00 20.79 148 SER D O 1
ATOM 6338 N N . LEU D 1 149 ? 17.481 -36.490 23.854 1.00 21.41 149 LEU D N 1
ATOM 6339 C CA . LEU D 1 149 ? 17.723 -36.637 22.433 1.00 22.24 149 LEU D CA 1
ATOM 6340 C C . LEU D 1 149 ? 17.824 -35.287 21.723 1.00 22.84 149 LEU D C 1
ATOM 6341 O O . LEU D 1 149 ? 18.640 -35.136 20.824 1.00 22.97 149 LEU D O 1
ATOM 6354 N N . ARG D 1 151 ? 19.065 -32.556 22.989 1.00 25.82 151 ARG D N 1
ATOM 6355 C CA . ARG D 1 151 ? 20.419 -32.084 23.305 1.00 26.70 151 ARG D CA 1
ATOM 6356 C C . ARG D 1 151 ? 21.439 -32.662 22.328 1.00 26.83 151 ARG D C 1
ATOM 6357 O O . ARG D 1 151 ? 22.319 -31.952 21.832 1.00 26.66 151 ARG D O 1
ATOM 6365 N N . LYS D 1 152 ? 21.292 -33.955 22.050 1.00 27.19 152 LYS D N 1
ATOM 6366 C CA . LYS D 1 152 ? 22.176 -34.653 21.133 1.00 27.59 152 LYS D CA 1
ATOM 6367 C C . LYS D 1 152 ? 22.070 -34.090 19.714 1.00 27.99 152 LYS D C 1
ATOM 6368 O O . LYS D 1 152 ? 23.098 -33.834 19.083 1.00 28.44 152 LYS D O 1
ATOM 6374 N N . ILE D 1 153 ? 20.845 -33.878 19.224 1.00 28.07 153 ILE D N 1
ATOM 6375 C CA . ILE D 1 153 ? 20.646 -33.315 17.876 1.00 28.33 153 ILE D CA 1
ATOM 6376 C C . ILE D 1 153 ? 21.067 -31.840 17.714 1.00 28.68 153 ILE D C 1
ATOM 6377 O O . ILE D 1 153 ? 21.545 -31.451 16.644 1.00 28.53 153 ILE D O 1
ATOM 6382 N N . LYS D 1 154 ? 20.912 -31.033 18.765 1.00 29.10 154 LYS D N 1
ATOM 6383 C CA . LYS D 1 154 ? 21.453 -29.671 18.759 1.00 29.82 154 LYS D CA 1
ATOM 6384 C C . LYS D 1 154 ? 22.968 -29.714 18.543 1.00 30.59 154 LYS D C 1
ATOM 6385 O O . LYS D 1 154 ? 23.499 -29.060 17.639 1.00 30.72 154 LYS D O 1
ATOM 6391 N N . GLU D 1 155 ? 23.644 -30.505 19.373 1.00 31.38 155 GLU D N 1
ATOM 6392 C CA . GLU D 1 155 ? 25.071 -30.772 19.249 1.00 32.18 155 GLU D CA 1
ATOM 6393 C C . GLU D 1 155 ? 25.427 -31.325 17.872 1.00 32.51 155 GLU D C 1
ATOM 6394 O O . GLU D 1 155 ? 26.330 -30.813 17.203 1.00 32.41 155 GLU D O 1
ATOM 6400 N N . ALA D 1 156 ? 24.701 -32.359 17.451 1.00 32.96 156 ALA D N 1
ATOM 6401 C CA . ALA D 1 156 ? 24.958 -33.020 16.170 1.00 33.40 156 ALA D CA 1
ATOM 6402 C C . ALA D 1 156 ? 24.767 -32.084 14.980 1.00 33.69 156 ALA D C 1
ATOM 6403 O O . ALA D 1 156 ? 25.483 -32.187 13.994 1.00 33.76 156 ALA D O 1
ATOM 6405 N N . TYR D 1 157 ? 23.811 -31.166 15.080 1.00 34.31 157 TYR D N 1
ATOM 6406 C CA . TYR D 1 157 ? 23.602 -30.180 14.024 1.00 34.83 157 TYR D CA 1
ATOM 6407 C C . TYR D 1 157 ? 24.713 -29.126 13.997 1.00 35.38 157 TYR D C 1
ATOM 6408 O O . TYR D 1 157 ? 25.062 -28.628 12.930 1.00 35.49 157 TYR D O 1
ATOM 6417 N N . LEU D 1 158 ? 25.265 -28.798 15.165 1.00 36.16 158 LEU D N 1
ATOM 6418 C CA . LEU D 1 158 ? 26.357 -27.829 15.256 1.00 36.86 158 LEU D CA 1
ATOM 6419 C C . LEU D 1 158 ? 27.638 -28.318 14.567 1.00 37.38 158 LEU D C 1
ATOM 6420 O O . LEU D 1 158 ? 28.218 -27.587 13.762 1.00 37.58 158 LEU D O 1
ATOM 6425 N N . LYS D 1 159 ? 28.065 -29.545 14.866 1.00 37.78 159 LYS D N 1
ATOM 6426 C CA . LYS D 1 159 ? 29.308 -30.076 14.301 1.00 38.36 159 LYS D CA 1
ATOM 6427 C C . LYS D 1 159 ? 29.204 -30.428 12.823 1.00 38.47 159 LYS D C 1
ATOM 6428 O O . LYS D 1 159 ? 30.077 -30.066 12.032 1.00 38.46 159 LYS D O 1
ATOM 6434 N N . GLU D 1 160 ? 28.130 -31.127 12.465 1.00 38.55 160 GLU D N 1
ATOM 6435 C CA . GLU D 1 160 ? 27.996 -31.754 11.150 1.00 38.64 160 GLU D CA 1
ATOM 6436 C C . GLU D 1 160 ? 27.544 -30.805 10.028 1.00 38.48 160 GLU D C 1
ATOM 6437 O O . GLU D 1 160 ? 27.717 -31.120 8.846 1.00 38.57 160 GLU D O 1
ATOM 6443 N N . ILE D 1 161 ? 26.977 -29.653 10.392 1.00 38.23 161 ILE D N 1
ATOM 6444 C CA . ILE D 1 161 ? 26.508 -28.657 9.405 1.00 37.92 161 ILE D CA 1
ATOM 6445 C C . ILE D 1 161 ? 26.727 -27.181 9.796 1.00 37.68 161 ILE D C 1
ATOM 6446 O O . ILE D 1 161 ? 27.088 -26.369 8.949 1.00 37.63 161 ILE D O 1
ATOM 6451 N N . GLY D 1 162 ? 26.483 -26.835 11.060 1.00 37.47 162 GLY D N 1
ATOM 6452 C CA . GLY D 1 162 ? 26.833 -25.509 11.587 1.00 37.03 162 GLY D CA 1
ATOM 6453 C C . GLY D 1 162 ? 25.859 -24.342 11.451 1.00 36.67 162 GLY D C 1
ATOM 6454 O O . GLY D 1 162 ? 26.077 -23.294 12.055 1.00 36.67 162 GLY D O 1
ATOM 6455 N N . ASP D 1 163 ? 24.794 -24.504 10.670 1.00 36.19 163 ASP D N 1
ATOM 6456 C CA . ASP D 1 163 ? 23.846 -23.411 10.433 1.00 35.96 163 ASP D CA 1
ATOM 6457 C C . ASP D 1 163 ? 22.830 -23.343 11.574 1.00 35.63 163 ASP D C 1
ATOM 6458 O O . ASP D 1 163 ? 22.021 -24.256 11.747 1.00 35.41 163 ASP D O 1
ATOM 6471 N N . THR D 1 165 ? 20.334 -21.124 12.234 1.00 31.94 165 THR D N 1
ATOM 6472 C CA . THR D 1 165 ? 18.969 -20.809 11.816 1.00 30.29 165 THR D CA 1
ATOM 6473 C C . THR D 1 165 ? 18.233 -22.052 11.308 1.00 29.40 165 THR D C 1
ATOM 6474 O O . THR D 1 165 ? 17.040 -22.215 11.562 1.00 29.21 165 THR D O 1
ATOM 6478 N N . GLN D 1 166 ? 18.952 -22.919 10.594 1.00 28.12 166 GLN D N 1
ATOM 6479 C CA . GLN D 1 166 ? 18.410 -24.208 10.164 1.00 26.77 166 GLN D CA 1
ATOM 6480 C C . GLN D 1 166 ? 18.021 -25.047 11.382 1.00 25.81 166 GLN D C 1
ATOM 6481 O O . GLN D 1 166 ? 16.979 -25.716 11.375 1.00 25.42 166 GLN D O 1
ATOM 6487 N N . LEU D 1 167 ? 18.854 -24.983 12.426 1.00 24.42 167 LEU D N 1
ATOM 6488 C CA . LEU D 1 167 ? 18.626 -25.728 13.660 1.00 23.44 167 LEU D CA 1
ATOM 6489 C C . LEU D 1 167 ? 17.347 -25.280 14.375 1.00 22.63 167 LEU D C 1
ATOM 6490 O O . LEU D 1 167 ? 16.567 -26.121 14.827 1.00 22.60 167 LEU D O 1
ATOM 6495 N N . ALA D 1 168 ? 17.136 -23.968 14.466 1.00 21.46 168 ALA D N 1
ATOM 6496 C CA . ALA D 1 168 ? 15.926 -23.422 15.091 1.00 20.66 168 ALA D CA 1
ATOM 6497 C C . ALA D 1 168 ? 14.654 -23.932 14.413 1.00 19.85 168 ALA D C 1
ATOM 6498 O O . ALA D 1 168 ? 13.735 -24.387 15.090 1.00 19.73 168 ALA D O 1
ATOM 6500 N N . ILE D 1 169 ? 14.621 -23.856 13.082 1.00 19.16 169 ILE D N 1
ATOM 6501 C CA . ILE D 1 169 ? 13.536 -24.412 12.260 1.00 18.55 169 ILE D CA 1
ATOM 6502 C C . ILE D 1 169 ? 13.249 -25.883 12.610 1.00 18.35 169 ILE D C 1
ATOM 6503 O O . ILE D 1 169 ? 12.115 -26.236 12.937 1.00 18.14 169 ILE D O 1
ATOM 6508 N N . LEU D 1 170 ? 14.289 -26.718 12.569 1.00 18.26 170 LEU D N 1
ATOM 6509 C CA . LEU D 1 170 ? 14.198 -28.130 12.965 1.00 18.13 170 LEU D CA 1
ATOM 6510 C C . LEU D 1 170 ? 13.720 -28.309 14.411 1.00 17.80 170 LEU D C 1
ATOM 6511 O O . LEU D 1 170 ? 12.875 -29.152 14.688 1.00 17.74 170 LEU D O 1
ATOM 6516 N N . HIS D 1 171 ? 14.269 -27.513 15.323 1.00 17.57 171 HIS D N 1
ATOM 6517 C CA . HIS D 1 171 ? 13.856 -27.540 16.718 1.00 17.54 171 HIS D CA 1
ATOM 6518 C C . HIS D 1 171 ? 12.358 -27.291 16.820 1.00 17.52 171 HIS D C 1
ATOM 6519 O O . HIS D 1 171 ? 11.653 -28.019 17.512 1.00 17.26 171 HIS D O 1
ATOM 6526 N N . TYR D 1 172 ? 11.884 -26.276 16.101 1.00 17.62 172 TYR D N 1
ATOM 6527 C CA . TYR D 1 172 ? 10.483 -25.886 16.149 1.00 18.11 172 TYR D CA 1
ATOM 6528 C C . TYR D 1 172 ? 9.571 -26.966 15.578 1.00 18.16 172 TYR D C 1
ATOM 6529 O O . TYR D 1 172 ? 8.539 -27.286 16.175 1.00 18.04 172 TYR D O 1
ATOM 6538 N N . LEU D 1 173 ? 9.972 -27.506 14.423 1.00 18.10 173 LEU D N 1
ATOM 6539 C CA . LEU D 1 173 ? 9.229 -28.536 13.716 1.00 17.98 173 LEU D CA 1
ATOM 6540 C C . LEU D 1 173 ? 9.222 -29.879 14.454 1.00 17.94 173 LEU D C 1
ATOM 6541 O O . LEU D 1 173 ? 8.241 -30.626 14.360 1.00 17.71 173 LEU D O 1
ATOM 6546 N N . LEU D 1 174 ? 10.294 -30.180 15.190 1.00 17.61 174 LEU D N 1
ATOM 6547 C CA . LEU D 1 174 ? 10.321 -31.386 16.038 1.00 17.90 174 LEU D CA 1
ATOM 6548 C C . LEU D 1 174 ? 9.359 -31.307 17.249 1.00 18.06 174 LEU D C 1
ATOM 6549 O O . LEU D 1 174 ? 8.798 -32.321 17.663 1.00 18.09 174 LEU D O 1
ATOM 6554 N N . LEU D 1 175 ? 9.165 -30.112 17.798 1.00 18.28 175 LEU D N 1
ATOM 6555 C CA . LEU D 1 175 ? 8.256 -29.922 18.934 1.00 19.23 175 LEU D CA 1
ATOM 6556 C C . LEU D 1 175 ? 6.806 -29.614 18.546 1.00 20.01 175 LEU D C 1
ATOM 6557 O O . LEU D 1 175 ? 5.886 -29.969 19.283 1.00 19.96 175 LEU D O 1
ATOM 6562 N N . ASN D 1 176 ? 6.607 -28.953 17.404 1.00 21.08 176 ASN D N 1
ATOM 6563 C CA . ASN D 1 176 ? 5.277 -28.454 17.023 1.00 22.17 176 ASN D CA 1
ATOM 6564 C C . ASN D 1 176 ? 4.649 -29.056 15.767 1.00 22.78 176 ASN D C 1
ATOM 6565 O O . ASN D 1 176 ? 3.496 -28.764 15.465 1.00 23.11 176 ASN D O 1
ATOM 6570 N N . GLY D 1 177 ? 5.407 -29.860 15.026 1.00 23.53 177 GLY D N 1
ATOM 6571 C CA . GLY D 1 177 ? 4.882 -30.570 13.862 1.00 24.61 177 GLY D CA 1
ATOM 6572 C C . GLY D 1 177 ? 4.755 -29.772 12.575 1.00 25.67 177 GLY D C 1
ATOM 6573 O O . GLY D 1 177 ? 4.987 -30.301 11.486 1.00 26.01 177 GLY D O 1
ATOM 6574 N N . ARG D 1 178 ? 4.370 -28.504 12.687 1.00 26.49 178 ARG D N 1
ATOM 6575 C CA . ARG D 1 178 ? 4.148 -27.662 11.511 1.00 27.34 178 ARG D CA 1
ATOM 6576 C C . ARG D 1 178 ? 4.412 -26.195 11.819 1.00 27.43 178 ARG D C 1
ATOM 6577 O O . ARG D 1 178 ? 4.321 -25.765 12.967 1.00 27.65 178 ARG D O 1
ATOM 6585 N N . ALA D 1 179 ? 4.739 -25.440 10.777 1.00 27.53 179 ALA D N 1
ATOM 6586 C CA . ALA D 1 179 ? 4.987 -24.009 10.883 1.00 27.59 179 ALA D CA 1
ATOM 6587 C C . ALA D 1 179 ? 4.733 -23.383 9.529 1.00 27.63 179 ALA D C 1
ATOM 6588 O O . ALA D 1 179 ? 5.197 -23.900 8.513 1.00 27.57 179 ALA D O 1
ATOM 6590 N N . THR D 1 180 ? 3.985 -22.283 9.498 1.00 27.62 180 THR D N 1
ATOM 6591 C CA . THR D 1 180 ? 3.927 -21.494 8.271 1.00 27.71 180 THR D CA 1
ATOM 6592 C C . THR D 1 180 ? 5.231 -20.713 8.116 1.00 27.80 180 THR D C 1
ATOM 6593 O O . THR D 1 180 ? 5.965 -20.513 9.088 1.00 27.57 180 THR D O 1
ATOM 6597 N N . VAL D 1 181 ? 5.517 -20.303 6.884 1.00 28.12 181 VAL D N 1
ATOM 6598 C CA . VAL D 1 181 ? 6.616 -19.388 6.585 1.00 28.45 181 VAL D CA 1
ATOM 6599 C C . VAL D 1 181 ? 6.537 -18.117 7.436 1.00 28.76 181 VAL D C 1
ATOM 6600 O O . VAL D 1 181 ? 7.547 -17.700 8.008 1.00 28.65 181 VAL D O 1
ATOM 6604 N N . GLU D 1 182 ? 5.338 -17.527 7.524 1.00 29.37 182 GLU D N 1
ATOM 6605 C CA . GLU D 1 182 ? 5.105 -16.289 8.282 1.00 30.12 182 GLU D CA 1
ATOM 6606 C C . GLU D 1 182 ? 5.426 -16.458 9.770 1.00 30.05 182 GLU D C 1
ATOM 6607 O O . GLU D 1 182 ? 6.132 -15.632 10.345 1.00 29.96 182 GLU D O 1
ATOM 6613 N N . GLU D 1 183 ? 4.918 -17.532 10.379 1.00 30.21 183 GLU D N 1
ATOM 6614 C CA . GLU D 1 183 ? 5.221 -17.866 11.779 1.00 30.37 183 GLU D CA 1
ATOM 6615 C C . GLU D 1 183 ? 6.720 -18.037 12.013 1.00 29.95 183 GLU D C 1
ATOM 6616 O O . GLU D 1 183 ? 7.247 -17.578 13.025 1.00 30.05 183 GLU D O 1
ATOM 6622 N N . LEU D 1 184 ? 7.397 -18.718 11.089 1.00 29.52 184 LEU D N 1
ATOM 6623 C CA . LEU D 1 184 ? 8.839 -18.931 11.202 1.00 29.12 184 LEU D CA 1
ATOM 6624 C C . LEU D 1 184 ? 9.597 -17.623 11.076 1.00 28.99 184 LEU D C 1
ATOM 6625 O O . LEU D 1 184 ? 10.504 -17.353 11.856 1.00 28.51 184 LEU D O 1
ATOM 6630 N N . SER D 1 185 ? 9.200 -16.805 10.105 1.00 29.20 185 SER D N 1
ATOM 6631 C CA . SER D 1 185 ? 9.857 -15.524 9.886 1.00 29.55 185 SER D CA 1
ATOM 6632 C C . SER D 1 185 ? 9.718 -14.633 11.121 1.00 29.48 185 SER D C 1
ATOM 6633 O O . SER D 1 185 ? 10.714 -14.109 11.605 1.00 29.44 185 SER D O 1
ATOM 6636 N N . ASP D 1 186 ? 8.499 -14.510 11.649 1.00 29.82 186 ASP D N 1
ATOM 6637 C CA . ASP D 1 186 ? 8.253 -13.795 12.911 1.00 30.39 186 ASP D CA 1
ATOM 6638 C C . ASP D 1 186 ? 9.124 -14.312 14.058 1.00 30.67 186 ASP D C 1
ATOM 6639 O O . ASP D 1 186 ? 9.715 -13.525 14.801 1.00 30.59 186 ASP D O 1
ATOM 6644 N N . ARG D 1 187 ? 9.195 -15.637 14.176 1.00 31.00 187 ARG D N 1
ATOM 6645 C CA . ARG D 1 187 ? 9.952 -16.329 15.210 1.00 31.42 187 ARG D CA 1
ATOM 6646 C C . ARG D 1 187 ? 11.453 -16.050 15.128 1.00 31.61 187 ARG D C 1
ATOM 6647 O O . ARG D 1 187 ? 12.122 -15.889 16.152 1.00 31.57 187 ARG D O 1
ATOM 6655 N N . LEU D 1 188 ? 11.966 -15.979 13.903 1.00 31.78 188 LEU D N 1
ATOM 6656 C CA . LEU D 1 188 ? 13.403 -15.858 13.659 1.00 31.99 188 LEU D CA 1
ATOM 6657 C C . LEU D 1 188 ? 13.913 -14.429 13.462 1.00 32.41 188 LEU D C 1
ATOM 6658 O O . LEU D 1 188 ? 15.107 -14.235 13.235 1.00 32.26 188 LEU D O 1
ATOM 6663 N N . ASN D 1 189 ? 13.019 -13.441 13.558 1.00 33.07 189 ASN D N 1
ATOM 6664 C CA . ASN D 1 189 ? 13.332 -12.041 13.227 1.00 33.88 189 ASN D CA 1
ATOM 6665 C C . ASN D 1 189 ? 13.969 -11.951 11.837 1.00 34.24 189 ASN D C 1
ATOM 6666 O O . ASN D 1 189 ? 15.028 -11.340 11.649 1.00 34.49 189 ASN D O 1
ATOM 6671 N N . LEU D 1 190 ? 13.307 -12.576 10.870 1.00 34.50 190 LEU D N 1
ATOM 6672 C CA . LEU D 1 190 ? 13.870 -12.780 9.554 1.00 34.91 190 LEU D CA 1
ATOM 6673 C C . LEU D 1 190 ? 12.797 -12.606 8.484 1.00 35.16 190 LEU D C 1
ATOM 6674 O O . LEU D 1 190 ? 11.607 -12.765 8.756 1.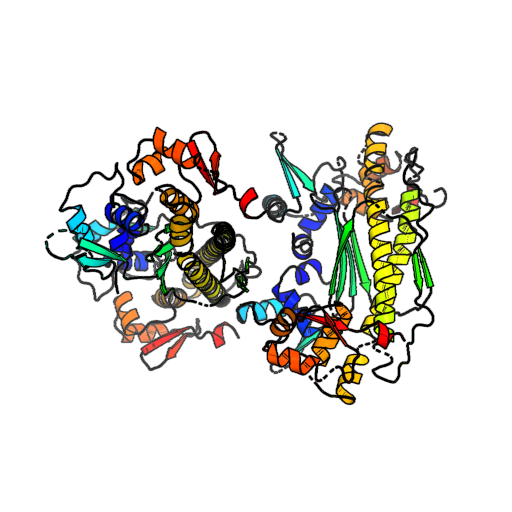00 35.05 190 LEU D O 1
ATOM 6679 N N . LYS D 1 191 ? 13.227 -12.268 7.272 1.00 35.43 191 LYS D N 1
ATOM 6680 C CA . LYS D 1 191 ? 12.314 -12.062 6.152 1.00 35.69 191 LYS D CA 1
ATOM 6681 C C . LYS D 1 191 ? 11.833 -13.402 5.616 1.00 35.67 191 LYS D C 1
ATOM 6682 O O . LYS D 1 191 ? 12.535 -14.408 5.722 1.00 35.69 191 LYS D O 1
ATOM 6688 N N . GLU D 1 192 ? 10.636 -13.408 5.037 1.00 35.78 192 GLU D N 1
ATOM 6689 C CA . GLU D 1 192 ? 10.042 -14.624 4.474 1.00 35.96 192 GLU D CA 1
ATOM 6690 C C . GLU D 1 192 ? 10.884 -15.263 3.359 1.00 35.99 192 GLU D C 1
ATOM 6691 O O . GLU D 1 192 ? 11.034 -16.487 3.318 1.00 35.79 192 GLU D O 1
ATOM 6697 N N . ARG D 1 193 ? 11.441 -14.428 2.477 1.00 36.06 193 ARG D N 1
ATOM 6698 C CA . ARG D 1 193 ? 12.424 -14.863 1.476 1.00 36.11 193 ARG D CA 1
ATOM 6699 C C . ARG D 1 193 ? 13.599 -15.630 2.100 1.00 36.07 193 ARG D C 1
ATOM 6700 O O . ARG D 1 193 ? 13.987 -16.687 1.604 1.00 36.03 193 ARG D O 1
ATOM 6703 N N . GLU D 1 194 ? 14.150 -15.091 3.188 1.00 36.11 194 GLU D N 1
ATOM 6704 C CA . GLU D 1 194 ? 15.322 -15.676 3.859 1.00 36.36 194 GLU D CA 1
ATOM 6705 C C . GLU D 1 194 ? 15.011 -16.987 4.595 1.00 35.91 194 GLU D C 1
ATOM 6706 O O . GLU D 1 194 ? 15.831 -17.896 4.613 1.00 35.97 194 GLU D O 1
ATOM 6712 N N . VAL D 1 195 ? 13.824 -17.071 5.189 1.00 35.66 195 VAL D N 1
ATOM 6713 C CA . VAL D 1 195 ? 13.319 -18.304 5.793 1.00 35.37 195 VAL D CA 1
ATOM 6714 C C . VAL D 1 195 ? 13.135 -19.402 4.734 1.00 35.31 195 VAL D C 1
ATOM 6715 O O . VAL D 1 195 ? 13.473 -20.566 4.963 1.00 34.93 195 VAL D O 1
ATOM 6719 N N . ARG D 1 196 ? 12.610 -19.016 3.575 1.00 35.37 196 ARG D N 1
ATOM 6720 C CA . ARG D 1 196 ? 12.438 -19.946 2.460 1.00 35.53 196 ARG D CA 1
ATOM 6721 C C . ARG D 1 196 ? 13.769 -20.461 1.901 1.00 35.77 196 ARG D C 1
ATOM 6722 O O . ARG D 1 196 ? 13.867 -21.623 1.505 1.00 35.82 196 ARG D O 1
ATOM 6730 N N . GLU D 1 197 ? 14.793 -19.610 1.916 1.00 36.21 197 GLU D N 1
ATOM 6731 C CA . GLU D 1 197 ? 16.153 -20.036 1.592 1.00 36.88 197 GLU D CA 1
ATOM 6732 C C . GLU D 1 197 ? 16.684 -21.048 2.609 1.00 36.95 197 GLU D C 1
ATOM 6733 O O . GLU D 1 197 ? 17.150 -22.117 2.225 1.00 37.14 197 GLU D O 1
ATOM 6739 N N . LYS D 1 198 ? 16.605 -20.709 3.895 1.00 37.22 198 LYS D N 1
ATOM 6740 C CA . LYS D 1 198 ? 17.119 -21.575 4.970 1.00 37.71 198 LYS D CA 1
ATOM 6741 C C . LYS D 1 198 ? 16.505 -22.982 4.959 1.00 37.96 198 LYS D C 1
ATOM 6742 O O . LYS D 1 198 ? 17.233 -23.973 5.024 1.00 37.82 198 LYS D O 1
ATOM 6748 N N . ILE D 1 199 ? 15.177 -23.053 4.858 1.00 38.49 199 ILE D N 1
ATOM 6749 C CA . ILE D 1 199 ? 14.449 -24.315 4.689 1.00 39.17 199 ILE D CA 1
ATOM 6750 C C . ILE D 1 199 ? 14.961 -25.109 3.480 1.00 39.91 199 ILE D C 1
ATOM 6751 O O . ILE D 1 199 ? 15.209 -26.312 3.581 1.00 39.88 199 ILE D O 1
ATOM 6756 N N . SER D 1 200 ? 15.127 -24.431 2.345 1.00 40.98 200 SER D N 1
ATOM 6757 C CA . SER D 1 200 ? 15.652 -25.065 1.132 1.00 41.92 200 SER D CA 1
ATOM 6758 C C . SER D 1 200 ? 17.092 -25.562 1.291 1.00 42.42 200 SER D C 1
ATOM 6759 O O . SER D 1 200 ? 17.434 -26.627 0.783 1.00 42.60 200 SER D O 1
ATOM 6762 N N . GLU D 1 201 ? 17.929 -24.792 1.987 1.00 43.27 201 GLU D N 1
ATOM 6763 C CA . GLU D 1 201 ? 19.305 -25.209 2.295 1.00 44.18 201 GLU D CA 1
ATOM 6764 C C . GLU D 1 201 ? 19.294 -26.395 3.249 1.00 44.91 201 GLU D C 1
ATOM 6765 O O . GLU D 1 201 ? 20.186 -27.244 3.214 1.00 45.10 201 GLU D O 1
ATOM 6779 N N . ALA D 1 203 ? 16.799 -28.712 3.509 1.00 46.89 203 ALA D N 1
ATOM 6780 C CA . ALA D 1 203 ? 16.135 -29.878 2.918 1.00 47.07 203 ALA D CA 1
ATOM 6781 C C . ALA D 1 203 ? 17.068 -30.991 2.424 1.00 47.25 203 ALA D C 1
ATOM 6782 O O . ALA D 1 203 ? 16.612 -32.101 2.122 1.00 47.27 203 ALA D O 1
ATOM 6784 N N . ARG D 1 204 ? 18.363 -30.689 2.345 1.00 47.38 204 ARG D N 1
ATOM 6785 C CA . ARG D 1 204 ? 19.369 -31.638 1.866 1.00 47.46 204 ARG D CA 1
ATOM 6786 C C . ARG D 1 204 ? 19.957 -32.462 3.011 1.00 47.40 204 ARG D C 1
ATOM 6787 O O . ARG D 1 204 ? 20.651 -33.451 2.781 1.00 47.46 204 ARG D O 1
ATOM 6790 N N . PHE D 1 205 ? 19.666 -32.048 4.242 1.00 47.30 205 PHE D N 1
ATOM 6791 C CA . PHE D 1 205 ? 20.162 -32.717 5.446 1.00 47.14 205 PHE D CA 1
ATOM 6792 C C . PHE D 1 205 ? 19.007 -33.303 6.259 1.00 46.87 205 PHE D C 1
ATOM 6793 O O . PHE D 1 205 ? 19.200 -34.195 7.095 1.00 46.98 205 PHE D O 1
ATOM 6801 N N . VAL D 1 206 ? 17.809 -32.778 6.015 1.00 46.33 206 VAL D N 1
ATOM 6802 C CA . VAL D 1 206 ? 16.617 -33.153 6.757 1.00 45.83 206 VAL D CA 1
ATOM 6803 C C . VAL D 1 206 ? 15.449 -33.224 5.786 1.00 45.45 206 VAL D C 1
ATOM 6804 O O . VAL D 1 206 ? 15.135 -32.234 5.126 1.00 45.29 206 VAL D O 1
ATOM 6808 N N . PRO D 1 207 ? 14.806 -34.397 5.688 1.00 45.19 207 PRO D N 1
ATOM 6809 C CA . PRO D 1 207 ? 13.682 -34.555 4.774 1.00 45.13 207 PRO D CA 1
ATOM 6810 C C . PRO D 1 207 ? 12.472 -33.712 5.184 1.00 44.99 207 PRO D C 1
ATOM 6811 O O . PRO D 1 207 ? 11.757 -34.050 6.132 1.00 44.99 207 PRO D O 1
ATOM 6815 N N . VAL D 1 208 ? 12.277 -32.605 4.479 1.00 44.87 208 VAL D N 1
ATOM 6816 C CA . VAL D 1 208 ? 11.101 -31.763 4.659 1.00 44.92 208 VAL D CA 1
ATOM 6817 C C . VAL D 1 208 ? 10.249 -31.764 3.389 1.00 45.07 208 VAL D C 1
ATOM 6818 O O . VAL D 1 208 ? 10.665 -32.264 2.337 1.00 45.16 208 VAL D O 1
ATOM 6822 N N . LYS D 1 209 ? 9.043 -31.224 3.510 1.00 45.04 209 LYS D N 1
ATOM 6823 C CA . LYS D 1 209 ? 8.245 -30.835 2.358 1.00 44.98 209 LYS D CA 1
ATOM 6824 C C . LYS D 1 209 ? 7.402 -29.613 2.731 1.00 44.75 209 LYS D C 1
ATOM 6825 O O . LYS D 1 209 ? 7.354 -29.212 3.897 1.00 44.75 209 LYS D O 1
ATOM 6831 N N . ILE D 1 210 ? 6.768 -29.010 1.732 1.00 44.47 210 ILE D N 1
ATOM 6832 C CA . ILE D 1 210 ? 5.939 -27.834 1.935 1.00 44.09 210 ILE D CA 1
ATOM 6833 C C . ILE D 1 210 ? 4.556 -28.123 1.359 1.00 43.84 210 ILE D C 1
ATOM 6834 O O . ILE D 1 210 ? 4.436 -28.591 0.227 1.00 43.91 210 ILE D O 1
ATOM 6839 N N . ILE D 1 211 ? 3.516 -27.877 2.150 1.00 43.45 211 ILE D N 1
ATOM 6840 C CA . ILE D 1 211 ? 2.145 -28.066 1.670 1.00 43.30 211 ILE D CA 1
ATOM 6841 C C . ILE D 1 211 ? 1.474 -26.719 1.376 1.00 43.05 211 ILE D C 1
ATOM 6842 O O . ILE D 1 211 ? 1.624 -25.761 2.146 1.00 42.85 211 ILE D O 1
ATOM 6846 N N . ASN D 1 212 ? 0.762 -26.662 0.247 1.00 42.75 212 ASN D N 1
ATOM 6847 C CA . ASN D 1 212 ? 0.066 -25.453 -0.227 1.00 42.54 212 ASN D CA 1
ATOM 6848 C C . ASN D 1 212 ? 0.894 -24.156 -0.096 1.00 42.34 212 ASN D C 1
ATOM 6849 O O . ASN D 1 212 ? 0.392 -23.131 0.375 1.00 42.42 212 ASN D O 1
ATOM 6854 N N . ASP D 1 213 ? 2.166 -24.231 -0.496 1.00 42.05 213 ASP D N 1
ATOM 6855 C CA . ASP D 1 213 ? 3.105 -23.085 -0.560 1.00 41.58 213 ASP D CA 1
ATOM 6856 C C . ASP D 1 213 ? 3.587 -22.586 0.812 1.00 41.17 213 ASP D C 1
ATOM 6857 O O . ASP D 1 213 ? 4.777 -22.324 0.985 1.00 41.14 213 ASP D O 1
ATOM 6862 N N . ASN D 1 214 ? 2.679 -22.445 1.774 1.00 40.71 214 ASN D N 1
ATOM 6863 C CA . ASN D 1 214 ? 2.946 -21.684 3.004 1.00 40.20 214 ASN D CA 1
ATOM 6864 C C . ASN D 1 214 ? 3.334 -22.474 4.266 1.00 39.68 214 ASN D C 1
ATOM 6865 O O . ASN D 1 214 ? 3.847 -21.894 5.217 1.00 39.45 214 ASN D O 1
ATOM 6870 N N . THR D 1 215 ? 3.115 -23.790 4.258 1.00 39.17 215 THR D N 1
ATOM 6871 C CA . THR D 1 215 ? 3.265 -24.618 5.463 1.00 38.56 215 THR D CA 1
ATOM 6872 C C . THR D 1 215 ? 4.460 -25.581 5.417 1.00 38.29 215 THR D C 1
ATOM 6873 O O . THR D 1 215 ? 4.561 -26.422 4.526 1.00 38.23 215 THR D O 1
ATOM 6877 N N . VAL D 1 216 ? 5.349 -25.462 6.400 1.00 37.93 216 VAL D N 1
ATOM 6878 C CA . VAL D 1 216 ? 6.560 -26.281 6.468 1.00 37.59 216 VAL D CA 1
ATOM 6879 C C . VAL D 1 216 ? 6.350 -27.506 7.353 1.00 37.63 216 VAL D C 1
ATOM 6880 O O . VAL D 1 216 ? 5.820 -27.404 8.456 1.00 37.48 216 VAL D O 1
ATOM 6884 N N . VAL D 1 217 ? 6.786 -28.659 6.857 1.00 37.87 217 VAL D N 1
ATOM 6885 C CA . VAL D 1 217 ? 6.551 -29.942 7.510 1.00 38.08 217 VAL D CA 1
ATOM 6886 C C . VAL D 1 217 ? 7.763 -30.863 7.359 1.00 38.36 217 VAL D C 1
ATOM 6887 O O . VAL D 1 217 ? 8.352 -30.947 6.284 1.00 38.15 217 VAL D O 1
ATOM 6891 N N . LEU D 1 218 ? 8.147 -31.532 8.446 1.00 38.78 218 LEU D N 1
ATOM 6892 C CA . LEU D 1 218 ? 9.100 -32.635 8.353 1.00 39.16 218 LEU D CA 1
ATOM 6893 C C . LEU D 1 218 ? 8.433 -33.805 7.642 1.00 39.53 218 LEU D C 1
ATOM 6894 O O . LEU D 1 218 ? 7.287 -34.144 7.939 1.00 39.46 218 LEU D O 1
ATOM 6899 N N . ASP D 1 219 ? 9.143 -34.401 6.689 1.00 40.04 219 ASP D N 1
ATOM 6900 C CA . ASP D 1 219 ? 8.575 -35.467 5.861 1.00 40.77 219 ASP D CA 1
ATOM 6901 C C . ASP D 1 219 ? 8.776 -36.839 6.507 1.00 41.22 219 ASP D C 1
ATOM 6902 O O . ASP D 1 219 ? 9.784 -37.512 6.282 1.00 41.11 219 ASP D O 1
ATOM 6907 N N . GLU D 1 220 ? 7.798 -37.241 7.311 1.00 42.17 220 GLU D N 1
ATOM 6908 C CA . GLU D 1 220 ? 7.873 -38.495 8.058 1.00 43.09 220 GLU D CA 1
ATOM 6909 C C . GLU D 1 220 ? 7.945 -39.717 7.149 1.00 43.47 220 GLU D C 1
ATOM 6910 O O . GLU D 1 220 ? 8.622 -40.683 7.480 1.00 43.67 220 GLU D O 1
ATOM 6916 N N . ASP D 1 221 ? 7.271 -39.660 6.000 1.00 44.07 221 ASP D N 1
ATOM 6917 C CA . ASP D 1 221 ? 7.324 -40.744 5.011 1.00 44.67 221 ASP D CA 1
ATOM 6918 C C . ASP D 1 221 ? 8.746 -41.176 4.644 1.00 44.88 221 ASP D C 1
ATOM 6919 O O . ASP D 1 221 ? 9.043 -42.370 4.634 1.00 45.11 221 ASP D O 1
ATOM 6924 N N . GLN D 1 222 ? 9.617 -40.213 4.351 1.00 44.92 222 GLN D N 1
ATOM 6925 C CA . GLN D 1 222 ? 11.018 -40.522 4.047 1.00 44.95 222 GLN D CA 1
ATOM 6926 C C . GLN D 1 222 ? 11.814 -40.892 5.302 1.00 44.95 222 GLN D C 1
ATOM 6927 O O . GLN D 1 222 ? 12.545 -41.882 5.304 1.00 45.13 222 GLN D O 1
ATOM 6933 N N . ILE D 1 223 ? 11.654 -40.102 6.362 1.00 44.80 223 ILE D N 1
ATOM 6934 C CA . ILE D 1 223 ? 12.392 -40.293 7.612 1.00 44.61 223 ILE D CA 1
ATOM 6935 C C . ILE D 1 223 ? 12.165 -41.676 8.243 1.00 44.57 223 ILE D C 1
ATOM 6936 O O . ILE D 1 223 ? 13.087 -42.260 8.819 1.00 44.53 223 ILE D O 1
ATOM 6941 N N . LEU D 1 224 ? 10.948 -42.200 8.119 1.00 44.17 224 LEU D N 1
ATOM 6942 C CA . LEU D 1 224 ? 10.605 -43.482 8.732 1.00 43.99 224 LEU D CA 1
ATOM 6943 C C . LEU D 1 224 ? 10.845 -44.690 7.823 1.00 44.07 224 LEU D C 1
ATOM 6944 O O . LEU D 1 224 ? 11.025 -45.801 8.317 1.00 43.93 224 LEU D O 1
ATOM 6949 N N . ARG D 1 225 ? 10.829 -44.464 6.505 1.00 44.20 225 ARG D N 1
ATOM 6950 C CA . ARG D 1 225 ? 11.168 -45.477 5.488 1.00 44.22 225 ARG D CA 1
ATOM 6951 C C . ARG D 1 225 ? 11.424 -44.846 4.120 1.00 44.40 225 ARG D C 1
ATOM 6952 O O . ARG D 1 225 ? 12.551 -44.862 3.614 1.00 44.42 225 ARG D O 1
#

Solvent-accessible surface area: 40791 Å² total

B-factor: mean 28.6, std 10.6, range [5.89, 53.16]

Secondary structure (DSSP, 8-state):
---HHHHHTSHHHHHHHHHHT----SSSS-TT----HHHHHHHHH--TTSSEEEEEE---EEEEEE---EEEEEEE----EEEEEE--S-----EEEE-TTS-S---SS---HHHHHHHHHHHHHHHHHHHHHHHHHH--HHHHHHHHHT---HHHHHHHHHHSSEEEHHHHHHHHT--HHHHHHHHH---SS-EEEETTTEEEE-HHHHH-/---HHHHHTSHHHHHHHHHHT----SSSS-SSS---TTHHHHHHH--TTSSEEEEE------EEEEE---EEEEEEE----EEEEEE------EEEE--TT--S---SS---HHHHHHHHHHHHHHHHHHHHHHHHHH--HHHHHHHHHT---HHHHHHHHHHHSEEEHHHHHHHHT--HHHHHHHHH---SS-EEEETTTEEEE-HHHHH-/---HHHHHSSHHHHHHHHHHT----SSSS------HHHHHHHHH--TTSSEEEEE---EEEEE---EEEEEEE----EEEEEE-------EEEE-TT--S---SS---HHHHHHHHHHHHHHHHHHHHHHHHHH--HHHHHHHHHT---HHHHHHHHHHHSEEEHHHHHHHTTS-HHHHHHHHH---SS-EEEETTTEEEE-TTT-/---HHHHHTSHHHHHHHHHHT----S-SS-SSEE--HHHHHHHHH--TTSSEEEE---EEEE---EEEEEEE----EEEEEE-------EEEE--TTS-SS--SS---HHHHHHHHHHHHHHHHHHHHHHHHHH--HHHHHHHHHT---HHHHHHHHHHHSEEEHHHHHHHHT--HHHHHHHHH---SS-EEEETTTEEEE-HHHHH-

Nearest PDB structures (foldseek):
  2qlz-assembly2_C  TM=1.004E+00  e=1.863E-35  unclassified
  2qlz-assembly2_D  TM=9.831E-01  e=5.534E-31  unclassified
  2qlz-assembly1_A  TM=9.907E-01  e=6.644E-31  unclassified
  2quf-assembly1_B  TM=9.516E-01  e=1.031E-29  unclassified
  2quf-assembly1_A  TM=9.487E-01  e=1.808E-28  unclassified

Sequence (838 aa):
EPDLFYILGNKVRRDLLSHLTCECYFSLLSSKVSVSSTAVAKHLKIEREGVLQSYEKEETKKYYKISIAKSYVFTLTPEFWYKGLDLGDAELRDFEISLSGLDTEPSTLKEITDFIKANKELEKVLEAFKTIESYRSSLRKIKEAYLKEIGDTQLAILHYLLLNGRATVEELSDRLNLKEREVREKISEARFVPVKIINDNTVVLDEDQILREPDLFYILGNKVRRDLLSHLTCECYFSLLSSKVSVSSTAVAKHLKIEREGVLQSYEKEERFKKYYKISIAKSYVFTLTPEFWYKGLDLGDELRDFEISLSGLDTEPSTLKEITDFIKANKELEKVLEAFKTIESYRSSLRKIKEAYLKEIGDTQLAILHYLLLNGRATVEELSDRLNLKEREVREKISEARFVPVKIINDNTVVLDEDQILREPDLFYILGNKVRRDLLSHLTCECYFSLLSSKSVSSTAVAKHLKIEREGVLQSYEKTKKYYKISIAKSYVFTLTPEFWYKGLDLGDELRDFEISLSGLDTEPSTLKEITDFIKANKELEKVLEAFKTIESYRSSLRKIKEAYLKEIGDTQLAILHYLLLNGRATVEELSDRLNLKEREVREKISEARFVPVKIINDNTVVLDEDQIEPDLFYILGNKVRRDLLSHLTCECYFSLLSSKVSVSSTAVAKHLKIEREGVLQSYEKKYYKISIAKSYVFTLTPEFWYKGLDLGDAELRDFEISLSGLDTEPSTLKEITDFIKANKELEKVLEAFKTIESYRSSLRKIKEAYLKEIGDTQLAILHYLLLNGRATVEELSDRLNLKEREVREKISEARFVPVKIINDNTVVLDEDQILR

Radius of gyration: 32.88 Å; Cα contacts (8 Å, |Δi|>4): 1239; chains: 4; bounding box: 70×95×82 Å

InterPro domains:
  IPR001845 HTH ArsR-type DNA-binding domain [SM00418] (4-85)
  IPR036388 Winged helix-like DNA-binding domain superfamily [G3DSA:1.10.10.10] (1-76)
  IPR036388 Winged helix-like DNA-binding domain superfamily [G3DSA:1.10.10.10] (163-232)
  IPR036390 Winged helix DNA-binding domain superfamily [SSF46785] (4-147)
  IPR036390 Winged helix DNA-binding domain superfamily [SSF46785] (150-203)
  IPR051081 HTH-type Metal-responsive Transcriptional Regulators [PTHR33154] (3-113)
  IPR054749 PF0095-like, C-terminal domain [PF22315] (180-220)